Protein AF-0000000079003020 (afdb_homodimer)

Sequence (882 aa):
MSIRINDIYDLLSSIVDDLRRDFIETQQDQLISLRREVFHKFYAVENINRDSDKISVAFVDAGFKPYQLDVSIIIPIQISGIIRDENGKLHKIKNLLDKPVNDFLILYSSRKRKDDRYIFTIKIKSLYDNSLLFNKREDAEEVSKEINKLLLNISGSTLFENPKSFIKLTKYVEGLLELAYALKLLLMLEENGSIVPAYIVLDGTLIKWFSIPRRPEGVDGLDILSIILGIDADEIKKYLFRIVGLSKTSKFTNIIRSQSLFYTKKPSTINGRGLYSLVDLEGINNAAKILGEYWKRGGNKDFVRETIRIFNRIVYSNHEVYVARFPLTPDYRNVFILDIYLDKPIIDLGKGEVVLNKDKASSVNPYISYIVNTMMQYRTRIIGEPPYGYMEIDNIVRLREDTRKFFEQALIRVLRSQDDLASRILEQVFSPTTRMRYGYRMSIRINDIYDLLSSIVDDLRRDFIETQQDQLISLRREVFHKFYAVENINRDSDKISVAFVDAGFKPYQLDVSIIIPIQISGIIRDENGKLHKIKNLLDKPVNDFLILYSSRKRKDDRYIFTIKIKSLYDNSLLFNKREDAEEVSKEINKLLLNISGSTLFENPKSFIKLTKYVEGLLELAYALKLLLMLEENGSIVPAYIVLDGTLIKWFSIPRRPEGVDGLDILSIILGIDADEIKKYLFRIVGLSKTSKFTNIIRSQSLFYTKKPSTINGRGLYSLVDLEGINNAAKILGEYWKRGGNKDFVRETIRIFNRIVYSNHEVYVARFPLTPDYRNVFILDIYLDKPIIDLGKGEVVLNKDKASSVNPYISYIVNTMMQYRTRIIGEPPYGYMEIDNIVRLREDTRKFFEQALIRVLRSQDDLASRILEQVFSPTTRMRYGYR

Organism: Staphylothermus marinus (strain ATCC 43588 / DSM 3639 / JCM 9404 / F1) (NCBI:txid399550)

Radius of gyration: 29.26 Å; Cα contacts (8 Å, |Δi|>4): 1624; chains: 2; bounding box: 60×82×70 Å

Structure (mmCIF, N/CA/C/O backbone):
data_AF-0000000079003020-model_v1
#
loop_
_entity.id
_entity.type
_entity.pdbx_description
1 polymer 'NurA domain-containing protein'
#
loop_
_atom_site.group_PDB
_atom_site.id
_atom_site.type_symbol
_atom_site.label_atom_id
_atom_site.label_alt_id
_atom_site.label_comp_id
_atom_site.label_asym_id
_atom_site.label_entity_id
_atom_site.label_seq_id
_atom_site.pdbx_PDB_ins_code
_atom_site.Cartn_x
_atom_site.Cartn_y
_atom_site.Cartn_z
_atom_site.occupancy
_atom_site.B_iso_or_equiv
_atom_site.auth_seq_id
_atom_site.auth_comp_id
_atom_site.auth_asym_id
_atom_site.auth_atom_id
_atom_site.pdbx_PDB_model_num
ATOM 1 N N . MET A 1 1 ? 19.781 -24.938 12.195 1 35.44 1 MET A N 1
ATOM 2 C CA . MET A 1 1 ? 21.078 -24.281 12.078 1 35.44 1 MET A CA 1
ATOM 3 C C . MET A 1 1 ? 21.016 -22.844 12.562 1 35.44 1 MET A C 1
ATOM 5 O O . MET A 1 1 ? 20.125 -22.078 12.156 1 35.44 1 MET A O 1
ATOM 9 N N . SER A 1 2 ? 21.516 -22.625 13.695 1 46.59 2 SER A N 1
ATOM 10 C CA . SER A 1 2 ? 21.641 -21.375 14.445 1 46.59 2 SER A CA 1
ATOM 11 C C . SER A 1 2 ? 22.266 -20.266 13.594 1 46.59 2 SER A C 1
ATOM 13 O O . SER A 1 2 ? 23.359 -20.422 13.07 1 46.59 2 SER A O 1
ATOM 15 N N . ILE A 1 3 ? 21.516 -19.562 12.914 1 54.41 3 ILE A N 1
ATOM 16 C CA . ILE A 1 3 ? 22.062 -18.344 12.297 1 54.41 3 ILE A CA 1
ATOM 17 C C . ILE A 1 3 ? 23.188 -17.797 13.156 1 54.41 3 ILE A C 1
ATOM 19 O O . ILE A 1 3 ? 22.984 -17.453 14.32 1 54.41 3 ILE A O 1
ATOM 23 N N . ARG A 1 4 ? 24.484 -18.25 12.781 1 61.38 4 ARG A N 1
ATOM 24 C CA . ARG A 1 4 ? 25.578 -17.625 13.516 1 61.38 4 ARG A CA 1
ATOM 25 C C . ARG A 1 4 ? 25.438 -16.109 13.516 1 61.38 4 ARG A C 1
ATOM 27 O O . ARG A 1 4 ? 25.453 -15.484 12.453 1 61.38 4 ARG A O 1
ATOM 34 N N . ILE A 1 5 ? 25.109 -15.578 14.602 1 72.62 5 ILE A N 1
ATOM 35 C CA . ILE A 1 5 ? 24.875 -14.164 14.852 1 72.62 5 ILE A CA 1
ATOM 36 C C . ILE A 1 5 ? 25.953 -13.328 14.148 1 72.62 5 ILE A C 1
ATOM 38 O O . ILE A 1 5 ? 25.641 -12.312 13.516 1 72.62 5 ILE A O 1
ATOM 42 N N . ASN A 1 6 ? 27.172 -13.914 14.055 1 75.19 6 ASN A N 1
ATOM 43 C CA . ASN A 1 6 ? 28.266 -13.148 13.469 1 75.19 6 ASN A CA 1
ATOM 44 C C . ASN A 1 6 ? 28.141 -13.062 11.953 1 75.19 6 ASN A C 1
ATOM 46 O O . ASN A 1 6 ? 28.484 -12.047 11.352 1 75.19 6 ASN A O 1
ATOM 50 N N . ASP A 1 7 ? 27.609 -14.086 11.367 1 80.06 7 ASP A N 1
ATOM 51 C CA . ASP A 1 7 ? 27.453 -14.102 9.914 1 80.06 7 ASP A CA 1
ATOM 52 C C . ASP A 1 7 ? 26.422 -13.078 9.453 1 80.06 7 ASP A C 1
ATOM 54 O O . ASP A 1 7 ? 26.609 -12.406 8.438 1 80.06 7 ASP A O 1
ATOM 58 N N . ILE A 1 8 ? 25.516 -12.883 10.25 1 83.12 8 ILE A N 1
ATOM 59 C CA . ILE A 1 8 ? 24.469 -11.938 9.906 1 83.12 8 ILE A CA 1
ATOM 60 C C . ILE A 1 8 ? 25.016 -10.508 10.008 1 83.12 8 ILE A C 1
ATOM 62 O O . ILE A 1 8 ? 24.719 -9.664 9.156 1 83.12 8 ILE A O 1
ATOM 66 N N . TYR A 1 9 ? 25.875 -10.32 10.992 1 83.81 9 TYR A N 1
ATOM 67 C CA . TYR A 1 9 ? 26.438 -8.984 11.164 1 83.81 9 TYR A CA 1
ATOM 68 C C . TYR A 1 9 ? 27.375 -8.641 10.016 1 83.81 9 TYR A C 1
ATOM 70 O O . TYR A 1 9 ? 27.391 -7.504 9.531 1 83.81 9 TYR A O 1
ATOM 78 N N . ASP A 1 10 ? 28.125 -9.664 9.586 1 83.06 10 ASP A N 1
ATOM 79 C CA . ASP A 1 10 ? 29.031 -9.43 8.469 1 83.06 10 ASP A CA 1
ATOM 80 C C . ASP A 1 10 ? 28.25 -9.117 7.188 1 83.06 10 ASP A C 1
ATOM 82 O O . ASP A 1 10 ? 28.609 -8.195 6.449 1 83.06 10 ASP A O 1
ATOM 86 N N . LEU A 1 11 ? 27.297 -9.875 6.984 1 87.25 11 LEU A N 1
ATOM 87 C CA . LEU A 1 11 ? 26.453 -9.672 5.816 1 87.25 11 LEU A CA 1
ATOM 88 C C . LEU A 1 11 ? 25.781 -8.305 5.863 1 87.25 11 LEU A C 1
ATOM 90 O O . LEU A 1 11 ? 25.781 -7.574 4.871 1 87.25 11 LEU A O 1
ATOM 94 N N . LEU A 1 12 ? 25.328 -7.957 7.023 1 87.69 12 LEU A N 1
ATOM 95 C CA . LEU A 1 12 ? 24.641 -6.684 7.188 1 87.69 12 LEU A CA 1
ATOM 96 C C . LEU A 1 12 ? 25.625 -5.52 7.07 1 87.69 12 LEU A C 1
ATOM 98 O O . LEU A 1 12 ? 25.281 -4.461 6.535 1 87.69 12 LEU A O 1
ATOM 102 N N . SER A 1 13 ? 26.766 -5.734 7.512 1 88.44 13 SER A N 1
ATOM 103 C CA . SER A 1 13 ? 27.781 -4.688 7.406 1 88.44 13 SER A CA 1
ATOM 104 C C . SER A 1 13 ? 28.062 -4.352 5.949 1 88.44 13 SER A C 1
ATOM 106 O O . SER A 1 13 ? 28.188 -3.178 5.59 1 88.44 13 SER A O 1
ATOM 108 N N . SER A 1 14 ? 28.141 -5.398 5.199 1 88.81 14 SER A N 1
ATOM 109 C CA . SER A 1 14 ? 28.391 -5.188 3.777 1 88.81 14 SER A CA 1
ATOM 110 C C . SER A 1 14 ? 27.234 -4.445 3.113 1 88.81 14 SER A C 1
ATOM 112 O O . SER A 1 14 ? 27.453 -3.539 2.307 1 88.81 14 SER A O 1
ATOM 114 N N . ILE A 1 15 ? 26.109 -4.758 3.42 1 87.5 15 ILE A N 1
ATOM 115 C CA . ILE A 1 15 ? 24.922 -4.148 2.836 1 87.5 15 ILE A CA 1
ATOM 116 C C . ILE A 1 15 ? 24.797 -2.705 3.324 1 87.5 15 ILE A C 1
ATOM 118 O O . ILE A 1 15 ? 24.438 -1.811 2.549 1 87.5 15 ILE A O 1
ATOM 122 N N . VAL A 1 16 ? 25.062 -2.537 4.57 1 87.06 16 VAL A N 1
ATOM 123 C CA . VAL A 1 16 ? 24.984 -1.201 5.152 1 87.06 16 VAL A CA 1
ATOM 124 C C . VAL A 1 16 ? 26.016 -0.292 4.504 1 87.06 16 VAL A C 1
ATOM 126 O O . VAL A 1 16 ? 25.75 0.89 4.266 1 87.06 16 VAL A O 1
ATOM 129 N N . ASP A 1 17 ? 27.109 -0.887 4.215 1 89 17 ASP A N 1
ATOM 130 C CA . ASP A 1 17 ? 28.141 -0.126 3.508 1 89 17 ASP A CA 1
ATOM 131 C C . ASP A 1 17 ? 27.641 0.311 2.129 1 89 17 ASP A C 1
ATOM 133 O O . ASP A 1 17 ? 27.875 1.449 1.716 1 89 17 ASP A O 1
ATOM 137 N N . ASP A 1 18 ? 27.031 -0.58 1.453 1 87.19 18 ASP A N 1
ATOM 138 C CA . ASP A 1 18 ? 26.453 -0.249 0.154 1 87.19 18 ASP A CA 1
ATOM 139 C C . ASP A 1 18 ? 25.375 0.812 0.293 1 87.19 18 ASP A C 1
ATOM 141 O O . ASP A 1 18 ? 25.312 1.761 -0.492 1 87.19 18 ASP A O 1
ATOM 145 N N . LEU A 1 19 ? 24.578 0.605 1.273 1 85.69 19 LEU A N 1
ATOM 146 C CA . LEU A 1 19 ? 23.5 1.538 1.53 1 85.69 19 LEU A CA 1
ATOM 147 C C . LEU A 1 19 ? 24.031 2.939 1.804 1 85.69 19 LEU A C 1
ATOM 149 O O . LEU A 1 19 ? 23.516 3.92 1.252 1 85.69 19 LEU A O 1
ATOM 153 N N . ARG A 1 20 ? 24.984 3.002 2.617 1 85.12 20 ARG A N 1
ATOM 154 C CA . ARG A 1 20 ? 25.609 4.277 2.949 1 85.12 20 ARG A CA 1
ATOM 155 C C . ARG A 1 20 ? 26.219 4.926 1.714 1 85.12 20 ARG A C 1
ATOM 157 O O . ARG A 1 20 ? 26.031 6.117 1.473 1 85.12 20 ARG A O 1
ATOM 164 N N . ARG A 1 21 ? 26.938 4.129 1.011 1 85 21 ARG A N 1
ATOM 165 C CA . ARG A 1 21 ? 27.578 4.629 -0.201 1 85 21 ARG A CA 1
ATOM 166 C C . ARG A 1 21 ? 26.547 5.152 -1.192 1 85 21 ARG A C 1
ATOM 168 O O . ARG A 1 21 ? 26.703 6.25 -1.734 1 85 21 ARG A O 1
ATOM 175 N N . ASP A 1 22 ? 25.594 4.41 -1.419 1 80.88 22 ASP A N 1
ATOM 176 C CA . ASP A 1 22 ? 24.547 4.816 -2.35 1 80.88 22 ASP A CA 1
ATOM 177 C C . ASP A 1 22 ? 23.844 6.074 -1.858 1 80.88 22 ASP A C 1
ATOM 179 O O . ASP A 1 22 ? 23.5 6.953 -2.656 1 80.88 22 ASP A O 1
ATOM 183 N N . PHE A 1 23 ? 23.656 6.121 -0.582 1 77.88 23 PHE A N 1
ATOM 184 C CA . PHE A 1 23 ? 23.047 7.297 0.026 1 77.88 23 PHE A CA 1
ATOM 185 C C . PHE A 1 23 ? 23.891 8.539 -0.22 1 77.88 23 PHE A C 1
ATOM 187 O O . PHE A 1 23 ? 23.375 9.578 -0.646 1 77.88 23 PHE A O 1
ATOM 194 N N . ILE A 1 24 ? 25.094 8.398 0.021 1 81.19 24 ILE A N 1
ATOM 195 C CA . ILE A 1 24 ? 26.016 9.523 -0.141 1 81.19 24 ILE A CA 1
ATOM 196 C C . ILE A 1 24 ? 26.078 9.93 -1.61 1 81.19 24 ILE A C 1
ATOM 198 O O . ILE A 1 24 ? 26.016 11.125 -1.931 1 81.19 24 ILE A O 1
ATOM 202 N N . GLU A 1 25 ? 26.109 9 -2.461 1 78.69 25 GLU A N 1
ATOM 203 C CA . GLU A 1 25 ? 26.156 9.281 -3.893 1 78.69 25 GLU A CA 1
ATOM 204 C C . GLU A 1 25 ? 24.875 9.977 -4.367 1 78.69 25 GLU A C 1
ATOM 206 O O . GLU A 1 25 ? 24.938 10.875 -5.207 1 78.69 25 GLU A O 1
ATOM 211 N N . THR A 1 26 ? 23.859 9.578 -3.834 1 76.88 26 THR A N 1
ATOM 212 C CA . THR A 1 26 ? 22.594 10.195 -4.207 1 76.88 26 THR A CA 1
ATOM 213 C C . THR A 1 26 ? 22.531 11.648 -3.744 1 76.88 26 THR A C 1
ATOM 215 O O . THR A 1 26 ? 21.953 12.5 -4.418 1 76.88 26 THR A O 1
ATOM 218 N N . GLN A 1 27 ? 23.125 11.891 -2.648 1 77.25 27 GLN A N 1
ATOM 219 C CA . GLN A 1 27 ? 23.141 13.242 -2.105 1 77.25 27 GLN A CA 1
ATOM 220 C C . GLN A 1 27 ? 24 14.172 -2.961 1 77.25 27 GLN A C 1
ATOM 222 O O . GLN A 1 27 ? 23.906 15.391 -2.859 1 77.25 27 GLN A O 1
ATOM 227 N N . GLN A 1 28 ? 24.797 13.547 -3.836 1 77.56 28 GLN A N 1
ATOM 228 C CA . GLN A 1 28 ? 25.688 14.336 -4.676 1 77.56 28 GLN A CA 1
ATOM 229 C C . GLN A 1 28 ? 25.031 14.672 -6.012 1 77.56 28 GLN A C 1
ATOM 231 O O . GLN A 1 28 ? 25.562 15.469 -6.789 1 77.56 28 GLN A O 1
ATOM 236 N N . ASP A 1 29 ? 23.891 14.109 -6.238 1 77.81 29 ASP A N 1
ATOM 237 C CA . ASP A 1 29 ? 23.125 14.453 -7.43 1 77.81 29 ASP A CA 1
ATOM 238 C C . ASP A 1 29 ? 22.844 15.953 -7.484 1 77.81 29 ASP A C 1
ATOM 240 O O . ASP A 1 29 ? 22.516 16.562 -6.465 1 77.81 29 ASP A O 1
ATOM 244 N N . GLN A 1 30 ? 22.953 16.5 -8.648 1 78 30 GLN A N 1
ATOM 245 C CA . GLN A 1 30 ? 22.859 17.938 -8.828 1 78 30 GLN A CA 1
ATOM 246 C C . GLN A 1 30 ? 21.5 18.453 -8.359 1 78 30 GLN A C 1
ATOM 248 O O . GLN A 1 30 ? 21.422 19.5 -7.691 1 78 30 GLN A O 1
ATOM 253 N N . LEU A 1 31 ? 20.453 17.797 -8.781 1 79.31 31 LEU A N 1
ATOM 254 C CA . LEU A 1 31 ? 19.109 18.25 -8.422 1 79.31 31 LEU A CA 1
ATOM 255 C C . LEU A 1 31 ? 18.875 18.094 -6.922 1 79.31 31 LEU A C 1
ATOM 257 O O . LEU A 1 31 ? 18.25 18.953 -6.297 1 79.31 31 LEU A O 1
ATOM 261 N N . ILE A 1 32 ? 19.375 17.031 -6.398 1 79.88 32 ILE A N 1
ATOM 262 C CA . ILE A 1 32 ? 19.234 16.812 -4.965 1 79.88 32 ILE A CA 1
ATOM 263 C C . ILE A 1 32 ? 20.047 17.859 -4.195 1 79.88 32 ILE A C 1
ATOM 265 O O . ILE A 1 32 ? 19.578 18.391 -3.189 1 79.88 32 ILE A O 1
ATOM 269 N N . SER A 1 33 ? 21.203 18.125 -4.684 1 83.5 33 SER A N 1
ATOM 270 C CA . SER A 1 33 ? 22.047 19.141 -4.066 1 83.5 33 SER A CA 1
ATOM 271 C C . SER A 1 33 ? 21.391 20.516 -4.137 1 83.5 33 SER A C 1
ATOM 273 O O . SER A 1 33 ? 21.438 21.281 -3.172 1 83.5 33 SER A O 1
ATOM 275 N N . LEU A 1 34 ? 20.859 20.766 -5.262 1 87 34 LEU A N 1
ATOM 276 C CA . LEU A 1 34 ? 20.172 22.031 -5.434 1 87 34 LEU A CA 1
ATOM 277 C C . LEU A 1 34 ? 19 22.156 -4.465 1 87 34 LEU A C 1
ATOM 279 O O . LEU A 1 34 ? 18.828 23.188 -3.824 1 87 34 LEU A O 1
ATOM 283 N N . ARG A 1 35 ? 18.219 21.172 -4.34 1 87.94 35 ARG A N 1
ATOM 284 C CA . ARG A 1 35 ? 17.094 21.172 -3.42 1 87.94 35 ARG A CA 1
ATOM 285 C C . ARG A 1 35 ? 17.562 21.328 -1.977 1 87.94 35 ARG A C 1
ATOM 287 O O . ARG A 1 35 ? 16.922 22.031 -1.186 1 87.94 35 ARG A O 1
ATOM 294 N N . ARG A 1 36 ? 18.594 20.672 -1.715 1 87.56 36 ARG A N 1
ATOM 295 C CA . ARG A 1 36 ? 19.156 20.797 -0.372 1 87.56 36 ARG A CA 1
ATOM 296 C C . ARG A 1 36 ? 19.594 22.219 -0.079 1 87.56 36 ARG A C 1
ATOM 298 O O . ARG A 1 36 ? 19.328 22.75 1.006 1 87.56 36 ARG A O 1
ATOM 305 N N . GLU A 1 37 ? 20.266 22.781 -1.028 1 93 37 GLU A N 1
ATOM 306 C CA . GLU A 1 37 ? 20.703 24.156 -0.862 1 93 37 GLU A CA 1
ATOM 307 C C . GLU A 1 37 ? 19.516 25.094 -0.66 1 93 37 GLU A C 1
ATOM 309 O O . GLU A 1 37 ? 19.547 25.953 0.231 1 93 37 GLU A O 1
ATOM 314 N N . VAL A 1 38 ? 18.531 24.906 -1.463 1 95.88 38 VAL A N 1
ATOM 315 C CA . VAL A 1 38 ? 17.328 25.719 -1.35 1 95.88 38 VAL A CA 1
ATOM 316 C C . VAL A 1 38 ? 16.688 25.5 0.016 1 95.88 38 VAL A C 1
ATOM 318 O O . VAL A 1 38 ? 16.25 26.469 0.662 1 95.88 38 VAL A O 1
ATOM 321 N N . PHE A 1 39 ? 16.656 24.266 0.416 1 95.38 39 PHE A N 1
ATOM 322 C CA . PHE A 1 39 ? 16.094 23.891 1.708 1 95.38 39 PHE A CA 1
ATOM 323 C C . PHE A 1 39 ? 16.828 24.594 2.844 1 95.38 39 PHE A C 1
ATOM 325 O O . PHE A 1 39 ? 16.219 25.125 3.76 1 95.38 39 PHE A O 1
ATOM 332 N N . HIS A 1 40 ? 18.125 24.641 2.756 1 95.94 40 HIS A N 1
ATOM 333 C CA . HIS A 1 40 ? 18.953 25.25 3.777 1 95.94 40 HIS A CA 1
ATOM 334 C C . HIS A 1 40 ? 18.797 26.766 3.773 1 95.94 40 HIS A C 1
ATOM 336 O O . HIS A 1 40 ? 18.906 27.406 4.82 1 95.94 40 HIS A O 1
ATOM 342 N N . LYS A 1 41 ? 18.562 27.266 2.648 1 97 41 LYS A N 1
ATOM 343 C CA . LYS A 1 41 ? 18.406 28.719 2.547 1 97 41 LYS A CA 1
ATO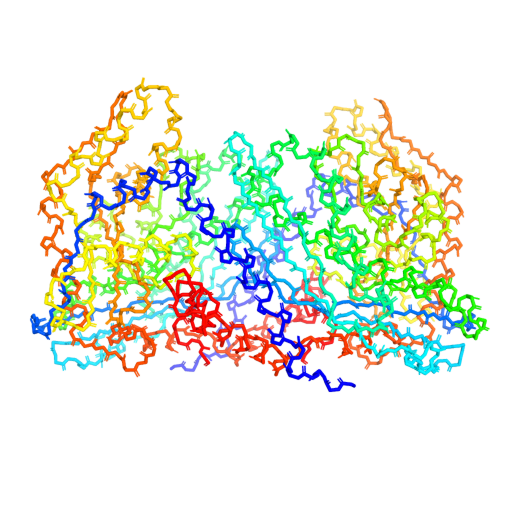M 344 C C . LYS A 1 41 ? 17.016 29.156 2.967 1 97 41 LYS A C 1
ATOM 346 O O . LYS A 1 41 ? 16.828 30.266 3.479 1 97 41 LYS A O 1
ATOM 351 N N . PHE A 1 42 ? 16.062 28.312 2.789 1 97.81 42 PHE A N 1
ATOM 352 C CA . PHE A 1 42 ? 14.68 28.656 3.084 1 97.81 42 PHE A CA 1
ATOM 353 C C . PHE A 1 42 ? 14.43 28.672 4.59 1 97.81 42 PHE A C 1
ATOM 355 O O . PHE A 1 42 ? 13.672 29.5 5.09 1 97.81 42 PHE A O 1
ATOM 362 N N . TYR A 1 43 ? 15.102 27.75 5.254 1 98 43 TYR A N 1
ATOM 363 C CA . TYR A 1 43 ? 14.781 27.594 6.668 1 98 43 TYR A CA 1
ATOM 364 C C . TYR A 1 43 ? 15.898 28.156 7.543 1 98 43 TYR A C 1
ATOM 366 O O . TYR A 1 43 ? 17.078 28.078 7.191 1 98 43 TYR A O 1
ATOM 374 N N . ALA A 1 44 ? 15.547 28.719 8.625 1 97.25 44 ALA A N 1
ATOM 375 C CA . ALA A 1 44 ? 16.391 28.953 9.797 1 97.25 44 ALA A CA 1
ATOM 376 C C . ALA A 1 44 ? 16.062 27.969 10.914 1 97.25 44 ALA A C 1
ATOM 378 O O . ALA A 1 44 ? 15.039 27.266 10.859 1 97.25 44 ALA A O 1
ATOM 379 N N . VAL A 1 45 ? 16.984 27.812 11.859 1 96.88 45 VAL A N 1
ATOM 380 C CA . VAL A 1 45 ? 16.766 26.844 12.938 1 96.88 45 VAL A CA 1
ATOM 381 C C . VAL A 1 45 ? 16.906 27.531 14.289 1 96.88 45 VAL A C 1
ATOM 383 O O . VAL A 1 45 ? 17.812 28.359 14.477 1 96.88 45 VAL A O 1
ATOM 386 N N . GLU A 1 46 ? 16.016 27.25 15.156 1 95.31 46 GLU A N 1
ATOM 387 C CA . GLU A 1 46 ? 16.016 27.812 16.516 1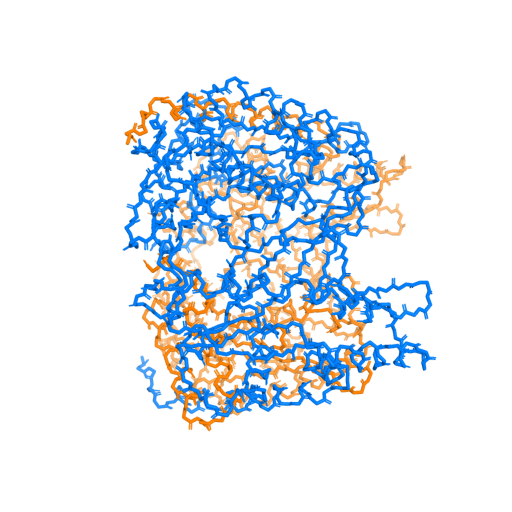 95.31 46 GLU A CA 1
ATOM 388 C C . GLU A 1 46 ? 15.844 26.719 17.562 1 95.31 46 GLU A C 1
ATOM 390 O O . GLU A 1 46 ? 15.406 25.609 17.234 1 95.31 46 GLU A O 1
ATOM 395 N N . ASN A 1 47 ? 16.188 27.062 18.781 1 94.94 47 ASN A N 1
ATOM 396 C CA . ASN A 1 47 ? 15.977 26.156 19.922 1 94.94 47 ASN A CA 1
ATOM 397 C C . ASN A 1 47 ? 14.523 26.188 20.375 1 94.94 47 ASN A C 1
ATOM 399 O O . ASN A 1 47 ? 13.883 27.234 20.375 1 94.94 47 ASN A O 1
ATOM 403 N N . ILE A 1 48 ? 14.078 25.047 20.734 1 94.62 48 ILE A N 1
ATOM 404 C CA . ILE A 1 48 ? 12.82 25.047 21.484 1 94.62 48 ILE A CA 1
ATOM 405 C C . ILE A 1 48 ? 13.055 25.562 22.891 1 94.62 48 ILE A C 1
ATOM 407 O O . ILE A 1 48 ? 13.875 25.016 23.641 1 94.62 48 ILE A O 1
ATOM 411 N N . ASN A 1 49 ? 12.289 26.453 23.172 1 90.56 49 ASN A N 1
ATOM 412 C CA . ASN A 1 49 ? 12.5 27.109 24.453 1 90.56 49 ASN A CA 1
ATOM 413 C C . ASN A 1 49 ? 12.023 26.234 25.625 1 90.56 49 ASN A C 1
ATOM 415 O O . ASN A 1 49 ? 11.023 25.531 25.5 1 90.56 49 ASN A O 1
ATOM 419 N N . ARG A 1 50 ? 12.766 26.281 26.703 1 84.38 50 ARG A N 1
ATOM 420 C CA . ARG A 1 50 ? 12.391 25.531 27.891 1 84.38 50 ARG A CA 1
ATOM 421 C C . ARG A 1 50 ? 11.219 26.203 28.609 1 84.38 50 ARG A C 1
ATOM 423 O O . ARG A 1 50 ? 10.383 25.516 29.203 1 84.38 50 ARG A O 1
ATOM 430 N N . ASP A 1 51 ? 11.305 27.547 28.594 1 82.25 51 ASP A N 1
ATOM 431 C CA . ASP A 1 51 ? 10.281 28.297 29.297 1 82.25 51 ASP A CA 1
ATOM 432 C C . ASP A 1 51 ? 9.414 29.109 28.328 1 82.25 51 ASP A C 1
ATOM 434 O O . ASP A 1 51 ? 9.922 29.938 27.578 1 82.25 51 ASP A O 1
ATOM 438 N N . SER A 1 52 ? 8.266 28.641 28.125 1 86.5 52 SER A N 1
ATOM 439 C CA . SER A 1 52 ? 7.305 29.328 27.266 1 86.5 52 SER A CA 1
ATOM 440 C C . SER A 1 52 ? 5.969 29.531 27.984 1 86.5 52 SER A C 1
ATOM 442 O O . SER A 1 52 ? 5.758 29 29.078 1 86.5 52 SER A O 1
ATOM 444 N N . ASP A 1 53 ? 5.148 30.344 27.328 1 86.75 53 ASP A N 1
ATOM 445 C CA . ASP A 1 53 ? 3.816 30.594 27.859 1 86.75 53 ASP A CA 1
ATOM 446 C C . ASP A 1 53 ? 3.037 29.297 28.047 1 86.75 53 ASP A C 1
ATOM 448 O O . ASP A 1 53 ? 3.133 28.391 27.203 1 86.75 53 ASP A O 1
ATOM 452 N N . LYS A 1 54 ? 2.436 29.297 29.141 1 91.5 54 LYS A N 1
ATOM 453 C CA . LYS A 1 54 ? 1.557 28.156 29.422 1 91.5 54 LYS A CA 1
ATOM 454 C C . LYS A 1 54 ? 0.131 28.438 28.953 1 91.5 54 LYS A C 1
ATOM 456 O O . LYS A 1 54 ? -0.557 29.297 29.531 1 91.5 54 LYS A O 1
ATOM 461 N N . ILE A 1 55 ? -0.228 27.75 27.875 1 95.5 55 ILE A N 1
ATOM 462 C CA . ILE A 1 55 ? -1.553 28 27.297 1 95.5 55 ILE A CA 1
ATOM 463 C C . ILE A 1 55 ? -2.275 26.656 27.109 1 95.5 55 ILE A C 1
ATOM 465 O O . ILE A 1 55 ? -1.657 25.594 27.172 1 95.5 55 ILE A O 1
ATOM 469 N N . SER A 1 56 ? -3.578 26.812 26.922 1 96.81 56 SER A N 1
ATOM 470 C CA . SER A 1 56 ? -4.371 25.609 26.656 1 96.81 56 SER A CA 1
ATOM 471 C C . SER A 1 56 ? -4.277 25.203 25.188 1 96.81 56 SER A C 1
ATOM 473 O O . SER A 1 56 ? -4.379 26.047 24.297 1 96.81 56 SER A O 1
ATOM 475 N N . VAL A 1 57 ? -4.047 23.984 25 1 97.62 57 VAL A N 1
ATOM 476 C CA . VAL A 1 57 ? -3.938 23.406 23.656 1 97.62 57 VAL A CA 1
ATOM 477 C C . VAL A 1 57 ? -4.812 22.156 23.578 1 97.62 57 VAL A C 1
ATOM 479 O O . VAL A 1 57 ? -4.977 21.438 24.562 1 97.62 57 VAL A O 1
ATOM 482 N N . ALA A 1 58 ? -5.402 21.969 22.453 1 98.12 58 ALA A N 1
ATOM 483 C CA . ALA A 1 58 ? -6.199 20.766 22.266 1 98.12 58 ALA A CA 1
ATOM 484 C C . ALA A 1 58 ? -5.566 19.844 21.219 1 98.12 58 ALA A C 1
ATOM 486 O O . ALA A 1 58 ? -4.836 20.312 20.344 1 98.12 58 ALA A O 1
ATOM 487 N N . PHE A 1 59 ? -5.785 18.609 21.344 1 97.81 59 PHE A N 1
ATOM 488 C CA . PHE A 1 59 ? -5.316 17.594 20.422 1 97.81 59 PHE A CA 1
ATOM 489 C C . PHE A 1 59 ? -6.48 16.75 19.906 1 97.81 59 PHE A C 1
ATOM 491 O O . PHE A 1 59 ? -7.367 16.375 20.672 1 97.81 59 PHE A O 1
ATOM 498 N N . VAL A 1 60 ? -6.539 16.547 18.594 1 97.25 60 VAL A N 1
ATOM 499 C CA . VAL A 1 60 ? -7.582 15.734 17.969 1 97.25 60 VAL A CA 1
ATOM 500 C C . VAL A 1 60 ? -6.941 14.656 17.094 1 97.25 60 VAL A C 1
ATOM 502 O O . VAL A 1 60 ? -5.922 14.898 16.453 1 97.25 60 VAL A O 1
ATOM 505 N N . ASP A 1 61 ? -7.469 13.516 17.078 1 95.62 61 ASP A N 1
ATOM 506 C CA . ASP A 1 61 ? -7.023 12.398 16.25 1 95.62 61 ASP A CA 1
ATOM 507 C C . ASP A 1 61 ? -8.188 11.469 15.898 1 95.62 61 ASP A C 1
ATOM 509 O O . ASP A 1 61 ? -9.25 11.547 16.516 1 95.62 61 ASP A O 1
ATOM 513 N N . ALA A 1 62 ? -8.016 10.781 14.875 1 94.81 62 ALA A N 1
ATOM 514 C CA . ALA A 1 62 ? -9 9.789 14.445 1 94.81 62 ALA A CA 1
ATOM 515 C C . ALA A 1 62 ? -8.352 8.43 14.234 1 94.81 62 ALA A C 1
ATOM 517 O O . ALA A 1 62 ? -7.312 8.328 13.57 1 94.81 62 ALA A O 1
ATOM 518 N N . GLY A 1 63 ? -8.898 7.465 14.914 1 92.44 63 GLY A N 1
ATOM 519 C CA . GLY A 1 63 ? -8.547 6.086 14.617 1 92.44 63 GLY A CA 1
ATOM 520 C C . GLY A 1 63 ? -9.5 5.422 13.648 1 92.44 63 GLY A C 1
ATOM 521 O O . GLY A 1 63 ? -10.719 5.602 13.742 1 92.44 63 GLY A O 1
ATOM 522 N N . PHE A 1 64 ? -8.969 4.785 12.695 1 91.44 64 PHE A N 1
ATOM 523 C CA . PHE A 1 64 ? -9.844 4.152 11.719 1 91.44 64 PHE A CA 1
ATOM 524 C C . PHE A 1 64 ? -9.211 2.879 11.164 1 91.44 64 PHE A C 1
ATOM 526 O O . PHE A 1 64 ? -8.008 2.654 11.336 1 91.44 64 PHE A O 1
ATOM 533 N N . LYS A 1 65 ? -9.984 1.965 10.586 1 88.75 65 LYS A N 1
ATOM 534 C CA . LYS A 1 65 ? -9.578 0.748 9.891 1 88.75 65 LYS A CA 1
ATOM 535 C C . LYS A 1 65 ? -10.406 0.528 8.633 1 88.75 65 LYS A C 1
ATOM 537 O O . 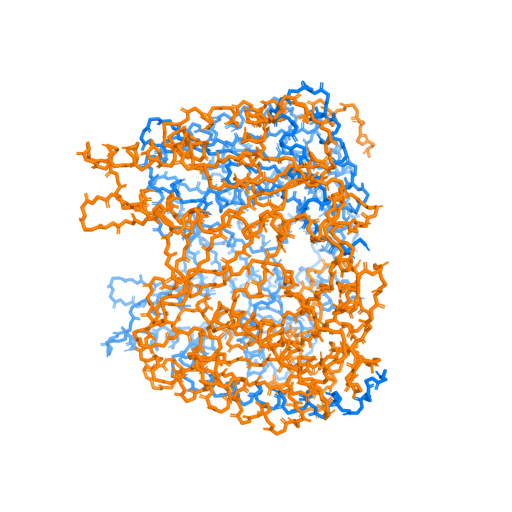LYS A 1 65 ? -11.547 0.059 8.703 1 88.75 65 LYS A O 1
ATOM 542 N N . PRO A 1 66 ? -9.82 0.707 7.488 1 87.88 66 PRO A N 1
ATOM 543 C CA . PRO A 1 66 ? -10.586 0.558 6.25 1 87.88 66 PRO A CA 1
ATOM 544 C C . PRO A 1 66 ? -10.773 -0.902 5.848 1 87.88 66 PRO A C 1
ATOM 546 O O . PRO A 1 66 ? -9.844 -1.7 5.941 1 87.88 66 PRO A O 1
ATOM 549 N N . TYR A 1 67 ? -11.93 -1.249 5.48 1 84.44 67 TYR A N 1
ATOM 550 C CA . TYR A 1 67 ? -12.266 -2.484 4.781 1 84.44 67 TYR A CA 1
ATOM 551 C C . TYR A 1 67 ? -12.602 -2.213 3.32 1 84.44 67 TYR A C 1
ATOM 553 O O . TYR A 1 67 ? -13.703 -1.765 2.998 1 84.44 67 TYR A O 1
ATOM 561 N N . GLN A 1 68 ? -11.609 -2.447 2.512 1 78.12 68 GLN A N 1
ATOM 562 C CA . GLN A 1 68 ? -11.656 -1.925 1.149 1 78.12 68 GLN A CA 1
ATOM 563 C C . GLN A 1 68 ? -11.914 -3.041 0.1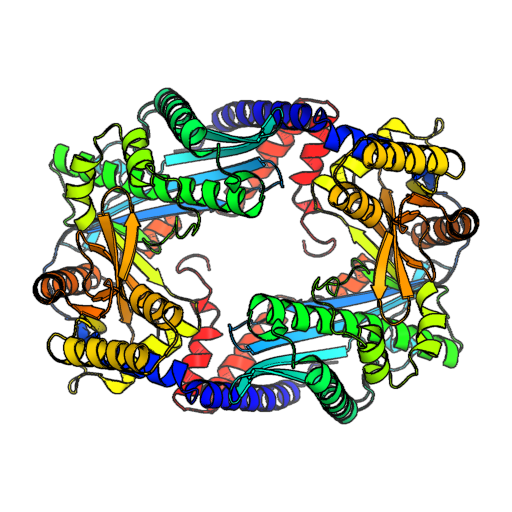41 1 78.12 68 GLN A C 1
ATOM 565 O O . GLN A 1 68 ? -11.273 -4.094 0.193 1 78.12 68 GLN A O 1
ATOM 570 N N . LEU A 1 69 ? -12.93 -2.803 -0.627 1 73.06 69 LEU A N 1
ATOM 571 C CA . LEU A 1 69 ? -13.172 -3.555 -1.854 1 73.06 69 LEU A CA 1
ATOM 572 C C . LEU A 1 69 ? -12.867 -2.705 -3.082 1 73.06 69 LEU A C 1
ATOM 574 O O . LEU A 1 69 ? -12.469 -1.545 -2.955 1 73.06 69 LEU A O 1
ATOM 578 N N . ASP A 1 70 ? -12.898 -3.182 -4.309 1 66.25 70 ASP A N 1
ATOM 579 C CA . ASP A 1 70 ? -12.633 -2.412 -5.52 1 66.25 70 ASP A CA 1
ATOM 580 C C . ASP A 1 70 ? -13.742 -1.402 -5.789 1 66.25 70 ASP A C 1
ATOM 582 O O . ASP A 1 70 ? -13.523 -0.387 -6.453 1 66.25 70 ASP A O 1
ATOM 586 N N . VAL A 1 71 ? -14.914 -1.737 -5.234 1 73.56 71 VAL A N 1
ATOM 587 C CA . VAL A 1 71 ? -16.047 -0.906 -5.617 1 73.56 71 VAL A CA 1
ATOM 588 C C . VAL A 1 71 ? -16.656 -0.254 -4.379 1 73.56 71 VAL A C 1
ATOM 590 O O . VAL A 1 71 ? -17.484 0.655 -4.488 1 73.56 71 VAL A O 1
ATOM 593 N N . SER A 1 72 ? -16.281 -0.676 -3.221 1 85 72 SER A N 1
ATOM 594 C CA . SER A 1 72 ? -16.828 -0.102 -1.996 1 85 72 SER A CA 1
ATOM 595 C C . SER A 1 72 ? -15.797 -0.113 -0.87 1 85 72 SER A C 1
ATOM 597 O O . SER A 1 72 ? -14.891 -0.949 -0.856 1 85 72 SER A O 1
ATOM 599 N N . ILE A 1 73 ? -15.984 0.778 0.048 1 88.44 73 ILE A N 1
ATOM 600 C CA . ILE A 1 73 ? -15.109 0.885 1.211 1 88.44 73 ILE A CA 1
ATOM 601 C C . ILE A 1 73 ? -15.945 1.162 2.459 1 88.44 73 ILE A C 1
ATOM 603 O O . ILE A 1 73 ? -16.859 1.979 2.428 1 88.44 73 ILE A O 1
ATOM 607 N N . ILE A 1 74 ? -15.719 0.391 3.508 1 91.5 74 ILE A N 1
ATOM 608 C CA . ILE A 1 74 ? -16.297 0.639 4.824 1 91.5 74 ILE A CA 1
ATOM 609 C C . ILE A 1 74 ? -15.195 1.039 5.805 1 91.5 74 ILE A C 1
ATOM 611 O O . ILE A 1 74 ? -14.219 0.306 5.984 1 91.5 74 ILE A O 1
ATOM 615 N N . ILE A 1 75 ? -15.391 2.166 6.457 1 93 75 ILE A N 1
ATOM 616 C CA . ILE A 1 75 ? -14.367 2.627 7.395 1 93 75 ILE A CA 1
ATOM 617 C C . ILE A 1 75 ? -15.023 2.979 8.727 1 93 75 ILE A C 1
ATOM 619 O O . ILE A 1 75 ? -15.602 4.055 8.883 1 93 75 ILE A O 1
ATOM 623 N N . PRO A 1 76 ? -14.914 2.125 9.711 1 93.25 76 PRO A N 1
ATOM 624 C CA . PRO A 1 76 ? -15.211 2.596 11.07 1 93.25 76 PRO A CA 1
ATOM 625 C C . PRO A 1 76 ? -14.219 3.646 11.562 1 93.25 76 PRO A C 1
ATOM 627 O O . PRO A 1 76 ? -13.008 3.479 11.398 1 93.25 76 PRO A O 1
ATOM 630 N N . ILE A 1 77 ? -14.695 4.691 12.125 1 94.38 77 ILE A N 1
ATOM 631 C CA . ILE A 1 77 ? -13.867 5.809 12.555 1 94.38 77 ILE A CA 1
ATOM 632 C C . ILE A 1 77 ? -14.195 6.164 14.008 1 94.38 77 ILE A C 1
ATOM 634 O O . ILE A 1 77 ? -15.367 6.309 14.367 1 94.38 77 ILE A O 1
ATOM 638 N N . GLN A 1 78 ? -13.211 6.207 14.781 1 94.94 78 GLN A N 1
ATOM 639 C CA . GLN A 1 78 ? -13.312 6.781 16.125 1 94.94 78 GLN A CA 1
ATOM 640 C C . GLN A 1 78 ? -12.555 8.102 16.203 1 94.94 78 GLN A C 1
ATOM 642 O O . GLN A 1 78 ? -11.352 8.148 15.945 1 94.94 78 GLN A O 1
ATOM 647 N N . ILE A 1 79 ? -13.258 9.156 16.516 1 96.44 79 ILE A N 1
ATOM 648 C CA . ILE A 1 79 ? -12.633 10.469 16.594 1 96.44 79 ILE A CA 1
ATOM 649 C C . ILE A 1 79 ? -12.82 11.047 18 1 96.44 79 ILE A C 1
ATOM 651 O O . ILE A 1 79 ? -13.875 10.859 18.625 1 96.44 79 ILE A O 1
ATOM 655 N N . SER A 1 80 ? -11.812 11.688 18.516 1 97.31 80 SER A N 1
ATOM 656 C CA . SER A 1 80 ? -11.906 12.328 19.812 1 97.31 80 SER A CA 1
ATOM 657 C C . SER A 1 80 ? -10.922 13.484 19.938 1 97.31 80 SER A C 1
ATOM 659 O O . SER A 1 80 ? -10.148 13.75 19.016 1 97.31 80 SER A O 1
ATOM 661 N N . GLY A 1 81 ? -11.125 14.266 20.969 1 96.94 81 GLY A N 1
ATOM 662 C CA . GLY A 1 81 ? -10.219 15.336 21.328 1 96.94 81 GLY A CA 1
ATOM 663 C C . GLY A 1 81 ? -9.906 15.383 22.812 1 96.94 81 GLY A C 1
ATOM 664 O O . GLY A 1 81 ? -10.656 14.844 23.625 1 96.94 81 GLY A O 1
ATOM 665 N N . ILE A 1 82 ? -8.805 15.93 23.094 1 97.56 82 ILE A N 1
ATOM 666 C CA . ILE A 1 82 ? -8.406 16.172 24.469 1 97.56 82 ILE A CA 1
ATOM 667 C C . ILE A 1 82 ? -7.828 17.578 24.594 1 97.56 82 ILE A C 1
ATOM 669 O O . ILE A 1 82 ? -7.223 18.094 23.641 1 97.56 82 ILE A O 1
ATOM 673 N N . ILE A 1 83 ? -8.07 18.203 25.719 1 97.5 83 ILE A N 1
ATOM 674 C CA . ILE A 1 83 ? -7.598 19.562 25.953 1 97.5 83 ILE A CA 1
ATOM 675 C C . ILE A 1 83 ? -6.57 19.578 27.078 1 97.5 83 ILE A C 1
ATOM 677 O O . ILE A 1 83 ? -6.82 19.031 28.156 1 97.5 83 ILE A O 1
ATOM 681 N N . ARG A 1 84 ? -5.441 20.047 26.812 1 97.69 84 ARG A N 1
ATOM 682 C CA . ARG A 1 84 ? -4.449 20.312 27.844 1 97.69 84 ARG A CA 1
ATOM 683 C C . ARG A 1 84 ? -4.539 21.75 28.328 1 97.69 84 ARG A C 1
ATOM 685 O O . ARG A 1 84 ? -4.324 22.688 27.562 1 97.69 84 ARG A O 1
ATOM 692 N N . ASP A 1 85 ? -4.73 21.906 29.578 1 96.44 85 ASP A N 1
ATOM 693 C CA . ASP A 1 85 ? -4.887 23.25 30.094 1 96.44 85 ASP A CA 1
ATOM 694 C C . ASP A 1 85 ? -3.531 23.891 30.391 1 96.44 85 ASP A C 1
ATOM 696 O O . ASP A 1 85 ? -2.488 23.312 30.094 1 96.44 85 ASP A O 1
ATOM 700 N N . GLU A 1 86 ? -3.496 25.109 30.859 1 95 86 GLU A N 1
ATOM 701 C CA . GLU A 1 86 ? -2.289 25.891 31.094 1 95 86 GLU A CA 1
ATOM 702 C C . GLU A 1 86 ? -1.388 25.25 32.125 1 95 86 GLU A C 1
ATOM 704 O O . GLU A 1 86 ? -0.176 25.469 32.156 1 95 86 GLU A O 1
ATOM 709 N N . ASN A 1 87 ? -1.977 24.391 33 1 94.44 87 ASN A N 1
ATOM 710 C CA . ASN A 1 87 ? -1.214 23.719 34.031 1 94.44 87 ASN A CA 1
ATOM 711 C C . ASN A 1 87 ? -0.718 22.344 33.594 1 94.44 87 ASN A C 1
ATOM 713 O O . ASN A 1 87 ? -0.105 21.609 34.375 1 94.44 87 ASN A O 1
ATOM 717 N N . GLY A 1 88 ? -1.063 22 32.406 1 95.06 88 GLY A N 1
ATOM 718 C CA . GLY A 1 88 ? -0.606 20.719 31.875 1 95.06 88 GLY A CA 1
ATOM 719 C C . GLY A 1 88 ? -1.55 19.578 32.188 1 95.06 88 GLY A C 1
ATOM 720 O O . GLY A 1 88 ? -1.19 18.406 32.031 1 95.06 88 GLY A O 1
ATOM 721 N N . LYS A 1 89 ? -2.666 19.906 32.688 1 96.44 89 LYS A N 1
ATOM 722 C CA . LYS A 1 89 ? -3.658 18.875 32.969 1 96.44 89 LYS A CA 1
ATOM 723 C C . LYS A 1 89 ? -4.484 18.547 31.734 1 96.44 89 LYS A C 1
ATOM 725 O O . LYS A 1 89 ? -4.883 19.453 30.984 1 96.44 89 LYS A O 1
ATOM 730 N N . LEU A 1 90 ? -4.742 17.297 31.531 1 97.06 90 LEU A N 1
ATOM 731 C CA . LEU A 1 90 ? -5.527 16.859 30.375 1 97.06 90 LEU A CA 1
ATOM 732 C C . LEU A 1 90 ? -7.004 16.75 30.75 1 97.06 90 LEU A C 1
ATOM 734 O O . LEU A 1 90 ? -7.352 16.188 31.781 1 97.06 90 LEU A O 1
ATOM 738 N N . HIS A 1 91 ? -7.852 17.281 29.891 1 96.69 91 HIS A N 1
ATOM 739 C CA . HIS A 1 91 ? -9.297 17.219 30.047 1 96.69 91 HIS A CA 1
ATOM 740 C C . HIS A 1 91 ? -9.953 16.531 28.859 1 96.69 91 HIS A C 1
ATOM 742 O O . HIS A 1 91 ? -9.656 16.844 27.703 1 96.69 91 HIS A O 1
ATOM 748 N N . LYS A 1 92 ? -10.805 15.633 29.203 1 95.25 92 LYS A N 1
ATOM 749 C CA . LYS A 1 92 ? -11.562 14.938 28.172 1 95.25 92 LYS A CA 1
ATOM 750 C C . LYS A 1 92 ? -12.805 15.727 27.781 1 95.25 92 LYS A C 1
ATOM 752 O O . LYS A 1 92 ? -13.312 16.531 28.562 1 95.25 92 LYS A O 1
ATOM 757 N N . ILE A 1 93 ? -13.289 15.477 26.609 1 93.38 93 ILE A N 1
ATOM 758 C CA . ILE A 1 93 ? -14.43 16.188 26.031 1 93.38 93 ILE A CA 1
ATOM 759 C C . ILE A 1 93 ? -15.656 15.977 26.922 1 93.38 93 ILE A C 1
ATOM 761 O O . ILE A 1 93 ? -16.453 16.891 27.109 1 93.38 93 ILE A O 1
ATOM 765 N N . LYS A 1 94 ? -15.789 14.766 27.406 1 92 94 LYS A N 1
ATOM 766 C CA . LYS A 1 94 ? -16.938 14.422 28.25 1 92 94 LYS A CA 1
ATOM 767 C C . LYS A 1 94 ? -17.062 15.383 29.422 1 92 94 LYS A C 1
ATOM 769 O O . LYS A 1 94 ? -18.156 15.805 29.781 1 92 94 LYS A O 1
ATOM 774 N N . ASN A 1 95 ? -15.992 15.742 30 1 91.12 95 ASN A N 1
ATOM 775 C CA . ASN A 1 95 ? -15.961 16.578 31.203 1 91.12 95 ASN A CA 1
ATOM 776 C C . ASN A 1 95 ? -16.234 18.047 30.875 1 91.12 95 ASN A C 1
ATOM 778 O O . ASN A 1 95 ? -16.719 18.797 31.734 1 91.12 95 ASN A O 1
ATOM 782 N N . LEU A 1 96 ? -15.969 18.453 29.703 1 92.88 96 LEU A N 1
ATOM 783 C CA . LEU A 1 96 ? -16.031 19.859 29.359 1 92.88 96 LEU A CA 1
ATOM 784 C C . LEU A 1 96 ? -17.312 20.188 28.625 1 92.88 96 LEU A C 1
ATOM 786 O O . LEU A 1 96 ? -17.875 21.281 28.781 1 92.88 96 LEU A O 1
ATOM 790 N N . LEU A 1 97 ? -17.812 19.266 27.766 1 93.5 97 LEU A N 1
ATOM 791 C CA . LEU A 1 97 ? -18.906 19.594 26.875 1 93.5 97 LEU A CA 1
ATOM 792 C C . LEU A 1 97 ? -20.078 18.625 27.047 1 93.5 97 LEU A C 1
ATOM 794 O O . LEU A 1 97 ? -21.094 18.719 26.359 1 93.5 97 LEU A O 1
ATOM 798 N N . ASP A 1 98 ? -20 17.688 27.922 1 90.19 98 ASP A N 1
ATOM 799 C CA . ASP A 1 98 ? -21.031 16.688 28.156 1 90.19 98 ASP A CA 1
ATOM 800 C C . ASP A 1 98 ? -21.344 15.898 26.875 1 90.19 98 ASP A C 1
ATOM 802 O O . ASP A 1 98 ? -22.5 15.789 26.484 1 90.19 98 ASP A O 1
ATOM 806 N N . LYS A 1 99 ? -20.375 15.617 26.156 1 92.62 99 LYS A N 1
ATOM 807 C CA . LYS A 1 99 ? -20.406 14.75 24.984 1 92.62 99 LYS A CA 1
ATOM 808 C C . LYS A 1 99 ? -19.688 13.438 25.234 1 92.62 99 LYS A C 1
ATOM 810 O O . LYS A 1 99 ? -18.891 13.336 26.188 1 92.62 99 LYS A O 1
ATOM 815 N N . PRO A 1 100 ? -19.984 12.445 24.516 1 91 100 PRO A N 1
ATOM 816 C CA . PRO A 1 100 ? -19.219 11.211 24.672 1 91 100 PRO A CA 1
ATOM 817 C C . PRO A 1 100 ? -17.703 11.43 24.5 1 91 100 PRO A C 1
ATOM 819 O O . PRO A 1 100 ? -17.297 12.367 23.797 1 91 100 PRO A O 1
ATOM 822 N N . VAL A 1 101 ? -16.938 10.609 25.062 1 90.94 101 VAL A N 1
ATOM 823 C CA . VAL A 1 101 ? -15.484 10.719 25.016 1 90.94 101 VAL A CA 1
ATOM 824 C C . VAL A 1 101 ? -15.008 10.648 23.562 1 90.94 101 VAL A C 1
ATOM 826 O O . VAL A 1 101 ? -14.039 11.312 23.188 1 90.94 101 VAL A O 1
ATOM 829 N N . ASN A 1 102 ? -15.641 9.852 22.812 1 92.56 102 ASN A N 1
ATOM 830 C CA . ASN A 1 102 ? -15.312 9.758 21.391 1 92.56 102 ASN A CA 1
ATOM 831 C C . ASN A 1 102 ? -16.562 9.641 20.531 1 92.56 102 ASN A C 1
ATOM 833 O O . ASN A 1 102 ? -17.609 9.18 21 1 92.56 102 ASN A O 1
ATOM 837 N N . ASP A 1 103 ? -16.453 10.133 19.344 1 94.56 103 ASP A N 1
ATOM 838 C CA . ASP A 1 103 ? -17.453 9.875 18.312 1 94.56 103 ASP A CA 1
ATOM 839 C C . ASP A 1 103 ? -17.125 8.609 17.531 1 94.56 103 ASP A C 1
ATOM 841 O O . ASP A 1 103 ? -15.969 8.344 17.219 1 94.56 103 ASP A O 1
ATOM 845 N N . PHE A 1 104 ? -18.094 7.809 17.328 1 93.06 104 PHE A N 1
ATOM 846 C CA . PHE A 1 104 ? -17.938 6.641 16.469 1 93.06 104 PHE A CA 1
ATOM 847 C C . PHE A 1 104 ? -18.75 6.793 15.188 1 93.06 104 PHE A C 1
ATOM 849 O O . PHE A 1 104 ? -19.984 6.91 15.234 1 93.06 104 PHE A O 1
ATOM 856 N N . LEU A 1 105 ? -18.094 6.785 14.094 1 94.75 105 LEU A N 1
ATOM 857 C CA . LEU A 1 105 ? -18.719 6.949 12.789 1 94.75 105 LEU A CA 1
ATOM 858 C C . LEU A 1 105 ? -18.391 5.77 11.875 1 94.75 105 LEU A C 1
ATOM 860 O O . LEU A 1 105 ? -17.391 5.086 12.078 1 94.75 105 LEU A O 1
ATOM 864 N N . ILE A 1 106 ? -19.219 5.508 10.938 1 94.75 106 ILE A N 1
ATOM 865 C CA . ILE A 1 106 ? -18.906 4.609 9.828 1 94.75 106 ILE A CA 1
ATOM 866 C C . ILE A 1 106 ? -19 5.367 8.508 1 94.75 106 ILE A C 1
ATOM 868 O O . ILE A 1 106 ? -20.031 5.992 8.219 1 94.75 106 ILE A O 1
ATOM 872 N N . LEU A 1 107 ? -17.969 5.379 7.852 1 96.19 107 LEU A N 1
ATOM 873 C CA . LEU A 1 107 ? -17.938 5.945 6.508 1 96.19 107 LEU A CA 1
ATOM 874 C C . LEU A 1 107 ? -18.031 4.848 5.453 1 96.19 107 LEU A C 1
ATOM 876 O O . LEU A 1 107 ? -17.219 3.91 5.453 1 96.19 107 LEU A O 1
ATOM 880 N N . TYR A 1 108 ? -19.031 4.93 4.66 1 94.62 108 TYR A N 1
ATOM 881 C CA . TYR A 1 108 ? -19.234 4 3.551 1 94.62 108 TYR A CA 1
ATOM 882 C C . TYR A 1 108 ? -19.141 4.723 2.211 1 94.62 108 TYR A C 1
ATOM 884 O O . TYR A 1 108 ? -19.688 5.812 2.051 1 94.62 108 TYR A O 1
ATOM 892 N N . SER A 1 109 ? -18.375 4.246 1.346 1 92.12 109 SER A N 1
ATOM 893 C CA . SER A 1 109 ? -18.297 4.801 -0.003 1 92.12 109 SER A CA 1
ATOM 894 C C . SER A 1 109 ? -18.422 3.703 -1.057 1 92.12 109 SER A C 1
ATOM 896 O O . SER A 1 109 ? -18.031 2.559 -0.819 1 92.12 109 SER A O 1
ATOM 898 N N . SER A 1 110 ? -19.016 4.043 -2.135 1 87.88 110 SER A N 1
ATOM 899 C CA . SER A 1 110 ? -19.156 3.107 -3.246 1 87.88 110 SER A CA 1
ATOM 900 C C . SER A 1 110 ? -19.031 3.818 -4.586 1 87.88 110 SER A C 1
ATOM 902 O O . SER A 1 110 ? -19.234 5.031 -4.68 1 87.88 110 SER A O 1
ATOM 904 N N . ARG A 1 111 ? -18.578 3.098 -5.531 1 82.19 111 ARG A N 1
ATOM 905 C CA . ARG A 1 111 ? -18.5 3.562 -6.914 1 82.19 111 ARG A CA 1
ATOM 906 C C . ARG A 1 111 ? -19.25 2.617 -7.848 1 82.19 111 ARG A C 1
ATOM 908 O O . ARG A 1 111 ? -19.094 1.398 -7.77 1 82.19 111 ARG A O 1
ATOM 915 N N . LYS A 1 112 ? -20.125 3.164 -8.641 1 76.25 112 LYS A N 1
ATOM 916 C CA . LYS A 1 112 ? -20.906 2.369 -9.578 1 76.25 112 LYS A CA 1
ATOM 917 C C . LYS A 1 112 ? -20.984 3.051 -10.945 1 76.25 112 LYS A C 1
ATOM 919 O O . LYS A 1 112 ? -20.891 4.277 -11.039 1 76.25 112 LYS A O 1
ATOM 924 N N . ARG A 1 113 ? -21.031 2.139 -11.844 1 73.38 113 ARG A N 1
ATOM 925 C CA . ARG A 1 113 ? -21.203 2.66 -13.195 1 73.38 113 ARG A CA 1
ATOM 926 C C . ARG A 1 113 ? -22.688 2.805 -13.539 1 73.38 113 ARG A C 1
ATOM 928 O O . ARG A 1 113 ? -23.469 1.887 -13.297 1 73.38 113 ARG A O 1
ATOM 935 N N . LYS A 1 114 ? -23.047 3.881 -13.758 1 69 114 LYS A N 1
ATOM 936 C CA . LYS A 1 114 ? -24.375 4.164 -14.289 1 69 114 LYS A CA 1
ATOM 937 C C . LYS A 1 114 ? -24.297 4.777 -15.68 1 69 114 LYS A C 1
ATOM 939 O O . LYS A 1 114 ? -23.828 5.906 -15.844 1 69 114 LYS A O 1
ATOM 944 N N . ASP A 1 115 ? -24.672 3.934 -16.641 1 67.19 115 ASP A N 1
ATOM 945 C CA . ASP A 1 115 ? -24.562 4.309 -18.047 1 67.19 115 ASP A CA 1
ATOM 946 C C . ASP A 1 115 ? -23.109 4.441 -18.469 1 67.19 115 ASP A C 1
ATOM 948 O O . ASP A 1 115 ? -22.344 3.471 -18.422 1 67.19 115 ASP A O 1
ATOM 952 N N . ASP A 1 116 ? -22.625 5.648 -18.719 1 64.62 116 ASP A N 1
ATOM 953 C CA . ASP A 1 116 ? -21.266 5.789 -19.25 1 64.62 116 ASP A CA 1
ATOM 954 C C . ASP A 1 116 ? -20.359 6.5 -18.266 1 64.62 116 ASP A C 1
ATOM 956 O O . ASP A 1 116 ? -19.266 6.945 -18.625 1 64.62 116 ASP A O 1
ATOM 960 N N . ARG A 1 117 ? -21.016 6.523 -17.094 1 72.38 117 ARG A N 1
ATOM 961 C CA . ARG A 1 117 ? -20.188 7.254 -16.141 1 72.38 117 ARG A CA 1
ATOM 962 C C . ARG A 1 117 ? -20.141 6.539 -14.789 1 72.38 117 ARG A C 1
ATOM 964 O O . ARG A 1 117 ? -21.062 5.793 -14.453 1 72.38 117 ARG A O 1
ATOM 971 N N . TYR A 1 118 ? -19.062 6.734 -14.086 1 73.94 118 TYR A N 1
ATOM 972 C CA . TYR A 1 118 ? -18.969 6.223 -12.727 1 73.94 118 TYR A CA 1
ATOM 973 C C . TYR A 1 118 ? -19.516 7.234 -11.719 1 73.94 118 TYR A C 1
ATOM 975 O O . TYR A 1 118 ? -19.25 8.438 -11.836 1 73.94 118 TYR A O 1
ATOM 983 N N . ILE A 1 119 ? -20.359 6.766 -10.836 1 79.06 119 ILE A N 1
ATOM 984 C CA . ILE A 1 119 ? -20.906 7.59 -9.766 1 79.06 119 ILE A CA 1
ATOM 985 C C . ILE A 1 119 ? -20.297 7.184 -8.43 1 79.06 119 ILE A C 1
ATOM 987 O O . ILE A 1 119 ? -20.188 5.992 -8.125 1 79.06 119 ILE A O 1
ATOM 991 N N . PHE A 1 120 ? -19.859 8.242 -7.695 1 84.06 120 PHE A N 1
ATOM 992 C CA . PHE A 1 120 ? -19.297 8.055 -6.359 1 84.06 120 PHE A CA 1
ATOM 993 C C . PHE A 1 120 ? -20.312 8.461 -5.289 1 84.06 120 PHE A C 1
ATOM 995 O O . PHE A 1 120 ? -20.922 9.523 -5.379 1 84.06 120 PHE A O 1
ATOM 1002 N N . THR A 1 121 ? -20.5 7.57 -4.355 1 89.19 121 THR A N 1
ATOM 1003 C CA . THR A 1 121 ? -21.438 7.863 -3.27 1 89.19 121 THR A CA 1
ATOM 1004 C C . THR A 1 121 ? -20.766 7.684 -1.914 1 89.19 121 THR A C 1
ATOM 1006 O O . THR A 1 121 ? -19.984 6.742 -1.719 1 89.19 121 THR A O 1
ATOM 1009 N N . ILE A 1 122 ? -21.094 8.625 -1.074 1 92.88 122 ILE A N 1
ATOM 1010 C CA . ILE A 1 122 ? -20.578 8.57 0.29 1 92.88 122 ILE A CA 1
ATOM 1011 C C . ILE A 1 122 ? -21.734 8.539 1.279 1 92.88 122 ILE A C 1
ATOM 1013 O O . ILE A 1 122 ? -22.766 9.188 1.067 1 92.88 122 ILE A O 1
ATOM 1017 N N . LYS A 1 123 ? -21.594 7.758 2.301 1 95 123 LYS A N 1
ATOM 1018 C CA . LYS A 1 123 ? -22.531 7.719 3.42 1 95 123 LYS A CA 1
ATOM 1019 C C . LYS A 1 123 ? -21.797 7.762 4.754 1 95 123 LYS A C 1
ATOM 1021 O O . LYS A 1 123 ? -20.906 6.957 5 1 95 123 LYS A O 1
ATOM 1026 N N . ILE A 1 124 ? -22.141 8.695 5.484 1 96.19 124 ILE A N 1
ATOM 1027 C CA . ILE A 1 124 ? -21.625 8.828 6.844 1 96.19 124 ILE A CA 1
ATOM 1028 C C . ILE A 1 124 ? -22.719 8.461 7.848 1 96.19 124 ILE A C 1
ATOM 1030 O O . ILE A 1 124 ? -23.844 8.961 7.762 1 96.19 124 ILE A O 1
ATOM 1034 N N . LYS A 1 125 ? -22.422 7.582 8.742 1 94.75 125 LYS A N 1
ATOM 1035 C CA . LYS A 1 125 ? -23.359 7.207 9.797 1 94.75 125 LYS A CA 1
ATOM 1036 C C . LYS A 1 125 ? -22.719 7.387 11.18 1 94.75 125 LYS A C 1
ATOM 1038 O O . LYS A 1 125 ? -21.562 7.008 11.391 1 94.75 125 LYS A O 1
ATOM 1043 N N . SER A 1 126 ? -23.469 7.977 11.984 1 93.56 126 SER A N 1
ATOM 1044 C CA . SER A 1 126 ? -23.047 8.109 13.375 1 93.56 126 SER A CA 1
ATOM 1045 C C . SER A 1 126 ? -23.672 7.035 14.25 1 93.56 126 SER A C 1
ATOM 1047 O O . SER A 1 126 ? -24.844 6.691 14.078 1 93.56 126 SER A O 1
ATOM 1049 N N . LEU A 1 127 ? -22.922 6.512 15.102 1 87.12 127 LEU A N 1
ATOM 1050 C CA . LEU A 1 127 ? -23.406 5.453 15.977 1 87.12 127 LEU A CA 1
ATOM 1051 C C . LEU A 1 127 ? -24.359 6.02 17.031 1 87.12 127 LEU A C 1
ATOM 1053 O O . LEU A 1 127 ? -25.312 5.348 17.438 1 87.12 127 LEU A O 1
ATOM 1057 N N . TYR A 1 128 ? -24 7.258 17.516 1 82.25 128 TYR A N 1
ATOM 1058 C CA . TYR A 1 128 ? -24.703 7.812 18.672 1 82.25 128 TYR A CA 1
ATOM 1059 C C . TYR A 1 128 ? -25.375 9.141 18.312 1 82.25 128 TYR A C 1
ATOM 1061 O O . TYR A 1 128 ? -24.906 9.852 17.422 1 82.25 128 TYR A O 1
ATOM 1069 N N . ASP A 1 129 ? -26.453 9.211 19.094 1 87.25 129 ASP A N 1
ATOM 1070 C CA . ASP A 1 129 ? -26.922 10.586 19.203 1 87.25 129 ASP A CA 1
ATOM 1071 C C . ASP A 1 129 ? -26.094 11.375 20.219 1 87.25 129 ASP A C 1
ATOM 1073 O O . ASP A 1 129 ? -25.359 10.789 21 1 87.25 129 ASP A O 1
ATOM 1077 N N . ASN A 1 130 ? -26 12.633 20.078 1 91.44 130 ASN A N 1
ATOM 1078 C CA . ASN A 1 130 ? -25.312 13.555 20.969 1 91.44 130 ASN A CA 1
ATOM 1079 C C . ASN A 1 130 ? -23.797 13.492 20.797 1 91.44 130 ASN A C 1
ATOM 1081 O O . ASN A 1 130 ? -23.047 13.68 21.75 1 91.44 130 ASN A O 1
ATOM 1085 N N . SER A 1 131 ? -23.375 13.031 19.641 1 93.5 131 SER A N 1
ATOM 1086 C CA . SER A 1 131 ? -21.953 13.094 19.328 1 93.5 131 SER A CA 1
ATOM 1087 C C . SER A 1 131 ? -21.5 14.531 19.094 1 93.5 131 SER A C 1
ATOM 1089 O O . SER A 1 131 ? -22.328 15.422 18.891 1 93.5 131 SER A O 1
ATOM 1091 N N . LEU A 1 132 ? -20.312 14.719 19.188 1 95.75 132 LEU A N 1
ATOM 1092 C CA . LEU A 1 132 ? -19.812 16.078 19.016 1 95.75 132 LEU A CA 1
ATOM 1093 C C . LEU A 1 132 ? -19.984 16.531 17.578 1 95.75 132 LEU A C 1
ATOM 1095 O O . LEU A 1 132 ? -20.5 17.625 17.328 1 95.75 132 LEU A O 1
ATOM 1099 N N . LEU A 1 133 ? -19.562 15.734 16.625 1 96.88 133 LEU A N 1
ATOM 1100 C CA . LEU A 1 133 ? -19.578 16.141 15.219 1 96.88 133 LEU A CA 1
ATOM 1101 C C . LEU A 1 133 ? -21.016 16.234 14.703 1 96.88 133 LEU A C 1
ATOM 1103 O O . LEU A 1 133 ? -21.375 17.219 14.047 1 96.88 133 LEU A O 1
ATOM 1107 N N . PHE A 1 134 ? -21.719 15.188 15.008 1 96.06 134 PHE A N 1
ATOM 1108 C CA . PHE A 1 134 ? -23.125 15.156 14.609 1 96.06 134 PHE A CA 1
ATOM 1109 C C . PHE A 1 134 ? -24.031 15 15.828 1 96.06 134 PHE A C 1
ATOM 1111 O O . PHE A 1 134 ? -24.125 13.914 16.406 1 96.06 134 PHE A O 1
ATOM 1118 N N . ASN A 1 135 ? -24.719 15.984 16.141 1 93.19 135 ASN A N 1
ATOM 1119 C CA . ASN A 1 135 ? -25.578 15.961 17.328 1 93.19 135 ASN A CA 1
ATOM 1120 C C . ASN A 1 135 ? -26.672 14.914 17.219 1 93.19 135 ASN A C 1
ATOM 1122 O O . ASN A 1 135 ? -27.062 14.297 18.219 1 93.19 135 ASN A O 1
ATOM 1126 N N . LYS A 1 136 ? -27.172 14.797 15.984 1 93.44 136 LYS A N 1
ATOM 1127 C CA . LYS A 1 136 ? -28.141 13.758 15.664 1 93.44 136 LYS A CA 1
ATOM 1128 C C . LYS A 1 136 ? -27.641 12.859 14.539 1 93.44 136 LYS A C 1
ATOM 1130 O O . LYS A 1 136 ? -26.938 13.32 13.633 1 93.44 136 LYS A O 1
ATOM 1135 N N . ARG A 1 137 ? -28.047 11.602 14.625 1 90.62 137 ARG A N 1
ATOM 1136 C CA . ARG A 1 137 ? -27.688 10.648 13.586 1 90.62 137 ARG A CA 1
ATOM 1137 C C . ARG A 1 137 ? -28.203 11.102 12.219 1 90.62 137 ARG A C 1
ATOM 1139 O O . ARG A 1 137 ? -27.531 10.891 11.203 1 90.62 137 ARG A O 1
ATOM 1146 N N . GLU A 1 138 ? -29.328 11.711 12.234 1 92.44 138 GLU A N 1
ATOM 1147 C CA . GLU A 1 138 ? -29.953 12.203 11.008 1 92.44 138 GLU A CA 1
ATOM 1148 C C . GLU A 1 138 ? -29.094 13.289 10.352 1 92.44 138 GLU A C 1
ATOM 1150 O O . GLU A 1 138 ? -29.125 13.453 9.133 1 92.44 138 GLU A O 1
ATOM 1155 N N . ASP A 1 139 ? -28.406 14.023 11.18 1 95.12 139 ASP A N 1
ATOM 1156 C CA . ASP A 1 139 ? -27.531 15.07 10.648 1 95.12 139 ASP A CA 1
ATOM 1157 C C . ASP A 1 139 ? -26.469 14.484 9.742 1 95.12 139 ASP A C 1
ATOM 1159 O O . ASP A 1 139 ? -26.156 15.055 8.695 1 95.12 139 ASP A O 1
ATOM 1163 N N . ALA A 1 140 ? -25.938 13.359 10.172 1 95.25 140 ALA A N 1
ATOM 1164 C CA . ALA A 1 140 ? -24.906 12.688 9.383 1 95.25 140 ALA A CA 1
ATOM 1165 C C . ALA A 1 140 ? -25.469 12.242 8.031 1 95.25 140 ALA A C 1
ATOM 1167 O O . ALA A 1 140 ? -24.781 12.328 7.012 1 95.25 140 ALA A O 1
ATOM 1168 N N . GLU A 1 141 ? -26.672 11.805 8.039 1 93.81 141 GLU A N 1
ATOM 1169 C CA . GLU A 1 141 ? -27.312 11.352 6.805 1 93.81 141 GLU A CA 1
ATOM 1170 C C . GLU A 1 141 ? -27.562 12.516 5.852 1 93.81 141 GLU A C 1
ATOM 1172 O O . GLU A 1 141 ? -27.359 12.391 4.641 1 93.81 141 GLU A O 1
ATOM 1177 N N . GLU A 1 142 ? -28 13.555 6.43 1 96.5 142 GLU A N 1
ATOM 1178 C CA . GLU A 1 142 ? -28.234 14.742 5.617 1 96.5 142 GLU A CA 1
ATOM 1179 C C . GLU A 1 142 ? -26.938 15.266 5.012 1 96.5 142 GLU A C 1
ATOM 1181 O O . GLU A 1 142 ? -26.906 15.633 3.838 1 96.5 142 GLU A O 1
ATOM 1186 N N . VAL A 1 143 ? -25.969 15.297 5.82 1 97.12 143 VAL A N 1
ATOM 1187 C CA . VAL A 1 143 ? -24.641 15.703 5.355 1 97.12 143 VAL A CA 1
ATOM 1188 C C . VAL A 1 143 ? -24.203 14.797 4.211 1 97.12 143 VAL A C 1
ATOM 1190 O O . VAL A 1 143 ? -23.656 15.273 3.211 1 97.12 143 VAL A O 1
ATOM 1193 N N . SER A 1 144 ? -24.406 13.5 4.328 1 95.81 144 SER A N 1
ATOM 1194 C CA . SER A 1 144 ? -24.062 12.547 3.277 1 95.81 144 SER A CA 1
ATOM 1195 C C . SER A 1 144 ? -24.734 12.906 1.96 1 95.81 144 SER A C 1
ATOM 1197 O O . SER A 1 144 ? -24.094 12.914 0.906 1 95.81 144 SER A O 1
ATOM 1199 N N . LYS A 1 145 ? -25.984 13.234 2.094 1 95.12 145 LYS A N 1
ATOM 1200 C CA . LYS A 1 145 ? -26.766 13.586 0.907 1 95.12 145 LYS A CA 1
ATOM 1201 C C . LYS A 1 145 ? -26.203 14.844 0.243 1 95.12 145 LYS A C 1
ATOM 1203 O O . LYS A 1 145 ? -26.062 14.891 -0.981 1 95.12 145 LYS A O 1
ATOM 1208 N N . GLU A 1 146 ? -25.922 15.789 1.017 1 95.75 146 GLU A N 1
ATOM 1209 C CA . GLU A 1 146 ? -25.438 17.047 0.49 1 95.75 146 GLU A CA 1
ATOM 1210 C C . GLU A 1 146 ? -24.047 16.891 -0.133 1 95.75 146 GLU A C 1
ATOM 1212 O O . GLU A 1 146 ? -23.75 17.484 -1.167 1 95.75 146 GLU A O 1
ATOM 1217 N N . ILE A 1 147 ? -23.25 16.125 0.49 1 93.44 147 ILE A N 1
ATOM 1218 C CA . ILE A 1 147 ? -21.922 15.859 -0.073 1 93.44 147 ILE A CA 1
ATOM 1219 C C . ILE A 1 147 ? -22.062 15.148 -1.418 1 93.44 147 ILE A C 1
ATOM 1221 O O . ILE A 1 147 ? -21.375 15.492 -2.383 1 93.44 147 ILE A O 1
ATOM 1225 N N . ASN A 1 148 ? -22.953 14.164 -1.468 1 91.62 148 ASN A N 1
ATOM 1226 C CA . ASN A 1 148 ? -23.172 13.43 -2.711 1 91.62 148 ASN A CA 1
ATOM 1227 C C . ASN A 1 148 ? -23.672 14.344 -3.822 1 91.62 148 ASN A C 1
ATOM 1229 O O . ASN A 1 148 ? -23.281 14.203 -4.98 1 91.62 148 ASN A O 1
ATOM 1233 N N . LYS A 1 149 ? -24.531 15.289 -3.453 1 90.38 149 LYS A N 1
ATOM 1234 C CA . LYS A 1 149 ? -24.984 16.266 -4.43 1 90.38 149 LYS A CA 1
ATOM 1235 C C . LYS A 1 149 ? -23.828 17.094 -4.969 1 90.38 149 LYS A C 1
ATOM 1237 O O . LYS A 1 149 ? -23.75 17.344 -6.172 1 90.38 149 LYS A O 1
ATOM 1242 N N . LEU A 1 150 ? -23.016 17.469 -4.094 1 87.81 150 LEU A N 1
ATOM 1243 C CA . LEU A 1 150 ? -21.844 18.25 -4.469 1 87.81 150 LEU A CA 1
ATOM 1244 C C . LEU A 1 150 ? -20.938 17.453 -5.402 1 87.81 150 LEU A C 1
ATOM 1246 O O . LEU A 1 150 ? -20.453 17.984 -6.402 1 87.81 150 LEU A O 1
ATOM 1250 N N . LEU A 1 151 ? -20.703 16.172 -5.094 1 81.44 151 LEU A N 1
ATOM 1251 C CA . LEU A 1 151 ? -19.781 15.328 -5.832 1 81.44 151 LEU A CA 1
ATOM 1252 C C . LEU A 1 151 ? -20.344 14.969 -7.203 1 81.44 151 LEU A C 1
ATOM 1254 O O . LEU A 1 151 ? -19.594 14.695 -8.141 1 81.44 151 LEU A O 1
ATOM 1258 N N . LEU A 1 152 ? -21.625 14.867 -7.25 1 78.06 152 LEU A N 1
ATOM 1259 C CA . LEU A 1 152 ? -22.25 14.594 -8.539 1 78.06 152 LEU A CA 1
ATOM 1260 C C . LEU A 1 152 ? -21.891 15.672 -9.555 1 78.06 152 LEU A C 1
ATOM 1262 O O . LEU A 1 152 ? -21.75 15.391 -10.75 1 78.06 152 LEU A O 1
ATOM 1266 N N . ASN A 1 153 ? -21.719 16.781 -9.07 1 69.5 153 ASN A N 1
ATOM 1267 C CA . ASN A 1 153 ? -21.391 17.906 -9.953 1 69.5 153 ASN A CA 1
ATOM 1268 C C . ASN A 1 153 ? -19.938 17.875 -10.383 1 69.5 153 ASN A C 1
ATOM 1270 O O . ASN A 1 153 ? -19.562 18.469 -11.398 1 69.5 153 ASN A O 1
ATOM 1274 N N . ILE A 1 154 ? -19.094 17.234 -9.609 1 65 154 ILE A N 1
ATOM 1275 C CA . ILE A 1 154 ? -17.688 17.078 -9.938 1 65 154 ILE A CA 1
ATOM 1276 C C . ILE A 1 154 ? -17.5 15.906 -10.898 1 65 154 ILE A C 1
ATOM 1278 O O . ILE A 1 154 ? -16.594 15.922 -11.742 1 65 154 ILE A O 1
ATOM 1282 N N . SER A 1 155 ? -18.203 14.742 -10.602 1 55.81 155 SER A N 1
ATOM 1283 C CA . SER A 1 155 ? -18.078 13.391 -11.125 1 55.81 155 SER A CA 1
ATOM 1284 C C . SER A 1 155 ? -18.141 13.375 -12.648 1 55.81 155 SER A C 1
ATOM 1286 O O . SER A 1 155 ? -17.781 12.383 -13.281 1 55.81 155 SER A O 1
ATOM 1288 N N . GLY A 1 156 ? -18.625 14.461 -13.219 1 54.44 156 GLY A N 1
ATOM 1289 C CA . GLY A 1 156 ? -18.469 14.352 -14.664 1 54.44 156 GLY A CA 1
ATOM 1290 C C . GLY A 1 156 ? -17.047 14.062 -15.094 1 54.44 156 GLY A C 1
ATOM 1291 O O . GLY A 1 156 ? -16.781 13.852 -16.281 1 54.44 156 GLY A O 1
ATOM 1292 N N . SER A 1 157 ? -16.25 13.93 -14.008 1 55 157 SER A N 1
ATOM 1293 C CA . SER A 1 157 ? -14.82 13.82 -14.273 1 55 157 SER A CA 1
ATOM 1294 C C . SER A 1 157 ? -14.375 12.359 -14.281 1 55 157 SER A C 1
ATOM 1296 O O . SER A 1 157 ? -15.023 11.5 -13.68 1 55 157 SER A O 1
ATOM 1298 N N . THR A 1 158 ? -13.648 11.961 -15.234 1 58.94 158 THR A N 1
ATOM 1299 C CA . THR A 1 158 ? -12.945 10.695 -15.383 1 58.94 158 THR A CA 1
ATOM 1300 C C . THR A 1 158 ? -12.273 10.281 -14.078 1 58.94 158 THR A C 1
ATOM 1302 O O . THR A 1 158 ? -11.672 9.211 -13.992 1 58.94 158 THR A O 1
ATOM 1305 N N . LEU A 1 159 ? -12.555 11.016 -13.047 1 61.19 159 LEU A N 1
ATOM 1306 C CA . LEU A 1 159 ? -11.852 10.828 -11.781 1 61.19 159 LEU A CA 1
ATOM 1307 C C . LEU A 1 159 ? -12.195 9.477 -11.164 1 61.19 159 LEU A C 1
ATOM 1309 O O . LEU A 1 159 ? -11.328 8.82 -10.57 1 61.19 159 LEU A O 1
ATOM 1313 N N . PHE A 1 160 ? -13.383 9.102 -11.477 1 62.31 160 PHE A N 1
ATOM 1314 C CA . PHE A 1 160 ? -13.836 7.93 -10.742 1 62.31 160 PHE A CA 1
ATOM 1315 C C . PHE A 1 160 ? -13.656 6.66 -11.562 1 62.31 160 PHE A C 1
ATOM 1317 O O . PHE A 1 160 ? -13.945 5.559 -11.094 1 62.31 160 PHE A O 1
ATOM 1324 N N . GLU A 1 161 ? -13.133 6.918 -12.688 1 65.5 161 GLU A N 1
ATOM 1325 C CA . GLU A 1 161 ? -12.898 5.75 -13.523 1 65.5 161 GLU A CA 1
ATOM 1326 C C . GLU A 1 161 ? -11.766 4.891 -12.977 1 65.5 161 GLU A C 1
ATOM 1328 O O . GLU A 1 161 ? -11.828 3.662 -13.031 1 65.5 161 GLU A O 1
ATOM 1333 N N . ASN A 1 162 ? -10.914 5.621 -12.281 1 67.25 162 ASN A N 1
ATOM 1334 C CA . ASN A 1 162 ? -9.766 4.922 -11.719 1 67.25 162 ASN A CA 1
ATOM 1335 C C . ASN A 1 162 ? -10.008 4.539 -10.258 1 67.25 162 ASN A C 1
ATOM 1337 O O . ASN A 1 162 ? -10.227 5.406 -9.414 1 67.25 162 ASN A O 1
ATOM 1341 N N . PRO A 1 163 ? -9.977 3.301 -9.914 1 71.06 163 PRO A N 1
ATOM 1342 C CA . PRO A 1 163 ? -10.195 2.859 -8.531 1 71.06 163 PRO A CA 1
ATOM 1343 C C . PRO A 1 163 ? -9.289 3.578 -7.531 1 71.06 163 PRO A C 1
ATOM 1345 O O . PRO A 1 163 ? -9.695 3.811 -6.391 1 71.06 163 PRO A O 1
ATOM 1348 N N . LYS A 1 164 ? -8.172 3.945 -8.008 1 73.94 164 LYS A N 1
ATOM 1349 C CA . LYS A 1 164 ? -7.246 4.641 -7.125 1 73.94 164 LYS A CA 1
ATOM 1350 C C . LYS A 1 164 ? -7.805 5.996 -6.695 1 73.94 164 LYS A C 1
ATOM 1352 O O . LYS A 1 164 ? -7.648 6.398 -5.543 1 73.94 164 LYS A O 1
ATOM 1357 N N . SER A 1 165 ? -8.398 6.613 -7.641 1 75.88 165 SER A N 1
ATOM 1358 C CA . SER A 1 165 ? -8.984 7.914 -7.328 1 75.88 165 SER A CA 1
ATOM 1359 C C . SER A 1 165 ? -10.148 7.781 -6.355 1 75.88 165 SER A C 1
ATOM 1361 O O . SER A 1 165 ? -10.344 8.633 -5.484 1 75.88 165 SER A O 1
ATOM 1363 N N . PHE A 1 166 ? -10.859 6.699 -6.508 1 77.25 166 PHE A N 1
ATOM 1364 C CA . PHE A 1 166 ? -11.977 6.402 -5.617 1 77.25 166 PHE A CA 1
ATOM 1365 C C . PHE A 1 166 ? -11.492 6.227 -4.184 1 77.25 166 PHE A C 1
ATOM 1367 O O . PHE A 1 166 ? -12.047 6.824 -3.258 1 77.25 166 PHE A O 1
ATOM 1374 N N . ILE A 1 167 ? -10.484 5.508 -4.031 1 82.38 167 ILE A N 1
ATOM 1375 C CA . ILE A 1 167 ? -9.914 5.238 -2.713 1 82.38 167 ILE A CA 1
ATOM 1376 C C . ILE A 1 167 ? -9.375 6.535 -2.109 1 82.38 167 ILE A C 1
ATOM 1378 O O . ILE A 1 167 ? -9.602 6.816 -0.931 1 82.38 167 ILE A O 1
ATOM 1382 N N . LYS A 1 168 ? -8.75 7.301 -2.918 1 82.56 168 LYS A N 1
ATOM 1383 C CA . LYS A 1 168 ? -8.156 8.555 -2.457 1 82.56 168 LYS A CA 1
ATOM 1384 C C . LYS A 1 168 ? -9.234 9.531 -1.986 1 82.56 168 LYS A C 1
ATOM 1386 O O . LYS A 1 168 ? -9.055 10.227 -0.987 1 82.56 168 LYS A O 1
ATOM 1391 N N . LEU A 1 169 ? -10.25 9.586 -2.715 1 84.06 169 LEU A N 1
ATOM 1392 C CA . LEU A 1 169 ? -11.336 10.492 -2.352 1 84.06 169 LEU A CA 1
ATOM 1393 C C . LEU A 1 169 ? -11.984 10.07 -1.037 1 84.06 169 LEU A C 1
ATOM 1395 O O . LEU A 1 169 ? -12.344 10.914 -0.216 1 84.06 169 LEU A O 1
ATOM 1399 N N . THR A 1 170 ? -12.195 8.805 -0.888 1 88.19 170 THR A N 1
ATOM 1400 C CA . THR A 1 170 ? -12.773 8.297 0.354 1 88.19 170 THR A CA 1
ATOM 1401 C C . THR A 1 170 ? -11.898 8.68 1.546 1 88.19 170 THR A C 1
ATOM 1403 O O . THR A 1 170 ? -12.398 9.148 2.566 1 88.19 170 THR A O 1
ATOM 1406 N N . LYS A 1 171 ? -10.617 8.469 1.396 1 88.25 171 LYS A N 1
ATOM 1407 C CA . LYS A 1 171 ? -9.672 8.812 2.455 1 88.25 171 LYS A CA 1
ATOM 1408 C C . LYS A 1 171 ? -9.656 10.32 2.707 1 88.25 171 LYS A C 1
ATOM 1410 O O . LYS A 1 171 ? -9.469 10.766 3.84 1 88.25 171 LYS A O 1
ATOM 1415 N N . TYR A 1 172 ? -9.836 11.039 1.651 1 88 172 TYR A N 1
ATOM 1416 C CA . TYR A 1 172 ? -9.906 12.484 1.768 1 88 172 TYR A CA 1
ATOM 1417 C C . TYR A 1 172 ? -11.102 12.906 2.625 1 88 172 TYR A C 1
ATOM 1419 O O . TYR A 1 172 ? -10.969 13.766 3.498 1 88 172 TYR A O 1
ATOM 1427 N N . VAL A 1 173 ? -12.18 12.258 2.387 1 91.5 173 VAL A N 1
ATOM 1428 C CA . VAL A 1 173 ? -13.375 12.578 3.162 1 91.5 173 VAL A CA 1
ATOM 1429 C C . VAL A 1 173 ? -13.156 12.18 4.621 1 91.5 173 VAL A C 1
ATOM 1431 O O . VAL A 1 173 ? -13.578 12.898 5.531 1 91.5 173 VAL A O 1
ATOM 1434 N N . GLU A 1 174 ? -12.57 11.055 4.805 1 93.5 174 GLU A N 1
ATOM 1435 C CA . GLU A 1 174 ? -12.211 10.625 6.156 1 93.5 174 GLU A CA 1
ATOM 1436 C C . GLU A 1 174 ? -11.375 11.688 6.863 1 93.5 174 GLU A C 1
ATOM 1438 O O . GLU A 1 174 ? -11.633 12.023 8.016 1 93.5 174 GLU A O 1
ATOM 1443 N N . GLY A 1 175 ? -10.375 12.203 6.191 1 92.44 175 GLY A N 1
ATOM 1444 C CA . GLY A 1 175 ? -9.539 13.258 6.746 1 92.44 175 GLY A CA 1
ATOM 1445 C C . GLY A 1 175 ? -10.305 14.539 7.031 1 92.44 175 GLY A C 1
ATOM 1446 O O . GLY A 1 175 ? -10.031 15.227 8.016 1 92.44 175 GLY A O 1
ATOM 1447 N N . LEU A 1 176 ? -11.266 14.836 6.191 1 93.69 176 LEU A N 1
ATOM 1448 C CA . LEU A 1 176 ? -12.07 16.047 6.383 1 93.69 176 LEU A CA 1
ATOM 1449 C C . LEU A 1 176 ? -12.984 15.898 7.594 1 93.69 176 LEU A C 1
ATOM 1451 O O . LEU A 1 176 ? -13.281 16.875 8.273 1 93.69 176 LEU A O 1
ATOM 1455 N N . LEU A 1 177 ? -13.414 14.688 7.871 1 96.06 177 LEU A N 1
ATOM 1456 C CA . LEU A 1 177 ? -14.227 14.453 9.062 1 96.06 177 LEU A CA 1
ATOM 1457 C C . LEU A 1 177 ? -13.43 14.75 10.328 1 96.06 177 LEU A C 1
ATOM 1459 O O . LEU A 1 177 ? -13.961 15.328 11.281 1 96.06 177 LEU A O 1
ATOM 1463 N N . GLU A 1 178 ? -12.172 14.367 10.297 1 96.38 178 GLU A N 1
ATOM 1464 C CA . GLU A 1 178 ? -11.297 14.672 11.422 1 96.38 178 GLU A CA 1
ATOM 1465 C C . GLU A 1 178 ? -11.117 16.172 11.594 1 96.38 178 GLU A C 1
ATOM 1467 O O . GLU A 1 178 ? -11.219 16.703 12.711 1 96.38 178 GLU A O 1
ATOM 1472 N N . LEU A 1 179 ? -10.875 16.844 10.523 1 96.12 179 LEU A N 1
ATOM 1473 C CA . LEU A 1 179 ? -10.734 18.297 10.562 1 96.12 179 LEU A CA 1
ATOM 1474 C C . LEU A 1 179 ? -12.023 18.969 11.016 1 96.12 179 LEU A C 1
ATOM 1476 O O . LEU A 1 179 ? -12 19.922 11.797 1 96.12 179 LEU A O 1
ATOM 1480 N N . ALA A 1 180 ? -13.141 18.453 10.531 1 97.12 180 ALA A N 1
ATOM 1481 C CA . ALA A 1 180 ? -14.438 18.984 10.938 1 97.12 180 ALA A CA 1
ATOM 1482 C C . ALA A 1 180 ? -14.648 18.828 12.438 1 97.12 180 ALA A C 1
ATOM 1484 O O . ALA A 1 180 ? -15.148 19.75 13.102 1 97.12 180 ALA A O 1
ATOM 1485 N N . TYR A 1 181 ? -14.266 17.688 12.898 1 97.56 181 TYR A N 1
ATOM 1486 C CA . TYR A 1 181 ? -14.375 17.453 14.336 1 97.56 181 TYR A CA 1
ATOM 1487 C C . TYR A 1 181 ? -13.555 18.453 15.125 1 97.56 181 TYR A C 1
ATOM 1489 O O . TYR A 1 181 ? -14.016 19 16.141 1 97.56 181 TYR A O 1
ATOM 1497 N N . ALA A 1 182 ? -12.375 18.734 14.703 1 97.5 182 ALA A N 1
ATOM 1498 C CA . ALA A 1 182 ? -11.484 19.688 15.367 1 97.5 182 ALA A CA 1
ATOM 1499 C C . ALA A 1 182 ? -12.102 21.078 15.383 1 97.5 182 ALA A C 1
ATOM 1501 O O . ALA A 1 182 ? -12.109 21.75 16.422 1 97.5 182 ALA A O 1
ATOM 1502 N N . LEU A 1 183 ? -12.57 21.469 14.289 1 97.31 183 LEU A N 1
ATOM 1503 C CA . LEU A 1 183 ? -13.164 22.797 14.188 1 97.31 183 LEU A CA 1
ATOM 1504 C C . LEU A 1 183 ? -14.414 22.906 15.055 1 97.31 183 LEU A C 1
ATOM 1506 O O . LEU A 1 183 ? -14.617 23.922 15.742 1 97.31 183 LEU A O 1
ATOM 1510 N N . LYS A 1 184 ? -15.195 21.875 15 1 97.12 184 LYS A N 1
ATOM 1511 C CA . LYS A 1 184 ? -16.406 21.859 15.828 1 97.12 184 LYS A CA 1
ATOM 1512 C C . LYS A 1 184 ? -16.047 21.922 17.312 1 97.12 184 LYS A C 1
ATOM 1514 O O . LYS A 1 184 ? -16.703 22.625 18.094 1 97.12 184 LYS A O 1
ATOM 1519 N N . LEU A 1 185 ? -15.086 21.156 17.688 1 97.19 185 LEU A N 1
ATOM 1520 C CA . LEU A 1 185 ? -14.609 21.172 19.062 1 97.19 185 LEU A CA 1
ATOM 1521 C C . LEU A 1 185 ? -14.188 22.578 19.469 1 97.19 185 LEU A C 1
ATOM 1523 O O . LEU A 1 185 ? -14.555 23.062 20.547 1 97.19 185 LEU A O 1
ATOM 1527 N N . LEU A 1 186 ? -13.406 23.219 18.641 1 97 186 LEU A N 1
ATOM 1528 C CA . LEU A 1 186 ? -12.938 24.562 18.891 1 97 186 LEU A CA 1
ATOM 1529 C C . LEU A 1 186 ? -14.109 25.531 19.078 1 97 186 LEU A C 1
ATOM 1531 O O . LEU A 1 186 ? -14.141 26.281 20.047 1 97 186 LEU A O 1
ATOM 1535 N N . LEU A 1 187 ? -15.039 25.438 18.234 1 95.56 187 LEU A N 1
ATOM 1536 C CA . LEU A 1 187 ? -16.188 26.328 18.25 1 95.56 187 LEU A CA 1
ATOM 1537 C C . LEU A 1 187 ? -17.031 26.094 19.5 1 95.56 187 LEU A C 1
ATOM 1539 O O . LEU A 1 187 ? -17.484 27.047 20.141 1 95.56 187 LEU A O 1
ATOM 1543 N N . MET A 1 188 ? -17.234 24.844 19.875 1 95.5 188 MET A N 1
ATOM 1544 C CA . MET A 1 188 ? -18.078 24.516 21.016 1 95.5 188 MET A CA 1
ATOM 1545 C C . MET A 1 188 ? -17.391 24.953 22.328 1 95.5 188 MET A C 1
ATOM 1547 O O . MET A 1 188 ? -18.062 25.391 23.25 1 95.5 188 MET A O 1
ATOM 1551 N N . LEU A 1 189 ? -16.125 24.766 22.375 1 95.94 189 LEU A N 1
ATOM 1552 C CA . LEU A 1 189 ? -15.406 25.188 23.562 1 95.94 189 LEU A CA 1
ATOM 1553 C C . LEU A 1 189 ? -15.445 26.703 23.703 1 95.94 189 LEU A C 1
ATOM 1555 O O . LEU A 1 189 ? -15.539 27.234 24.812 1 95.94 189 LEU A O 1
ATOM 1559 N N . GLU A 1 190 ? -15.281 27.422 22.609 1 94.56 190 GLU A N 1
ATOM 1560 C CA . GLU A 1 190 ? -15.383 28.875 22.641 1 94.56 190 GLU A CA 1
ATOM 1561 C C . GLU A 1 190 ? -16.766 29.328 23.109 1 94.56 190 GLU A C 1
ATOM 1563 O O . GLU A 1 190 ? -16.875 30.281 23.891 1 94.56 190 GLU A O 1
ATOM 1568 N N . GLU A 1 191 ? -17.75 28.672 22.641 1 92.38 191 GLU A N 1
ATOM 1569 C CA . GLU A 1 191 ? -19.125 29 23.016 1 92.38 191 GLU A CA 1
ATOM 1570 C C . GLU A 1 191 ? -19.391 28.703 24.484 1 92.38 191 GLU A C 1
ATOM 1572 O O . GLU A 1 191 ? -20.094 29.469 25.156 1 92.38 191 GLU A O 1
ATOM 1577 N N . ASN A 1 192 ? -18.859 27.594 24.891 1 91 192 ASN A N 1
ATOM 1578 C CA . ASN A 1 192 ? -19.062 27.172 26.281 1 91 192 ASN A CA 1
ATOM 1579 C C . ASN A 1 192 ? -18.266 28.031 27.25 1 91 192 ASN A C 1
ATOM 1581 O O . ASN A 1 192 ? -18.594 28.109 28.422 1 91 192 ASN A O 1
ATOM 1585 N N . GLY A 1 193 ? -17.188 28.672 26.891 1 84.19 193 GLY A N 1
ATOM 1586 C CA . GLY A 1 193 ? -16.406 29.609 27.672 1 84.19 193 GLY A CA 1
ATOM 1587 C C . GLY A 1 193 ? -15.5 28.938 28.688 1 84.19 193 GLY A C 1
ATOM 1588 O O . GLY A 1 193 ? -14.773 29.609 29.422 1 84.19 193 GLY A O 1
ATOM 1589 N N . SER A 1 194 ? -15.531 27.734 28.875 1 78.88 194 SER A N 1
ATOM 1590 C CA . SER A 1 194 ? -14.68 27.031 29.844 1 78.88 194 SER A CA 1
ATOM 1591 C C . SER A 1 194 ? -13.211 27.125 29.438 1 78.88 194 SER A C 1
ATOM 1593 O O . SER A 1 194 ? -12.625 28.203 29.422 1 78.88 194 SER A O 1
ATOM 1595 N N . ILE A 1 195 ? -12.5 26.109 29.141 1 91 195 ILE A N 1
ATOM 1596 C CA . ILE A 1 195 ? -11.117 26.047 28.688 1 91 195 ILE A CA 1
ATOM 1597 C C . ILE A 1 195 ? -11.062 26.172 27.156 1 91 195 ILE A C 1
ATOM 1599 O O . ILE A 1 195 ? -11.492 25.266 26.438 1 91 195 ILE A O 1
ATOM 1603 N N . VAL A 1 196 ? -10.656 27.359 26.719 1 93.69 196 VAL A N 1
ATOM 1604 C CA . VAL A 1 196 ? -10.57 27.594 25.281 1 93.69 196 VAL A CA 1
ATOM 1605 C C . VAL A 1 196 ? -9.133 27.422 24.812 1 93.69 196 VAL A C 1
ATOM 1607 O O . VAL A 1 196 ? -8.266 28.234 25.156 1 93.69 196 VAL A O 1
ATOM 1610 N N . PRO A 1 197 ? -8.938 26.391 24.078 1 96.88 197 PRO A N 1
ATOM 1611 C CA . PRO A 1 197 ? -7.57 26.219 23.578 1 96.88 197 PRO A CA 1
ATOM 1612 C C . PRO A 1 197 ? -7.184 27.281 22.547 1 96.88 197 PRO A C 1
ATOM 1614 O O . PRO A 1 197 ? -8.016 27.688 21.734 1 96.88 197 PRO A O 1
ATOM 1617 N N . ALA A 1 198 ? -5.945 27.688 22.562 1 96.81 198 ALA A N 1
ATOM 1618 C CA . ALA A 1 198 ? -5.434 28.656 21.594 1 96.81 198 ALA A CA 1
ATOM 1619 C C . ALA A 1 198 ? -5.449 28.078 20.172 1 96.81 198 ALA A C 1
ATOM 1621 O O . ALA A 1 198 ? -5.754 28.797 19.219 1 96.81 198 ALA A O 1
ATOM 1622 N N . TYR A 1 199 ? -5.148 26.844 20.078 1 97.88 199 TYR A N 1
ATOM 1623 C CA . TYR A 1 199 ? -5.18 26.125 18.812 1 97.88 199 TYR A CA 1
ATOM 1624 C C . TYR A 1 199 ? -5.367 24.625 19.047 1 97.88 199 TYR A C 1
ATOM 1626 O O . TYR A 1 199 ? -5.293 24.156 20.172 1 97.88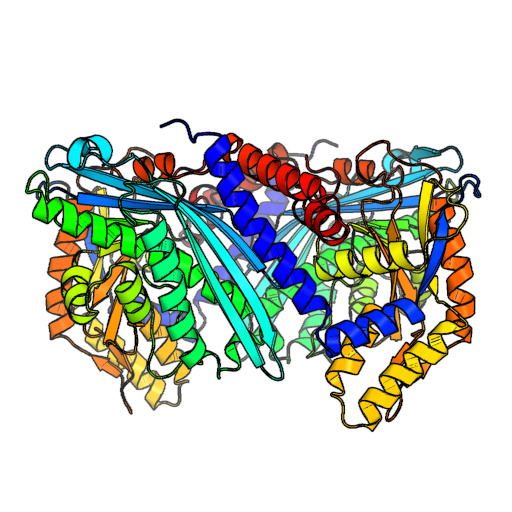 199 TYR A O 1
ATOM 1634 N N . ILE A 1 200 ? -5.68 23.906 18 1 98.25 200 ILE A N 1
ATOM 1635 C CA . ILE A 1 200 ? -5.855 22.469 18.047 1 98.25 200 ILE A CA 1
ATOM 1636 C C . ILE A 1 200 ? -4.781 21.781 17.188 1 98.25 200 ILE A C 1
ATOM 1638 O O . ILE A 1 200 ? -4.504 22.219 16.078 1 98.25 200 ILE A O 1
ATOM 1642 N N . VAL A 1 201 ? -4.156 20.797 17.734 1 98 201 VAL A N 1
ATOM 1643 C CA . VAL A 1 201 ? -3.156 20.016 17.031 1 98 201 VAL A CA 1
ATOM 1644 C C . VAL A 1 201 ? -3.795 18.734 16.484 1 98 201 VAL A C 1
ATOM 1646 O O . VAL A 1 201 ? -4.344 17.938 17.234 1 98 201 VAL A O 1
ATOM 1649 N N . LEU A 1 202 ? -3.752 18.609 15.188 1 95.88 202 LEU A N 1
ATOM 1650 C CA . LEU A 1 202 ? -4.195 17.375 14.539 1 95.88 202 LEU A CA 1
ATOM 1651 C C . LEU A 1 202 ? -3.027 16.422 14.336 1 95.88 202 LEU A C 1
ATOM 1653 O O . LEU A 1 202 ? -1.931 16.844 13.961 1 95.88 202 LEU A O 1
ATOM 1657 N N . ASP A 1 203 ? -3.252 15.234 14.578 1 90.44 203 ASP A N 1
ATOM 1658 C CA . ASP A 1 203 ? -2.238 14.234 14.281 1 90.44 203 ASP A CA 1
ATOM 1659 C C . ASP A 1 203 ? -2.209 13.914 12.789 1 90.44 203 ASP A C 1
ATOM 1661 O O . ASP A 1 203 ? -3.109 13.25 12.273 1 90.44 203 ASP A O 1
ATOM 1665 N N . GLY A 1 204 ? -1.138 14.359 12.234 1 87.38 204 GLY A N 1
ATOM 1666 C CA . GLY A 1 204 ? -1.008 14.102 10.805 1 87.38 204 GLY A CA 1
ATOM 1667 C C . GLY A 1 204 ? -0.742 15.359 10 1 87.38 204 GLY A C 1
ATOM 1668 O O . GLY A 1 204 ? -0.596 16.453 10.57 1 87.38 204 GLY A O 1
ATOM 1669 N N . THR A 1 205 ? -0.636 15.188 8.734 1 86.12 205 THR A N 1
ATOM 1670 C CA . THR A 1 205 ? -0.377 16.297 7.828 1 86.12 205 THR A CA 1
ATOM 1671 C C . THR A 1 205 ? -1.68 16.984 7.434 1 86.12 205 THR A C 1
ATOM 1673 O O . THR A 1 205 ? -2.723 16.344 7.316 1 86.12 205 THR A O 1
ATOM 1676 N N . LEU A 1 206 ? -1.554 18.203 7.352 1 88.81 206 LEU A N 1
ATOM 1677 C CA . LEU A 1 206 ? -2.703 18.953 6.867 1 88.81 206 LEU A CA 1
ATOM 1678 C C . LEU A 1 206 ? -2.836 18.844 5.355 1 88.81 206 LEU A C 1
ATOM 1680 O O . LEU A 1 206 ? -3.818 19.312 4.773 1 88.81 206 LEU A O 1
ATOM 1684 N N . ILE A 1 207 ? -1.729 18.156 4.777 1 63.69 207 ILE A N 1
ATOM 1685 C CA . ILE A 1 207 ? -1.687 17.984 3.33 1 63.69 207 ILE A CA 1
ATOM 1686 C C . ILE A 1 207 ? -2.389 16.688 2.945 1 63.69 207 ILE A C 1
ATOM 1688 O O . ILE A 1 207 ? -1.741 15.648 2.771 1 63.69 207 ILE A O 1
ATOM 1692 N N . LYS A 1 208 ? -3.42 16.266 3.387 1 58.66 208 LYS A N 1
ATOM 1693 C CA . LYS A 1 208 ? -3.963 14.93 3.123 1 58.66 208 LYS A CA 1
ATOM 1694 C C . LYS A 1 208 ? -4.477 14.82 1.689 1 58.66 208 LYS A C 1
ATOM 1696 O O . LYS A 1 208 ? -4.492 13.734 1.112 1 58.66 208 LYS A O 1
ATOM 1701 N N . TRP A 1 209 ? -5.207 15.766 1.154 1 52.5 209 TRP A N 1
ATOM 1702 C CA . TRP A 1 209 ? -6.121 15.469 0.057 1 52.5 209 TRP A CA 1
ATOM 1703 C C . TRP A 1 209 ? -5.398 15.523 -1.285 1 52.5 209 TRP A C 1
ATOM 1705 O O . TRP A 1 209 ? -5.445 14.57 -2.064 1 52.5 209 TRP A O 1
ATOM 1715 N N . PHE A 1 210 ? -5.637 16.609 -2.145 1 49.41 210 PHE A N 1
ATOM 1716 C CA . PHE A 1 210 ? -6.125 16.969 -3.471 1 49.41 210 PHE A CA 1
ATOM 1717 C C . PHE A 1 210 ? -4.961 17.156 -4.441 1 49.41 210 PHE A C 1
ATOM 1719 O O . PHE A 1 210 ? -4.758 18.25 -4.973 1 49.41 210 PHE A O 1
ATOM 1726 N N . SER A 1 211 ? -3.762 16.766 -4.086 1 47.78 211 SER A N 1
ATOM 1727 C CA . SER A 1 211 ? -3.104 17.203 -5.312 1 47.78 211 SER A CA 1
ATOM 1728 C C . SER A 1 211 ? -3.721 16.547 -6.539 1 47.78 211 SER A C 1
ATOM 1730 O O . SER A 1 211 ? -3.1 15.688 -7.164 1 47.78 211 SER A O 1
ATOM 1732 N N . ILE A 1 212 ? -4.91 16.188 -6.406 1 46.16 212 ILE A N 1
ATOM 1733 C CA . ILE A 1 212 ? -5.375 15.539 -7.625 1 46.16 212 ILE A CA 1
ATOM 1734 C C . ILE A 1 212 ? -5.082 16.438 -8.828 1 46.16 212 ILE A C 1
ATOM 1736 O O . ILE A 1 212 ? -5.531 17.578 -8.883 1 46.16 212 ILE A O 1
ATOM 1740 N N . PRO A 1 213 ? -3.934 16.266 -9.312 1 48.78 213 PRO A N 1
ATOM 1741 C CA . PRO A 1 213 ? -3.693 16.984 -10.562 1 48.78 213 PRO A CA 1
ATOM 1742 C C . PRO A 1 213 ? -4.984 17.328 -11.305 1 48.78 213 PRO A C 1
ATOM 1744 O O . PRO A 1 213 ? -5.004 18.25 -12.117 1 48.78 213 PRO A O 1
ATOM 1747 N N . ARG A 1 214 ? -5.984 16.406 -11.203 1 49.59 214 ARG A N 1
ATOM 1748 C CA . ARG A 1 214 ? -7.184 16.719 -11.984 1 49.59 214 ARG A CA 1
ATOM 1749 C C . ARG A 1 214 ? -8.25 17.359 -11.109 1 49.59 214 ARG A C 1
ATOM 1751 O O . ARG A 1 214 ? -9.227 16.719 -10.727 1 49.59 214 ARG A O 1
ATOM 1758 N N . ARG A 1 215 ? -7.805 18.422 -10.516 1 54.53 215 ARG A N 1
ATOM 1759 C CA . ARG A 1 215 ? -8.641 19.25 -9.648 1 54.53 215 ARG A CA 1
ATOM 1760 C C . ARG A 1 215 ? -9.992 19.531 -10.297 1 54.53 215 ARG A C 1
ATOM 1762 O O . ARG A 1 215 ? -10.047 20 -11.438 1 54.53 215 ARG A O 1
ATOM 1769 N N . PRO A 1 216 ? -11.047 18.906 -9.633 1 60.19 216 PRO A N 1
ATOM 1770 C CA . PRO A 1 216 ? -12.32 19.406 -10.164 1 60.19 216 PRO A CA 1
ATOM 1771 C C . PRO A 1 216 ? -12.445 20.922 -10.07 1 60.19 216 PRO A C 1
ATOM 1773 O O . PRO A 1 216 ? -11.945 21.531 -9.117 1 60.19 216 PRO A O 1
ATOM 1776 N N . GLU A 1 217 ? -12.742 21.469 -11.148 1 64.19 217 GLU A N 1
ATOM 1777 C CA . GLU A 1 217 ? -12.953 22.922 -11.141 1 64.19 217 GLU A CA 1
ATOM 1778 C C . GLU A 1 217 ? -14.164 23.281 -10.281 1 64.19 217 GLU A C 1
ATOM 1780 O O . GLU A 1 217 ? -15.203 22.625 -10.344 1 64.19 217 GLU A O 1
ATOM 1785 N N . GLY A 1 218 ? -13.961 24.109 -9.234 1 70.25 218 GLY A N 1
ATOM 1786 C CA . GLY A 1 218 ? -15.047 24.766 -8.531 1 70.25 218 GLY A CA 1
ATOM 1787 C C . GLY A 1 218 ? -15.367 24.125 -7.191 1 70.25 218 GLY A C 1
ATOM 1788 O O . GLY A 1 218 ? -16.297 24.547 -6.504 1 70.25 218 GLY A O 1
ATOM 1789 N N . VAL A 1 219 ? -14.852 23 -6.867 1 78 219 VAL A N 1
ATOM 1790 C CA . VAL A 1 219 ? -15.133 22.359 -5.586 1 78 219 VAL A CA 1
ATOM 1791 C C . VAL A 1 219 ? -13.836 21.859 -4.965 1 78 219 VAL A C 1
ATOM 1793 O O . VAL A 1 219 ? -12.977 21.312 -5.664 1 78 219 VAL A O 1
ATOM 1796 N N . ASP A 1 220 ? -13.695 22.156 -3.639 1 85.88 220 ASP A N 1
ATOM 1797 C CA . ASP A 1 220 ? -12.562 21.562 -2.943 1 85.88 220 ASP A CA 1
ATOM 1798 C C . ASP A 1 220 ? -12.953 21.094 -1.54 1 85.88 220 ASP A C 1
ATOM 1800 O O . ASP A 1 220 ? -14.141 20.938 -1.244 1 85.88 220 ASP A O 1
ATOM 1804 N N . GLY A 1 221 ? -12.016 20.797 -0.706 1 88.88 221 GLY A N 1
ATOM 1805 C CA . GLY A 1 221 ? -12.273 20.203 0.597 1 88.88 221 GLY A CA 1
ATOM 1806 C C . GLY A 1 221 ? -12.961 21.156 1.557 1 88.88 221 GLY A C 1
ATOM 1807 O O . GLY A 1 221 ? -13.656 20.719 2.477 1 88.88 221 GLY A O 1
ATOM 1808 N N . LEU A 1 222 ? -12.75 22.422 1.323 1 91.56 222 LEU A N 1
ATOM 1809 C CA . LEU A 1 222 ? -13.383 23.391 2.213 1 91.56 222 LEU A CA 1
ATOM 1810 C C . LEU A 1 222 ? -14.891 23.438 1.989 1 91.56 222 LEU A C 1
ATOM 1812 O O . LEU A 1 222 ? -15.648 23.719 2.92 1 91.56 222 LEU A O 1
ATOM 1816 N N . ASP A 1 223 ? -15.305 23.172 0.781 1 91.56 223 ASP A N 1
ATOM 1817 C CA . ASP A 1 223 ? -16.734 23.078 0.491 1 91.56 223 ASP A CA 1
ATOM 1818 C C . ASP A 1 223 ? -17.359 21.891 1.22 1 91.56 223 ASP A C 1
ATOM 1820 O O . ASP A 1 223 ? -18.469 22 1.748 1 91.56 223 ASP A O 1
ATOM 1824 N N . ILE A 1 224 ? -16.688 20.812 1.181 1 91.75 224 ILE A N 1
ATOM 1825 C CA . ILE A 1 224 ? -17.172 19.641 1.878 1 91.75 224 ILE A CA 1
ATOM 1826 C C . ILE A 1 224 ? -17.203 19.891 3.383 1 91.75 224 ILE A C 1
ATOM 1828 O O . ILE A 1 224 ? -18.172 19.531 4.062 1 91.75 224 ILE A O 1
ATOM 1832 N N . LEU A 1 225 ? -16.188 20.531 3.877 1 94.44 225 LEU A N 1
ATOM 1833 C CA . LEU A 1 225 ? -16.125 20.891 5.293 1 94.44 225 LEU A CA 1
ATOM 1834 C C . LEU A 1 225 ? -17.297 21.797 5.676 1 94.44 225 LEU A C 1
ATOM 1836 O O . LEU A 1 225 ? -17.859 21.656 6.758 1 94.44 225 LEU A O 1
ATOM 1840 N N . SER A 1 226 ? -17.5 22.656 4.773 1 96.44 226 SER A N 1
ATOM 1841 C CA . SER A 1 226 ? -18.625 23.562 4.988 1 96.44 226 SER A CA 1
ATOM 1842 C C . SER A 1 226 ? -19.938 22.812 5.137 1 96.44 226 SER A C 1
ATOM 1844 O O . SER A 1 226 ? -20.734 23.125 6.016 1 96.44 226 SER A O 1
ATOM 1846 N N . ILE A 1 227 ? -20.141 21.812 4.352 1 96.56 227 ILE A N 1
ATOM 1847 C CA . ILE A 1 227 ? -21.328 20.984 4.402 1 96.56 227 ILE A CA 1
ATOM 1848 C C . ILE A 1 227 ? -21.359 20.203 5.715 1 96.56 227 ILE A C 1
ATOM 1850 O O . ILE A 1 227 ? -22.391 20.172 6.395 1 96.56 227 ILE A O 1
ATOM 1854 N N . ILE A 1 228 ? -20.281 19.609 6.133 1 96.88 228 ILE A N 1
ATOM 1855 C CA . ILE A 1 228 ? -20.219 18.766 7.324 1 96.88 228 ILE A CA 1
ATOM 1856 C C . ILE A 1 228 ? -20.531 19.609 8.562 1 96.88 228 ILE A C 1
ATOM 1858 O O . ILE A 1 228 ? -21.266 19.156 9.453 1 96.88 228 ILE A O 1
ATOM 1862 N N . LEU A 1 229 ? -20 20.797 8.609 1 97.19 229 LEU A N 1
ATOM 1863 C CA . LEU A 1 229 ? -20.109 21.641 9.797 1 97.19 229 LEU A CA 1
ATOM 1864 C C . LEU A 1 229 ? -21.391 22.469 9.766 1 97.19 229 LEU A C 1
ATOM 1866 O O . LEU A 1 229 ? -21.812 22.984 10.789 1 97.19 229 LEU A O 1
ATOM 1870 N N . GLY A 1 230 ? -21.938 22.656 8.609 1 95.62 230 GLY A N 1
ATOM 1871 C CA . GLY A 1 230 ? -23.078 23.562 8.461 1 95.62 230 GLY A CA 1
ATOM 1872 C C . GLY A 1 230 ? -22.688 25.016 8.594 1 95.62 230 GLY A C 1
ATOM 1873 O O . GLY A 1 230 ? -23.469 25.812 9.141 1 95.62 230 GLY A O 1
ATOM 1874 N N . ILE A 1 231 ? -21.438 25.328 8.328 1 96 231 ILE A N 1
ATOM 1875 C CA . ILE A 1 231 ? -20.875 26.672 8.43 1 96 231 ILE A CA 1
ATOM 1876 C C . ILE A 1 231 ? -20.297 27.094 7.082 1 96 231 ILE A C 1
ATOM 1878 O O . ILE A 1 231 ? -19.688 26.266 6.379 1 96 231 ILE A O 1
ATOM 1882 N N . ASP A 1 232 ? -20.391 28.344 6.762 1 95.88 232 ASP A N 1
ATOM 1883 C CA . ASP A 1 232 ? -19.875 28.859 5.492 1 95.88 232 ASP A CA 1
ATOM 1884 C C . ASP A 1 232 ? -18.359 28.719 5.414 1 95.88 232 ASP A C 1
ATOM 1886 O O . ASP A 1 232 ? -17.656 28.906 6.41 1 95.88 232 ASP A O 1
ATOM 1890 N N . ALA A 1 233 ? -17.922 28.5 4.195 1 94.5 233 ALA A N 1
ATOM 1891 C CA . ALA A 1 233 ? -16.5 28.25 3.967 1 94.5 233 ALA A CA 1
ATOM 1892 C C . ALA A 1 233 ? -15.664 29.438 4.418 1 94.5 233 ALA A C 1
ATOM 1894 O O . ALA A 1 233 ? -14.586 29.266 4.988 1 94.5 233 ALA A O 1
ATOM 1895 N N . ASP A 1 234 ? -16.125 30.641 4.18 1 94.44 234 ASP A N 1
ATOM 1896 C CA . ASP A 1 234 ? -15.383 31.828 4.539 1 94.44 234 ASP A CA 1
ATOM 1897 C C . ASP A 1 234 ? -15.258 31.969 6.055 1 94.44 234 ASP A C 1
ATOM 1899 O O . ASP A 1 234 ? -14.242 32.469 6.559 1 94.44 234 ASP A O 1
ATOM 1903 N N . GLU A 1 235 ? -16.266 31.547 6.691 1 95.25 235 GLU A N 1
ATOM 1904 C CA . GLU A 1 235 ? -16.219 31.562 8.148 1 95.25 235 GLU A CA 1
ATOM 1905 C C . GLU A 1 235 ? -15.227 30.516 8.68 1 95.25 235 GLU A C 1
ATOM 1907 O O . GLU A 1 235 ? -14.5 30.781 9.633 1 95.25 235 GLU A O 1
ATOM 1912 N N . ILE A 1 236 ? -15.258 29.375 8.086 1 95.88 236 ILE A N 1
ATOM 1913 C CA . ILE A 1 236 ? -14.336 28.328 8.484 1 95.88 236 ILE A CA 1
ATOM 1914 C C . ILE A 1 236 ? -12.891 28.797 8.305 1 95.88 236 ILE A C 1
ATOM 1916 O O . ILE A 1 236 ? -12.031 28.531 9.148 1 95.88 236 ILE A O 1
ATOM 1920 N N . LYS A 1 237 ? -12.602 29.453 7.258 1 94.56 237 LYS A N 1
ATOM 1921 C CA . LYS A 1 237 ? -11.266 29.938 6.922 1 94.56 237 LYS A CA 1
ATOM 1922 C C . LYS A 1 237 ? -10.688 30.781 8.062 1 94.56 237 LYS A C 1
ATOM 1924 O O . LYS A 1 237 ? -9.477 30.75 8.289 1 94.56 237 LYS A O 1
ATOM 1929 N N . LYS A 1 238 ? -11.531 31.406 8.766 1 94.62 238 LYS A N 1
ATOM 1930 C CA . LYS A 1 238 ? -11.102 32.281 9.859 1 94.62 238 LYS A CA 1
ATOM 1931 C C . LYS A 1 238 ? -10.531 31.469 11.016 1 94.62 238 LYS A C 1
ATOM 1933 O O . LYS A 1 238 ? -9.797 32 11.852 1 94.62 238 LYS A O 1
ATOM 1938 N N . TYR A 1 239 ? -10.867 30.266 11.031 1 95.88 239 TYR A N 1
ATOM 1939 C CA . TYR A 1 239 ? -10.461 29.438 12.164 1 95.88 239 TYR A CA 1
ATOM 1940 C C . TYR A 1 239 ? -9.32 28.516 11.781 1 95.88 239 TYR A C 1
ATOM 1942 O O . TYR A 1 239 ? -8.711 27.875 12.641 1 95.88 239 TYR A O 1
ATOM 1950 N N . LEU A 1 240 ? -9.016 28.453 10.508 1 95.44 240 LEU A N 1
ATOM 1951 C CA . LEU A 1 240 ? -8.023 27.484 10.039 1 95.44 240 LEU A CA 1
ATOM 1952 C C . LEU A 1 240 ? -6.656 27.766 10.656 1 95.44 240 LEU A C 1
ATOM 1954 O O . LEU A 1 240 ? -5.871 26.844 10.875 1 95.44 240 LEU A O 1
ATOM 1958 N N . PHE A 1 241 ? -6.359 29 10.945 1 94.12 241 PHE A N 1
ATOM 1959 C CA . PHE A 1 241 ? -5.062 29.359 11.508 1 94.12 241 PHE A CA 1
ATOM 1960 C C . PHE A 1 241 ? -4.895 28.766 12.898 1 94.12 241 PHE A C 1
ATOM 1962 O O . PHE A 1 241 ? -3.777 28.688 13.414 1 94.12 241 PHE A O 1
ATOM 1969 N N . ARG A 1 242 ? -5.977 28.328 13.5 1 97.12 242 ARG A N 1
ATOM 1970 C CA . ARG A 1 242 ? -5.914 27.75 14.836 1 97.12 242 ARG A CA 1
ATOM 1971 C C . ARG A 1 242 ? -5.801 26.234 14.781 1 97.12 242 ARG A C 1
ATOM 1973 O O . ARG A 1 242 ? -5.824 25.562 15.812 1 97.12 242 ARG A O 1
ATOM 1980 N N . ILE A 1 243 ? -5.781 25.719 13.617 1 97 243 ILE A N 1
ATOM 1981 C CA . ILE A 1 243 ? -5.57 24.281 13.422 1 97 243 ILE A CA 1
ATOM 1982 C C . ILE A 1 243 ? -4.125 24.031 12.984 1 97 243 ILE A C 1
ATOM 1984 O O . ILE A 1 243 ? -3.662 24.609 11.992 1 97 243 ILE A O 1
ATOM 1988 N N . VAL A 1 244 ? -3.439 23.188 13.695 1 97.38 244 VAL A N 1
ATOM 1989 C CA . VAL A 1 244 ? -2.047 22.844 13.43 1 97.38 244 VAL A CA 1
ATOM 1990 C C . VAL A 1 244 ? -1.923 21.344 13.18 1 97.38 244 VAL A C 1
ATOM 1992 O O . VAL A 1 244 ? -2.576 20.547 13.859 1 97.38 244 VAL A O 1
ATOM 1995 N N . GLY A 1 245 ? -1.208 21.031 12.133 1 95.94 245 GLY A N 1
ATOM 1996 C CA . GLY A 1 245 ? -0.902 19.625 11.914 1 95.94 245 GLY A CA 1
ATOM 1997 C C . GLY A 1 245 ? 0.47 19.219 12.422 1 95.94 245 GLY A C 1
ATOM 1998 O O . GLY A 1 245 ? 1.441 19.969 12.242 1 95.94 245 GLY A O 1
ATOM 1999 N N . LEU A 1 246 ? 0.628 18.156 13.086 1 95.31 246 LEU A N 1
ATOM 2000 C CA . LEU A 1 246 ? 1.902 17.609 13.539 1 95.31 246 LEU A CA 1
ATOM 2001 C C . LEU A 1 246 ? 2.029 16.141 13.156 1 95.31 246 LEU A C 1
ATOM 2003 O O . LEU A 1 246 ? 1.164 15.328 13.492 1 95.31 246 LEU A O 1
ATOM 2007 N N . SER A 1 247 ? 3.045 15.859 12.414 1 90.19 247 SER A N 1
ATOM 2008 C CA . SER A 1 247 ? 3.215 14.477 11.992 1 90.19 247 SER A CA 1
ATOM 2009 C C . SER A 1 247 ? 4.652 14.008 12.195 1 90.19 247 SER A C 1
ATOM 2011 O O . SER A 1 247 ? 5.598 14.727 11.859 1 90.19 247 SER A O 1
ATOM 2013 N N . LYS A 1 248 ? 4.766 12.891 12.773 1 83.12 248 LYS A N 1
ATOM 2014 C CA . LYS A 1 248 ? 6.074 12.242 12.727 1 83.12 248 LYS A CA 1
ATOM 2015 C C . LYS A 1 248 ? 6.383 11.719 11.328 1 83.12 248 LYS A C 1
ATOM 2017 O O . LYS A 1 248 ? 5.562 11.031 10.727 1 83.12 248 LYS A O 1
ATOM 2022 N N . THR A 1 249 ? 7.418 12.086 10.836 1 74.44 249 THR A N 1
ATOM 2023 C CA . THR A 1 249 ? 7.688 11.68 9.461 1 74.44 249 THR A CA 1
ATOM 2024 C C . THR A 1 249 ? 8.461 10.367 9.43 1 74.44 249 THR A C 1
ATOM 2026 O O . THR A 1 249 ? 9.344 10.133 10.258 1 74.44 249 THR A O 1
ATOM 2029 N N . SER A 1 250 ? 8.039 9.547 8.477 1 65.06 250 SER A N 1
ATOM 2030 C CA . SER A 1 250 ? 8.766 8.305 8.219 1 65.06 250 SER A CA 1
ATOM 2031 C C . SER A 1 250 ? 9.359 8.289 6.816 1 65.06 250 SER A C 1
ATOM 2033 O O . SER A 1 250 ? 10.07 7.352 6.445 1 65.06 250 SER A O 1
ATOM 2035 N N . LYS A 1 251 ? 8.969 9.32 6.156 1 71.62 251 LYS A N 1
ATOM 2036 C CA . LYS A 1 251 ? 9.5 9.391 4.797 1 71.62 251 LYS A CA 1
ATOM 2037 C C . LYS A 1 251 ? 11 9.672 4.801 1 71.62 251 LYS A C 1
ATOM 2039 O O . LYS A 1 251 ? 11.453 10.656 5.395 1 71.62 251 LYS A O 1
ATOM 2044 N N . PHE A 1 252 ? 11.758 9.031 4.121 1 71.88 252 PHE A N 1
ATOM 2045 C CA . PHE A 1 252 ? 13.219 9.055 4.102 1 71.88 252 PHE A CA 1
ATOM 2046 C C . PHE A 1 252 ? 13.727 10.422 3.656 1 71.88 252 PHE A C 1
ATOM 2048 O O . PHE A 1 252 ? 14.617 10.992 4.289 1 71.88 252 PHE A O 1
ATOM 2055 N N . THR A 1 253 ? 13.094 10.906 2.635 1 75.12 253 THR A N 1
ATOM 2056 C CA . THR A 1 253 ? 13.57 12.164 2.066 1 75.12 253 THR A CA 1
ATOM 2057 C C . THR A 1 253 ? 13.375 13.312 3.053 1 75.12 253 THR A C 1
ATOM 2059 O O . THR A 1 253 ? 14.219 14.203 3.154 1 75.12 253 THR A O 1
ATOM 2062 N N . ASN A 1 254 ? 12.273 13.242 3.797 1 81.69 254 ASN A N 1
ATOM 2063 C CA . ASN A 1 254 ? 12.016 14.289 4.781 1 81.69 254 ASN A CA 1
ATOM 2064 C C . ASN A 1 254 ? 12.984 14.211 5.957 1 81.69 254 ASN A C 1
ATOM 2066 O O . ASN A 1 254 ? 13.438 15.234 6.465 1 81.69 254 ASN A O 1
ATOM 2070 N N . ILE A 1 255 ? 13.258 13.039 6.328 1 83.06 255 ILE A N 1
ATOM 2071 C CA . ILE A 1 255 ? 14.164 12.828 7.449 1 83.06 255 ILE A CA 1
ATOM 2072 C C . ILE A 1 255 ? 15.562 13.328 7.086 1 83.06 255 ILE A C 1
ATOM 2074 O O . ILE A 1 255 ? 16.172 14.094 7.836 1 83.06 255 ILE A O 1
ATOM 2078 N N . ILE A 1 256 ? 15.992 13.016 5.922 1 82.12 256 ILE A N 1
ATOM 2079 C CA . ILE A 1 256 ? 17.344 13.367 5.5 1 82.12 256 ILE A CA 1
ATOM 2080 C C . ILE A 1 256 ? 17.469 14.883 5.383 1 82.12 256 ILE A C 1
ATOM 2082 O O . ILE A 1 256 ? 18.438 15.477 5.883 1 82.12 256 ILE A O 1
ATOM 2086 N N . ARG A 1 257 ? 16.516 15.422 4.805 1 85.06 257 ARG A N 1
ATOM 2087 C CA . ARG A 1 257 ? 16.562 16.859 4.617 1 85.06 257 ARG A CA 1
ATOM 2088 C C . ARG A 1 257 ? 16.516 17.594 5.957 1 85.06 257 ARG A C 1
ATOM 2090 O O . ARG A 1 257 ? 17.25 18.562 6.176 1 85.06 257 ARG A O 1
ATOM 2097 N N . SER A 1 258 ? 15.68 17.125 6.77 1 90.81 258 SER A N 1
ATOM 2098 C CA . SER A 1 258 ? 15.492 17.797 8.055 1 90.81 258 SER A CA 1
ATOM 2099 C C . SER A 1 258 ? 16.719 17.625 8.945 1 90.81 258 SER A C 1
ATOM 2101 O O . SER A 1 258 ? 17.172 18.594 9.57 1 90.81 258 SER A O 1
ATOM 2103 N N . GLN A 1 259 ? 17.266 16.453 8.953 1 86.88 259 GLN A N 1
ATOM 2104 C CA . GLN A 1 259 ? 18.453 16.219 9.766 1 86.88 259 GLN A CA 1
ATOM 2105 C C . GLN A 1 259 ? 19.656 17.016 9.234 1 86.88 259 GLN A C 1
ATOM 2107 O O . GLN A 1 259 ? 20.453 17.547 10.008 1 86.88 259 GLN A O 1
ATOM 2112 N N . SER A 1 260 ? 19.734 16.969 7.906 1 86.31 260 SER A N 1
ATOM 2113 C CA . SER A 1 260 ? 20.781 17.781 7.293 1 86.31 260 SER A CA 1
ATOM 2114 C C . SER A 1 260 ? 20.656 19.25 7.684 1 86.31 260 SER A C 1
ATOM 2116 O O . SER A 1 260 ? 21.641 19.906 7.992 1 86.31 260 SER A O 1
ATOM 2118 N N . LEU A 1 261 ? 19.469 19.75 7.695 1 93.56 261 LEU A N 1
ATOM 2119 C CA . LEU A 1 261 ? 19.188 21.125 8.086 1 93.56 261 LEU A CA 1
ATOM 2120 C C . LEU A 1 261 ? 19.594 21.375 9.531 1 93.56 261 LEU A C 1
ATOM 2122 O O . LEU A 1 261 ? 20.312 22.344 9.82 1 93.56 261 LEU A O 1
ATOM 2126 N N . PHE A 1 262 ? 19.188 20.531 10.469 1 92.81 262 PHE A N 1
ATOM 2127 C CA . PHE A 1 262 ? 19.453 20.703 11.891 1 92.81 262 PHE A CA 1
ATOM 2128 C C . PHE A 1 262 ? 20.938 20.594 12.18 1 92.81 262 PHE A C 1
ATOM 2130 O O . PHE A 1 262 ? 21.469 21.281 13.062 1 92.81 262 PHE A O 1
ATOM 2137 N N . TYR A 1 263 ? 21.562 19.734 11.445 1 88.06 263 TYR A N 1
ATOM 2138 C CA . TYR A 1 263 ? 22.984 19.562 11.633 1 88.06 263 TYR A CA 1
ATOM 2139 C C . TYR A 1 263 ? 23.75 20.797 11.164 1 88.06 263 TYR A C 1
ATOM 2141 O O . TYR A 1 263 ? 24.688 21.25 11.836 1 88.06 263 TYR A O 1
ATOM 2149 N N . THR A 1 264 ? 23.391 21.312 10.055 1 88.62 264 THR A N 1
ATOM 2150 C CA . THR A 1 264 ? 24.109 22.406 9.406 1 88.62 264 THR A CA 1
ATOM 2151 C C . THR A 1 264 ? 23.828 23.734 10.109 1 88.62 264 THR A C 1
ATOM 2153 O O . THR A 1 264 ? 24.703 24.578 10.234 1 88.62 264 THR A O 1
ATOM 2156 N N . LYS A 1 265 ? 22.609 23.938 10.562 1 91.81 265 LYS A N 1
ATOM 2157 C CA . LYS A 1 265 ? 22.203 25.25 11.031 1 91.81 265 LYS A CA 1
ATOM 2158 C C . LYS A 1 265 ? 21.938 25.25 12.531 1 91.81 265 LYS A C 1
ATOM 2160 O O . LYS A 1 265 ? 21.281 26.156 13.047 1 91.81 265 LYS A O 1
ATOM 2165 N N . LYS A 1 266 ? 22.391 24.219 13.148 1 87.31 266 LYS A N 1
ATOM 2166 C CA . LYS A 1 266 ? 22.203 24.156 14.594 1 87.31 266 LYS A CA 1
ATOM 2167 C C . LYS A 1 266 ? 22.797 25.391 15.273 1 87.31 266 LYS A C 1
ATOM 2169 O O . LYS A 1 266 ? 23.891 25.828 14.922 1 87.31 266 LYS A O 1
ATOM 2174 N N . PRO A 1 267 ? 21.984 25.844 16.172 1 85.56 267 PRO A N 1
ATOM 2175 C CA . PRO A 1 267 ? 22.516 27 16.891 1 85.56 267 PRO A CA 1
ATOM 2176 C C . PRO A 1 267 ? 23.75 26.656 17.734 1 85.56 267 PRO A C 1
ATOM 2178 O O . PRO A 1 267 ? 23.922 25.484 18.109 1 85.56 267 PRO A O 1
ATOM 2181 N N . SER A 1 268 ? 24.578 27.625 17.984 1 79 268 SER A N 1
ATOM 2182 C CA . SER A 1 268 ? 25.812 27.453 18.734 1 79 268 SER A CA 1
ATOM 2183 C C . SER A 1 268 ? 25.531 26.984 20.172 1 79 268 SER A C 1
ATOM 2185 O O . SER A 1 268 ? 26.266 26.172 20.719 1 79 268 SER A O 1
ATOM 2187 N N . THR A 1 269 ? 24.578 27.516 20.703 1 75.5 269 THR A N 1
ATOM 2188 C CA . THR A 1 269 ? 24.219 27.109 22.062 1 75.5 269 THR A CA 1
ATOM 2189 C C . THR A 1 269 ? 22.969 26.219 22.047 1 75.5 269 THR A C 1
ATOM 2191 O O . THR A 1 269 ? 21.891 26.656 21.641 1 75.5 269 THR A O 1
ATOM 2194 N N . ILE A 1 270 ? 23.359 24.984 22.172 1 66.38 270 ILE A N 1
ATOM 2195 C CA . ILE A 1 270 ? 22.25 24.047 22.297 1 66.38 270 ILE A CA 1
ATOM 2196 C C . ILE A 1 270 ? 21.688 24.109 23.719 1 66.38 270 ILE A C 1
ATOM 2198 O O . ILE A 1 270 ? 22.266 23.516 24.641 1 66.38 270 ILE A O 1
ATOM 2202 N N . ASN A 1 271 ? 20.891 25.062 24.016 1 63.25 271 ASN A N 1
ATOM 2203 C CA . ASN A 1 271 ? 20.312 25.25 25.344 1 63.25 271 ASN A CA 1
ATOM 2204 C C . ASN A 1 271 ? 18.891 24.719 25.406 1 63.25 271 ASN A C 1
ATOM 2206 O O . ASN A 1 271 ? 18.219 24.812 26.438 1 63.25 271 ASN A O 1
ATOM 2210 N N . GLY A 1 272 ? 18.5 24.078 24.297 1 66.56 272 GLY A N 1
ATOM 2211 C CA . GLY A 1 272 ? 17.094 23.703 24.312 1 66.56 272 GLY A CA 1
ATOM 2212 C C . GLY A 1 272 ? 16.859 22.203 24.266 1 66.56 272 GLY A C 1
ATOM 2213 O O . GLY A 1 272 ? 17.812 21.438 24.375 1 66.56 272 GLY A O 1
ATOM 2214 N N . ARG A 1 273 ? 15.695 21.875 24.453 1 81.56 273 ARG A N 1
ATOM 2215 C CA . ARG A 1 273 ? 15.242 20.484 24.516 1 81.56 273 ARG A CA 1
ATOM 2216 C C . ARG A 1 273 ? 15 19.938 23.109 1 81.56 273 ARG A C 1
ATOM 2218 O O . ARG A 1 273 ? 14.641 18.766 22.953 1 81.56 273 ARG A O 1
ATOM 2225 N N . GLY A 1 274 ? 15.281 20.781 22.078 1 93.38 274 GLY A N 1
ATOM 2226 C CA . GLY A 1 274 ? 15 20.422 20.703 1 93.38 274 GLY A CA 1
ATOM 2227 C C . GLY A 1 274 ? 15.148 21.594 19.734 1 93.38 274 GLY A C 1
ATOM 2228 O O . GLY A 1 274 ? 15.602 22.672 20.125 1 93.38 274 GLY A O 1
ATOM 2229 N N . LEU A 1 275 ? 15.008 21.344 18.516 1 96.38 275 LEU A N 1
ATOM 2230 C CA . LEU A 1 275 ? 15.172 22.359 17.484 1 96.38 275 LEU A CA 1
ATOM 2231 C C . LEU A 1 275 ? 13.922 22.453 16.609 1 96.38 275 LEU A C 1
ATOM 2233 O O . LEU A 1 275 ? 13.188 21.484 16.469 1 96.38 275 LEU A O 1
ATOM 2237 N N . TYR A 1 276 ? 13.625 23.609 16.156 1 97 276 TYR A N 1
ATOM 2238 C CA . TYR A 1 276 ? 12.562 23.797 15.18 1 97 276 TYR A CA 1
ATOM 2239 C C . TYR A 1 276 ? 12.984 24.781 14.094 1 97 276 TYR A C 1
ATOM 2241 O O . TYR A 1 276 ? 14 25.469 14.234 1 97 276 TYR A O 1
ATOM 2249 N N . SER A 1 277 ? 12.266 24.75 13.008 1 97.94 277 SER A N 1
ATOM 2250 C CA . SER A 1 277 ? 12.641 25.578 11.867 1 97.94 277 SER A CA 1
ATOM 2251 C C . SER A 1 277 ? 11.703 26.766 11.711 1 97.94 277 SER A C 1
ATOM 2253 O O . SER A 1 277 ? 10.57 26.734 12.188 1 97.94 277 SER A O 1
ATOM 2255 N N . LEU A 1 278 ? 12.156 27.812 11.188 1 97.81 278 LEU A N 1
ATOM 2256 C CA . LEU A 1 278 ? 11.469 29.031 10.766 1 97.81 278 LEU A CA 1
ATOM 2257 C C . LEU A 1 278 ? 11.844 29.391 9.328 1 97.81 278 LEU A C 1
ATOM 2259 O O . LEU A 1 278 ? 12.734 28.766 8.742 1 97.81 278 LEU A O 1
ATOM 2263 N N . VAL A 1 279 ? 11.094 30.297 8.828 1 97.94 279 VAL A N 1
ATOM 2264 C CA . VAL A 1 279 ? 11.531 30.828 7.543 1 97.94 279 VAL A CA 1
ATOM 2265 C C . VAL A 1 279 ? 12.766 31.703 7.734 1 97.94 279 VAL A C 1
ATOM 2267 O O . VAL A 1 279 ? 12.766 32.594 8.586 1 97.94 279 VAL A O 1
ATOM 2270 N N . ASP A 1 280 ? 13.773 31.391 7.016 1 97.56 280 ASP A N 1
ATOM 2271 C CA . ASP A 1 280 ? 14.945 32.25 7.039 1 97.56 280 ASP A CA 1
ATOM 2272 C C . ASP A 1 280 ? 14.719 33.531 6.211 1 97.56 280 ASP A C 1
ATOM 2274 O O . ASP A 1 280 ? 14.891 33.5 4.988 1 97.56 280 ASP A O 1
ATOM 2278 N N . LEU A 1 281 ? 14.492 34.625 6.828 1 96 281 LEU A N 1
ATOM 2279 C CA . LEU A 1 281 ? 14.094 35.844 6.16 1 96 281 LEU A CA 1
ATOM 2280 C C . LEU A 1 281 ? 15.219 36.375 5.277 1 96 281 LEU A C 1
ATOM 2282 O O . LEU A 1 281 ? 14.961 37.062 4.281 1 96 281 LEU A O 1
ATOM 2286 N N . GLU A 1 282 ? 16.422 36.094 5.586 1 93.62 282 GLU A N 1
ATOM 2287 C CA . GLU A 1 282 ? 17.562 36.531 4.773 1 93.62 282 GLU A CA 1
ATOM 2288 C C . GLU A 1 282 ? 17.844 35.531 3.66 1 93.62 282 GLU A C 1
ATOM 2290 O O . GLU A 1 282 ? 18.078 35.906 2.514 1 93.62 282 GLU A O 1
ATOM 2295 N N . GLY A 1 283 ? 17.75 34.344 4.039 1 95.44 283 GLY A N 1
ATOM 2296 C CA . GLY A 1 283 ? 18.141 33.281 3.127 1 95.44 283 GLY A CA 1
ATOM 2297 C C . GLY A 1 283 ? 17.094 33 2.059 1 95.44 283 GLY A C 1
ATOM 2298 O O . GLY A 1 283 ? 17.406 32.438 1.008 1 95.44 283 GLY A O 1
ATOM 2299 N N . ILE A 1 284 ? 15.852 33.312 2.32 1 96.75 284 ILE A N 1
ATOM 2300 C CA . ILE A 1 284 ? 14.766 32.938 1.432 1 96.75 284 ILE A CA 1
ATOM 2301 C C . ILE A 1 284 ? 14.938 33.625 0.077 1 96.75 284 ILE A C 1
ATOM 2303 O O . ILE A 1 284 ? 14.547 33.062 -0.957 1 96.75 284 ILE A O 1
ATOM 2307 N N . ASN A 1 285 ? 15.531 34.781 0.09 1 95.5 285 ASN A N 1
ATOM 2308 C CA . ASN A 1 285 ? 15.844 35.438 -1.175 1 95.5 285 ASN A CA 1
ATOM 2309 C C . ASN A 1 285 ? 16.812 34.625 -2.018 1 95.5 285 ASN A C 1
ATOM 2311 O O . ASN A 1 285 ? 16.625 34.469 -3.229 1 95.5 285 ASN A O 1
ATOM 2315 N N . ASN A 1 286 ? 17.766 34.156 -1.354 1 96.06 286 ASN A N 1
ATOM 2316 C CA . ASN A 1 286 ? 18.734 33.312 -2.041 1 96.06 286 ASN A CA 1
ATOM 2317 C C . ASN A 1 286 ? 18.094 32.031 -2.553 1 96.06 286 ASN A C 1
ATOM 2319 O O . ASN A 1 286 ? 18.422 31.547 -3.639 1 96.06 286 ASN A O 1
ATOM 2323 N N . ALA A 1 287 ? 17.188 31.484 -1.742 1 96.44 287 ALA A N 1
ATOM 2324 C CA . ALA A 1 287 ? 16.469 30.281 -2.158 1 96.44 287 ALA A CA 1
ATOM 2325 C C . ALA A 1 287 ? 15.695 30.531 -3.449 1 96.44 287 ALA A C 1
ATOM 2327 O O . ALA A 1 287 ? 15.773 29.734 -4.391 1 96.44 287 ALA A O 1
ATOM 2328 N N . ALA A 1 288 ? 14.977 31.609 -3.482 1 95.88 288 ALA A N 1
ATOM 2329 C CA . ALA A 1 288 ? 14.203 31.969 -4.668 1 95.88 288 ALA A CA 1
ATOM 2330 C C . ALA A 1 288 ? 15.117 32.219 -5.867 1 95.88 288 ALA A C 1
ATOM 2332 O O . ALA A 1 288 ? 14.781 31.828 -6.992 1 95.88 288 ALA A O 1
ATOM 2333 N N . LYS A 1 289 ? 16.219 32.844 -5.637 1 95.12 289 LYS A N 1
ATOM 2334 C CA . LYS A 1 289 ? 17.188 33.125 -6.691 1 95.12 289 LYS A CA 1
ATOM 2335 C C . LYS A 1 289 ? 17.734 31.844 -7.297 1 95.12 289 LYS A C 1
ATOM 2337 O O . LYS A 1 289 ? 17.844 31.719 -8.516 1 95.12 289 LYS A O 1
ATOM 2342 N N . ILE A 1 290 ? 18.109 31 -6.469 1 95.56 290 ILE A N 1
ATOM 2343 C CA . ILE A 1 290 ? 18.656 29.719 -6.926 1 95.56 290 ILE A CA 1
ATOM 2344 C C . ILE A 1 290 ? 17.641 29.016 -7.824 1 95.56 290 ILE A C 1
ATOM 2346 O O . ILE A 1 290 ? 17.984 28.562 -8.914 1 95.56 290 ILE A O 1
ATOM 2350 N N . LEU A 1 291 ? 16.406 28.922 -7.398 1 95.25 291 LEU A N 1
ATOM 2351 C CA . LEU A 1 291 ? 15.359 28.266 -8.172 1 95.25 291 LEU A CA 1
ATOM 2352 C C . LEU A 1 291 ? 15.078 29.031 -9.461 1 95.25 291 LEU A C 1
ATOM 2354 O O . LEU A 1 291 ? 14.906 28.422 -10.523 1 95.25 291 LEU A O 1
ATOM 2358 N N . GLY A 1 292 ? 15.055 30.297 -9.328 1 94.06 292 GLY A N 1
ATOM 2359 C CA . GLY A 1 292 ? 14.836 31.141 -10.5 1 94.06 292 GLY A CA 1
ATOM 2360 C C . GLY A 1 292 ? 15.922 30.984 -11.547 1 94.06 292 GLY A C 1
ATOM 2361 O O . GLY A 1 292 ? 15.625 30.891 -12.742 1 94.06 292 GLY A O 1
ATOM 2362 N N . GLU A 1 293 ? 17.141 30.969 -11.125 1 93.69 293 GLU A N 1
ATOM 2363 C CA . GLU A 1 293 ? 18.281 30.812 -12.039 1 93.69 293 GLU A CA 1
ATOM 2364 C C . GLU A 1 293 ? 18.25 29.438 -12.711 1 93.69 293 GLU A C 1
ATOM 2366 O O . GLU A 1 293 ? 18.516 29.328 -13.906 1 93.69 293 GLU A O 1
ATOM 2371 N N . TYR A 1 294 ? 18 28.5 -11.867 1 92.12 294 TYR A N 1
ATOM 2372 C CA . TYR A 1 294 ? 17.875 27.156 -12.445 1 92.12 294 TYR A CA 1
ATOM 2373 C C . TYR A 1 294 ? 16.828 27.141 -13.555 1 92.12 294 TYR A C 1
ATOM 2375 O O . TYR A 1 294 ? 17.062 26.578 -14.633 1 92.12 294 TYR A O 1
ATOM 2383 N N . TRP A 1 295 ? 15.719 27.719 -13.32 1 90.56 295 TRP A N 1
ATOM 2384 C CA . TRP A 1 295 ? 14.625 27.781 -14.281 1 90.56 295 TRP A CA 1
ATOM 2385 C C . TRP A 1 295 ? 15.016 28.594 -15.508 1 90.56 295 TRP A C 1
ATOM 2387 O O . TRP A 1 295 ? 14.773 28.188 -16.641 1 90.56 295 TRP A O 1
ATOM 2397 N N . LYS A 1 296 ? 15.617 29.641 -15.352 1 89.81 296 LYS A N 1
ATOM 2398 C CA . LYS A 1 296 ? 16.031 30.547 -16.438 1 89.81 296 LYS A CA 1
ATOM 2399 C C . LYS A 1 296 ? 17.062 29.875 -17.328 1 89.81 296 LYS A C 1
ATOM 2401 O O . LYS A 1 296 ? 17.094 30.141 -18.531 1 89.81 296 LYS A O 1
ATOM 2406 N N . ARG A 1 297 ? 17.844 29.109 -16.781 1 90.5 297 ARG A N 1
ATOM 2407 C CA . ARG A 1 297 ? 18.906 28.422 -17.531 1 90.5 297 ARG A CA 1
ATOM 2408 C C . ARG A 1 297 ? 18.359 27.188 -18.234 1 90.5 297 ARG A C 1
ATOM 2410 O O . ARG A 1 297 ? 19.125 26.359 -18.719 1 90.5 297 ARG A O 1
ATOM 2417 N N . GLY A 1 298 ? 17.062 27.016 -18.188 1 86.88 298 GLY A N 1
ATOM 2418 C CA . GLY A 1 298 ? 16.438 25.938 -18.922 1 86.88 298 GLY A CA 1
ATOM 2419 C C . GLY A 1 298 ? 16.094 24.734 -18.047 1 86.88 298 GLY A C 1
ATOM 2420 O O . GLY A 1 298 ? 15.789 23.656 -18.562 1 86.88 298 GLY A O 1
ATOM 2421 N N . GLY A 1 299 ? 16.219 24.984 -16.766 1 84.5 299 GLY A N 1
ATOM 2422 C CA . GLY A 1 299 ? 15.836 23.891 -15.875 1 84.5 299 GLY A CA 1
ATOM 2423 C C . GLY A 1 299 ? 14.359 23.547 -15.945 1 84.5 299 GLY A C 1
ATOM 2424 O O . GLY A 1 299 ? 13.547 24.359 -16.391 1 84.5 299 GLY A O 1
ATOM 2425 N N . ASN A 1 300 ? 14.039 22.422 -15.469 1 82.38 300 ASN A N 1
ATOM 2426 C CA . ASN A 1 300 ? 12.672 21.906 -15.516 1 82.38 300 ASN A CA 1
ATOM 2427 C C . ASN A 1 300 ? 11.75 22.672 -14.57 1 82.38 300 ASN A C 1
ATOM 2429 O O . ASN A 1 300 ? 11.992 22.719 -13.367 1 82.38 300 ASN A O 1
ATOM 2433 N N . LYS A 1 301 ? 10.695 23.125 -15.109 1 85.12 301 LYS A N 1
ATOM 2434 C CA . LYS A 1 301 ? 9.719 23.891 -14.344 1 85.12 301 LYS A CA 1
ATOM 2435 C C . LYS A 1 301 ? 9.062 23.031 -13.273 1 85.12 301 LYS A C 1
ATOM 2437 O O . LYS A 1 301 ? 8.766 23.5 -12.172 1 85.12 301 LYS A O 1
ATOM 2442 N N . ASP A 1 302 ? 8.867 21.781 -13.594 1 80.94 302 ASP A N 1
ATOM 2443 C CA . ASP A 1 302 ? 8.227 20.859 -12.648 1 80.94 302 ASP A CA 1
ATOM 2444 C C . ASP A 1 302 ? 9.117 20.625 -11.43 1 80.94 302 ASP A C 1
ATOM 2446 O O . ASP A 1 302 ? 8.617 20.438 -10.32 1 80.94 302 ASP A O 1
ATOM 2450 N N . PHE A 1 303 ? 10.367 20.719 -11.727 1 82.38 303 PHE A N 1
ATOM 2451 C CA . PHE A 1 303 ? 11.297 20.578 -10.609 1 82.38 303 PHE A CA 1
ATOM 2452 C C . PHE A 1 303 ? 11.172 21.75 -9.648 1 82.38 303 PHE A C 1
ATOM 2454 O O . PHE A 1 303 ? 11.125 21.547 -8.43 1 82.38 303 PHE A O 1
ATOM 2461 N N . VAL A 1 304 ? 11.07 22.859 -10.219 1 89.25 304 VAL A N 1
ATOM 2462 C CA . VAL A 1 304 ? 10.953 24.078 -9.406 1 89.25 304 VAL A CA 1
ATOM 2463 C C . VAL A 1 304 ? 9.641 24.047 -8.625 1 89.25 304 VAL A C 1
ATOM 2465 O O . VAL A 1 304 ? 9.625 24.281 -7.414 1 89.25 304 VAL A O 1
ATOM 2468 N N . ARG A 1 305 ? 8.625 23.656 -9.25 1 87.62 305 ARG A N 1
ATOM 2469 C CA . ARG A 1 305 ? 7.305 23.594 -8.633 1 87.62 305 ARG A CA 1
ATOM 2470 C C . ARG A 1 305 ? 7.293 22.578 -7.492 1 87.62 305 ARG A C 1
ATOM 2472 O O . ARG A 1 305 ? 6.762 22.844 -6.414 1 87.62 305 ARG A O 1
ATOM 2479 N N . GLU A 1 306 ? 7.867 21.453 -7.703 1 85.81 306 GLU A N 1
ATOM 2480 C CA . GLU A 1 306 ? 7.895 20.391 -6.695 1 85.81 306 GLU A CA 1
ATOM 2481 C C . GLU A 1 306 ? 8.734 20.812 -5.488 1 85.81 306 GLU A C 1
ATOM 2483 O O . GLU A 1 306 ? 8.414 20.438 -4.352 1 85.81 306 GLU A O 1
ATOM 2488 N N . THR A 1 307 ? 9.758 21.5 -5.781 1 88.62 307 THR A N 1
ATOM 2489 C CA . THR A 1 307 ? 10.594 21.984 -4.684 1 88.62 307 THR A CA 1
ATOM 2490 C C . THR A 1 307 ? 9.828 22.984 -3.826 1 88.62 307 THR A C 1
ATOM 2492 O O . THR A 1 307 ? 9.852 22.906 -2.598 1 88.62 307 THR A O 1
ATOM 2495 N N . ILE A 1 308 ? 9.141 23.828 -4.508 1 92.88 308 ILE A N 1
ATOM 2496 C CA . ILE A 1 308 ? 8.352 24.828 -3.811 1 92.88 308 ILE A CA 1
ATOM 2497 C C . ILE A 1 308 ? 7.273 24.156 -2.973 1 92.88 308 ILE A C 1
ATOM 2499 O O . ILE A 1 308 ? 6.996 24.578 -1.846 1 92.88 308 ILE A O 1
ATOM 2503 N N . ARG A 1 309 ? 6.77 23.078 -3.402 1 89 309 ARG A N 1
ATOM 2504 C CA . ARG A 1 309 ? 5.695 22.344 -2.73 1 89 309 ARG A CA 1
ATOM 2505 C C . ARG A 1 309 ? 6.195 21.703 -1.445 1 89 309 ARG A C 1
ATOM 2507 O O . ARG A 1 309 ? 5.398 21.297 -0.593 1 89 309 ARG A O 1
ATOM 2514 N N . ILE A 1 310 ? 7.461 21.547 -1.314 1 89.94 310 ILE A N 1
ATOM 2515 C CA . ILE A 1 310 ? 8.031 21.016 -0.079 1 89.94 310 ILE A CA 1
ATOM 2516 C C . ILE A 1 310 ? 7.801 22.016 1.06 1 89.94 310 ILE A C 1
ATOM 2518 O O . ILE A 1 310 ? 7.57 21.609 2.201 1 89.94 310 ILE A O 1
ATOM 2522 N N . PHE A 1 311 ? 7.82 23.297 0.702 1 94.56 311 PHE A N 1
ATOM 2523 C CA . PHE A 1 311 ? 7.73 24.344 1.702 1 94.56 311 PHE A CA 1
ATOM 2524 C C . PHE A 1 311 ? 6.277 24.734 1.949 1 94.56 311 PHE A C 1
ATOM 2526 O O . PHE A 1 311 ? 5.863 24.922 3.098 1 94.56 311 PHE A O 1
ATOM 2533 N N . ASN A 1 312 ? 5.586 24.953 0.938 1 93.19 312 ASN A N 1
ATOM 2534 C CA . ASN A 1 312 ? 4.16 25.266 1.021 1 93.19 312 ASN A CA 1
ATOM 2535 C C . ASN A 1 312 ? 3.406 24.766 -0.209 1 93.19 312 ASN A C 1
ATOM 2537 O O . ASN A 1 312 ? 3.994 24.609 -1.281 1 93.19 312 ASN A O 1
ATOM 2541 N N . ARG A 1 313 ? 2.182 24.484 0.021 1 90.06 313 ARG A N 1
ATOM 2542 C CA . ARG A 1 313 ? 1.331 23.953 -1.038 1 90.06 313 ARG A CA 1
ATOM 2543 C C . ARG A 1 313 ? -0.108 24.422 -0.879 1 90.06 313 ARG A C 1
ATOM 2545 O O . ARG A 1 313 ? -0.612 24.531 0.24 1 90.06 313 ARG A O 1
ATOM 2552 N N . ILE A 1 314 ? -0.704 24.594 -2.059 1 89.38 314 ILE A N 1
ATOM 2553 C CA . ILE A 1 314 ? -2.127 24.906 -2.033 1 89.38 314 ILE A CA 1
ATOM 2554 C C . ILE A 1 314 ? -2.932 23.641 -1.711 1 89.38 314 ILE A C 1
ATOM 2556 O O . ILE A 1 314 ? -2.691 22.578 -2.289 1 89.38 314 ILE A O 1
ATOM 2560 N N . VAL A 1 315 ? -3.822 23.734 -0.762 1 89.38 315 VAL A N 1
ATOM 2561 C CA . VAL A 1 315 ? -4.566 22.547 -0.361 1 89.38 315 VAL A CA 1
ATOM 2562 C C . VAL A 1 315 ? -6.047 22.719 -0.685 1 89.38 315 VAL A C 1
ATOM 2564 O O . VAL A 1 315 ? -6.75 21.75 -0.967 1 89.38 315 VAL A O 1
ATOM 2567 N N . TYR A 1 316 ? -6.613 23.906 -0.573 1 89.06 316 TYR A N 1
ATOM 2568 C CA . TYR A 1 316 ? -7.949 24.266 -1.033 1 89.06 316 TYR A CA 1
ATOM 2569 C C . TYR A 1 316 ? -7.879 25.344 -2.111 1 89.06 316 TYR A C 1
ATOM 2571 O O . TYR A 1 316 ? -7.914 26.547 -1.807 1 89.06 316 TYR A O 1
ATOM 2579 N N . SER A 1 317 ? -7.871 24.938 -3.301 1 84.88 317 SER A N 1
ATOM 2580 C CA . SER A 1 317 ? -7.559 25.812 -4.43 1 84.88 317 SER A CA 1
ATOM 2581 C C . SER A 1 317 ? -8.664 26.828 -4.66 1 84.88 317 SER A C 1
ATOM 2583 O O . SER A 1 317 ? -8.391 27.984 -4.984 1 84.88 317 SER A O 1
ATOM 2585 N N . ASN A 1 318 ? -9.836 26.359 -4.473 1 84.62 318 ASN A N 1
ATOM 2586 C CA . ASN A 1 318 ? -10.961 27.25 -4.707 1 84.62 318 ASN A CA 1
ATOM 2587 C C . ASN A 1 318 ? -11.016 28.375 -3.666 1 84.62 318 ASN A C 1
ATOM 2589 O O . ASN A 1 318 ? -11.539 29.453 -3.938 1 84.62 318 ASN A O 1
ATOM 2593 N N . HIS A 1 319 ? -10.453 28.109 -2.6 1 90.38 319 HIS A N 1
ATOM 2594 C CA . HIS A 1 319 ? -10.555 29.047 -1.494 1 90.38 319 HIS A CA 1
ATOM 2595 C C . HIS A 1 319 ? -9.195 29.672 -1.183 1 90.38 319 HIS A C 1
ATOM 2597 O O . HIS A 1 319 ? -9.062 30.422 -0.214 1 90.38 319 HIS A O 1
ATOM 2603 N N . GLU A 1 320 ? -8.188 29.328 -1.875 1 88.75 320 GLU A N 1
ATOM 2604 C CA . GLU A 1 320 ? -6.844 29.875 -1.78 1 88.75 320 GLU A CA 1
ATOM 2605 C C . GLU A 1 320 ? -6.258 29.672 -0.384 1 88.75 320 GLU A C 1
ATOM 2607 O O . GLU A 1 320 ? -5.793 30.625 0.245 1 88.75 320 GLU A O 1
ATOM 2612 N N . VAL A 1 321 ? -6.359 28.516 0.074 1 93 321 VAL A N 1
ATOM 2613 C CA . VAL A 1 321 ? -5.766 28.141 1.351 1 93 321 VAL A CA 1
ATOM 2614 C C . VAL A 1 321 ? -4.531 27.266 1.106 1 93 321 VAL A C 1
ATOM 2616 O O . VAL A 1 321 ? -4.582 26.312 0.341 1 93 321 VAL A O 1
ATOM 2619 N N . TYR A 1 322 ? -3.467 27.656 1.777 1 92.69 322 TYR A N 1
ATOM 2620 C CA . TYR A 1 322 ? -2.188 26.953 1.646 1 92.69 322 TYR A CA 1
ATOM 2621 C C . TYR A 1 322 ? -1.783 26.312 2.963 1 92.69 322 TYR A C 1
ATOM 2623 O O . TYR A 1 322 ? -2.363 26.594 4.012 1 92.69 322 TYR A O 1
ATOM 2631 N N . VAL A 1 323 ? -0.893 25.391 2.824 1 94.88 323 VAL A N 1
ATOM 2632 C CA . VAL A 1 323 ? -0.252 24.812 3.998 1 94.88 323 VAL A CA 1
ATOM 2633 C C . VAL A 1 323 ? 1.262 24.984 3.904 1 94.88 323 VAL A C 1
ATOM 2635 O O . VAL A 1 323 ? 1.85 24.781 2.838 1 94.88 323 VAL A O 1
ATOM 2638 N N . ALA A 1 324 ? 1.827 25.484 4.949 1 96.06 324 ALA A N 1
ATOM 2639 C CA . ALA A 1 324 ? 3.283 25.531 5.066 1 96.06 324 ALA A CA 1
ATOM 2640 C C . ALA A 1 324 ? 3.795 24.484 6.043 1 96.06 324 ALA A C 1
ATOM 2642 O O . ALA A 1 324 ? 3.139 24.188 7.043 1 96.06 324 ALA A O 1
ATOM 2643 N N . ARG A 1 325 ? 4.938 23.969 5.77 1 95.44 325 ARG A N 1
ATOM 2644 C CA . ARG A 1 325 ? 5.477 22.859 6.547 1 95.44 325 ARG A CA 1
ATOM 2645 C C . ARG A 1 325 ? 6.801 23.234 7.199 1 95.44 325 ARG A C 1
ATOM 2647 O O . ARG A 1 325 ? 7.66 23.844 6.559 1 95.44 325 ARG A O 1
ATOM 2654 N N . PHE A 1 326 ? 6.996 22.859 8.43 1 97.5 326 PHE A N 1
ATOM 2655 C CA . PHE A 1 326 ? 8.188 23.203 9.188 1 97.5 326 PHE A CA 1
ATOM 2656 C C . PHE A 1 326 ? 8.711 22 9.961 1 97.5 326 PHE A C 1
ATOM 2658 O O . PHE A 1 326 ? 8.062 21.516 10.891 1 97.5 326 PHE A O 1
ATOM 2665 N N . PRO A 1 327 ? 9.852 21.516 9.633 1 96.31 327 PRO A N 1
ATOM 2666 C CA . PRO A 1 327 ? 10.438 20.422 10.414 1 96.31 327 PRO A CA 1
ATOM 2667 C C . PRO A 1 327 ? 10.797 20.844 11.836 1 96.31 327 PRO A C 1
ATOM 2669 O O . PRO A 1 327 ? 11.211 21.984 12.062 1 96.31 327 PRO A O 1
ATOM 2672 N N . LEU A 1 328 ? 10.688 20.016 12.766 1 96.19 328 LEU A N 1
ATOM 2673 C CA . LEU A 1 328 ? 11.18 20.219 14.133 1 96.19 328 LEU A CA 1
ATOM 2674 C C . LEU A 1 328 ? 11.641 18.891 14.742 1 96.19 328 LEU A C 1
ATOM 2676 O O . LEU A 1 328 ? 11.273 17.812 14.25 1 96.19 328 LEU A O 1
ATOM 2680 N N . THR A 1 329 ? 12.516 18.906 15.711 1 92.81 329 THR A N 1
ATOM 2681 C CA . THR A 1 329 ? 13.031 17.75 16.438 1 92.81 329 THR A CA 1
ATOM 2682 C C . THR A 1 329 ? 13.078 18.031 17.938 1 92.81 329 THR A C 1
ATOM 2684 O O . THR A 1 329 ? 13.977 18.719 18.422 1 92.81 329 THR A O 1
ATOM 2687 N N . PRO A 1 330 ? 12.109 17.469 18.609 1 91.62 330 PRO A N 1
ATOM 2688 C CA . PRO A 1 330 ? 12.047 17.734 20.047 1 91.62 330 PRO A CA 1
ATOM 2689 C C . PRO A 1 330 ? 13.188 17.078 20.828 1 91.62 330 PRO A C 1
ATOM 2691 O O . PRO A 1 330 ? 13.492 17.484 21.938 1 91.62 330 PRO A O 1
ATOM 2694 N N . ASP A 1 331 ? 13.828 16.047 20.312 1 87.75 331 ASP A N 1
ATOM 2695 C CA . ASP A 1 331 ? 14.828 15.281 21.047 1 87.75 331 ASP A CA 1
ATOM 2696 C C . ASP A 1 331 ? 16.125 15.156 20.25 1 87.75 331 ASP A C 1
ATOM 2698 O O . ASP A 1 331 ? 16.953 14.289 20.531 1 87.75 331 ASP A O 1
ATOM 2702 N N . TYR A 1 332 ? 16.281 15.859 19.141 1 84.94 332 TYR A N 1
ATOM 2703 C CA . TYR A 1 332 ? 17.469 15.898 18.281 1 84.94 332 TYR A CA 1
ATOM 2704 C C . TYR A 1 332 ? 17.625 14.602 17.5 1 84.94 332 TYR A C 1
ATOM 2706 O O . TYR A 1 332 ? 18.625 14.391 16.828 1 84.94 332 TYR A O 1
ATOM 2714 N N . ARG A 1 333 ? 16.672 13.766 17.578 1 79.69 333 ARG A N 1
ATOM 2715 C CA . ARG A 1 333 ? 16.75 12.477 16.906 1 79.69 333 ARG A CA 1
ATOM 2716 C C . ARG A 1 333 ? 15.562 12.273 15.969 1 79.69 333 ARG A C 1
ATOM 2718 O O . ARG A 1 333 ? 15.734 11.93 14.797 1 79.69 333 ARG A O 1
ATOM 2725 N N . ASN A 1 334 ? 14.438 12.484 16.531 1 82.19 334 ASN A N 1
ATOM 2726 C CA . ASN A 1 334 ? 13.211 12.266 15.773 1 82.19 334 ASN A CA 1
ATOM 2727 C C . ASN A 1 334 ? 12.734 13.547 15.094 1 82.19 334 ASN A C 1
ATOM 2729 O O . ASN A 1 334 ? 12.812 14.633 15.68 1 82.19 334 ASN A O 1
ATOM 2733 N N . VAL A 1 335 ? 12.281 13.398 13.875 1 89.19 335 VAL A N 1
ATOM 2734 C CA . VAL A 1 335 ? 11.844 14.57 13.125 1 89.19 335 VAL A CA 1
ATOM 2735 C C . VAL A 1 335 ? 10.32 14.57 13.031 1 89.19 335 VAL A C 1
ATOM 2737 O O . VAL A 1 335 ? 9.703 13.555 12.688 1 89.19 335 VAL A O 1
ATOM 2740 N N . PHE A 1 336 ? 9.734 15.664 13.422 1 91.69 336 PHE A N 1
ATOM 2741 C CA . PHE A 1 336 ? 8.328 15.961 13.188 1 91.69 336 PHE A CA 1
ATOM 2742 C C . PHE A 1 336 ? 8.172 17.047 12.125 1 91.69 336 PHE A C 1
ATOM 2744 O O . PHE A 1 336 ? 9.109 17.797 11.859 1 91.69 336 PHE A O 1
ATOM 2751 N N . ILE A 1 337 ? 7.09 17.031 11.5 1 93.5 337 ILE A N 1
ATOM 2752 C CA . ILE A 1 337 ? 6.742 18.109 10.586 1 93.5 337 ILE A CA 1
ATOM 2753 C C . ILE A 1 337 ? 5.52 18.859 11.109 1 93.5 337 ILE A C 1
ATOM 2755 O O . ILE A 1 337 ? 4.48 18.25 11.375 1 93.5 337 ILE A O 1
ATOM 2759 N N . LEU A 1 338 ? 5.672 20.094 11.305 1 97 338 LEU A N 1
ATOM 2760 C CA . LEU A 1 338 ? 4.586 20.984 11.695 1 97 338 LEU A CA 1
ATOM 2761 C C . LEU A 1 338 ? 3.951 21.641 10.477 1 97 338 LEU A C 1
ATOM 2763 O O . LEU A 1 338 ? 4.648 22.234 9.648 1 97 338 LEU A O 1
ATOM 2767 N N . ASP A 1 339 ? 2.668 21.5 10.336 1 95.81 339 ASP A N 1
ATOM 2768 C CA . ASP A 1 339 ? 1.907 22.125 9.25 1 95.81 339 ASP A CA 1
ATOM 2769 C C . ASP A 1 339 ? 1.002 23.234 9.781 1 95.81 339 ASP A C 1
ATOM 2771 O O . ASP A 1 339 ? 0.352 23.062 10.812 1 95.81 339 ASP A O 1
ATOM 2775 N N . ILE A 1 340 ? 0.961 24.328 9.109 1 97.06 340 ILE A N 1
ATOM 2776 C CA . ILE A 1 340 ? 0.022 25.406 9.422 1 97.06 340 ILE A CA 1
ATOM 2777 C C . ILE A 1 340 ? -0.675 25.859 8.148 1 97.06 340 ILE A C 1
ATOM 2779 O O . ILE A 1 340 ? -0.109 25.766 7.055 1 97.06 340 ILE A O 1
ATOM 2783 N N . TYR A 1 341 ? -1.889 26.297 8.281 1 95.62 341 TYR A N 1
ATOM 2784 C CA . TYR A 1 341 ? -2.607 26.875 7.145 1 95.62 341 TYR A CA 1
ATOM 2785 C C . TYR A 1 341 ? -2.176 28.312 6.895 1 95.62 341 TYR A C 1
ATOM 2787 O O . TYR A 1 341 ? -1.874 29.047 7.84 1 95.62 341 TYR A O 1
ATOM 2795 N N . LEU A 1 342 ? -2.131 28.672 5.668 1 95.56 342 LEU A N 1
ATOM 2796 C CA . LEU A 1 342 ? -1.824 30.031 5.223 1 95.56 342 LEU A CA 1
ATOM 2797 C C . LEU A 1 342 ? -2.854 30.516 4.207 1 95.56 342 LEU A C 1
ATOM 2799 O O . LEU A 1 342 ? -3.416 29.719 3.457 1 95.56 342 LEU A O 1
ATOM 2803 N N . ASP A 1 343 ? -3.045 31.828 4.172 1 94.31 343 ASP A N 1
ATOM 2804 C CA . ASP A 1 343 ? -3.939 32.406 3.178 1 94.31 343 ASP A CA 1
ATOM 2805 C C . ASP A 1 343 ? -3.186 32.75 1.89 1 94.31 343 ASP A C 1
ATOM 2807 O O . ASP A 1 343 ? -3.801 32.969 0.844 1 94.31 343 ASP A O 1
ATOM 2811 N N . LYS A 1 344 ? -1.873 32.812 1.987 1 94.81 344 LYS A N 1
ATOM 2812 C CA . LYS A 1 344 ? -0.985 33.031 0.846 1 94.81 344 LYS A CA 1
ATOM 2813 C C . LYS A 1 344 ? 0.317 32.25 1.021 1 94.81 344 LYS A C 1
ATOM 2815 O O . LYS A 1 344 ? 0.78 32.031 2.145 1 94.81 344 LYS A O 1
ATOM 2820 N N . PRO A 1 345 ? 0.84 31.844 -0.063 1 95.62 345 PRO A N 1
ATOM 2821 C CA . PRO A 1 345 ? 2.1 31.109 0.07 1 95.62 345 PRO A CA 1
ATOM 2822 C C . PRO A 1 345 ? 3.287 32.031 0.375 1 95.62 345 PRO A C 1
ATOM 2824 O O . PRO A 1 345 ? 3.252 33.219 0.06 1 95.62 345 PRO A O 1
ATOM 2827 N N . ILE A 1 346 ? 4.289 31.484 0.95 1 97.25 346 ILE A N 1
ATOM 2828 C CA . ILE A 1 346 ? 5.531 32.188 1.23 1 97.25 346 ILE A CA 1
ATOM 2829 C C . ILE A 1 346 ? 6.379 32.281 -0.038 1 97.25 346 ILE A C 1
ATOM 2831 O O . ILE A 1 346 ? 6.992 33.312 -0.317 1 97.25 346 ILE A O 1
ATOM 2835 N N . ILE A 1 347 ? 6.449 31.188 -0.695 1 96.69 347 ILE A N 1
ATOM 2836 C CA . ILE A 1 347 ? 7.156 31.078 -1.965 1 96.69 347 ILE A CA 1
ATOM 2837 C C . ILE A 1 347 ? 6.258 30.422 -3.004 1 96.69 347 ILE A C 1
ATOM 2839 O O . ILE A 1 347 ? 5.531 29.469 -2.688 1 96.69 347 ILE A O 1
ATOM 2843 N N . ASP A 1 348 ? 6.238 30.953 -4.227 1 94.12 348 ASP A N 1
ATOM 2844 C CA . ASP A 1 348 ? 5.367 30.422 -5.27 1 94.12 348 ASP A CA 1
ATOM 2845 C C . ASP A 1 348 ? 6.008 30.562 -6.648 1 94.12 348 ASP A C 1
ATOM 2847 O O . ASP A 1 348 ? 7.027 31.234 -6.797 1 94.12 348 ASP A O 1
ATOM 2851 N N . LEU A 1 349 ? 5.438 29.734 -7.5 1 91.56 349 LEU A N 1
ATOM 2852 C CA . LEU A 1 349 ? 5.867 29.844 -8.891 1 91.56 349 LEU A CA 1
ATOM 2853 C C . LEU A 1 349 ? 4.949 30.781 -9.672 1 91.56 349 LEU A C 1
ATOM 2855 O O . LEU A 1 349 ? 3.779 30.453 -9.898 1 91.56 349 LEU A O 1
ATOM 2859 N N . GLY A 1 350 ? 5.449 31.906 -10.031 1 84.31 350 GLY A N 1
ATOM 2860 C CA . GLY A 1 350 ? 4.68 32.844 -10.852 1 84.31 350 GLY A CA 1
ATOM 2861 C C . GLY A 1 350 ? 4.805 32.562 -12.336 1 84.31 350 GLY A C 1
ATOM 2862 O O . GLY A 1 350 ? 5.188 31.453 -12.742 1 84.31 350 GLY A O 1
ATOM 2863 N N . LYS A 1 351 ? 4.348 33.312 -13.258 1 81.88 351 LYS A N 1
ATOM 2864 C CA . LYS A 1 351 ? 4.328 33.156 -14.711 1 81.88 351 LYS A CA 1
ATOM 2865 C C . LYS A 1 351 ? 5.746 33.062 -15.266 1 81.88 351 LYS A C 1
ATOM 2867 O O . LYS A 1 351 ? 6.016 32.312 -16.188 1 81.88 351 LYS A O 1
ATOM 2872 N N . GLY A 1 352 ? 6.645 33.562 -14.547 1 79.5 352 GLY A N 1
ATOM 2873 C CA . GLY A 1 352 ? 7.977 33.594 -15.133 1 79.5 352 GLY A CA 1
ATOM 2874 C C . GLY A 1 352 ? 9.086 33.625 -14.094 1 79.5 352 GLY A C 1
ATOM 2875 O O . GLY A 1 352 ? 10.266 33.625 -14.438 1 79.5 352 GLY A O 1
ATOM 2876 N N . GLU A 1 353 ? 8.68 33.656 -12.977 1 89.69 353 GLU A N 1
ATOM 2877 C CA . GLU A 1 353 ? 9.703 33.75 -11.938 1 89.69 353 GLU A CA 1
ATOM 2878 C C . GLU A 1 353 ? 9.219 33.125 -10.633 1 89.69 353 GLU A C 1
ATOM 2880 O O . GLU A 1 353 ? 8.031 32.812 -10.492 1 89.69 353 GLU A O 1
ATOM 2885 N N . VAL A 1 354 ? 10.148 32.906 -9.805 1 94.94 354 VAL A N 1
ATOM 2886 C CA . VAL A 1 354 ? 9.828 32.5 -8.438 1 94.94 354 VAL A CA 1
ATOM 2887 C C . VAL A 1 354 ? 9.531 33.75 -7.59 1 94.94 354 VAL A C 1
ATOM 2889 O O . VAL A 1 354 ? 10.32 34.688 -7.559 1 94.94 354 VAL A O 1
ATOM 2892 N N . VAL A 1 355 ? 8.406 33.75 -7.031 1 94.75 355 VAL A N 1
ATOM 2893 C CA . VAL A 1 355 ? 7.941 34.938 -6.289 1 94.75 355 VAL A CA 1
ATOM 2894 C C . VAL A 1 355 ? 8 34.656 -4.789 1 94.75 355 VAL A C 1
ATOM 2896 O O . VAL A 1 355 ? 7.629 33.562 -4.34 1 94.75 355 VAL A O 1
ATOM 2899 N N . LEU A 1 356 ? 8.438 35.656 -4.086 1 95.5 356 LEU A N 1
ATOM 2900 C CA . LEU A 1 356 ? 8.562 35.562 -2.637 1 95.5 356 LEU A CA 1
ATOM 2901 C C . LEU A 1 356 ? 7.617 36.531 -1.946 1 95.5 356 LEU A C 1
ATOM 2903 O O . LEU A 1 356 ? 7.484 37.688 -2.379 1 95.5 356 LEU A O 1
ATOM 2907 N N . ASN A 1 357 ? 6.918 36.062 -0.965 1 95.56 357 ASN A N 1
ATOM 2908 C CA . ASN A 1 357 ? 6.117 36.875 -0.082 1 95.56 357 ASN A CA 1
ATOM 2909 C C . ASN A 1 357 ? 6.801 37.094 1.27 1 95.56 357 ASN A C 1
ATOM 2911 O O . ASN A 1 357 ? 6.48 36.406 2.238 1 95.56 357 ASN A O 1
ATOM 2915 N N . LYS A 1 358 ? 7.605 38.062 1.376 1 93.62 358 LYS A N 1
ATOM 2916 C CA . LYS A 1 358 ? 8.414 38.312 2.564 1 93.62 358 LYS A CA 1
ATOM 2917 C C . LYS A 1 358 ? 7.543 38.688 3.752 1 93.62 358 LYS A C 1
ATOM 2919 O O . LYS A 1 358 ? 7.867 38.375 4.898 1 93.62 358 LYS A O 1
ATOM 2924 N N . ASP A 1 359 ? 6.527 39.438 3.418 1 94.06 359 ASP A N 1
ATOM 2925 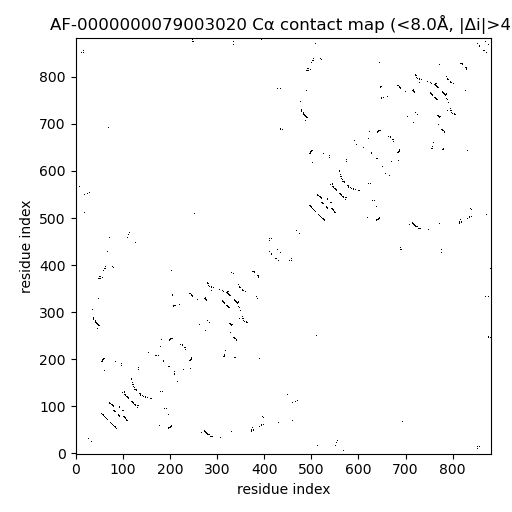C CA . ASP A 1 359 ? 5.613 39.844 4.484 1 94.06 359 ASP A CA 1
ATOM 2926 C C . ASP A 1 359 ? 4.984 38.625 5.152 1 94.06 359 ASP A C 1
ATOM 2928 O O . ASP A 1 359 ? 4.891 38.562 6.383 1 94.06 359 ASP A O 1
ATOM 2932 N N . LYS A 1 360 ? 4.602 37.75 4.332 1 95.56 360 LYS A N 1
ATOM 2933 C CA . LYS A 1 360 ? 4.02 36.531 4.875 1 95.56 360 LYS A CA 1
ATOM 2934 C C . LYS A 1 360 ? 5.047 35.75 5.684 1 95.56 360 LYS A C 1
ATOM 2936 O O . LYS A 1 360 ? 4.73 35.219 6.742 1 95.56 360 LYS A O 1
ATOM 2941 N N . ALA A 1 361 ? 6.203 35.688 5.168 1 95.5 361 ALA A N 1
ATOM 2942 C CA . ALA A 1 361 ? 7.281 35 5.883 1 95.5 361 ALA A CA 1
ATOM 2943 C C . ALA A 1 361 ? 7.496 35.625 7.262 1 95.5 361 ALA A C 1
ATOM 2945 O O . ALA A 1 361 ? 7.625 34.906 8.258 1 95.5 361 ALA A O 1
ATOM 2946 N N . SER A 1 362 ? 7.52 36.875 7.305 1 95.88 362 SER A N 1
ATOM 2947 C CA . SER A 1 362 ? 7.758 37.594 8.547 1 95.88 362 SER A CA 1
ATOM 2948 C C . SER A 1 362 ? 6.609 37.406 9.539 1 95.88 362 SER A C 1
ATOM 2950 O O . SER A 1 362 ? 6.824 37.375 10.75 1 95.88 362 SER A O 1
ATOM 2952 N N . SER A 1 363 ? 5.5 37.312 9.016 1 95.81 363 SER A N 1
ATOM 2953 C CA . SER A 1 363 ? 4.34 37.156 9.891 1 95.81 363 SER A CA 1
ATOM 2954 C C . SER A 1 363 ? 4.191 35.719 10.391 1 95.81 363 SER A C 1
ATOM 2956 O O . SER A 1 363 ? 3.621 35.5 11.461 1 95.81 363 SER A O 1
ATOM 2958 N N . VAL A 1 364 ? 4.648 34.781 9.68 1 97.06 364 VAL A N 1
ATOM 2959 C CA . VAL A 1 364 ? 4.477 33.375 10.008 1 97.06 364 VAL A CA 1
ATOM 2960 C C . VAL A 1 364 ? 5.457 33 11.102 1 97.06 364 VAL A C 1
ATOM 2962 O O . VAL A 1 364 ? 5.148 32.125 11.938 1 97.06 364 VAL A O 1
ATOM 2965 N N . ASN A 1 365 ? 6.629 33.5 11.172 1 97.44 365 ASN A N 1
ATOM 2966 C CA . ASN A 1 365 ? 7.703 33.094 12.07 1 97.44 365 ASN A CA 1
ATOM 2967 C C . ASN A 1 365 ? 7.297 33.25 13.531 1 97.44 365 ASN A C 1
ATOM 2969 O O . ASN A 1 365 ? 7.438 32.312 14.32 1 97.44 365 ASN A O 1
ATOM 2973 N N . PRO A 1 366 ? 6.746 34.438 13.891 1 97.12 366 PRO A N 1
ATOM 2974 C CA . PRO A 1 366 ? 6.309 34.531 15.289 1 97.12 366 PRO A CA 1
ATOM 2975 C C . PRO A 1 366 ? 5.234 33.5 15.648 1 97.12 366 PRO A C 1
ATOM 2977 O O . PRO A 1 366 ? 5.199 33.031 16.781 1 97.12 366 PRO A O 1
ATOM 2980 N N . TYR A 1 367 ? 4.438 33.312 14.727 1 97.44 367 TYR A N 1
ATOM 2981 C CA . TYR A 1 367 ? 3.371 32.344 14.953 1 97.44 367 TYR A CA 1
ATOM 2982 C C . TYR A 1 367 ? 3.941 30.938 15.156 1 97.44 367 TYR A C 1
ATOM 2984 O O . TYR A 1 367 ? 3.51 30.203 16.047 1 97.44 367 TYR A O 1
ATOM 2992 N N . ILE A 1 368 ? 4.891 30.516 14.336 1 97.94 368 ILE A N 1
ATOM 2993 C CA . ILE A 1 368 ? 5.543 29.219 14.469 1 97.94 368 ILE A CA 1
ATOM 2994 C C . ILE A 1 368 ? 6.238 29.141 15.828 1 97.94 368 ILE A C 1
ATOM 2996 O O . ILE A 1 368 ? 6.129 28.125 16.516 1 97.94 368 ILE A O 1
ATOM 3000 N N . SER A 1 369 ? 6.926 30.156 16.156 1 96.94 369 SER A N 1
ATOM 3001 C CA . SER A 1 369 ? 7.617 30.203 17.438 1 96.94 369 SER A CA 1
ATOM 3002 C C . SER A 1 369 ? 6.641 30.016 18.609 1 96.94 369 SER A C 1
ATOM 3004 O O . SER A 1 369 ? 6.906 29.266 19.531 1 96.94 369 SER A O 1
ATOM 3006 N N . TYR A 1 370 ? 5.578 30.734 18.422 1 97.38 370 TYR A N 1
ATOM 3007 C CA . TYR A 1 370 ? 4.531 30.656 19.438 1 97.38 370 TYR A CA 1
ATOM 3008 C C . TYR A 1 370 ? 3.99 29.234 19.562 1 97.38 370 TYR A C 1
ATOM 3010 O O . TYR A 1 370 ? 3.928 28.688 20.656 1 97.38 370 TYR A O 1
ATOM 3018 N N . ILE A 1 371 ? 3.623 28.609 18.484 1 97.81 371 ILE A N 1
ATOM 3019 C CA . ILE A 1 371 ? 3.008 27.281 18.453 1 97.81 371 ILE A CA 1
ATOM 3020 C C . ILE A 1 371 ? 3.992 26.25 18.984 1 97.81 371 ILE A C 1
ATOM 3022 O O . ILE A 1 371 ? 3.648 25.453 19.859 1 97.81 371 ILE A O 1
ATOM 3026 N N . VAL A 1 372 ? 5.215 26.234 18.453 1 97.62 372 VAL A N 1
ATOM 3027 C CA . VAL A 1 372 ? 6.172 25.188 18.781 1 97.62 372 VAL A CA 1
ATOM 3028 C C . VAL A 1 372 ? 6.527 25.25 20.266 1 97.62 372 VAL A C 1
ATOM 3030 O O . VAL A 1 372 ? 6.488 24.234 20.969 1 97.62 372 VAL A O 1
ATOM 3033 N N . ASN A 1 373 ? 6.809 26.391 20.766 1 96.62 373 ASN A N 1
ATOM 3034 C CA . ASN A 1 373 ? 7.262 26.531 22.141 1 96.62 373 ASN A CA 1
ATOM 3035 C C . ASN A 1 373 ? 6.141 26.234 23.141 1 96.62 373 ASN A C 1
ATOM 3037 O O . ASN A 1 373 ? 6.363 25.594 24.156 1 96.62 373 ASN A O 1
ATOM 3041 N N . THR A 1 374 ? 4.957 26.688 22.812 1 97.06 374 THR A N 1
ATOM 3042 C CA . THR A 1 374 ? 3.842 26.453 23.719 1 97.06 374 THR A CA 1
ATOM 3043 C C . THR A 1 374 ? 3.373 25 23.625 1 97.06 374 THR A C 1
ATOM 3045 O O . THR A 1 374 ? 3.027 24.391 24.641 1 97.06 374 THR A O 1
ATOM 3048 N N . MET A 1 375 ? 3.354 24.422 22.469 1 96.62 375 MET A N 1
ATOM 3049 C CA . MET A 1 375 ? 2.957 23.031 22.25 1 96.62 375 MET A CA 1
ATOM 3050 C C . MET A 1 375 ? 3.908 22.078 22.984 1 96.62 375 MET A C 1
ATOM 3052 O O . MET A 1 375 ? 3.471 21.094 23.578 1 96.62 375 MET A O 1
ATOM 3056 N N . MET A 1 376 ? 5.262 22.438 22.969 1 95.12 376 MET A N 1
ATOM 3057 C CA . MET A 1 376 ? 6.293 21.547 23.484 1 95.12 376 MET A CA 1
ATOM 3058 C C . MET A 1 376 ? 6.602 21.859 24.938 1 95.12 376 MET A C 1
ATOM 3060 O O . MET A 1 376 ? 7.535 21.297 25.516 1 95.12 376 MET A O 1
ATOM 3064 N N . GLN A 1 377 ? 5.805 22.688 25.516 1 94.25 377 GLN A N 1
ATOM 3065 C CA . GLN A 1 377 ? 6.016 23.047 26.922 1 94.25 377 GLN A CA 1
ATOM 3066 C C . GLN A 1 377 ? 5.898 21.812 27.828 1 94.25 377 GLN A C 1
ATOM 3068 O O . GLN A 1 377 ? 6.633 21.688 28.812 1 94.25 377 GLN A O 1
ATOM 3073 N N . TYR A 1 378 ? 4.918 21.062 27.578 1 94.19 378 TYR A N 1
ATOM 3074 C CA . TYR A 1 378 ? 4.738 19.781 28.234 1 94.19 378 TYR A CA 1
ATOM 3075 C C . TYR A 1 378 ? 4.953 18.625 27.266 1 94.19 378 TYR A C 1
ATOM 3077 O O . TYR A 1 378 ? 4.316 18.562 26.203 1 94.19 378 TYR A O 1
ATOM 3085 N N . ARG A 1 379 ? 5.773 17.719 27.625 1 92.38 379 ARG A N 1
ATOM 3086 C CA . ARG A 1 379 ? 6.125 16.625 26.719 1 92.38 379 ARG A CA 1
ATOM 3087 C C . ARG A 1 379 ? 5.941 15.281 27.391 1 92.38 379 ARG A C 1
ATOM 3089 O O . ARG A 1 379 ? 6.051 15.172 28.625 1 92.38 379 ARG A O 1
ATOM 3096 N N . THR A 1 380 ? 5.648 14.383 26.594 1 90.25 380 THR A N 1
ATOM 3097 C CA . THR A 1 380 ? 5.602 13.016 27.078 1 90.25 380 THR A CA 1
ATOM 3098 C C . THR A 1 380 ? 6.988 12.375 27.047 1 90.25 380 THR A C 1
ATOM 3100 O O . THR A 1 380 ? 7.703 12.484 26.047 1 90.25 380 THR A O 1
ATOM 3103 N N . ARG A 1 381 ? 7.371 11.625 28.047 1 86.31 381 ARG A N 1
ATOM 3104 C CA . ARG A 1 381 ? 8.711 11.055 28.172 1 86.31 381 ARG A CA 1
ATOM 3105 C C . ARG A 1 381 ? 8.805 9.711 27.469 1 86.31 381 ARG A C 1
ATOM 3107 O O . ARG A 1 381 ? 9.023 8.68 28.094 1 86.31 381 ARG A O 1
ATOM 3114 N N . ILE A 1 382 ? 8.688 9.766 26.25 1 84.19 382 ILE A N 1
ATOM 3115 C CA . ILE A 1 382 ? 8.875 8.602 25.391 1 84.19 382 ILE A CA 1
ATOM 3116 C C . ILE A 1 382 ? 9.789 8.969 24.219 1 84.19 382 ILE A C 1
ATOM 3118 O O . ILE A 1 382 ? 10.172 10.133 24.078 1 84.19 382 ILE A O 1
ATOM 3122 N N . ILE A 1 383 ? 10.148 8 23.438 1 76.88 383 ILE A N 1
ATOM 3123 C CA . ILE A 1 383 ? 11.023 8.219 22.297 1 76.88 383 ILE A CA 1
ATOM 3124 C C . ILE A 1 383 ? 10.414 9.281 21.391 1 76.88 383 ILE A C 1
ATOM 3126 O O . ILE A 1 383 ? 9.234 9.211 21.047 1 76.88 383 ILE A O 1
ATOM 3130 N N . GLY A 1 384 ? 11.164 10.359 21.125 1 82.44 384 GLY A N 1
ATOM 3131 C CA . GLY A 1 384 ? 10.734 11.469 20.281 1 82.44 384 GLY A CA 1
ATOM 3132 C C . GLY A 1 384 ? 10.211 12.648 21.078 1 82.44 384 GLY A C 1
ATOM 3133 O O . GLY A 1 384 ? 10.094 13.758 20.547 1 82.44 384 GLY A O 1
ATOM 3134 N N . GLU A 1 385 ? 9.75 12.297 22.312 1 87.94 385 GLU A N 1
ATOM 3135 C CA . GLU A 1 385 ? 9.273 13.312 23.25 1 87.94 385 GLU A CA 1
ATOM 3136 C C . GLU A 1 385 ? 8.188 14.172 22.609 1 87.94 385 GLU A C 1
ATOM 3138 O O . GLU A 1 385 ? 8.281 15.406 22.609 1 87.94 385 GLU A O 1
ATOM 3143 N N . PRO A 1 386 ? 7.133 13.516 22.156 1 92.44 386 PRO A N 1
ATOM 3144 C CA . PRO A 1 386 ? 6.031 14.297 21.594 1 92.44 386 PRO A CA 1
ATOM 3145 C C . PRO A 1 386 ? 5.34 15.18 22.625 1 92.44 386 PRO A C 1
ATOM 3147 O O . PRO A 1 386 ? 5.539 15 23.828 1 92.44 386 PRO A O 1
ATOM 3150 N N . PRO A 1 387 ? 4.625 16.188 22.172 1 95 387 PRO A N 1
ATOM 3151 C CA . PRO A 1 387 ? 3.889 17.016 23.125 1 95 387 PRO A CA 1
ATOM 3152 C C . PRO A 1 387 ? 2.893 16.203 23.953 1 95 387 PRO A C 1
ATOM 3154 O O . PRO A 1 387 ? 2.244 15.297 23.438 1 95 387 PRO A O 1
ATOM 3157 N N . TYR A 1 388 ? 2.793 16.609 25.203 1 95.5 388 TYR A N 1
ATOM 3158 C CA . TYR A 1 388 ? 1.884 15.906 26.094 1 95.5 388 TYR A CA 1
ATOM 3159 C C . TYR A 1 388 ? 0.434 16.109 25.672 1 95.5 388 TYR A C 1
ATOM 3161 O O . TYR A 1 388 ? -0.022 17.234 25.5 1 95.5 388 TYR A O 1
ATOM 3169 N N . GLY A 1 389 ? -0.333 15.133 25.453 1 95.19 389 GLY A N 1
ATOM 3170 C CA . GLY A 1 389 ? -1.679 15.125 24.906 1 95.19 389 GLY A CA 1
ATOM 3171 C C . GLY A 1 389 ? -1.773 14.414 23.562 1 95.19 389 GLY A C 1
ATOM 3172 O O . GLY A 1 389 ? -2.832 13.898 23.203 1 95.19 389 GLY A O 1
ATOM 3173 N N . TYR A 1 390 ? -0.604 14.398 22.891 1 93.81 390 TYR A N 1
ATOM 3174 C CA . TYR A 1 390 ? -0.535 13.859 21.531 1 93.81 390 TYR A CA 1
ATOM 3175 C C . TYR A 1 390 ? -0.657 12.336 21.547 1 93.81 390 TYR A C 1
ATOM 3177 O O . TYR A 1 390 ? -1.411 11.766 20.75 1 93.81 390 TYR A O 1
ATOM 3185 N N . MET A 1 391 ? -0.012 11.688 22.391 1 90.19 391 MET A N 1
ATOM 3186 C CA . MET A 1 391 ? -0.066 10.234 22.5 1 90.19 391 MET A CA 1
ATOM 3187 C C . MET A 1 391 ? -1.319 9.797 23.25 1 90.19 391 MET A C 1
ATOM 3189 O O . MET A 1 391 ? -1.868 8.727 22.969 1 90.19 391 MET A O 1
ATOM 3193 N N . GLU A 1 392 ? -1.69 10.594 24.109 1 91.06 392 GLU A N 1
ATOM 3194 C CA . GLU A 1 392 ? -2.867 10.305 24.922 1 91.06 392 GLU A CA 1
ATOM 3195 C C . GLU A 1 392 ? -4.129 10.25 24.062 1 91.06 392 GLU A C 1
ATOM 3197 O O . GLU A 1 392 ? -4.969 9.367 24.25 1 91.06 392 GLU A O 1
ATOM 3202 N N . ILE A 1 393 ? -4.238 11.156 23.172 1 94 393 ILE A N 1
ATOM 3203 C CA . ILE A 1 393 ? -5.41 11.164 22.297 1 94 393 ILE A CA 1
ATOM 3204 C C . ILE A 1 393 ? -5.359 9.953 21.359 1 94 393 ILE A C 1
ATOM 3206 O O . ILE A 1 393 ? -6.398 9.367 21.047 1 94 393 ILE A O 1
ATOM 3210 N N . ASP A 1 394 ? -4.242 9.562 20.875 1 89.56 394 ASP A N 1
ATOM 3211 C CA . ASP A 1 394 ? -4.066 8.375 20.047 1 89.56 394 ASP A CA 1
ATOM 3212 C C . ASP A 1 394 ? -4.613 7.133 20.734 1 89.56 394 ASP A C 1
ATOM 3214 O O . ASP A 1 394 ? -5.262 6.297 20.094 1 89.56 394 ASP A O 1
ATOM 3218 N N . ASN A 1 395 ? -4.301 7.039 21.938 1 88.38 395 ASN A N 1
ATOM 3219 C CA . ASN A 1 395 ? -4.754 5.898 22.719 1 88.38 395 ASN A CA 1
ATOM 3220 C C . ASN A 1 395 ? -6.277 5.867 22.844 1 88.38 395 ASN A C 1
ATOM 3222 O O . ASN A 1 395 ? -6.875 4.797 22.922 1 88.38 395 ASN A O 1
ATOM 3226 N N . ILE A 1 396 ? -6.836 7.012 22.891 1 90.75 396 ILE A N 1
ATOM 3227 C CA . ILE A 1 396 ? -8.281 7.125 23.078 1 90.75 396 ILE A CA 1
ATOM 3228 C C . ILE A 1 396 ? -9 6.688 21.812 1 90.75 396 ILE A C 1
ATOM 3230 O O . ILE A 1 396 ? -10.023 6 21.859 1 90.75 396 ILE A O 1
ATOM 3234 N N . VAL A 1 397 ? -8.453 7.039 20.703 1 93.38 397 VAL A N 1
ATOM 3235 C CA . VAL A 1 397 ? -9.195 6.848 19.453 1 93.38 397 VAL A CA 1
ATOM 3236 C C . VAL A 1 397 ? -8.789 5.527 18.812 1 93.38 397 VAL A C 1
ATOM 3238 O O . VAL A 1 397 ? -9.445 5.066 17.875 1 93.38 397 VAL A O 1
ATOM 3241 N N . ARG A 1 398 ? -7.832 4.887 19.25 1 89.06 398 ARG A N 1
ATOM 3242 C CA . ARG A 1 398 ? -7.297 3.67 18.641 1 89.06 398 ARG A CA 1
ATOM 3243 C C . ARG A 1 398 ? -8.336 2.557 18.641 1 89.06 398 ARG A C 1
ATOM 3245 O O . ARG A 1 398 ? -8.984 2.299 19.656 1 89.06 398 ARG A O 1
ATOM 3252 N N . LEU A 1 399 ? -8.477 1.985 17.469 1 87.75 399 LEU A N 1
ATOM 3253 C CA . LEU A 1 399 ? -9.312 0.789 17.391 1 87.75 399 LEU A CA 1
ATOM 3254 C C . LEU A 1 399 ? -8.523 -0.448 17.812 1 87.75 399 LEU A C 1
ATOM 3256 O O . LEU A 1 399 ? -7.887 -1.1 16.969 1 87.75 399 LEU A O 1
ATOM 3260 N N . ARG A 1 400 ? -8.555 -0.742 18.984 1 82.75 400 ARG A N 1
ATOM 3261 C CA . ARG A 1 400 ? -7.809 -1.866 19.531 1 82.75 400 ARG A CA 1
ATOM 3262 C C . ARG A 1 400 ? -8.258 -3.184 18.906 1 82.75 400 ARG A C 1
ATOM 3264 O O . ARG A 1 400 ? -9.297 -3.24 18.25 1 82.75 400 ARG A O 1
ATOM 3271 N N . GLU A 1 401 ? -7.488 -4.18 19.109 1 80.75 401 GLU A N 1
ATOM 3272 C CA . GLU A 1 401 ? -7.723 -5.48 18.5 1 80.75 401 GLU A CA 1
ATOM 3273 C C . GLU A 1 401 ? -9.102 -6.02 18.844 1 80.75 401 GLU A C 1
ATOM 3275 O O . GLU A 1 401 ? -9.812 -6.535 17.984 1 80.75 401 GLU A O 1
ATOM 3280 N N . ASP A 1 402 ? -9.453 -5.82 20.031 1 80.06 402 ASP A N 1
ATOM 3281 C CA . ASP A 1 402 ? -10.742 -6.336 20.469 1 80.06 402 ASP A CA 1
ATOM 3282 C C . ASP A 1 402 ? -11.891 -5.625 19.766 1 80.06 402 ASP A C 1
ATOM 3284 O O . ASP A 1 402 ? -12.867 -6.262 19.359 1 80.06 402 ASP A O 1
ATOM 3288 N N . THR A 1 403 ? -11.75 -4.34 19.672 1 80.88 403 THR A N 1
ATOM 3289 C CA . THR A 1 403 ? -12.773 -3.559 18.984 1 80.88 403 THR A CA 1
ATOM 3290 C C . THR A 1 403 ? -12.844 -3.926 17.516 1 80.88 403 THR A C 1
ATOM 3292 O O . THR A 1 403 ? -13.93 -4.051 16.938 1 80.88 403 THR A O 1
ATOM 3295 N N . ARG A 1 404 ? -11.742 -4.113 16.969 1 83.19 404 ARG A N 1
ATOM 3296 C CA . ARG A 1 404 ? -11.68 -4.504 15.57 1 83.19 404 ARG A CA 1
ATOM 3297 C C . ARG A 1 404 ? -12.328 -5.867 15.352 1 83.19 404 ARG A C 1
ATOM 3299 O O . ARG A 1 404 ? -13.125 -6.039 14.43 1 83.19 404 ARG A O 1
ATOM 3306 N N . LYS A 1 405 ? -11.969 -6.797 16.156 1 82.19 405 LYS A N 1
ATOM 3307 C CA . LYS A 1 405 ? -12.523 -8.141 16.047 1 82.19 405 LYS A CA 1
ATOM 3308 C C . LYS A 1 405 ? -14.039 -8.125 16.219 1 82.19 405 LYS A C 1
ATOM 3310 O O . LYS A 1 405 ? -14.75 -8.836 15.508 1 82.19 405 LYS A O 1
ATOM 3315 N N . PHE A 1 406 ? -14.422 -7.34 17.172 1 83.12 406 PHE A N 1
ATOM 3316 C CA . PHE A 1 406 ? -15.859 -7.223 17.375 1 83.12 406 PHE A CA 1
ATOM 3317 C C . PHE A 1 406 ? -16.562 -6.691 16.141 1 83.12 406 PHE A C 1
ATOM 3319 O O . PHE A 1 406 ? -17.578 -7.227 15.711 1 83.12 406 PHE A O 1
ATOM 3326 N N . PHE A 1 407 ? -16.062 -5.664 15.609 1 84.38 407 PHE A N 1
ATOM 3327 C CA . PHE A 1 407 ? -16.641 -5.07 14.406 1 84.38 407 PHE A CA 1
ATOM 3328 C C . PHE A 1 407 ? -16.688 -6.086 13.273 1 84.38 407 PHE A C 1
ATOM 3330 O O . PHE A 1 407 ? -17.719 -6.23 12.602 1 84.38 407 PHE A O 1
ATOM 3337 N N . GLU A 1 408 ? -15.609 -6.75 13.07 1 84.06 408 GLU A N 1
ATOM 3338 C CA . GLU A 1 408 ? -15.516 -7.742 12 1 84.06 408 GLU A CA 1
ATOM 3339 C C . GLU A 1 408 ? -16.516 -8.875 12.211 1 84.06 408 GLU A C 1
ATOM 3341 O O . GLU A 1 408 ? -17.172 -9.312 11.273 1 84.06 408 GLU A O 1
ATOM 3346 N N . GLN A 1 409 ? -16.609 -9.32 13.406 1 84.12 409 GLN A N 1
ATOM 3347 C CA . GLN A 1 409 ? -17.562 -10.383 13.727 1 84.12 409 GLN A CA 1
ATOM 3348 C C . GLN A 1 409 ? -19 -9.906 13.523 1 84.12 409 GLN A C 1
ATOM 3350 O O . GLN A 1 409 ? -19.828 -10.656 13.023 1 84.12 409 GLN A O 1
ATOM 3355 N N . ALA A 1 410 ? -19.219 -8.68 13.977 1 86.5 410 ALA A N 1
ATOM 3356 C CA . ALA A 1 410 ? -20.547 -8.117 13.789 1 86.5 410 ALA A CA 1
ATOM 3357 C C . ALA A 1 410 ? -20.891 -8 12.305 1 86.5 410 ALA A C 1
ATOM 3359 O O . ALA A 1 410 ? -22 -8.336 11.891 1 86.5 410 ALA A O 1
ATOM 3360 N N . LEU A 1 411 ? -19.953 -7.551 11.562 1 87 411 LEU A N 1
ATOM 3361 C CA . LEU A 1 411 ? -20.141 -7.414 10.125 1 87 411 LEU A CA 1
ATOM 3362 C C . LEU A 1 411 ? -20.469 -8.758 9.484 1 87 411 LEU A C 1
ATOM 3364 O O . LEU A 1 411 ? -21.422 -8.875 8.711 1 87 411 LEU A O 1
ATOM 3368 N N . ILE A 1 412 ? -19.703 -9.789 9.82 1 85 412 ILE A N 1
ATOM 3369 C CA . ILE A 1 412 ? -19.891 -11.133 9.281 1 85 412 ILE A CA 1
ATOM 3370 C C . ILE A 1 412 ? -21.25 -11.68 9.711 1 85 412 ILE A C 1
ATOM 3372 O O . ILE A 1 412 ? -21.953 -12.305 8.914 1 85 412 ILE A O 1
ATOM 3376 N N . ARG A 1 413 ? -21.594 -11.438 10.93 1 86.19 413 ARG A N 1
ATOM 3377 C CA . ARG A 1 413 ? -22.875 -11.914 11.445 1 86.19 413 ARG A CA 1
ATOM 3378 C C . ARG A 1 413 ? -24.031 -11.281 10.68 1 86.19 413 ARG A C 1
ATOM 3380 O O . ARG A 1 413 ? -25 -11.969 10.344 1 86.19 413 ARG A O 1
ATOM 3387 N N . VAL A 1 414 ? -23.922 -10.016 10.484 1 89.06 414 VAL A N 1
ATOM 3388 C CA . VAL A 1 414 ? -24.969 -9.312 9.75 1 89.06 414 VAL A CA 1
ATOM 3389 C C . VAL A 1 414 ? -25.047 -9.836 8.32 1 89.06 414 VAL A C 1
ATOM 3391 O O . VAL A 1 414 ? -26.141 -10.055 7.789 1 89.06 414 VAL A O 1
ATOM 3394 N N . LEU A 1 415 ? -23.953 -10.094 7.734 1 86.56 415 LEU A N 1
ATOM 3395 C CA . LEU A 1 415 ? -23.906 -10.633 6.379 1 86.56 415 LEU A CA 1
ATOM 3396 C C . LEU A 1 415 ? -24.531 -12.023 6.332 1 86.56 415 LEU A C 1
ATOM 3398 O O . LEU A 1 415 ? -25.312 -12.328 5.426 1 86.56 415 LEU A O 1
ATOM 3402 N N . ARG A 1 416 ? -24.203 -12.82 7.262 1 84 416 ARG A N 1
ATOM 3403 C CA . ARG A 1 416 ? -24.719 -14.188 7.328 1 84 416 ARG A CA 1
ATOM 3404 C C . ARG A 1 416 ? -26.234 -14.203 7.52 1 84 416 ARG A C 1
ATOM 3406 O O . ARG A 1 416 ? -26.906 -15.102 7.016 1 84 416 ARG A O 1
ATOM 3413 N N . SER A 1 417 ? -26.672 -13.25 8.234 1 87.5 417 SER A N 1
ATOM 3414 C CA . SER A 1 417 ? -28.094 -13.211 8.555 1 87.5 417 SER A CA 1
ATOM 3415 C C . SER A 1 417 ? -28.938 -12.93 7.312 1 87.5 417 SER A C 1
ATOM 3417 O O . SER A 1 417 ? -30.125 -13.227 7.281 1 87.5 417 SER A O 1
ATOM 3419 N N . GLN A 1 418 ? -28.344 -12.344 6.324 1 84.38 418 GLN A N 1
ATOM 3420 C CA . GLN A 1 418 ? -29.078 -12.047 5.098 1 84.38 418 GLN A CA 1
ATOM 3421 C C . GLN A 1 418 ? -29.312 -13.312 4.281 1 84.38 418 GLN A C 1
ATOM 3423 O O . GLN A 1 418 ? -30.25 -13.367 3.475 1 84.38 418 GLN A O 1
ATOM 3428 N N . ASP A 1 419 ? -28.547 -14.375 4.387 1 77.44 419 ASP A N 1
ATOM 3429 C CA . ASP A 1 419 ? -28.641 -15.719 3.826 1 77.44 419 ASP A CA 1
ATOM 3430 C C . ASP A 1 419 ? -28.875 -15.664 2.318 1 77.44 419 ASP A C 1
ATOM 3432 O O . ASP A 1 419 ? -29.797 -16.297 1.808 1 77.44 419 ASP A O 1
ATOM 3436 N N . ASP A 1 420 ? -28.297 -14.812 1.589 1 81.62 420 ASP A N 1
ATOM 3437 C CA . ASP A 1 420 ? -28.344 -14.781 0.13 1 81.62 420 ASP A CA 1
ATOM 3438 C C . ASP A 1 420 ? -26.953 -14.914 -0.465 1 81.62 420 ASP A C 1
ATOM 3440 O O . ASP A 1 420 ? -25.953 -14.883 0.261 1 81.62 420 ASP A O 1
ATOM 3444 N N . LEU A 1 421 ? -26.891 -15.102 -1.729 1 75.31 421 LEU A N 1
ATOM 3445 C CA . LEU A 1 421 ? -25.641 -15.391 -2.414 1 75.31 421 LEU A CA 1
ATOM 3446 C C . LEU A 1 421 ? -24.688 -14.195 -2.324 1 75.31 421 LEU A C 1
ATOM 3448 O O . LEU A 1 421 ? -23.484 -14.375 -2.111 1 75.31 421 LEU A O 1
ATOM 3452 N N . ALA A 1 422 ? -25.219 -13.055 -2.539 1 76.62 422 ALA A N 1
ATOM 3453 C CA . ALA A 1 422 ? -24.391 -11.852 -2.473 1 76.62 422 ALA A CA 1
ATOM 3454 C C . ALA A 1 422 ? -23.719 -11.719 -1.107 1 76.62 422 ALA A C 1
ATOM 3456 O O . ALA A 1 422 ? -22.531 -11.453 -1.021 1 76.62 422 ALA A O 1
ATOM 3457 N N . SER A 1 423 ? -24.438 -11.977 -0.09 1 81.88 423 SER A N 1
ATOM 3458 C CA . SER A 1 423 ? -23.938 -11.867 1.273 1 81.88 423 SER A CA 1
ATOM 3459 C C . SER A 1 423 ? -22.891 -12.93 1.562 1 81.88 423 SER A C 1
ATOM 3461 O O . SER A 1 423 ? -21.922 -12.688 2.285 1 81.88 423 SER A O 1
ATOM 3463 N N . ARG A 1 424 ? -23.078 -14.055 1.012 1 76.5 424 ARG A N 1
ATOM 3464 C CA . ARG A 1 424 ? -22.109 -15.125 1.186 1 76.5 424 ARG A CA 1
ATOM 3465 C C . ARG A 1 424 ? -20.781 -14.758 0.535 1 76.5 424 ARG A C 1
ATOM 3467 O O . ARG A 1 424 ? -19.719 -15.016 1.103 1 76.5 424 ARG A O 1
ATOM 3474 N N . ILE A 1 425 ? -20.938 -14.203 -0.576 1 73.06 425 ILE A N 1
ATOM 3475 C CA . ILE A 1 425 ? -19.75 -13.766 -1.292 1 73.06 425 ILE A CA 1
ATOM 3476 C C . ILE A 1 425 ? -19.047 -12.664 -0.501 1 73.06 425 ILE A C 1
ATOM 3478 O O . ILE A 1 425 ? -17.828 -12.711 -0.317 1 73.06 425 ILE A O 1
ATOM 3482 N N . LEU A 1 426 ? -19.781 -11.742 -0.003 1 77.12 426 LEU A N 1
ATOM 3483 C CA . LEU A 1 426 ? -19.234 -10.617 0.756 1 77.12 426 LEU A CA 1
ATOM 3484 C C . LEU A 1 426 ? -18.625 -11.102 2.072 1 77.12 426 LEU A C 1
ATOM 3486 O O . LEU A 1 426 ? -17.625 -10.555 2.539 1 77.12 426 LEU A O 1
ATOM 3490 N N . GLU A 1 427 ? -19.25 -12.117 2.627 1 76.69 427 GLU A N 1
ATOM 3491 C CA . GLU A 1 427 ? -18.688 -12.703 3.846 1 76.69 427 GLU A CA 1
ATOM 3492 C C . GLU A 1 427 ? -17.266 -13.195 3.623 1 76.69 427 GLU A C 1
ATOM 3494 O O . GLU A 1 427 ? -16.391 -13.008 4.477 1 76.69 427 GLU A O 1
ATOM 3499 N N . GLN A 1 428 ? -17.016 -13.805 2.561 1 72.5 428 GLN A N 1
ATOM 3500 C CA . GLN A 1 428 ? -15.688 -14.312 2.258 1 72.5 428 GLN A CA 1
ATOM 3501 C C . GLN A 1 428 ? -14.68 -13.172 2.141 1 72.5 428 GLN A C 1
ATOM 3503 O O . GLN A 1 428 ? -13.523 -13.312 2.557 1 72.5 428 GLN A O 1
ATOM 3508 N N . VAL A 1 429 ? -15.148 -12.102 1.649 1 70.31 429 VAL A N 1
ATOM 3509 C CA . VAL A 1 429 ? -14.266 -10.961 1.422 1 70.31 429 VAL A CA 1
ATOM 3510 C C . VAL A 1 429 ? -13.852 -10.352 2.76 1 70.31 429 VAL A C 1
ATOM 3512 O O . VAL A 1 429 ? -12.703 -9.93 2.928 1 70.31 429 VAL A O 1
ATOM 3515 N N . PHE A 1 430 ? -14.719 -10.352 3.719 1 72.25 430 PHE A N 1
ATOM 3516 C CA . PHE A 1 430 ? -14.469 -9.664 4.98 1 72.25 430 PHE A CA 1
ATOM 3517 C C . PHE A 1 430 ? -13.93 -10.641 6.027 1 72.25 430 PHE A C 1
ATOM 3519 O O . PHE A 1 430 ? -13.5 -10.219 7.102 1 72.25 430 PHE A O 1
ATOM 3526 N N . SER A 1 431 ? -14.031 -11.883 5.75 1 62.59 431 SER A N 1
ATOM 3527 C CA . SER A 1 431 ? -13.508 -12.852 6.715 1 62.59 431 SER A CA 1
ATOM 3528 C C . SER A 1 431 ? -11.992 -12.789 6.789 1 62.59 431 SER A C 1
ATOM 3530 O O . SER A 1 431 ? -11.312 -12.727 5.762 1 62.59 431 SER A O 1
ATOM 3532 N N . PRO A 1 432 ? -11.484 -12.312 7.996 1 54 432 PRO A N 1
ATOM 3533 C CA . PRO A 1 432 ? -10.039 -12.172 8.18 1 54 432 PRO A CA 1
ATOM 3534 C C . PRO A 1 432 ? -9.25 -13.297 7.508 1 54 432 PRO A C 1
ATOM 3536 O O . PRO A 1 432 ? -8.102 -13.094 7.102 1 54 432 PRO A O 1
ATOM 3539 N N . THR A 1 433 ? -9.836 -14.492 7.629 1 43.03 433 THR A N 1
ATOM 3540 C CA . THR A 1 433 ? -9.141 -15.656 7.098 1 43.03 433 THR A CA 1
ATOM 3541 C C . THR A 1 433 ? -8.766 -15.438 5.633 1 43.03 433 THR A C 1
ATOM 3543 O O . THR A 1 433 ? -7.734 -15.93 5.172 1 43.03 433 THR A O 1
ATOM 3546 N N . THR A 1 434 ? -9.688 -14.719 5.031 1 40.88 434 THR A N 1
ATOM 3547 C CA . THR A 1 434 ? -9.516 -14.656 3.584 1 40.88 434 THR A CA 1
ATOM 3548 C C . THR A 1 434 ? -8.398 -13.688 3.215 1 40.88 434 THR A C 1
ATOM 3550 O O . THR A 1 434 ? -7.816 -13.781 2.135 1 40.88 434 THR A O 1
ATOM 3553 N N . ARG A 1 435 ? -8.195 -12.672 3.975 1 41.78 435 ARG A N 1
ATOM 3554 C CA . ARG A 1 435 ? -7.09 -11.766 3.705 1 41.78 435 ARG A CA 1
ATOM 3555 C C . ARG A 1 435 ? -5.77 -12.352 4.188 1 41.78 435 ARG A C 1
ATOM 3557 O O . ARG A 1 435 ? -4.695 -11.844 3.857 1 41.78 435 ARG A O 1
ATOM 3564 N N . MET A 1 436 ? -5.949 -13.203 5.207 1 38.06 436 MET A N 1
ATOM 3565 C CA . MET A 1 436 ? -4.73 -13.789 5.762 1 38.06 436 MET A CA 1
ATOM 3566 C C . MET A 1 436 ? -4.168 -14.859 4.828 1 38.06 436 MET A C 1
ATOM 3568 O O . MET A 1 436 ? -4.918 -15.656 4.27 1 38.06 436 MET A O 1
ATOM 3572 N N . ARG A 1 437 ? -3.172 -14.453 4.133 1 35.19 437 ARG A N 1
ATOM 3573 C CA . ARG A 1 437 ? -2.441 -15.594 3.582 1 35.19 437 ARG A CA 1
ATOM 3574 C C . ARG A 1 437 ? -2.531 -16.797 4.504 1 35.19 437 ARG A C 1
ATOM 3576 O O . ARG A 1 437 ? -2.553 -16.656 5.73 1 35.19 437 ARG A O 1
ATOM 3583 N N . TYR A 1 438 ? -2.996 -17.828 4.273 1 29.42 438 TYR A N 1
ATOM 3584 C CA . TYR A 1 438 ? -2.961 -19.094 5.012 1 29.42 438 TYR A CA 1
ATOM 3585 C C . TYR A 1 438 ? -1.629 -19.266 5.73 1 29.42 438 TYR A C 1
ATOM 3587 O O . TYR A 1 438 ? -0.574 -18.922 5.188 1 29.42 438 TYR A O 1
ATOM 3595 N N . GLY A 1 439 ? -1.58 -19.547 7.219 1 32.56 439 GLY A N 1
ATOM 3596 C CA . GLY A 1 439 ? -0.488 -19.812 8.141 1 32.56 439 GLY A CA 1
ATOM 3597 C C . GLY A 1 439 ? -0.238 -18.672 9.117 1 32.56 439 GLY A C 1
ATOM 3598 O O . GLY A 1 439 ? 0.545 -18.812 10.055 1 32.56 439 GLY A O 1
ATOM 3599 N N . TYR A 1 440 ? -0.488 -17.453 8.734 1 30.27 440 TYR A N 1
ATOM 3600 C CA . TYR A 1 440 ? -0.088 -16.391 9.648 1 30.27 440 TYR A CA 1
ATOM 3601 C C . TYR A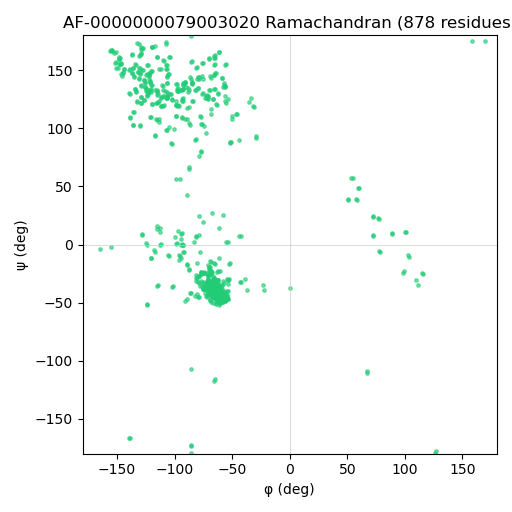 1 440 ? -1.092 -16.234 10.789 1 30.27 440 TYR A C 1
ATOM 3603 O O . TYR A 1 440 ? -1.03 -15.281 11.555 1 30.27 440 TYR A O 1
ATOM 3611 N N . ARG A 1 441 ? -1.889 -16.969 11.305 1 29.45 441 ARG A N 1
ATOM 3612 C CA . ARG A 1 441 ? -2.598 -16.688 12.555 1 29.45 441 ARG A CA 1
ATOM 3613 C C . ARG A 1 441 ? -1.621 -16.531 13.711 1 29.45 441 ARG A C 1
ATOM 3615 O O . ARG A 1 441 ? -0.693 -17.328 13.867 1 29.45 441 ARG A O 1
ATOM 3622 N N . MET B 1 1 ? -18.484 4.797 27.516 1 35.66 1 MET B N 1
ATOM 3623 C CA . MET B 1 1 ? -19.812 4.492 26.984 1 35.66 1 MET B CA 1
ATOM 3624 C C . MET B 1 1 ? -19.797 3.213 26.156 1 35.66 1 MET B C 1
ATOM 3626 O O . MET B 1 1 ? -18.938 3.049 25.281 1 35.66 1 MET B O 1
ATOM 3630 N N . SER B 1 2 ? -20.312 2.213 26.734 1 46.34 2 SER B N 1
ATOM 3631 C CA . SER B 1 2 ? -20.484 0.854 26.219 1 46.34 2 SER B CA 1
ATOM 3632 C C . SER B 1 2 ? -21.172 0.854 24.859 1 46.34 2 SER B C 1
ATOM 3634 O O . SER B 1 2 ? -22.297 1.358 24.719 1 46.34 2 SER B O 1
ATOM 3636 N N . ILE B 1 3 ? -20.516 0.952 23.797 1 53.09 3 ILE B N 1
ATOM 3637 C CA . ILE B 1 3 ? -21.094 0.674 22.484 1 53.09 3 ILE B CA 1
ATOM 3638 C C . ILE B 1 3 ? -22.203 -0.371 22.625 1 53.09 3 ILE B C 1
ATOM 3640 O O . ILE B 1 3 ? -21.953 -1.482 23.109 1 53.09 3 ILE B O 1
ATOM 3644 N N . ARG B 1 4 ? -23.531 0.146 22.828 1 61.03 4 ARG B N 1
ATOM 3645 C CA . ARG B 1 4 ? -24.609 -0.844 22.812 1 61.03 4 ARG B CA 1
ATOM 3646 C C . ARG B 1 4 ? -24.516 -1.745 21.578 1 61.03 4 ARG B C 1
ATOM 3648 O O . ARG B 1 4 ? -24.562 -1.267 20.453 1 61.03 4 ARG B O 1
ATOM 3655 N N . ILE B 1 5 ? -24.203 -2.918 21.781 1 71.31 5 ILE B N 1
ATOM 3656 C CA . ILE B 1 5 ? -24 -3.963 20.797 1 71.31 5 ILE B CA 1
ATOM 3657 C C . ILE B 1 5 ? -25.109 -3.9 19.734 1 71.31 5 ILE B C 1
ATOM 3659 O O . ILE B 1 5 ? -24.844 -4.012 18.547 1 71.31 5 ILE B O 1
ATOM 3663 N N . ASN B 1 6 ? -26.312 -3.482 20.188 1 75.06 6 ASN B N 1
ATOM 3664 C CA . ASN B 1 6 ? -27.453 -3.469 19.266 1 75.06 6 ASN B CA 1
ATOM 3665 C C . ASN B 1 6 ? -27.359 -2.309 18.281 1 75.06 6 ASN B C 1
ATOM 3667 O O . ASN B 1 6 ? -27.75 -2.445 17.125 1 75.06 6 ASN B O 1
ATOM 3671 N N . ASP B 1 7 ? -26.797 -1.229 18.75 1 79.56 7 ASP B N 1
ATOM 3672 C CA . ASP B 1 7 ? -26.688 -0.056 17.891 1 79.56 7 ASP B CA 1
ATOM 3673 C C . ASP B 1 7 ? -25.688 -0.299 16.75 1 79.56 7 ASP B C 1
ATOM 3675 O O . ASP B 1 7 ? -25.922 0.115 15.617 1 79.56 7 ASP B O 1
ATOM 3679 N N . ILE B 1 8 ? -24.766 -1.03 17.047 1 82.81 8 ILE B N 1
ATOM 3680 C CA . ILE B 1 8 ? -23.75 -1.319 16.047 1 82.81 8 ILE B CA 1
ATOM 3681 C C . ILE B 1 8 ? -24.312 -2.258 14.977 1 82.81 8 ILE B C 1
ATOM 3683 O O . ILE B 1 8 ? -24.047 -2.086 13.789 1 82.81 8 ILE B O 1
ATOM 3687 N N . TYR B 1 9 ? -25.172 -3.154 15.445 1 83.69 9 TYR B N 1
ATOM 3688 C CA . TYR B 1 9 ? -25.75 -4.102 14.5 1 83.69 9 TYR B CA 1
ATOM 3689 C C . TYR B 1 9 ? -26.734 -3.406 13.562 1 83.69 9 TYR B C 1
ATOM 3691 O O . TYR B 1 9 ? -26.781 -3.709 12.367 1 83.69 9 TYR B O 1
ATOM 3699 N N . ASP B 1 10 ? -27.453 -2.447 14.156 1 83.19 10 ASP B N 1
ATOM 3700 C CA . ASP B 1 10 ? -28.391 -1.697 13.32 1 83.19 10 ASP B CA 1
ATOM 3701 C C . ASP B 1 10 ? -27.656 -0.868 12.273 1 83.19 10 ASP B C 1
ATOM 3703 O O . ASP B 1 10 ? -28.047 -0.843 11.102 1 83.19 10 ASP B O 1
ATOM 3707 N N . LEU B 1 11 ? -26.688 -0.245 12.727 1 87.25 11 LEU B N 1
ATOM 3708 C CA . LEU B 1 11 ? -25.891 0.572 11.828 1 87.25 11 LEU B CA 1
ATOM 3709 C C . LEU B 1 11 ? -25.234 -0.288 10.75 1 87.25 11 LEU B C 1
ATOM 3711 O O . LEU B 1 11 ? -25.266 0.061 9.57 1 87.25 11 LEU B O 1
ATOM 3715 N N . LEU B 1 12 ? -24.781 -1.417 11.156 1 87.62 12 LEU B N 1
ATOM 3716 C CA . LEU B 1 12 ? -24.109 -2.316 10.219 1 87.62 12 LEU B CA 1
ATOM 3717 C C . LEU B 1 12 ? -25.109 -2.932 9.25 1 87.62 12 LEU B C 1
ATOM 3719 O O . LEU B 1 12 ? -24.797 -3.137 8.078 1 87.62 12 LEU B O 1
ATOM 3723 N N . SER B 1 13 ? -26.234 -3.172 9.742 1 88.38 13 SER B N 1
ATOM 3724 C CA . SER B 1 13 ? -27.266 -3.729 8.867 1 88.38 13 SER B CA 1
ATOM 3725 C C . SER B 1 13 ? -27.594 -2.779 7.723 1 88.38 13 SER B C 1
ATOM 3727 O O . SER B 1 13 ? -27.75 -3.207 6.578 1 88.38 13 SER B O 1
ATOM 3729 N N . SER B 1 14 ? -27.672 -1.542 8.102 1 88.94 14 SER B N 1
ATOM 3730 C CA . SER B 1 14 ? -27.953 -0.541 7.078 1 88.94 14 SER B CA 1
ATOM 3731 C C . SER B 1 14 ? -26.828 -0.453 6.055 1 88.94 14 SER B C 1
ATOM 3733 O O . SER B 1 14 ? -27.078 -0.36 4.852 1 88.94 14 SER B O 1
ATOM 3735 N N . ILE B 1 15 ? -25.688 -0.508 6.469 1 87.5 15 ILE B N 1
ATOM 3736 C CA . ILE B 1 15 ? -24.516 -0.406 5.598 1 87.5 15 ILE B CA 1
ATOM 3737 C C . ILE B 1 15 ? -24.406 -1.666 4.742 1 87.5 15 ILE B C 1
ATOM 3739 O O . ILE B 1 15 ? -24.094 -1.59 3.551 1 87.5 15 ILE B O 1
ATOM 3743 N N . VAL B 1 16 ? -24.656 -2.76 5.367 1 86.81 16 VAL B N 1
ATOM 3744 C CA . VAL B 1 16 ? -24.594 -4.031 4.66 1 86.81 16 VAL B CA 1
ATOM 3745 C C . VAL B 1 16 ? -25.656 -4.078 3.572 1 86.81 16 VAL B C 1
ATOM 3747 O O . VAL B 1 16 ? -25.422 -4.605 2.482 1 86.81 16 VAL B O 1
ATOM 3750 N N . ASP B 1 17 ? -26.75 -3.504 3.898 1 89.19 17 ASP B N 1
ATOM 3751 C CA . ASP B 1 17 ? -27.812 -3.416 2.895 1 89.19 17 ASP B CA 1
ATOM 3752 C C . ASP B 1 17 ? -27.359 -2.58 1.697 1 89.19 17 ASP B C 1
ATOM 3754 O O . ASP B 1 17 ? -27.625 -2.943 0.548 1 89.19 17 ASP B O 1
ATOM 3758 N N . ASP B 1 18 ? -26.766 -1.489 1.979 1 87.12 18 ASP B N 1
ATOM 3759 C CA . ASP B 1 18 ? -26.234 -0.651 0.913 1 87.12 18 ASP B CA 1
ATOM 3760 C C . ASP B 1 18 ? -25.156 -1.394 0.121 1 87.12 18 ASP B C 1
ATOM 3762 O O . ASP B 1 18 ? -25.141 -1.34 -1.111 1 87.12 18 ASP B O 1
ATOM 3766 N N . LEU B 1 19 ? -24.344 -2.037 0.849 1 85.38 19 LEU B N 1
ATOM 3767 C CA . LEU B 1 19 ? -23.266 -2.797 0.229 1 85.38 19 LEU B CA 1
ATOM 3768 C C . LEU B 1 19 ? -23.812 -3.867 -0.705 1 85.38 19 LEU B C 1
ATOM 3770 O O . LEU B 1 19 ? -23.328 -4.023 -1.831 1 85.38 19 LEU B O 1
ATOM 3774 N N . ARG B 1 20 ? -24.734 -4.555 -0.232 1 84.75 20 ARG B N 1
ATOM 3775 C CA . ARG B 1 20 ? -25.391 -5.598 -1.024 1 84.75 20 ARG B CA 1
ATOM 3776 C C . ARG B 1 20 ? -26.031 -5.016 -2.271 1 84.75 20 ARG B C 1
ATOM 3778 O O . ARG B 1 20 ? -25.875 -5.547 -3.371 1 84.75 20 ARG B O 1
ATOM 3785 N N . ARG B 1 21 ? -26.766 -3.982 -2.049 1 84.56 21 ARG B N 1
ATOM 3786 C CA . ARG B 1 21 ? -27.453 -3.326 -3.162 1 84.56 21 ARG B CA 1
ATOM 3787 C C . ARG B 1 21 ? -26.453 -2.85 -4.207 1 84.56 21 ARG B C 1
ATOM 3789 O O . ARG B 1 21 ? -26.641 -3.078 -5.406 1 84.56 21 ARG B O 1
ATOM 3796 N N . ASP B 1 22 ? -25.484 -2.197 -3.789 1 80.81 22 ASP B N 1
ATOM 3797 C CA . ASP B 1 22 ? -24.453 -1.697 -4.703 1 80.81 22 ASP B CA 1
ATOM 3798 C C . ASP B 1 22 ? -23.766 -2.846 -5.434 1 80.81 22 ASP B C 1
ATOM 3800 O O . ASP B 1 22 ? -23.469 -2.742 -6.625 1 80.81 22 ASP B O 1
ATOM 3804 N N . PHE B 1 23 ? -23.547 -3.912 -4.715 1 78.62 23 PHE B N 1
ATOM 3805 C CA . PHE B 1 23 ? -22.938 -5.105 -5.301 1 78.62 23 PHE B CA 1
ATOM 3806 C C . PHE B 1 23 ? -23.812 -5.664 -6.418 1 78.62 23 PHE B C 1
ATOM 3808 O O . PHE B 1 23 ? -23.328 -5.945 -7.512 1 78.62 23 PHE B O 1
ATOM 3815 N N . ILE B 1 24 ? -25.016 -5.777 -6.109 1 80.5 24 ILE B N 1
ATOM 3816 C CA . ILE B 1 24 ? -25.969 -6.324 -7.074 1 80.5 24 ILE B CA 1
ATOM 3817 C C . ILE B 1 24 ? -26.047 -5.402 -8.289 1 80.5 24 ILE B C 1
ATOM 3819 O O . ILE B 1 24 ? -26.031 -5.867 -9.43 1 80.5 24 ILE B O 1
ATOM 3823 N N . GLU B 1 25 ? -26.094 -4.152 -8.062 1 78.38 25 GLU B N 1
ATOM 3824 C CA . GLU B 1 25 ? -26.172 -3.18 -9.148 1 78.38 25 GLU B CA 1
ATOM 3825 C C . GLU B 1 25 ? -24.922 -3.217 -10.016 1 78.38 25 GLU B C 1
ATOM 3827 O O . GLU B 1 25 ? -25.016 -3.09 -11.242 1 78.38 25 GLU B O 1
ATOM 3832 N N . THR B 1 26 ? -23.875 -3.414 -9.398 1 76.56 26 THR B N 1
ATOM 3833 C CA . THR B 1 26 ? -22.625 -3.484 -10.148 1 76.56 26 THR B CA 1
ATOM 3834 C C . THR B 1 26 ? -22.594 -4.727 -11.031 1 76.56 26 THR B C 1
ATOM 3836 O O . THR B 1 26 ? -22.047 -4.699 -12.133 1 76.56 26 THR B O 1
ATOM 3839 N N . GLN B 1 27 ? -23.172 -5.754 -10.539 1 77.44 27 GLN B N 1
ATOM 3840 C CA . GLN B 1 27 ? -23.203 -7 -11.297 1 77.44 27 GLN B CA 1
ATOM 3841 C C . GLN B 1 27 ? -24.078 -6.871 -12.531 1 77.44 27 GLN B C 1
ATOM 3843 O O . GLN B 1 27 ? -24 -7.684 -13.461 1 77.44 27 GLN B O 1
ATOM 3848 N N . GLN B 1 28 ? -24.891 -5.812 -12.547 1 77.25 28 GLN B N 1
ATOM 3849 C CA . GLN B 1 28 ? -25.797 -5.617 -13.664 1 77.25 28 GLN B CA 1
ATOM 3850 C C . GLN B 1 28 ? -25.172 -4.746 -14.742 1 77.25 28 GLN B C 1
ATOM 3852 O O . GLN B 1 28 ? -25.719 -4.605 -15.836 1 77.25 28 GLN B O 1
ATOM 3857 N N . ASP B 1 29 ? -24.031 -4.211 -14.461 1 77.5 29 ASP B N 1
ATOM 3858 C CA . ASP B 1 29 ? -23.297 -3.459 -15.461 1 77.5 29 ASP B CA 1
ATOM 3859 C C . ASP B 1 29 ? -23.016 -4.312 -16.703 1 77.5 29 ASP B C 1
ATOM 3861 O O . ASP B 1 29 ? -22.688 -5.496 -16.578 1 77.5 29 ASP B O 1
ATOM 3865 N N . GLN B 1 30 ? -23.188 -3.721 -17.828 1 77.75 30 GLN B N 1
ATOM 3866 C CA . GLN B 1 30 ? -23.109 -4.441 -19.094 1 77.75 30 GLN B CA 1
ATOM 3867 C C . GLN B 1 30 ? -21.734 -5.109 -19.25 1 77.75 30 GLN B C 1
ATOM 3869 O O . GLN B 1 30 ? -21.656 -6.262 -19.688 1 77.75 30 GLN B O 1
ATOM 3874 N N . LEU B 1 31 ? -20.703 -4.355 -18.984 1 79.19 31 LEU B N 1
ATOM 3875 C CA . LEU B 1 31 ? -19.359 -4.898 -19.172 1 79.19 31 LEU B CA 1
ATOM 3876 C C . LEU B 1 31 ? -19.078 -6.004 -18.156 1 79.19 31 LEU B C 1
ATOM 3878 O O . LEU B 1 31 ? -18.453 -7.012 -18.5 1 79.19 31 LEU B O 1
ATOM 3882 N N . ILE B 1 32 ? -19.562 -5.797 -16.984 1 79.5 32 ILE B N 1
ATOM 3883 C CA . ILE B 1 32 ? -19.375 -6.805 -15.945 1 79.5 32 ILE B CA 1
ATOM 3884 C C . ILE B 1 32 ? -20.156 -8.062 -16.297 1 79.5 32 ILE B C 1
ATOM 3886 O O . ILE B 1 32 ? -19.672 -9.18 -16.141 1 79.5 32 ILE B O 1
ATOM 3890 N N . SER B 1 33 ? -21.344 -7.852 -16.781 1 83.62 33 SER B N 1
ATOM 3891 C CA . SER B 1 33 ? -22.172 -8.969 -17.203 1 83.62 33 SER B CA 1
ATOM 3892 C C . SER B 1 33 ? -21.531 -9.734 -18.359 1 83.62 33 SER B C 1
ATOM 3894 O O . SER B 1 33 ? -21.562 -10.961 -18.391 1 83.62 33 SER B O 1
ATOM 3896 N N . LEU B 1 34 ? -21.047 -8.961 -19.25 1 86.88 34 LEU B N 1
ATOM 3897 C CA . LEU B 1 34 ? -20.375 -9.586 -20.391 1 86.88 34 LEU B CA 1
ATOM 3898 C C . LEU B 1 34 ? -19.172 -10.414 -19.938 1 86.88 34 LEU B C 1
ATOM 3900 O O . LEU B 1 34 ? -18.984 -11.547 -20.391 1 86.88 34 LEU B O 1
ATOM 3904 N N . ARG B 1 35 ? -18.391 -9.906 -19.094 1 87.56 35 ARG B N 1
ATOM 3905 C CA . ARG B 1 35 ? -17.234 -10.625 -18.578 1 87.56 35 ARG B CA 1
ATOM 3906 C C . ARG B 1 35 ? -17.656 -11.883 -17.828 1 87.56 35 ARG B C 1
ATOM 3908 O O . ARG B 1 35 ? -17 -12.922 -17.922 1 87.56 35 ARG B O 1
ATOM 3915 N N . ARG B 1 36 ? -18.672 -11.711 -17.109 1 87.44 36 ARG B N 1
ATOM 3916 C CA . ARG B 1 36 ? -19.203 -12.859 -16.375 1 87.44 36 ARG B CA 1
ATOM 3917 C C . ARG B 1 36 ? -19.656 -13.961 -17.328 1 87.44 36 ARG B C 1
ATOM 3919 O O . ARG B 1 36 ? -19.359 -15.141 -17.094 1 87.44 36 ARG B O 1
ATOM 3926 N N . GLU B 1 37 ? -20.344 -13.547 -18.328 1 92.75 37 GLU B N 1
ATOM 3927 C CA . GLU B 1 37 ? -20.797 -14.516 -19.328 1 92.75 37 GLU B CA 1
ATOM 3928 C C . GLU B 1 37 ? -19.625 -15.227 -19.984 1 92.75 37 GLU B C 1
ATOM 3930 O O . GLU B 1 37 ? -19.625 -16.453 -20.141 1 92.75 37 GLU B O 1
ATOM 3935 N N . VAL B 1 38 ? -18.656 -14.445 -20.344 1 95.56 38 VAL B N 1
ATOM 3936 C CA . VAL B 1 38 ? -17.469 -15.016 -20.969 1 95.56 38 VAL B CA 1
ATOM 3937 C C . VAL B 1 38 ? -16.781 -15.969 -19.984 1 95.56 38 VAL B C 1
ATOM 3939 O O . VAL B 1 38 ? -16.328 -17.047 -20.375 1 95.56 38 VAL B O 1
ATOM 3942 N N . PHE B 1 39 ? -16.719 -15.539 -18.75 1 95.12 39 PHE B N 1
ATOM 3943 C CA . PHE B 1 39 ? -16.109 -16.344 -17.703 1 95.12 39 PHE B CA 1
ATOM 3944 C C . PHE B 1 39 ? -16.828 -17.672 -17.562 1 95.12 39 PHE B C 1
ATOM 3946 O O . PHE B 1 39 ? -16.203 -18.734 -17.453 1 95.12 39 PHE B O 1
ATOM 3953 N N . HIS B 1 40 ? -18.141 -17.656 -17.625 1 95.81 40 HIS B N 1
ATOM 3954 C CA . HIS B 1 40 ? -18.953 -18.859 -17.484 1 95.81 40 HIS B CA 1
ATOM 3955 C C . HIS B 1 40 ? -18.812 -19.766 -18.703 1 95.81 40 HIS B C 1
ATOM 3957 O O . HIS B 1 40 ? -18.906 -20.984 -18.578 1 95.81 40 HIS B O 1
ATOM 3963 N N . LYS B 1 41 ? -18.609 -19.156 -19.781 1 96.94 41 LYS B N 1
ATOM 3964 C CA . LYS B 1 41 ? -18.484 -19.938 -21 1 96.94 41 LYS B CA 1
ATOM 3965 C C . LYS B 1 41 ? -17.078 -20.516 -21.141 1 96.94 41 LYS B C 1
ATOM 3967 O O . LYS B 1 41 ? -16.891 -21.594 -21.719 1 96.94 41 LYS B O 1
ATOM 3972 N N . PHE B 1 42 ? -16.109 -19.859 -20.609 1 97.75 42 PHE B N 1
ATOM 3973 C CA . PHE B 1 42 ? -14.719 -20.266 -20.734 1 97.75 42 PHE B CA 1
ATOM 3974 C C . PHE B 1 42 ? -14.43 -21.469 -19.844 1 97.75 42 PHE B C 1
ATOM 3976 O O . PHE B 1 42 ? -13.664 -22.359 -20.234 1 97.75 42 PHE B O 1
ATOM 3983 N N . TYR B 1 43 ? -15.07 -21.453 -18.719 1 97.94 43 TYR B N 1
ATOM 3984 C CA . TYR B 1 43 ? -14.711 -22.484 -17.734 1 97.94 43 TYR B CA 1
ATOM 3985 C C . TYR B 1 43 ? -15.805 -23.547 -17.641 1 97.94 43 TYR B C 1
ATOM 3987 O O . TYR B 1 43 ? -17 -23.234 -17.766 1 97.94 43 TYR B O 1
ATOM 3995 N N . ALA B 1 44 ? -15.43 -24.734 -17.438 1 97.25 44 ALA B N 1
ATOM 3996 C CA . ALA B 1 44 ? -16.25 -25.828 -16.891 1 97.25 44 ALA B CA 1
ATOM 3997 C C . ALA B 1 44 ? -15.875 -26.125 -15.445 1 97.25 44 ALA B C 1
ATOM 3999 O O . ALA B 1 44 ? -14.844 -25.656 -14.953 1 97.25 44 ALA B O 1
ATOM 4000 N N . VAL B 1 45 ? -16.781 -26.797 -14.734 1 96.75 45 VAL B N 1
ATOM 4001 C CA . VAL B 1 45 ? -16.516 -27.078 -13.32 1 96.75 45 VAL B CA 1
ATOM 4002 C C . VAL B 1 45 ? -16.641 -28.578 -13.062 1 96.75 45 VAL B C 1
ATOM 4004 O O . VAL B 1 45 ? -17.547 -29.234 -13.578 1 96.75 45 VAL B O 1
ATOM 4007 N N . GLU B 1 46 ? -15.703 -29.078 -12.344 1 95.06 46 GLU B N 1
ATOM 4008 C CA . GLU B 1 46 ? -15.68 -30.5 -11.977 1 95.06 46 GLU B CA 1
ATOM 4009 C C . GLU B 1 46 ? -15.461 -30.672 -10.477 1 95.06 46 GLU B C 1
ATOM 4011 O O . GLU B 1 46 ? -15.016 -29.75 -9.797 1 95.06 46 GLU B O 1
ATOM 4016 N N . ASN B 1 47 ? -15.766 -31.875 -10.008 1 94.75 47 ASN B N 1
ATOM 4017 C CA . ASN B 1 47 ? -15.508 -32.219 -8.617 1 94.75 47 ASN B CA 1
ATOM 4018 C C . ASN B 1 47 ? -14.047 -32.594 -8.391 1 94.75 47 ASN B C 1
ATOM 4020 O O . ASN B 1 47 ? -13.422 -33.219 -9.25 1 94.75 47 ASN B O 1
ATOM 4024 N N . ILE B 1 48 ? -13.57 -32.188 -7.277 1 94.56 48 ILE B N 1
ATOM 4025 C CA . ILE B 1 48 ? -12.297 -32.781 -6.852 1 94.56 48 ILE B CA 1
ATOM 4026 C C . ILE B 1 48 ? -12.508 -34.219 -6.414 1 94.56 48 ILE B C 1
ATOM 4028 O O . ILE B 1 48 ? -13.312 -34.5 -5.523 1 94.56 48 ILE B O 1
ATOM 4032 N N . ASN B 1 49 ? -11.734 -34.969 -6.965 1 90.38 49 ASN B N 1
ATOM 4033 C CA . ASN B 1 49 ? -11.922 -36.375 -6.715 1 90.38 49 ASN B CA 1
ATOM 4034 C C . ASN B 1 49 ? -11.422 -36.781 -5.332 1 90.38 49 ASN B C 1
ATOM 4036 O O . ASN B 1 49 ? -10.438 -36.25 -4.84 1 90.38 49 ASN B O 1
ATOM 4040 N N . ARG B 1 50 ? -12.117 -37.719 -4.719 1 84.12 50 ARG B N 1
ATOM 4041 C CA . ARG B 1 50 ? -11.703 -38.25 -3.418 1 84.12 50 ARG B CA 1
ATOM 4042 C C . ARG B 1 50 ? -10.5 -39.156 -3.551 1 84.12 50 ARG B C 1
ATOM 4044 O O . ARG B 1 50 ? -9.641 -39.188 -2.67 1 84.12 50 ARG B O 1
ATOM 4051 N N . ASP B 1 51 ? -10.594 -39.969 -4.633 1 82.38 51 ASP B N 1
ATOM 4052 C CA . ASP B 1 51 ? -9.539 -40.938 -4.828 1 82.38 51 ASP B CA 1
ATOM 4053 C C . ASP B 1 51 ? -8.719 -40.625 -6.078 1 82.38 51 ASP B C 1
ATOM 4055 O O . ASP B 1 51 ? -9.273 -40.5 -7.176 1 82.38 51 ASP B O 1
ATOM 4059 N N . SER B 1 52 ? -7.562 -40.188 -5.879 1 86.38 52 SER B N 1
ATOM 4060 C CA . SER B 1 52 ? -6.641 -39.906 -6.969 1 86.38 52 SER B CA 1
ATOM 4061 C C . SER B 1 52 ? -5.285 -40.562 -6.746 1 86.38 52 SER B C 1
ATOM 4063 O O . SER B 1 52 ? -5.031 -41.125 -5.68 1 86.38 52 SER B O 1
ATOM 4065 N N . ASP B 1 53 ? -4.484 -40.5 -7.812 1 87.06 53 ASP B N 1
ATOM 4066 C CA . ASP B 1 53 ? -3.137 -41.062 -7.73 1 87.06 53 ASP B CA 1
ATOM 4067 C C . ASP B 1 53 ? -2.342 -40.406 -6.602 1 87.06 53 ASP B C 1
ATOM 4069 O O . ASP B 1 53 ? -2.453 -39.219 -6.367 1 87.06 53 ASP B O 1
ATOM 4073 N N . LYS B 1 54 ? -1.733 -41.312 -5.957 1 91.69 54 LYS B N 1
ATOM 4074 C CA . LYS B 1 54 ? -0.839 -40.844 -4.902 1 91.69 54 LYS B CA 1
ATOM 4075 C C . LYS B 1 54 ? 0.57 -40.594 -5.438 1 91.69 54 LYS B C 1
ATOM 4077 O O . LYS B 1 54 ? 1.265 -41.531 -5.809 1 91.69 54 LYS B O 1
ATOM 4082 N N . ILE B 1 55 ? 0.911 -39.312 -5.527 1 95.56 55 ILE B N 1
ATOM 4083 C CA . ILE B 1 55 ? 2.215 -38.969 -6.086 1 95.56 55 ILE B CA 1
ATOM 4084 C C . ILE B 1 55 ? 2.947 -38 -5.141 1 95.56 55 ILE B C 1
ATOM 4086 O O . ILE B 1 55 ? 2.348 -37.469 -4.211 1 95.56 55 ILE B O 1
ATOM 4090 N N . SER B 1 56 ? 4.238 -37.906 -5.414 1 96.81 56 SER B N 1
ATOM 4091 C CA . SER B 1 56 ? 5.035 -36.969 -4.641 1 96.81 56 SER B CA 1
ATOM 4092 C C . SER B 1 56 ? 4.902 -35.562 -5.195 1 96.81 56 SER B C 1
ATOM 4094 O O . SER B 1 56 ? 4.969 -35.344 -6.406 1 96.81 56 SER B O 1
ATOM 4096 N N . VAL B 1 57 ? 4.688 -34.656 -4.332 1 97.62 57 VAL B N 1
ATOM 4097 C CA . VAL B 1 57 ? 4.551 -33.25 -4.668 1 97.62 57 VAL B CA 1
ATOM 4098 C C . VAL B 1 57 ? 5.438 -32.406 -3.75 1 97.62 57 VAL B C 1
ATOM 4100 O O . VAL B 1 57 ? 5.641 -32.75 -2.584 1 97.62 57 VAL B O 1
ATOM 4103 N N . ALA B 1 58 ? 6 -31.406 -4.281 1 98.19 58 ALA B N 1
ATOM 4104 C CA . ALA B 1 58 ? 6.809 -30.5 -3.455 1 98.19 58 ALA B CA 1
ATOM 4105 C C . ALA B 1 58 ? 6.152 -29.125 -3.332 1 98.19 58 ALA B C 1
ATOM 4107 O O . ALA B 1 58 ? 5.379 -28.719 -4.203 1 98.19 58 ALA B O 1
ATOM 4108 N N . PHE B 1 59 ? 6.383 -28.484 -2.283 1 97.94 59 PHE B N 1
ATOM 4109 C CA . PHE B 1 59 ? 5.898 -27.141 -2.008 1 97.94 59 PHE B CA 1
ATOM 4110 C C . PHE B 1 59 ? 7.059 -26.203 -1.687 1 97.94 59 PHE B C 1
ATOM 4112 O O . PHE B 1 59 ? 7.973 -26.578 -0.946 1 97.94 59 PHE B O 1
ATOM 4119 N N . VAL B 1 60 ? 7.086 -25.031 -2.301 1 97.69 60 VAL B N 1
ATOM 4120 C CA . VAL B 1 60 ? 8.117 -24.031 -2.061 1 97.69 60 VAL B CA 1
ATOM 4121 C C . VAL B 1 60 ? 7.469 -22.703 -1.709 1 97.69 60 VAL B C 1
ATOM 4123 O O . VAL B 1 60 ? 6.43 -22.344 -2.266 1 97.69 60 VAL B O 1
ATOM 4126 N N . ASP B 1 61 ? 8 -21.969 -0.828 1 95.81 61 ASP B N 1
ATOM 4127 C CA . ASP B 1 61 ? 7.539 -20.656 -0.423 1 95.81 61 ASP B CA 1
ATOM 4128 C C . ASP B 1 61 ? 8.703 -19.797 0.082 1 95.81 61 ASP B C 1
ATOM 4130 O O . ASP B 1 61 ? 9.781 -20.312 0.369 1 95.81 61 ASP B O 1
ATOM 4134 N N . ALA B 1 62 ? 8.516 -18.562 0.016 1 95.25 62 ALA B N 1
ATOM 4135 C CA . ALA B 1 62 ? 9.5 -17.609 0.52 1 95.25 62 ALA B CA 1
ATOM 4136 C C . ALA B 1 62 ? 8.859 -16.625 1.5 1 95.25 62 ALA B C 1
ATOM 4138 O O . ALA B 1 62 ? 7.816 -16.047 1.21 1 95.25 62 ALA B O 1
ATOM 4139 N N . GLY B 1 63 ? 9.445 -16.594 2.67 1 92.81 63 GLY B N 1
ATOM 4140 C CA . GLY B 1 63 ? 9.102 -15.531 3.604 1 92.81 63 GLY B CA 1
ATOM 4141 C C . GLY B 1 63 ? 10.039 -14.336 3.51 1 92.81 63 GLY B C 1
ATOM 4142 O O . GLY B 1 63 ? 11.25 -14.5 3.391 1 92.81 63 GLY B O 1
ATOM 4143 N N . PHE B 1 64 ? 9.484 -13.203 3.455 1 91.75 64 PHE B N 1
ATOM 4144 C CA . PHE B 1 64 ? 10.336 -12.023 3.346 1 91.75 64 PHE B CA 1
ATOM 4145 C C . PHE B 1 64 ? 9.703 -10.828 4.047 1 91.75 64 PHE B C 1
ATOM 4147 O O . PHE B 1 64 ? 8.508 -10.852 4.352 1 91.75 64 PHE B O 1
ATOM 4154 N N . LYS B 1 65 ? 10.461 -9.797 4.41 1 88.81 65 LYS B N 1
ATOM 4155 C CA . LYS B 1 65 ? 10.039 -8.516 4.965 1 88.81 65 LYS B CA 1
ATOM 4156 C C . LYS B 1 65 ? 10.844 -7.367 4.355 1 88.81 65 LYS B C 1
ATOM 4158 O O . LYS B 1 65 ? 11.992 -7.133 4.738 1 88.81 65 LYS B O 1
ATOM 4163 N N . PRO B 1 66 ? 10.219 -6.574 3.541 1 88.25 66 PRO B N 1
ATOM 4164 C CA . PRO B 1 66 ? 10.953 -5.488 2.893 1 88.25 66 PRO B CA 1
ATOM 4165 C C . PRO B 1 66 ? 11.156 -4.281 3.809 1 88.25 66 PRO B C 1
ATOM 4167 O O . PRO B 1 66 ? 10.234 -3.887 4.527 1 88.25 66 PRO B O 1
ATOM 4170 N N . TYR B 1 67 ? 12.312 -3.773 3.822 1 84.81 67 TYR B N 1
ATOM 4171 C CA . TYR B 1 67 ? 12.656 -2.469 4.379 1 84.81 67 TYR B CA 1
ATOM 4172 C C . TYR B 1 67 ? 12.938 -1.461 3.27 1 84.81 67 TYR B C 1
ATOM 4174 O O . TYR B 1 67 ? 14.023 -1.461 2.688 1 84.81 67 TYR B O 1
ATOM 4182 N N . GLN B 1 68 ? 11.938 -0.693 3.006 1 78.75 68 GLN B N 1
ATOM 4183 C CA . GLN B 1 68 ? 11.938 0.081 1.77 1 78.75 68 GLN B CA 1
ATOM 4184 C C . GLN B 1 68 ? 12.188 1.562 2.049 1 78.75 68 GLN B C 1
ATOM 4186 O O . GLN B 1 68 ? 11.57 2.141 2.945 1 78.75 68 GLN B O 1
ATOM 4191 N N . LEU B 1 69 ? 13.18 2.059 1.354 1 73.81 69 LEU B N 1
ATOM 4192 C CA . LEU B 1 69 ? 13.398 3.492 1.211 1 73.81 69 LEU B CA 1
ATOM 4193 C C . LEU B 1 69 ? 13.047 3.959 -0.198 1 73.81 69 LEU B C 1
ATOM 4195 O O . LEU B 1 69 ? 12.656 3.15 -1.045 1 73.81 69 LEU B O 1
ATOM 4199 N N . ASP B 1 70 ? 13.016 5.223 -0.546 1 67 70 ASP B N 1
ATOM 4200 C CA . ASP B 1 70 ? 12.703 5.719 -1.882 1 67 70 ASP B CA 1
ATOM 4201 C C . ASP B 1 70 ? 13.797 5.355 -2.877 1 67 70 ASP B C 1
ATOM 4203 O O . ASP B 1 70 ? 13.547 5.258 -4.078 1 67 70 ASP B O 1
ATOM 4207 N N . VAL B 1 71 ? 15 5.125 -2.307 1 73.88 71 VAL B N 1
ATOM 4208 C CA . VAL B 1 71 ? 16.109 4.949 -3.229 1 73.88 71 VAL B CA 1
ATOM 4209 C C . VAL B 1 71 ? 16.734 3.568 -3.029 1 73.88 71 VAL B C 1
ATOM 4211 O O . VAL B 1 71 ? 17.531 3.107 -3.861 1 73.88 71 VAL B O 1
ATOM 4214 N N . SER B 1 72 ? 16.391 2.893 -1.989 1 85.19 72 SER B N 1
ATOM 4215 C CA . SER B 1 72 ? 16.969 1.576 -1.732 1 85.19 72 SER B CA 1
ATOM 4216 C C . SER B 1 72 ? 15.977 0.67 -1.01 1 85.19 72 SER B C 1
ATOM 4218 O O . SER B 1 72 ? 15.086 1.152 -0.306 1 85.19 72 SER B O 1
ATOM 4220 N N . ILE B 1 73 ? 16.172 -0.591 -1.177 1 88.56 73 ILE B N 1
ATOM 4221 C CA . ILE B 1 73 ? 15.336 -1.595 -0.534 1 88.56 73 ILE B CA 1
ATOM 4222 C C . ILE B 1 73 ? 16.203 -2.748 -0.029 1 88.56 73 ILE B C 1
ATOM 4224 O O . ILE B 1 73 ? 17.109 -3.199 -0.728 1 88.56 73 ILE B O 1
ATOM 4228 N N . ILE B 1 74 ? 16.016 -3.115 1.23 1 91.44 74 ILE B N 1
ATOM 4229 C CA . ILE B 1 74 ? 16.625 -4.305 1.808 1 91.44 74 ILE B CA 1
ATOM 4230 C C . ILE B 1 74 ? 15.555 -5.344 2.117 1 91.44 74 ILE B C 1
ATOM 4232 O O . ILE B 1 74 ? 14.594 -5.059 2.834 1 91.44 74 ILE B O 1
ATOM 4236 N N . ILE B 1 75 ? 15.75 -6.551 1.605 1 93.38 75 ILE B N 1
ATOM 4237 C CA . ILE B 1 75 ? 14.758 -7.594 1.835 1 93.38 75 ILE B CA 1
ATOM 4238 C C . ILE B 1 75 ? 15.438 -8.859 2.34 1 93.38 75 ILE B C 1
ATOM 4240 O O . ILE B 1 75 ? 16 -9.625 1.553 1 93.38 75 ILE B O 1
ATOM 4244 N N . PRO B 1 76 ? 15.375 -9.133 3.625 1 93.31 76 PRO B N 1
ATOM 4245 C CA . PRO B 1 76 ? 15.703 -10.492 4.055 1 93.31 76 PRO B CA 1
ATOM 4246 C C . PRO B 1 76 ? 14.711 -11.531 3.539 1 93.31 76 PRO B C 1
ATOM 4248 O O . PRO B 1 76 ? 13.5 -11.32 3.613 1 93.31 76 PRO B O 1
ATOM 4251 N N . ILE B 1 77 ? 15.203 -12.609 3.025 1 94.5 77 ILE B N 1
ATOM 4252 C CA . ILE B 1 77 ? 14.367 -13.641 2.418 1 94.5 77 ILE B CA 1
ATOM 4253 C C . ILE B 1 77 ? 14.734 -15.008 3 1 94.5 77 ILE B C 1
ATOM 4255 O O . ILE B 1 77 ? 15.914 -15.359 3.08 1 94.5 77 ILE B O 1
ATOM 4259 N N . GLN B 1 78 ? 13.773 -15.656 3.465 1 94.94 78 GLN B N 1
ATOM 4260 C CA . GLN B 1 78 ? 13.906 -17.062 3.814 1 94.94 78 GLN B CA 1
ATOM 4261 C C . GLN B 1 78 ? 13.125 -17.953 2.844 1 94.94 78 GLN B C 1
ATOM 4263 O O . GLN B 1 78 ? 11.914 -17.797 2.691 1 94.94 78 GLN B O 1
ATOM 4268 N N . ILE B 1 79 ? 13.82 -18.828 2.154 1 96.56 79 ILE B N 1
ATOM 4269 C CA . ILE B 1 79 ? 13.18 -19.688 1.173 1 96.56 79 ILE B CA 1
ATOM 4270 C C . ILE B 1 79 ? 13.414 -21.156 1.551 1 96.56 79 ILE B C 1
ATOM 4272 O O . ILE B 1 79 ? 14.484 -21.516 2.039 1 96.56 79 ILE B O 1
ATOM 4276 N N . SER B 1 80 ? 12.406 -21.953 1.377 1 97.38 80 SER B N 1
ATOM 4277 C CA . SER B 1 80 ? 12.539 -23.391 1.649 1 97.38 80 SER B CA 1
ATOM 4278 C C . SER B 1 80 ? 11.539 -24.203 0.827 1 97.38 80 SER B C 1
ATOM 4280 O O . SER B 1 80 ? 10.734 -23.641 0.084 1 97.38 80 SER B O 1
ATOM 4282 N N . GLY B 1 81 ? 11.758 -25.469 0.802 1 96.94 81 GLY B N 1
ATOM 4283 C CA . GLY B 1 81 ? 10.852 -26.438 0.187 1 96.94 81 GLY B CA 1
ATOM 4284 C C . GLY B 1 81 ? 10.586 -27.641 1.057 1 96.94 81 GLY B C 1
ATOM 4285 O O . GLY B 1 81 ? 11.375 -27.953 1.95 1 96.94 81 GLY B O 1
ATOM 4286 N N . ILE B 1 82 ? 9.492 -28.203 0.827 1 97.56 82 ILE B N 1
ATOM 4287 C CA . ILE B 1 82 ? 9.125 -29.453 1.476 1 97.56 82 ILE B CA 1
ATOM 4288 C C . ILE B 1 82 ? 8.523 -30.422 0.448 1 97.56 82 ILE B C 1
ATOM 4290 O O . ILE B 1 82 ? 7.879 -29.984 -0.508 1 97.56 82 ILE B O 1
ATOM 4294 N N . ILE B 1 83 ? 8.797 -31.703 0.614 1 97.56 83 ILE B N 1
ATOM 4295 C CA . ILE B 1 83 ? 8.32 -32.719 -0.326 1 97.56 83 ILE B CA 1
ATOM 4296 C C . ILE B 1 83 ? 7.324 -33.625 0.373 1 97.56 83 ILE B C 1
ATOM 4298 O O . ILE B 1 83 ? 7.609 -34.156 1.451 1 97.56 83 ILE B O 1
ATOM 4302 N N . ARG B 1 84 ? 6.184 -33.719 -0.139 1 97.75 84 ARG B N 1
ATOM 4303 C CA . ARG B 1 84 ? 5.215 -34.719 0.302 1 97.75 84 ARG B CA 1
ATOM 4304 C C . ARG B 1 84 ? 5.297 -35.969 -0.558 1 97.75 84 ARG B C 1
ATOM 4306 O O . ARG B 1 84 ? 5.051 -35.938 -1.765 1 97.75 84 ARG B O 1
ATOM 4313 N N . ASP B 1 85 ? 5.512 -37.062 0.065 1 96.44 85 ASP B N 1
ATOM 4314 C CA . ASP B 1 85 ? 5.664 -38.281 -0.703 1 96.44 85 ASP B CA 1
ATOM 4315 C C . ASP B 1 85 ? 4.309 -38.906 -1 1 96.44 85 ASP B C 1
ATOM 4317 O O . ASP B 1 85 ? 3.266 -38.344 -0.681 1 96.44 85 ASP B O 1
ATOM 4321 N N . GLU B 1 86 ? 4.27 -40.031 -1.684 1 95 86 GLU B N 1
ATOM 4322 C CA . GLU B 1 86 ? 3.055 -40.688 -2.152 1 95 86 GLU B CA 1
ATOM 4323 C C . GLU B 1 86 ? 2.188 -41.125 -0.981 1 95 86 GLU B C 1
ATOM 4325 O O . GLU B 1 86 ? 0.973 -41.281 -1.123 1 95 86 GLU B O 1
ATOM 4330 N N . ASN B 1 87 ? 2.82 -41.312 0.204 1 94.5 87 ASN B N 1
ATOM 4331 C CA . ASN B 1 87 ? 2.092 -41.75 1.385 1 94.5 87 ASN B CA 1
ATOM 4332 C C . ASN B 1 87 ? 1.613 -40.562 2.23 1 94.5 87 ASN B C 1
ATOM 4334 O O . ASN B 1 87 ? 1.033 -40.781 3.301 1 94.5 87 ASN B O 1
ATOM 4338 N N . GLY B 1 88 ? 1.921 -39.406 1.785 1 95.12 88 GLY B N 1
ATOM 4339 C CA . GLY B 1 88 ? 1.478 -38.219 2.51 1 95.12 88 GLY B CA 1
ATOM 4340 C C . GLY B 1 88 ? 2.453 -37.781 3.584 1 95.12 88 GLY B C 1
ATOM 4341 O O . GLY B 1 88 ? 2.105 -37 4.453 1 95.12 88 GLY B O 1
ATOM 4342 N N . LYS B 1 89 ? 3.602 -38.375 3.584 1 96.5 89 LYS B N 1
ATOM 4343 C CA . LYS B 1 89 ? 4.625 -37.969 4.547 1 96.5 89 LYS B CA 1
ATOM 4344 C C . LYS B 1 89 ? 5.414 -36.781 4.039 1 96.5 89 LYS B C 1
ATOM 4346 O O . LYS B 1 89 ? 5.77 -36.688 2.861 1 96.5 89 LYS B O 1
ATOM 4351 N N . LEU B 1 90 ? 5.691 -35.844 4.926 1 97.06 90 LEU B N 1
ATOM 4352 C CA . LEU B 1 90 ? 6.441 -34.656 4.559 1 97.06 90 LEU B CA 1
ATOM 4353 C C . LEU B 1 90 ? 7.934 -34.875 4.816 1 97.06 90 LEU B C 1
ATOM 4355 O O . LEU B 1 90 ? 8.328 -35.344 5.875 1 97.06 90 LEU B O 1
ATOM 4359 N N . HIS B 1 91 ? 8.75 -34.5 3.855 1 96.75 91 HIS B N 1
ATOM 4360 C CA . HIS B 1 91 ? 10.203 -34.562 3.953 1 96.75 91 HIS B CA 1
ATOM 4361 C C . HIS B 1 91 ? 10.828 -33.188 3.783 1 96.75 91 HIS B C 1
ATOM 4363 O O . HIS B 1 91 ? 10.492 -32.438 2.848 1 96.75 91 HIS B O 1
ATOM 4369 N N . LYS B 1 92 ? 11.688 -32.906 4.684 1 95.31 92 LYS B N 1
ATOM 4370 C CA . LYS B 1 92 ? 12.414 -31.641 4.594 1 95.31 92 LYS B CA 1
ATOM 4371 C C . LYS B 1 92 ? 13.633 -31.781 3.688 1 95.31 92 LYS B C 1
ATOM 4373 O O . LYS B 1 92 ? 14.156 -32.875 3.5 1 95.31 92 LYS B O 1
ATOM 4378 N N . ILE B 1 93 ? 14.086 -30.688 3.172 1 93.5 93 ILE B N 1
ATOM 4379 C CA . ILE B 1 93 ? 15.203 -30.625 2.234 1 93.5 93 ILE B CA 1
ATOM 4380 C C . ILE B 1 93 ? 16.453 -31.188 2.895 1 93.5 93 ILE B C 1
ATOM 4382 O O . ILE B 1 93 ? 17.25 -31.891 2.25 1 93.5 93 ILE B O 1
ATOM 4386 N N . LYS B 1 94 ? 16.625 -30.859 4.148 1 92.12 94 LYS B N 1
ATOM 4387 C CA . LYS B 1 94 ? 17.797 -31.312 4.891 1 92.12 94 LYS B CA 1
ATOM 4388 C C . LYS B 1 94 ? 17.938 -32.812 4.836 1 92.12 94 LYS B C 1
ATOM 4390 O O . LYS B 1 94 ? 19.047 -33.344 4.688 1 92.12 94 LYS B O 1
ATOM 4395 N N . ASN B 1 95 ? 16.891 -33.531 4.93 1 91.25 95 ASN B N 1
ATOM 4396 C CA . ASN B 1 95 ? 16.875 -34.969 4.992 1 91.25 95 ASN B CA 1
ATOM 4397 C C . ASN B 1 95 ? 17.125 -35.594 3.619 1 91.25 95 ASN B C 1
ATOM 4399 O O . ASN B 1 95 ? 17.625 -36.719 3.52 1 91.25 95 ASN B O 1
ATOM 4403 N N . LEU B 1 96 ? 16.844 -34.906 2.584 1 93.06 96 LEU B N 1
ATOM 4404 C CA . LEU B 1 96 ? 16.875 -35.469 1.244 1 93.06 96 LEU B CA 1
ATOM 4405 C C . LEU B 1 96 ? 18.125 -35.062 0.499 1 93.06 96 LEU B C 1
ATOM 4407 O O . LEU B 1 96 ? 18.688 -35.844 -0.284 1 93.06 96 LEU B O 1
ATOM 4411 N N . LEU B 1 97 ? 18.609 -33.812 0.707 1 93.62 97 LEU B N 1
ATOM 4412 C CA . LEU B 1 97 ? 19.672 -33.25 -0.133 1 93.62 97 LEU B CA 1
ATOM 4413 C C . LEU B 1 97 ? 20.859 -32.812 0.713 1 93.62 97 LEU B C 1
ATOM 4415 O O . LEU B 1 97 ? 21.844 -32.281 0.183 1 93.62 97 LEU B O 1
ATOM 4419 N N . ASP B 1 98 ? 20.844 -32.938 1.987 1 90.25 98 ASP B N 1
ATOM 4420 C CA . ASP B 1 98 ? 21.906 -32.5 2.896 1 90.25 98 ASP B CA 1
ATOM 4421 C C . ASP B 1 98 ? 22.172 -31.016 2.752 1 90.25 98 ASP B C 1
ATOM 4423 O O . ASP B 1 98 ? 23.312 -30.594 2.557 1 90.25 98 ASP B O 1
ATOM 4427 N N . LYS B 1 99 ? 21.188 -30.266 2.57 1 92.75 99 LYS B N 1
ATOM 4428 C CA . LYS B 1 99 ? 21.203 -28.812 2.559 1 92.75 99 LYS B CA 1
ATOM 4429 C C . LYS B 1 99 ? 20.5 -28.25 3.791 1 92.75 99 LYS B C 1
ATOM 4431 O O . LYS B 1 99 ? 19.75 -28.953 4.465 1 92.75 99 LYS B O 1
ATOM 4436 N N . PRO B 1 100 ? 20.766 -27.062 4.145 1 91.12 100 PRO B N 1
ATOM 4437 C CA . PRO B 1 100 ? 20.016 -26.469 5.246 1 91.12 100 PRO B CA 1
ATOM 4438 C C . PRO B 1 100 ? 18.5 -26.484 4.996 1 91.12 100 PRO B C 1
ATOM 4440 O O . PRO B 1 100 ? 18.062 -26.5 3.846 1 91.12 100 PRO B O 1
ATOM 4443 N N . VAL B 1 101 ? 17.766 -26.469 6 1 91.19 101 VAL B N 1
ATOM 4444 C CA . VAL B 1 101 ? 16.312 -26.516 5.922 1 91.19 101 VAL B CA 1
ATOM 4445 C C . VAL B 1 101 ? 15.797 -25.328 5.117 1 91.19 101 VAL B C 1
ATOM 4447 O O . VAL B 1 101 ? 14.812 -25.453 4.383 1 91.19 101 VAL B O 1
ATOM 4450 N N . ASN B 1 102 ? 16.406 -24.234 5.293 1 92.81 102 ASN B N 1
ATOM 4451 C CA . ASN B 1 102 ? 16.031 -23.047 4.52 1 92.81 102 ASN B CA 1
ATOM 4452 C C . ASN B 1 102 ? 17.266 -22.266 4.066 1 92.81 102 ASN B C 1
ATOM 4454 O O . ASN B 1 102 ? 18.328 -22.359 4.684 1 92.81 102 ASN B O 1
ATOM 4458 N N . ASP B 1 103 ? 17.109 -21.609 2.975 1 94.56 103 ASP B N 1
ATOM 4459 C CA . ASP B 1 103 ? 18.094 -20.609 2.537 1 94.56 103 ASP B CA 1
ATOM 4460 C C . ASP B 1 103 ? 17.75 -19.234 3.08 1 94.56 103 ASP B C 1
ATOM 4462 O O . ASP B 1 103 ? 16.578 -18.844 3.125 1 94.56 103 ASP B O 1
ATOM 4466 N N . PHE B 1 104 ? 18.719 -18.562 3.57 1 93.12 104 PHE B N 1
ATOM 4467 C CA . PHE B 1 104 ? 18.547 -17.188 3.986 1 93.12 104 PHE B CA 1
ATOM 4468 C C . PHE B 1 104 ? 19.328 -16.234 3.07 1 93.12 104 PHE B C 1
ATOM 4470 O O . PHE B 1 104 ? 20.547 -16.328 2.977 1 93.12 104 PHE B O 1
ATOM 4477 N N . LEU B 1 105 ? 18.625 -15.375 2.441 1 94.75 105 LEU B N 1
ATOM 4478 C CA . LEU B 1 105 ? 19.203 -14.422 1.505 1 94.75 105 LEU B CA 1
ATOM 4479 C C . LEU B 1 105 ? 18.859 -12.992 1.905 1 94.75 105 LEU B C 1
ATOM 4481 O O . LEU B 1 105 ? 17.875 -12.758 2.605 1 94.75 105 LEU B O 1
ATOM 4485 N N . ILE B 1 106 ? 19.656 -12.07 1.527 1 94.81 106 ILE B N 1
ATOM 4486 C CA . ILE B 1 106 ? 19.328 -10.656 1.585 1 94.81 106 ILE B CA 1
ATOM 4487 C C . ILE B 1 106 ? 19.375 -10.055 0.181 1 94.81 106 ILE B C 1
ATOM 4489 O O . ILE B 1 106 ? 20.375 -10.195 -0.524 1 94.81 106 ILE B O 1
ATOM 4493 N N . LEU B 1 107 ? 18.312 -9.555 -0.188 1 96.25 107 LEU B N 1
ATOM 4494 C CA . LEU B 1 107 ? 18.234 -8.82 -1.448 1 96.25 107 LEU B CA 1
ATOM 4495 C C . LEU B 1 107 ? 18.312 -7.316 -1.209 1 96.25 107 LEU B C 1
ATOM 4497 O O . LEU B 1 107 ? 17.516 -6.762 -0.446 1 96.25 107 LEU B O 1
ATOM 4501 N N . TYR B 1 108 ? 19.312 -6.715 -1.787 1 94.69 108 TYR B N 1
ATOM 4502 C CA . TYR B 1 108 ? 19.484 -5.266 -1.723 1 94.69 108 TYR B CA 1
ATOM 4503 C C . TYR B 1 108 ? 19.344 -4.637 -3.104 1 94.69 108 TYR B C 1
ATOM 4505 O O . TYR B 1 108 ? 19.875 -5.164 -4.086 1 94.69 108 TYR B O 1
ATOM 4513 N N . SER B 1 109 ? 18.562 -3.674 -3.223 1 92.5 109 SER B N 1
ATOM 4514 C CA . SER B 1 109 ? 18.438 -2.936 -4.477 1 92.5 109 SER B CA 1
ATOM 4515 C C . SER B 1 109 ? 18.547 -1.433 -4.242 1 92.5 109 SER B C 1
ATOM 4517 O O . SER B 1 109 ? 18.188 -0.936 -3.176 1 92.5 109 SER B O 1
ATOM 4519 N N . SER B 1 110 ? 19.094 -0.769 -5.195 1 88 110 SER B N 1
ATOM 4520 C CA . SER B 1 110 ? 19.219 0.684 -5.125 1 88 110 SER B CA 1
ATOM 4521 C C . SER B 1 110 ? 19.031 1.321 -6.496 1 88 110 SER B C 1
ATOM 4523 O O . SER B 1 110 ? 19.203 0.662 -7.523 1 88 110 SER B O 1
ATOM 4525 N N . ARG B 1 111 ? 18.562 2.506 -6.488 1 82.56 111 ARG B N 1
ATOM 4526 C CA . ARG B 1 111 ? 18.453 3.32 -7.691 1 82.56 111 ARG B CA 1
ATOM 4527 C C . ARG B 1 111 ? 19.188 4.645 -7.531 1 82.56 111 ARG B C 1
ATOM 4529 O O . ARG B 1 111 ? 19.047 5.32 -6.508 1 82.56 111 ARG B O 1
ATOM 4536 N N . LYS B 1 112 ? 20.016 4.961 -8.461 1 76.44 112 LYS B N 1
ATOM 4537 C CA . LYS B 1 112 ? 20.781 6.203 -8.422 1 76.44 112 LYS B CA 1
ATOM 4538 C C . LYS B 1 112 ? 20.812 6.879 -9.789 1 76.44 112 LYS B C 1
ATOM 4540 O O . LYS B 1 112 ? 20.688 6.215 -10.82 1 76.44 112 LYS B O 1
ATOM 4545 N N . ARG B 1 113 ? 20.844 8.141 -9.609 1 73.38 113 ARG B N 1
ATOM 4546 C CA . ARG B 1 113 ? 20.969 8.906 -10.844 1 73.38 113 ARG B CA 1
ATOM 4547 C C . ARG B 1 113 ? 22.438 9.086 -11.227 1 73.38 113 ARG B C 1
ATOM 4549 O O . ARG B 1 113 ? 23.266 9.438 -10.383 1 73.38 113 ARG B O 1
ATOM 4556 N N . LYS B 1 114 ? 22.75 8.617 -12.242 1 69.69 114 LYS B N 1
ATOM 4557 C CA . LYS B 1 114 ? 24.062 8.875 -12.836 1 69.69 114 LYS B CA 1
ATOM 4558 C C . LYS B 1 114 ? 23.922 9.625 -14.156 1 69.69 114 LYS B C 1
ATOM 4560 O O . LYS B 1 114 ? 23.422 9.078 -15.141 1 69.69 114 LYS B O 1
ATOM 4565 N N . ASP B 1 115 ? 24.312 10.883 -14.07 1 67.5 115 ASP B N 1
ATOM 4566 C CA . ASP B 1 115 ? 24.156 11.781 -15.211 1 67.5 115 ASP B CA 1
ATOM 4567 C C . ASP B 1 115 ? 22.688 12.047 -15.508 1 67.5 115 ASP B C 1
ATOM 4569 O O . ASP B 1 115 ? 21.953 12.57 -14.664 1 67.5 115 ASP B O 1
ATOM 4573 N N . ASP B 1 116 ? 22.156 11.555 -16.609 1 65.94 116 ASP B N 1
ATOM 4574 C CA . ASP B 1 116 ? 20.797 11.898 -17 1 65.94 116 ASP B CA 1
ATOM 4575 C C . ASP B 1 116 ? 19.875 10.68 -16.922 1 65.94 116 ASP B C 1
ATOM 4577 O O . ASP B 1 116 ? 18.75 10.711 -17.406 1 65.94 116 ASP B O 1
ATOM 4581 N N . ARG B 1 117 ? 20.578 9.711 -16.266 1 73.06 117 ARG B N 1
ATOM 4582 C CA . ARG B 1 117 ? 19.75 8.508 -16.234 1 73.06 117 ARG B CA 1
ATOM 4583 C C . ARG B 1 117 ? 19.797 7.863 -14.852 1 73.06 117 ARG B C 1
ATOM 4585 O O . ARG B 1 117 ? 20.75 8.055 -14.094 1 73.06 117 ARG B O 1
ATOM 4592 N N . TYR B 1 118 ? 18.703 7.168 -14.539 1 74.56 118 TYR B N 1
ATOM 4593 C CA . TYR B 1 118 ? 18.672 6.383 -13.312 1 74.56 118 TYR B CA 1
ATOM 4594 C C . TYR B 1 118 ? 19.219 4.98 -13.539 1 74.56 118 TYR B C 1
ATOM 4596 O O . TYR B 1 118 ? 18.938 4.359 -14.57 1 74.56 118 TYR B O 1
ATOM 4604 N N . ILE B 1 119 ? 20.078 4.551 -12.656 1 79.44 119 ILE B N 1
ATOM 4605 C CA . ILE B 1 119 ? 20.641 3.207 -12.703 1 79.44 119 ILE B CA 1
ATOM 4606 C C . ILE B 1 119 ? 20.094 2.375 -11.555 1 79.44 119 ILE B C 1
ATOM 4608 O O . ILE B 1 119 ? 20.016 2.85 -10.414 1 79.44 119 ILE B O 1
ATOM 4612 N N . PHE B 1 120 ? 19.656 1.136 -11.938 1 84.12 120 PHE B N 1
ATOM 4613 C CA . PHE B 1 120 ? 19.156 0.17 -10.961 1 84.12 120 PHE B CA 1
ATOM 4614 C C . PHE B 1 120 ? 20.203 -0.901 -10.672 1 84.12 120 PHE B C 1
ATOM 4616 O O . PHE B 1 120 ? 20.797 -1.457 -11.602 1 84.12 120 PHE B O 1
ATOM 4623 N N . THR B 1 121 ? 20.453 -1.114 -9.398 1 89.25 121 THR B N 1
ATOM 4624 C CA . THR B 1 121 ? 21.406 -2.139 -9.008 1 89.25 121 THR B CA 1
ATOM 4625 C C . THR B 1 121 ? 20.781 -3.115 -8.016 1 89.25 121 THR B C 1
ATOM 4627 O O . THR B 1 121 ? 20.031 -2.709 -7.125 1 89.25 121 THR B O 1
ATOM 4630 N N . ILE B 1 122 ? 21.125 -4.352 -8.242 1 93.12 122 ILE B N 1
ATOM 4631 C CA . ILE B 1 122 ? 20.672 -5.395 -7.336 1 93.12 122 ILE B CA 1
ATOM 4632 C C . ILE B 1 122 ? 21.859 -6.137 -6.746 1 93.12 122 ILE B C 1
ATOM 4634 O O . ILE B 1 122 ? 22.875 -6.336 -7.426 1 93.12 122 ILE B O 1
ATOM 4638 N N . LYS B 1 123 ? 21.766 -6.488 -5.523 1 95 123 LYS B N 1
ATOM 4639 C CA . LYS B 1 123 ? 22.75 -7.34 -4.84 1 95 123 LYS B CA 1
ATOM 4640 C C . LYS B 1 123 ? 22.047 -8.445 -4.051 1 95 123 LYS B C 1
ATOM 4642 O O . LYS B 1 123 ? 21.172 -8.172 -3.23 1 95 123 LYS B O 1
ATOM 4647 N N . ILE B 1 124 ? 22.391 -9.602 -4.359 1 96.19 124 ILE B N 1
ATOM 4648 C CA . ILE B 1 124 ? 21.922 -10.766 -3.629 1 96.19 124 ILE B CA 1
ATOM 4649 C C . ILE B 1 124 ? 23.031 -11.336 -2.766 1 96.19 124 ILE B C 1
ATOM 4651 O O . ILE B 1 124 ? 24.156 -11.555 -3.248 1 96.19 124 ILE B O 1
ATOM 4655 N N . LYS B 1 125 ? 22.781 -11.516 -1.521 1 94.69 125 LYS B N 1
ATOM 4656 C CA . LYS B 1 125 ? 23.75 -12.125 -0.614 1 94.69 125 LYS B CA 1
ATOM 4657 C C . LYS B 1 125 ? 23.156 -13.336 0.089 1 94.69 125 LYS B C 1
ATOM 4659 O O . LYS B 1 125 ? 22.016 -13.297 0.543 1 94.69 125 LYS B O 1
ATOM 4664 N N . SER B 1 126 ? 23.922 -14.328 0.095 1 93.5 126 SER B N 1
ATOM 4665 C CA . SER B 1 126 ? 23.531 -15.523 0.837 1 93.5 126 SER B CA 1
ATOM 4666 C C . SER B 1 126 ? 24.203 -15.562 2.207 1 93.5 126 SER B C 1
ATOM 4668 O O . SER B 1 126 ? 25.375 -15.195 2.342 1 93.5 126 SER B O 1
ATOM 4670 N N . LEU B 1 127 ? 23.469 -15.938 3.17 1 86.81 127 LEU B N 1
ATOM 4671 C CA . LEU B 1 127 ? 24.016 -16 4.523 1 86.81 127 LEU B CA 1
ATOM 4672 C C . LEU B 1 127 ? 24.969 -17.172 4.676 1 86.81 127 LEU B C 1
ATOM 4674 O O . LEU B 1 127 ? 25.938 -17.094 5.434 1 86.81 127 LEU B O 1
ATOM 4678 N N . TYR B 1 128 ? 24.625 -18.312 3.98 1 82.19 128 TYR B N 1
ATOM 4679 C CA . TYR B 1 128 ? 25.344 -19.562 4.203 1 82.19 128 TYR B CA 1
ATOM 4680 C C . TYR B 1 128 ? 26 -20.047 2.918 1 82.19 128 TYR B C 1
ATOM 4682 O O . TYR B 1 128 ? 25.516 -19.75 1.818 1 82.19 128 TYR B O 1
ATOM 4690 N N . ASP B 1 129 ? 27.094 -20.703 3.328 1 87.31 129 ASP B N 1
ATOM 4691 C CA . ASP B 1 129 ? 27.578 -21.594 2.279 1 87.31 129 ASP B CA 1
ATOM 4692 C C . ASP B 1 129 ? 26.781 -22.891 2.27 1 87.31 129 ASP B C 1
ATOM 4694 O O . ASP B 1 129 ? 26.047 -23.203 3.223 1 87.31 129 ASP B O 1
ATOM 4698 N N . ASN B 1 130 ? 26.641 -23.547 1.173 1 91.31 130 ASN B N 1
ATOM 4699 C CA . ASN B 1 130 ? 25.969 -24.828 0.982 1 91.31 130 ASN B CA 1
ATOM 4700 C C . ASN B 1 130 ? 24.453 -24.672 0.957 1 91.31 130 ASN B C 1
ATOM 4702 O O . ASN B 1 130 ? 23.719 -25.562 1.381 1 91.31 130 ASN B O 1
ATOM 4706 N N . SER B 1 131 ? 24 -23.484 0.653 1 93.62 131 SER B N 1
ATOM 4707 C CA . SER B 1 131 ? 22.578 -23.297 0.454 1 93.62 131 SER B CA 1
ATOM 4708 C C . SER B 1 131 ? 22.094 -23.969 -0.821 1 93.62 131 SER B C 1
ATOM 4710 O O . SER B 1 131 ? 22.906 -24.344 -1.674 1 93.62 131 SER B O 1
ATOM 4712 N N . LEU B 1 132 ? 20.891 -24.203 -0.883 1 95.75 132 LEU B N 1
ATOM 4713 C CA . LEU B 1 132 ? 20.359 -24.891 -2.059 1 95.75 132 LEU B CA 1
ATOM 4714 C C . LEU B 1 132 ? 20.484 -24 -3.299 1 95.75 132 LEU B C 1
ATOM 4716 O O . LEU B 1 132 ? 20.984 -24.453 -4.336 1 95.75 132 LEU B O 1
ATOM 4720 N N . LEU B 1 133 ? 20.047 -22.766 -3.227 1 96.81 133 LEU B N 1
ATOM 4721 C CA . LEU B 1 133 ? 20.016 -21.891 -4.398 1 96.81 133 LEU B CA 1
ATOM 4722 C C . LEU B 1 133 ? 21.422 -21.516 -4.828 1 96.81 133 LEU B C 1
ATOM 4724 O O . LEU B 1 133 ? 21.75 -21.562 -6.016 1 96.81 133 LEU B O 1
ATOM 4728 N N . PHE B 1 134 ? 22.172 -21.109 -3.812 1 95.94 134 PHE B N 1
ATOM 4729 C CA . PHE B 1 134 ? 23.562 -20.75 -4.066 1 95.94 134 PHE B CA 1
ATOM 4730 C C . PHE B 1 134 ? 24.5 -21.609 -3.242 1 95.94 134 PHE B C 1
ATOM 4732 O O . PHE B 1 134 ? 24.641 -21.406 -2.035 1 95.94 134 PHE B O 1
ATOM 4739 N N . ASN B 1 135 ? 25.188 -22.453 -3.844 1 92.94 135 ASN B N 1
ATOM 4740 C CA . ASN B 1 135 ? 26.062 -23.359 -3.141 1 92.94 135 ASN B CA 1
ATOM 4741 C C . ASN B 1 135 ? 27.172 -22.625 -2.4 1 92.94 135 ASN B C 1
ATOM 4743 O O . ASN B 1 135 ? 27.578 -23.031 -1.312 1 92.94 135 ASN B O 1
ATOM 4747 N N . LYS B 1 136 ? 27.656 -21.562 -3.053 1 93.31 136 LYS B N 1
ATOM 4748 C CA . LYS B 1 136 ? 28.641 -20.672 -2.434 1 93.31 136 LYS B CA 1
ATOM 4749 C C . LYS B 1 136 ? 28.109 -19.234 -2.375 1 93.31 136 LYS B C 1
ATOM 4751 O O . LYS B 1 136 ? 27.391 -18.797 -3.268 1 93.31 136 LYS B O 1
ATOM 4756 N N . ARG B 1 137 ? 28.516 -18.547 -1.35 1 91.06 137 ARG B N 1
ATOM 4757 C CA . ARG B 1 137 ? 28.141 -17.141 -1.199 1 91.06 137 ARG B CA 1
ATOM 4758 C C . ARG B 1 137 ? 28.609 -16.312 -2.396 1 91.06 137 ARG B C 1
ATOM 4760 O O . ARG B 1 137 ? 27.922 -15.383 -2.822 1 91.06 137 ARG B O 1
ATOM 4767 N N . GLU B 1 138 ? 29.734 -16.672 -2.914 1 92.5 138 GLU B N 1
ATOM 4768 C CA . GLU B 1 138 ? 30.312 -15.977 -4.062 1 92.5 138 GLU B CA 1
ATOM 4769 C C . GLU B 1 138 ? 29.438 -16.125 -5.301 1 92.5 138 GLU B C 1
ATOM 4771 O O . GLU B 1 138 ? 29.406 -15.242 -6.164 1 92.5 138 GLU B O 1
ATOM 4776 N N . ASP B 1 139 ? 28.75 -17.234 -5.367 1 95.12 139 ASP B N 1
ATOM 4777 C CA . ASP B 1 139 ? 27.844 -17.453 -6.496 1 95.12 139 ASP B CA 1
ATOM 4778 C C . ASP B 1 139 ? 26.75 -16.391 -6.543 1 95.12 139 ASP B C 1
ATOM 4780 O O . ASP B 1 139 ? 26.406 -15.906 -7.617 1 95.12 139 ASP B O 1
ATOM 4784 N N . ALA B 1 140 ? 26.266 -16.078 -5.363 1 95.12 140 ALA B N 1
ATOM 4785 C CA . ALA B 1 140 ? 25.219 -15.062 -5.281 1 95.12 140 ALA B CA 1
ATOM 4786 C C . ALA B 1 140 ? 25.734 -13.703 -5.75 1 95.12 140 ALA B C 1
ATOM 4788 O O . ALA B 1 140 ? 25.016 -12.961 -6.426 1 95.12 140 ALA B O 1
ATOM 4789 N N . GLU B 1 141 ? 26.953 -13.43 -5.426 1 93.62 141 GLU B N 1
ATOM 4790 C CA . GLU B 1 141 ? 27.562 -12.164 -5.824 1 93.62 141 GLU B CA 1
ATOM 4791 C C . GLU B 1 141 ? 27.766 -12.102 -7.336 1 93.62 141 GLU B C 1
ATOM 4793 O O . GLU B 1 141 ? 27.531 -11.062 -7.957 1 93.62 141 GLU B O 1
ATOM 4798 N N . GLU B 1 142 ? 28.219 -13.18 -7.832 1 96.44 142 GLU B N 1
ATOM 4799 C CA . GLU B 1 142 ? 28.422 -13.242 -9.281 1 96.44 142 GLU B CA 1
ATOM 4800 C C . GLU B 1 142 ? 27.094 -13.094 -10.023 1 96.44 142 GLU B C 1
ATOM 4802 O O . GLU B 1 142 ? 27.016 -12.383 -11.023 1 96.44 142 GLU B O 1
ATOM 4807 N N . VAL B 1 143 ? 26.141 -13.766 -9.539 1 97.06 143 VAL B N 1
ATOM 4808 C CA . VAL B 1 143 ? 24.797 -13.672 -10.109 1 97.06 143 VAL B CA 1
ATOM 4809 C C . VAL B 1 143 ? 24.328 -12.219 -10.062 1 97.06 143 VAL B C 1
ATOM 4811 O O . VAL B 1 143 ? 23.75 -11.719 -11.031 1 97.06 143 VAL B O 1
ATOM 4814 N N . SER B 1 144 ? 24.547 -11.531 -8.945 1 95.81 144 SER B N 1
ATOM 4815 C CA . SER B 1 144 ? 24.203 -10.117 -8.812 1 95.81 144 SER B CA 1
ATOM 4816 C C . SER B 1 144 ? 24.828 -9.281 -9.914 1 95.81 144 SER B C 1
ATOM 4818 O O . SER B 1 144 ? 24.156 -8.453 -10.539 1 95.81 144 SER B O 1
ATOM 4820 N N . LYS B 1 145 ? 26.078 -9.562 -10.133 1 95.06 145 LYS B N 1
ATOM 4821 C CA . LYS B 1 145 ? 26.812 -8.82 -11.148 1 95.06 145 LYS B CA 1
ATOM 4822 C C . LYS B 1 145 ? 26.219 -9.055 -12.539 1 95.06 145 LYS B C 1
ATOM 4824 O O . LYS B 1 145 ? 26.047 -8.109 -13.312 1 95.06 145 LYS B O 1
ATOM 4829 N N . GLU B 1 146 ? 25.969 -10.258 -12.82 1 95.62 146 GLU B N 1
ATOM 4830 C CA . GLU B 1 146 ? 25.438 -10.609 -14.133 1 95.62 146 GLU B CA 1
ATOM 4831 C C . GLU B 1 146 ? 24.047 -10.039 -14.344 1 95.62 146 GLU B C 1
ATOM 4833 O O . GLU B 1 146 ? 23.703 -9.586 -15.445 1 95.62 146 GLU B O 1
ATOM 4838 N N . ILE B 1 147 ? 23.25 -10.07 -13.328 1 93.56 147 ILE B N 1
ATOM 4839 C CA . ILE B 1 147 ? 21.922 -9.484 -13.43 1 93.56 147 ILE B CA 1
ATOM 4840 C C . ILE B 1 147 ? 22.031 -7.98 -13.68 1 93.56 147 ILE B C 1
ATOM 4842 O O . ILE B 1 147 ? 21.312 -7.426 -14.516 1 93.56 147 ILE B O 1
ATOM 4846 N N . ASN B 1 148 ? 22.938 -7.328 -12.938 1 91.56 148 ASN B N 1
ATOM 4847 C CA . ASN B 1 148 ? 23.125 -5.895 -13.109 1 91.56 148 ASN B CA 1
ATOM 4848 C C . ASN B 1 148 ? 23.578 -5.555 -14.531 1 91.56 148 ASN B C 1
ATOM 4850 O O . ASN B 1 148 ? 23.141 -4.555 -15.102 1 91.56 148 ASN B O 1
ATOM 4854 N N . LYS B 1 149 ? 24.438 -6.379 -15.062 1 90.31 149 LYS B N 1
ATOM 4855 C CA . LYS B 1 149 ? 24.875 -6.191 -16.453 1 90.31 149 LYS B CA 1
ATOM 4856 C C . LYS B 1 149 ? 23.688 -6.281 -17.406 1 90.31 149 LYS B C 1
ATOM 4858 O O . LYS B 1 149 ? 23.578 -5.473 -18.328 1 90.31 149 LYS B O 1
ATOM 4863 N N . LEU B 1 150 ? 22.891 -7.23 -17.172 1 87.88 150 LEU B N 1
ATOM 4864 C CA . LEU B 1 150 ? 21.703 -7.418 -17.984 1 87.88 150 LEU B CA 1
ATOM 4865 C C . LEU B 1 150 ? 20.781 -6.207 -17.891 1 87.88 150 LEU B C 1
ATOM 4867 O O . LEU B 1 150 ? 20.25 -5.738 -18.906 1 87.88 150 LEU B O 1
ATOM 4871 N N . LEU B 1 151 ? 20.562 -5.691 -16.703 1 81.81 151 LEU B N 1
ATOM 4872 C CA . LEU B 1 151 ? 19.625 -4.605 -16.453 1 81.81 151 LEU B CA 1
ATOM 4873 C C . LEU B 1 151 ? 20.156 -3.287 -17 1 81.81 151 LEU B C 1
ATOM 4875 O O . LEU B 1 151 ? 19.375 -2.387 -17.328 1 81.81 151 LEU B O 1
ATOM 4879 N N . LEU B 1 152 ? 21.438 -3.158 -16.984 1 78.25 152 LEU B N 1
ATOM 4880 C CA . LEU B 1 152 ? 22.047 -1.958 -17.562 1 78.25 152 LEU B CA 1
ATOM 4881 C C . LEU B 1 152 ? 21.641 -1.807 -19.016 1 78.25 152 LEU B C 1
ATOM 4883 O O . LEU B 1 152 ? 21.484 -0.687 -19.516 1 78.25 152 LEU B O 1
ATOM 4887 N N . ASN B 1 153 ? 21.484 -2.883 -19.609 1 69.75 153 ASN B N 1
ATOM 4888 C CA . ASN B 1 153 ? 21.125 -2.861 -21.016 1 69.75 153 ASN B CA 1
ATOM 4889 C C . ASN B 1 153 ? 19.656 -2.523 -21.219 1 69.75 153 ASN B C 1
ATOM 4891 O O . ASN B 1 153 ? 19.25 -2.125 -22.312 1 69.75 153 ASN B O 1
ATOM 4895 N N . ILE B 1 154 ? 18.859 -2.777 -20.219 1 65.5 154 ILE B N 1
ATOM 4896 C CA . ILE B 1 154 ? 17.438 -2.432 -20.266 1 65.5 154 ILE B CA 1
ATOM 4897 C C . ILE B 1 154 ? 17.25 -0.952 -19.938 1 65.5 154 ILE B C 1
ATOM 4899 O O . ILE B 1 154 ? 16.328 -0.305 -20.438 1 65.5 154 ILE B O 1
ATOM 4903 N N . SER B 1 155 ? 18.031 -0.452 -18.859 1 56.06 155 SER B N 1
ATOM 4904 C CA . SER B 1 155 ? 17.922 0.787 -18.094 1 56.06 155 SER B CA 1
ATOM 4905 C C . SER B 1 155 ? 17.859 2 -19.016 1 56.06 155 SER B C 1
ATOM 4907 O O . SER B 1 155 ? 17.484 3.092 -18.594 1 56.06 155 SER B O 1
ATOM 4909 N N . GLY B 1 156 ? 18.234 1.815 -20.266 1 54.53 156 GLY B N 1
ATOM 4910 C CA . GLY B 1 156 ? 17.969 3.014 -21.047 1 54.53 156 GLY B CA 1
ATOM 4911 C C . GLY B 1 156 ? 16.516 3.465 -20.969 1 54.53 156 GLY B C 1
ATOM 4912 O O . GLY B 1 156 ? 16.156 4.508 -21.516 1 54.53 156 GLY B O 1
ATOM 4913 N N . SER B 1 157 ? 15.82 2.666 -20.141 1 55.44 157 SER B N 1
ATOM 4914 C CA . SER B 1 157 ? 14.383 2.881 -20.125 1 55.44 157 SER B CA 1
ATOM 4915 C C . SER B 1 157 ? 13.961 3.752 -18.953 1 55.44 157 SER B C 1
ATOM 4917 O O . SER B 1 157 ? 14.664 3.824 -17.938 1 55.44 157 SER B O 1
ATOM 4919 N N . THR B 1 158 ? 13.195 4.703 -19.172 1 59.34 158 THR B N 1
ATOM 4920 C CA . THR B 1 158 ? 12.508 5.574 -18.234 1 59.34 158 THR B CA 1
ATOM 4921 C C . THR B 1 158 ? 11.891 4.762 -17.094 1 59.34 158 THR B C 1
ATOM 4923 O O . THR B 1 158 ? 11.273 5.324 -16.188 1 59.34 158 THR B O 1
ATOM 4926 N N . LEU B 1 159 ? 12.195 3.49 -17.062 1 61.69 159 LEU B N 1
ATOM 4927 C CA . LEU B 1 159 ? 11.555 2.588 -16.109 1 61.69 159 LEU B CA 1
ATOM 4928 C C . LEU B 1 159 ? 11.938 2.943 -14.68 1 61.69 159 LEU B C 1
ATOM 4930 O O . LEU B 1 159 ? 11.109 2.838 -13.773 1 61.69 159 LEU B O 1
ATOM 4934 N N . PHE B 1 160 ? 13.109 3.486 -14.633 1 63.34 160 PHE B N 1
ATOM 4935 C CA . PHE B 1 160 ? 13.625 3.635 -13.281 1 63.34 160 PHE B CA 1
ATOM 4936 C C . PHE B 1 160 ? 13.414 5.059 -12.773 1 63.34 160 PHE B C 1
ATOM 4938 O O . PHE B 1 160 ? 13.734 5.371 -11.625 1 63.34 160 PHE B O 1
ATOM 4945 N N . GLU B 1 161 ? 12.844 5.754 -13.633 1 66.12 161 GLU B N 1
ATOM 4946 C CA . GLU B 1 161 ? 12.602 7.137 -13.219 1 66.12 161 GLU B CA 1
ATOM 4947 C C . GLU B 1 161 ? 11.508 7.215 -12.156 1 66.12 161 GLU B C 1
ATOM 4949 O O . GLU B 1 161 ? 11.586 8.031 -11.234 1 66.12 161 GLU B O 1
ATOM 4954 N N . ASN B 1 162 ? 10.672 6.191 -12.25 1 67.5 162 ASN B N 1
ATOM 4955 C CA . ASN B 1 162 ? 9.562 6.176 -11.305 1 67.5 162 ASN B CA 1
ATOM 4956 C C . ASN B 1 162 ? 9.852 5.254 -10.125 1 67.5 162 ASN B C 1
ATOM 4958 O O . ASN B 1 162 ? 10.094 4.059 -10.305 1 67.5 162 ASN B O 1
ATOM 4962 N N . PRO B 1 163 ? 9.812 5.734 -8.93 1 71.75 163 PRO B N 1
ATOM 4963 C CA . PRO B 1 163 ? 10.062 4.906 -7.746 1 71.75 163 PRO B CA 1
ATOM 4964 C C . PRO B 1 163 ? 9.18 3.662 -7.695 1 71.75 163 PRO B C 1
ATOM 4966 O O . PRO B 1 163 ? 9.609 2.615 -7.203 1 71.75 163 PRO B O 1
ATOM 4969 N N . LYS B 1 164 ? 8.047 3.818 -8.25 1 74.44 164 LYS B N 1
ATOM 4970 C CA . LYS B 1 164 ? 7.133 2.68 -8.25 1 74.44 164 LYS B CA 1
ATOM 4971 C C . LYS B 1 164 ? 7.684 1.53 -9.086 1 74.44 164 LYS B C 1
ATOM 4973 O O . LYS B 1 164 ? 7.562 0.364 -8.703 1 74.44 164 LYS B O 1
ATOM 4978 N N . SER B 1 165 ? 8.234 1.926 -10.172 1 76.25 165 SER B N 1
ATOM 4979 C CA . SER B 1 165 ? 8.805 0.904 -11.039 1 76.25 165 SER B CA 1
ATOM 4980 C C . SER B 1 165 ? 10.008 0.23 -10.383 1 76.25 165 SER B C 1
ATOM 4982 O O . SER B 1 165 ? 10.211 -0.975 -10.547 1 76.25 165 SER B O 1
ATOM 4984 N N . PHE B 1 166 ? 10.734 1.002 -9.641 1 77.5 166 PHE B N 1
ATOM 4985 C CA . PHE B 1 166 ? 11.891 0.491 -8.906 1 77.5 166 PHE B CA 1
ATOM 4986 C C . PHE B 1 166 ? 11.461 -0.559 -7.891 1 77.5 166 PHE B C 1
ATOM 4988 O O . PHE B 1 166 ? 12.031 -1.648 -7.836 1 77.5 166 PHE B O 1
ATOM 4995 N N . ILE B 1 167 ? 10.461 -0.256 -7.191 1 83 167 ILE B N 1
ATOM 4996 C CA . ILE B 1 167 ? 9.945 -1.159 -6.172 1 83 167 ILE B CA 1
ATOM 4997 C C . ILE B 1 167 ? 9.414 -2.43 -6.828 1 83 167 ILE B C 1
ATOM 4999 O O . ILE B 1 167 ? 9.672 -3.539 -6.359 1 83 167 ILE B O 1
ATOM 5003 N N . LYS B 1 168 ? 8.734 -2.268 -7.898 1 83.06 168 LYS B N 1
ATOM 5004 C CA . LYS B 1 168 ? 8.141 -3.4 -8.602 1 83.06 168 LYS B CA 1
ATOM 5005 C C . LYS B 1 168 ? 9.219 -4.34 -9.133 1 83.06 168 LYS B C 1
ATOM 5007 O O . LYS B 1 168 ? 9.062 -5.562 -9.094 1 83.06 168 LYS B O 1
ATOM 5012 N N . LEU B 1 169 ? 10.219 -3.766 -9.641 1 84.69 169 LEU B N 1
ATOM 5013 C CA . LEU B 1 169 ? 11.305 -4.582 -10.18 1 84.69 169 LEU B CA 1
ATOM 5014 C C . LEU B 1 169 ? 11.992 -5.371 -9.07 1 84.69 169 LEU B C 1
ATOM 5016 O O . LEU B 1 169 ? 12.359 -6.531 -9.258 1 84.69 169 LEU B O 1
ATOM 5020 N N . THR B 1 170 ? 12.219 -4.711 -7.984 1 88.94 170 THR B N 1
ATOM 5021 C CA . THR B 1 170 ? 12.836 -5.395 -6.852 1 88.94 170 THR B CA 1
ATOM 5022 C C . THR B 1 170 ? 11.992 -6.586 -6.414 1 88.94 170 THR B C 1
ATOM 5024 O O . THR B 1 170 ? 12.516 -7.68 -6.195 1 88.94 170 THR B O 1
ATOM 5027 N N . LYS B 1 171 ? 10.711 -6.367 -6.32 1 88.88 171 LYS B N 1
ATOM 5028 C CA . LYS B 1 171 ? 9.789 -7.434 -5.934 1 88.88 171 LYS B CA 1
ATOM 5029 C C . LYS B 1 171 ? 9.766 -8.539 -6.984 1 88.88 171 LYS B C 1
ATOM 5031 O O . LYS B 1 171 ? 9.602 -9.719 -6.652 1 88.88 171 LYS B O 1
ATOM 5036 N N . TYR B 1 172 ? 9.906 -8.133 -8.188 1 88.75 172 TYR B N 1
ATOM 5037 C CA . TYR B 1 172 ? 9.961 -9.094 -9.281 1 88.75 172 TYR B CA 1
ATOM 5038 C C . TYR B 1 172 ? 11.172 -10.016 -9.133 1 88.75 172 TYR B C 1
ATOM 5040 O O . TYR B 1 172 ? 11.055 -11.234 -9.297 1 88.75 172 TYR B O 1
ATOM 5048 N N . VAL B 1 173 ? 12.25 -9.406 -8.797 1 92.12 173 VAL B N 1
ATOM 5049 C CA . VAL B 1 173 ? 13.461 -10.203 -8.625 1 92.12 173 VAL B CA 1
ATOM 5050 C C . VAL B 1 173 ? 13.297 -11.133 -7.426 1 92.12 173 VAL B C 1
ATOM 5052 O O . VAL B 1 173 ? 13.742 -12.289 -7.469 1 92.12 173 VAL B O 1
ATOM 5055 N N . GLU B 1 174 ? 12.742 -10.609 -6.391 1 94.06 174 GLU B N 1
ATOM 5056 C CA . GLU B 1 174 ? 12.43 -11.438 -5.23 1 94.06 174 GLU B CA 1
ATOM 5057 C C . GLU B 1 174 ? 11.602 -12.656 -5.633 1 94.06 174 GLU B C 1
ATOM 5059 O O . GLU B 1 174 ? 11.898 -13.773 -5.215 1 94.06 174 GLU B O 1
ATOM 5064 N N . GLY B 1 175 ? 10.57 -12.445 -6.434 1 93.12 175 GLY B N 1
ATOM 5065 C CA . GLY B 1 175 ? 9.75 -13.539 -6.922 1 93.12 175 GLY B CA 1
ATOM 5066 C C . GLY B 1 175 ? 10.516 -14.523 -7.789 1 93.12 175 GLY B C 1
ATOM 5067 O O . GLY B 1 175 ? 10.266 -15.727 -7.738 1 93.12 175 GLY B O 1
ATOM 5068 N N . LEU B 1 176 ? 11.43 -14.016 -8.555 1 94.5 176 LEU B N 1
ATOM 5069 C CA . LEU B 1 176 ? 12.219 -14.883 -9.422 1 94.5 176 LEU B CA 1
ATOM 5070 C C . LEU B 1 176 ? 13.18 -15.742 -8.602 1 94.5 176 LEU B C 1
ATOM 5072 O O . LEU B 1 176 ? 13.477 -16.875 -8.984 1 94.5 176 LEU B O 1
ATOM 5076 N N . LEU B 1 177 ? 13.648 -15.219 -7.488 1 96.56 177 LEU B N 1
ATOM 5077 C CA . LEU B 1 177 ? 14.492 -16.016 -6.609 1 96.56 177 LEU B CA 1
ATOM 5078 C C . LEU B 1 177 ? 13.727 -17.219 -6.066 1 96.56 177 LEU B C 1
ATOM 5080 O O . LEU B 1 177 ? 14.281 -18.312 -5.965 1 96.56 177 LEU B O 1
ATOM 5084 N N . GLU B 1 178 ? 12.484 -16.984 -5.73 1 96.75 178 GLU B N 1
ATOM 5085 C CA . GLU B 1 178 ? 11.633 -18.078 -5.27 1 96.75 178 GLU B CA 1
ATOM 5086 C C . GLU B 1 178 ? 11.445 -19.125 -6.359 1 96.75 178 GLU B C 1
ATOM 5088 O O . GLU B 1 178 ? 11.578 -20.328 -6.102 1 96.75 178 GLU B O 1
ATOM 5093 N N . LEU B 1 179 ? 11.164 -18.688 -7.531 1 96.75 179 LEU B N 1
ATOM 5094 C CA . LEU B 1 179 ? 11 -19.609 -8.664 1 96.75 179 LEU B CA 1
ATOM 5095 C C . LEU B 1 179 ? 12.305 -20.344 -8.953 1 96.75 179 LEU B C 1
ATOM 5097 O O . LEU B 1 179 ? 12.289 -21.547 -9.25 1 96.75 179 LEU B O 1
ATOM 5101 N N . ALA B 1 180 ? 13.406 -19.625 -8.875 1 97.62 180 ALA B N 1
ATOM 5102 C CA . ALA B 1 180 ? 14.711 -20.25 -9.086 1 97.62 180 ALA B CA 1
ATOM 5103 C C . ALA B 1 180 ? 14.969 -21.344 -8.07 1 97.62 180 ALA B C 1
ATOM 5105 O O . ALA B 1 180 ? 15.477 -22.422 -8.414 1 97.62 180 ALA B O 1
ATOM 5106 N N . TYR B 1 181 ? 14.617 -21.031 -6.863 1 97.81 181 TYR B N 1
ATOM 5107 C CA . TYR B 1 181 ? 14.773 -22.031 -5.809 1 97.81 181 TYR B CA 1
ATOM 5108 C C . TYR B 1 181 ? 13.961 -23.281 -6.117 1 97.81 181 TYR B C 1
ATOM 5110 O O . TYR B 1 181 ? 14.445 -24.406 -5.953 1 97.81 181 TYR B O 1
ATOM 5118 N N . ALA B 1 182 ? 12.758 -23.141 -6.555 1 97.81 182 ALA B N 1
ATOM 5119 C CA . ALA B 1 182 ? 11.883 -24.25 -6.895 1 97.81 182 ALA B CA 1
ATOM 5120 C C . ALA B 1 182 ? 12.477 -25.109 -8.016 1 97.81 182 ALA B C 1
ATOM 5122 O O . ALA B 1 182 ? 12.516 -26.328 -7.922 1 97.81 182 ALA B O 1
ATOM 5123 N N . LEU B 1 183 ? 12.906 -24.469 -9.008 1 97.62 183 LEU B N 1
ATOM 5124 C CA . LEU B 1 183 ? 13.484 -25.172 -10.141 1 97.62 183 LEU B CA 1
ATOM 5125 C C . LEU B 1 183 ? 14.758 -25.906 -9.742 1 97.62 183 LEU B C 1
ATOM 5127 O O . LEU B 1 183 ? 14.961 -27.062 -10.141 1 97.62 183 LEU B O 1
ATOM 5131 N N . LYS B 1 184 ? 15.555 -25.234 -8.969 1 97.19 184 LYS B N 1
ATOM 5132 C CA . LYS B 1 184 ? 16.781 -25.859 -8.5 1 97.19 184 LYS B CA 1
ATOM 5133 C C . LYS B 1 184 ? 16.469 -27.094 -7.641 1 97.19 184 LYS B C 1
ATOM 5135 O O . LYS B 1 184 ? 17.141 -28.125 -7.75 1 97.19 184 LYS B O 1
ATOM 5140 N N . LEU B 1 185 ? 15.539 -26.938 -6.77 1 97.25 185 LEU B N 1
ATOM 5141 C CA . LEU B 1 185 ? 15.102 -28.062 -5.949 1 97.25 185 LEU B CA 1
ATOM 5142 C C . LEU B 1 185 ? 14.672 -29.25 -6.82 1 97.25 185 LEU B C 1
ATOM 5144 O O . LEU B 1 185 ? 15.07 -30.391 -6.574 1 97.25 185 LEU B O 1
ATOM 5148 N N . LEU B 1 186 ? 13.852 -28.953 -7.82 1 97.12 186 LEU B N 1
ATOM 5149 C CA . LEU B 1 186 ? 13.375 -29.984 -8.734 1 97.12 186 LEU B CA 1
ATOM 5150 C C . LEU B 1 186 ? 14.539 -30.703 -9.414 1 97.12 186 LEU B C 1
ATOM 5152 O O . LEU B 1 186 ? 14.594 -31.922 -9.438 1 97.12 186 LEU B O 1
ATOM 5156 N N . LEU B 1 187 ? 15.445 -29.953 -9.891 1 95.62 187 LEU B N 1
ATOM 5157 C CA . LEU B 1 187 ? 16.594 -30.484 -10.625 1 95.62 187 LEU B CA 1
ATOM 5158 C C . LEU B 1 187 ? 17.469 -31.328 -9.711 1 95.62 187 LEU B C 1
ATOM 5160 O O . LEU B 1 187 ? 17.922 -32.406 -10.094 1 95.62 187 LEU B O 1
ATOM 5164 N N . MET B 1 188 ? 17.703 -30.875 -8.492 1 95.56 188 MET B N 1
ATOM 5165 C CA . MET B 1 188 ? 18.578 -31.578 -7.555 1 95.56 188 MET B CA 1
ATOM 5166 C C . MET B 1 188 ? 17.938 -32.875 -7.098 1 95.56 188 MET B C 1
ATOM 5168 O O . MET B 1 188 ? 18.625 -33.906 -6.914 1 95.56 188 MET B O 1
ATOM 5172 N N . LEU B 1 189 ? 16.672 -32.844 -6.879 1 96 189 LEU B N 1
ATOM 5173 C CA . LEU B 1 189 ? 15.977 -34.062 -6.484 1 96 189 LEU B CA 1
ATOM 5174 C C . LEU B 1 189 ? 16 -35.094 -7.609 1 96 189 LEU B C 1
ATOM 5176 O O . LEU B 1 189 ? 16.109 -36.281 -7.355 1 96 189 LEU B O 1
ATOM 5180 N N . GLU B 1 190 ? 15.789 -34.625 -8.836 1 94.5 190 GLU B N 1
ATOM 5181 C CA . GLU B 1 190 ? 15.875 -35.531 -9.984 1 94.5 190 GLU B CA 1
ATOM 5182 C C . GLU B 1 190 ? 17.25 -36.156 -10.094 1 94.5 190 GLU B C 1
ATOM 5184 O O . GLU B 1 190 ? 17.375 -37.344 -10.383 1 94.5 190 GLU B O 1
ATOM 5189 N N . GLU B 1 191 ? 18.234 -35.375 -9.891 1 92.19 191 GLU B N 1
ATOM 5190 C CA . GLU B 1 191 ? 19.625 -35.844 -9.969 1 92.19 191 GLU B CA 1
ATOM 5191 C C . GLU B 1 191 ? 19.922 -36.844 -8.852 1 92.19 191 GLU B C 1
ATOM 5193 O O . GLU B 1 191 ? 20.641 -37.812 -9.07 1 92.19 191 GLU B O 1
ATOM 5198 N N . ASN B 1 192 ? 19.422 -36.5 -7.711 1 90.88 192 ASN B N 1
ATOM 5199 C CA . ASN B 1 192 ? 19.656 -37.344 -6.547 1 90.88 192 ASN B CA 1
ATOM 5200 C C . ASN B 1 192 ? 18.891 -38.656 -6.633 1 90.88 192 ASN B C 1
ATOM 5202 O O . ASN B 1 192 ? 19.25 -39.656 -5.996 1 90.88 192 ASN B O 1
ATOM 5206 N N . GLY B 1 193 ? 17.781 -38.781 -7.328 1 83.88 193 GLY B N 1
ATOM 5207 C CA . GLY B 1 193 ? 17.016 -40 -7.59 1 83.88 193 GLY B CA 1
ATOM 5208 C C . GLY B 1 193 ? 16.172 -40.406 -6.414 1 83.88 193 GLY B C 1
ATOM 5209 O O . GLY B 1 193 ? 15.461 -41.438 -6.488 1 83.88 193 GLY B O 1
ATOM 5210 N N . SER B 1 194 ? 16.234 -39.844 -5.324 1 79 194 SER B N 1
ATOM 5211 C CA . SER B 1 194 ? 15.414 -40.219 -4.176 1 79 194 SER B CA 1
ATOM 5212 C C . SER B 1 194 ? 13.938 -39.969 -4.445 1 79 194 SER B C 1
ATOM 5214 O O . SER B 1 194 ? 13.344 -40.562 -5.332 1 79 194 SER B O 1
ATOM 5216 N N . ILE B 1 195 ? 13.234 -39.125 -3.793 1 91.25 195 ILE B N 1
ATOM 5217 C CA . ILE B 1 195 ? 11.836 -38.719 -3.973 1 91.25 195 ILE B CA 1
ATOM 5218 C C . ILE B 1 195 ? 11.734 -37.594 -4.988 1 91.25 195 ILE B C 1
ATOM 5220 O O . ILE B 1 195 ? 12.156 -36.469 -4.715 1 91.25 195 ILE B O 1
ATOM 5224 N N . VAL B 1 196 ? 11.305 -37.969 -6.203 1 93.56 196 VAL B N 1
ATOM 5225 C CA . VAL B 1 196 ? 11.172 -36.969 -7.254 1 93.56 196 VAL B CA 1
ATOM 5226 C C . VAL B 1 196 ? 9.719 -36.531 -7.355 1 93.56 196 VAL B C 1
ATOM 5228 O O . VAL B 1 196 ? 8.852 -37.281 -7.785 1 93.56 196 VAL B O 1
ATOM 5231 N N . PRO B 1 197 ? 9.516 -35.312 -6.957 1 96.88 197 PRO B N 1
ATOM 5232 C CA . PRO B 1 197 ? 8.141 -34.812 -7.082 1 96.88 197 PRO B CA 1
ATOM 5233 C C . PRO B 1 197 ? 7.707 -34.625 -8.531 1 96.88 197 PRO B C 1
ATOM 5235 O O . PRO B 1 197 ? 8.508 -34.219 -9.375 1 96.88 197 PRO B O 1
ATOM 5238 N N . ALA B 1 198 ? 6.473 -34.906 -8.82 1 96.94 198 ALA B N 1
ATOM 5239 C CA . ALA B 1 198 ? 5.922 -34.719 -10.156 1 96.94 198 ALA B CA 1
ATOM 5240 C C . ALA B 1 198 ? 5.902 -33.25 -10.547 1 96.94 198 ALA B C 1
ATOM 5242 O O . ALA B 1 198 ? 6.172 -32.906 -11.703 1 96.94 198 ALA B O 1
ATOM 5243 N N . TYR B 1 199 ? 5.613 -32.438 -9.617 1 97.94 199 TYR B N 1
ATOM 5244 C CA . TYR B 1 199 ? 5.617 -31 -9.805 1 97.94 199 TYR B CA 1
ATOM 5245 C C . TYR B 1 199 ? 5.832 -30.281 -8.477 1 97.94 199 TYR B C 1
ATOM 5247 O O . TYR B 1 199 ? 5.801 -30.906 -7.414 1 97.94 199 TYR B O 1
ATOM 5255 N N . ILE B 1 200 ? 6.117 -29 -8.523 1 98.38 200 ILE B N 1
ATOM 5256 C CA . ILE B 1 200 ? 6.309 -28.156 -7.348 1 98.38 200 ILE B CA 1
ATOM 5257 C C . ILE B 1 200 ? 5.219 -27.094 -7.293 1 98.38 200 ILE B C 1
ATOM 5259 O O . ILE B 1 200 ? 4.902 -26.469 -8.305 1 98.38 200 ILE B O 1
ATOM 5263 N N . VAL B 1 201 ? 4.613 -26.953 -6.172 1 98.12 201 VAL B N 1
ATOM 5264 C CA . VAL B 1 201 ? 3.6 -25.938 -5.941 1 98.12 201 VAL B CA 1
ATOM 5265 C C . VAL B 1 201 ? 4.238 -24.719 -5.27 1 98.12 201 VAL B C 1
ATOM 5267 O O . VAL B 1 201 ? 4.824 -24.828 -4.191 1 98.12 201 VAL B O 1
ATOM 5270 N N . LEU B 1 202 ? 4.164 -23.609 -5.93 1 96.5 202 LEU B N 1
ATOM 5271 C CA . LEU B 1 202 ? 4.598 -22.344 -5.352 1 96.5 202 LEU B CA 1
ATOM 5272 C C . LEU B 1 202 ? 3.434 -21.625 -4.68 1 96.5 202 LEU B C 1
ATOM 5274 O O . LEU B 1 202 ? 2.322 -21.594 -5.211 1 96.5 202 LEU B O 1
ATOM 5278 N N . ASP B 1 203 ? 3.674 -21.109 -3.58 1 90.75 203 ASP B N 1
ATOM 5279 C CA . ASP B 1 203 ? 2.662 -20.281 -2.932 1 90.75 203 ASP B CA 1
ATOM 5280 C C . ASP B 1 203 ? 2.594 -18.891 -3.57 1 90.75 203 ASP B C 1
ATOM 5282 O O . ASP B 1 203 ? 3.488 -18.062 -3.371 1 90.75 203 ASP B O 1
ATOM 5286 N N . GLY B 1 204 ? 1.508 -18.734 -4.242 1 88.38 204 GLY B N 1
ATOM 5287 C CA . GLY B 1 204 ? 1.342 -17.438 -4.895 1 88.38 204 GLY B CA 1
ATOM 5288 C C . GLY B 1 204 ? 1.033 -17.562 -6.375 1 88.38 204 GLY B C 1
ATOM 5289 O O . GLY B 1 204 ? 0.869 -18.672 -6.895 1 88.38 204 GLY B O 1
ATOM 5290 N N . THR B 1 205 ? 0.919 -16.453 -6.996 1 87.06 205 THR B N 1
ATOM 5291 C CA . THR B 1 205 ? 0.616 -16.406 -8.422 1 87.06 205 THR B CA 1
ATOM 5292 C C . THR B 1 205 ? 1.894 -16.5 -9.25 1 87.06 205 THR B C 1
ATOM 5294 O O . THR B 1 205 ? 2.947 -16.016 -8.836 1 87.06 205 THR B O 1
ATOM 5297 N N . LEU B 1 206 ? 1.737 -17.156 -10.305 1 90.25 206 LEU B N 1
ATOM 5298 C CA . LEU B 1 206 ? 2.859 -17.219 -11.234 1 90.25 206 LEU B CA 1
ATOM 5299 C C . LEU B 1 206 ? 2.938 -15.953 -12.078 1 90.25 206 LEU B C 1
ATOM 5301 O O . LEU B 1 206 ? 3.912 -15.75 -12.805 1 90.25 206 LEU B O 1
ATOM 5305 N N . ILE B 1 207 ? 1.767 -15.273 -11.984 1 70.06 207 ILE B N 1
ATOM 5306 C CA . ILE B 1 207 ? 1.733 -14.016 -12.719 1 70.06 207 ILE B CA 1
ATOM 5307 C C . ILE B 1 207 ? 2.514 -12.945 -11.953 1 70.06 207 ILE B C 1
ATOM 5309 O O . ILE B 1 207 ? 2.025 -12.406 -10.961 1 70.06 207 ILE B O 1
ATOM 5313 N N . LYS B 1 208 ? 3.787 -12.992 -12.07 1 62.91 208 LYS B N 1
ATOM 5314 C CA . LYS B 1 208 ? 4.605 -11.953 -11.461 1 62.91 208 LYS B CA 1
ATOM 5315 C C . LYS B 1 208 ? 4.984 -10.883 -12.477 1 62.91 208 LYS B C 1
ATOM 5317 O O . LYS B 1 208 ? 5.305 -11.195 -13.625 1 62.91 208 LYS B O 1
ATOM 5322 N N . TRP B 1 209 ? 4.777 -9.367 -12.055 1 58.91 209 TRP B N 1
ATOM 5323 C CA . TRP B 1 209 ? 4.809 -7.977 -12.484 1 58.91 209 TRP B CA 1
ATOM 5324 C C . TRP B 1 209 ? 5.199 -7.863 -13.953 1 58.91 209 TRP B C 1
ATOM 5326 O O . TRP B 1 209 ? 4.801 -6.918 -14.641 1 58.91 209 TRP B O 1
ATOM 5336 N N . PHE B 1 210 ? 6.098 -8.57 -14.727 1 51.47 210 PHE B N 1
ATOM 5337 C CA . PHE B 1 210 ? 6.715 -7.852 -15.844 1 51.47 210 PHE B CA 1
ATOM 5338 C C . PHE B 1 210 ? 5.66 -7.391 -16.844 1 51.47 210 PHE B C 1
ATOM 5340 O O . PHE B 1 210 ? 5.969 -7.156 -18.016 1 51.47 210 PHE B O 1
ATOM 5347 N N . SER B 1 211 ? 4.297 -7.398 -16.484 1 47.53 211 SER B N 1
ATOM 5348 C CA . SER B 1 211 ? 3.594 -6.762 -17.594 1 47.53 211 SER B CA 1
ATOM 5349 C C . SER B 1 211 ? 3.951 -5.281 -17.703 1 47.53 211 SER B C 1
ATOM 5351 O O . SER B 1 211 ? 3.123 -4.418 -17.406 1 47.53 211 SER B O 1
ATOM 5353 N N . ILE B 1 212 ? 5.016 -4.883 -17.312 1 44.59 212 ILE B N 1
ATOM 5354 C CA . ILE B 1 212 ? 5.398 -3.488 -17.484 1 44.59 212 ILE B CA 1
ATOM 5355 C C . ILE B 1 212 ? 5.027 -3.027 -18.891 1 44.59 212 ILE B C 1
ATOM 5357 O O . ILE B 1 212 ? 5.418 -3.65 -19.891 1 44.59 212 ILE B O 1
ATOM 5361 N N . PRO B 1 213 ? 3.838 -2.547 -18.953 1 49.09 213 PRO B N 1
ATOM 5362 C CA . PRO B 1 213 ? 3.525 -2.008 -20.281 1 49.09 213 PRO B CA 1
ATOM 5363 C C . PRO B 1 213 ? 4.773 -1.634 -21.078 1 49.09 213 PRO B C 1
ATOM 5365 O O . PRO B 1 213 ? 4.746 -1.621 -22.312 1 49.09 213 PRO B O 1
ATOM 5368 N N . ARG B 1 214 ? 5.789 -1.054 -20.359 1 48.69 214 ARG B N 1
ATOM 5369 C CA . ARG B 1 214 ? 6.953 -0.645 -21.141 1 48.69 214 ARG B CA 1
ATOM 5370 C C . ARG B 1 214 ? 8.031 -1.725 -21.125 1 48.69 214 ARG B C 1
ATOM 5372 O O . ARG B 1 214 ? 9.031 -1.599 -20.422 1 48.69 214 ARG B O 1
ATOM 5379 N N . ARG B 1 215 ? 7.609 -2.854 -21.547 1 53.41 215 ARG B N 1
ATOM 5380 C CA . ARG B 1 215 ? 8.461 -4.035 -21.656 1 53.41 215 ARG B CA 1
ATOM 5381 C C . ARG B 1 215 ? 9.797 -3.695 -22.312 1 53.41 215 ARG B C 1
ATOM 5383 O O . ARG B 1 215 ? 9.828 -3.1 -23.391 1 53.41 215 ARG B O 1
ATOM 5390 N N . PRO B 1 216 ? 10.852 -3.801 -21.438 1 59.62 216 PRO B N 1
ATOM 5391 C CA . PRO B 1 216 ? 12.117 -3.695 -22.156 1 59.62 216 PRO B CA 1
ATOM 5392 C C . PRO B 1 216 ? 12.219 -4.695 -23.312 1 59.62 216 PRO B C 1
ATOM 5394 O O . PRO B 1 216 ? 11.719 -5.82 -23.203 1 59.62 216 PRO B O 1
ATOM 5397 N N . GLU B 1 217 ? 12.477 -4.168 -24.391 1 63.94 217 GLU B N 1
ATOM 5398 C CA . GLU B 1 217 ? 12.664 -5.051 -25.531 1 63.94 217 GLU B CA 1
ATOM 5399 C C . GLU B 1 217 ? 13.867 -5.969 -25.328 1 63.94 217 GLU B C 1
ATOM 5401 O O . GLU B 1 217 ? 14.914 -5.535 -24.859 1 63.94 217 GLU B O 1
ATOM 5406 N N . GLY B 1 218 ? 13.625 -7.301 -25.344 1 69.56 218 GLY B N 1
ATOM 5407 C CA . GLY B 1 218 ? 14.688 -8.281 -25.484 1 69.56 218 GLY B CA 1
ATOM 5408 C C . GLY B 1 218 ? 15.047 -8.953 -24.172 1 69.56 218 GLY B C 1
ATOM 5409 O O . GLY B 1 218 ? 15.977 -9.758 -24.109 1 69.56 218 GLY B O 1
ATOM 5410 N N . VAL B 1 219 ? 14.562 -8.516 -23.047 1 78.06 219 VAL B N 1
ATOM 5411 C CA . VAL B 1 219 ? 14.891 -9.141 -21.781 1 78.06 219 VAL B CA 1
ATOM 5412 C C . VAL B 1 219 ? 13.625 -9.328 -20.953 1 78.06 219 VAL B C 1
ATOM 5414 O O . VAL B 1 219 ? 12.758 -8.445 -20.922 1 78.06 219 VAL B O 1
ATOM 5417 N N . ASP B 1 220 ? 13.5 -10.555 -20.391 1 86.19 220 ASP B N 1
ATOM 5418 C CA . ASP B 1 220 ? 12.398 -10.75 -19.453 1 86.19 220 ASP B CA 1
ATOM 5419 C C . ASP B 1 220 ? 12.844 -11.578 -18.25 1 86.19 220 ASP B C 1
ATOM 5421 O O . ASP B 1 220 ? 14.039 -11.703 -17.969 1 86.19 220 ASP B O 1
ATOM 5425 N N . GLY B 1 221 ? 11.914 -12.062 -17.469 1 89.12 221 GLY B N 1
ATOM 5426 C CA . GLY B 1 221 ? 12.227 -12.727 -16.219 1 89.12 221 GLY B CA 1
ATOM 5427 C C . GLY B 1 221 ? 12.922 -14.062 -16.406 1 89.12 221 GLY B C 1
ATOM 5428 O O . GLY B 1 221 ? 13.641 -14.523 -15.523 1 89.12 221 GLY B O 1
ATOM 5429 N N . LEU B 1 222 ? 12.688 -14.648 -17.562 1 91.81 222 LEU B N 1
ATOM 5430 C CA . LEU B 1 222 ? 13.32 -15.938 -17.812 1 91.81 222 LEU B CA 1
ATOM 5431 C C . LEU B 1 222 ? 14.828 -15.766 -18.031 1 91.81 222 LEU B C 1
ATOM 5433 O O . LEU B 1 222 ? 15.602 -16.672 -17.703 1 91.81 222 LEU B O 1
ATOM 5437 N N . ASP B 1 223 ? 15.219 -14.641 -18.547 1 91.88 223 ASP B N 1
ATOM 5438 C CA . ASP B 1 223 ? 16.641 -14.344 -18.688 1 91.88 223 ASP B CA 1
ATOM 5439 C C . ASP B 1 223 ? 17.312 -14.195 -17.312 1 91.88 223 ASP B C 1
ATOM 5441 O O . ASP B 1 223 ? 18.438 -14.672 -17.109 1 91.88 223 ASP B O 1
ATOM 5445 N N . ILE B 1 224 ? 16.656 -13.516 -16.484 1 92.12 224 ILE B N 1
ATOM 5446 C CA . ILE B 1 224 ? 17.172 -13.352 -15.125 1 92.12 224 ILE B CA 1
ATOM 5447 C C . ILE B 1 224 ? 17.234 -14.703 -14.43 1 92.12 224 ILE B C 1
ATOM 5449 O O . ILE B 1 224 ? 18.234 -15.016 -13.758 1 92.12 224 ILE B O 1
ATOM 5453 N N . LEU B 1 225 ? 16.219 -15.492 -14.617 1 95.06 225 LEU B N 1
ATOM 5454 C CA . LEU B 1 225 ? 16.188 -16.844 -14.039 1 95.06 225 LEU B CA 1
ATOM 5455 C C . LEU B 1 225 ? 17.359 -17.672 -14.562 1 95.06 225 LEU B C 1
ATOM 5457 O O . LEU B 1 225 ? 17.953 -18.438 -13.805 1 95.06 225 LEU B O 1
ATOM 5461 N N . SER B 1 226 ? 17.531 -17.484 -15.797 1 96.56 226 SER B N 1
ATOM 5462 C CA . SER B 1 226 ? 18.641 -18.188 -16.422 1 96.56 226 SER B CA 1
ATOM 5463 C C . SER B 1 226 ? 19.969 -17.828 -15.758 1 96.56 226 SER B C 1
ATOM 5465 O O . SER B 1 226 ? 20.797 -18.703 -15.5 1 96.56 226 SER B O 1
ATOM 5467 N N . ILE B 1 227 ? 20.172 -16.594 -15.461 1 96.62 227 ILE B N 1
ATOM 5468 C CA . ILE B 1 227 ? 21.391 -16.125 -14.805 1 96.62 227 ILE B CA 1
ATOM 5469 C C . ILE B 1 227 ? 21.469 -16.703 -13.391 1 96.62 227 ILE B C 1
ATOM 5471 O O . ILE B 1 227 ? 22.516 -17.188 -12.977 1 96.62 227 ILE B O 1
ATOM 5475 N N . ILE B 1 228 ? 20.406 -16.688 -12.625 1 97.12 228 ILE B N 1
ATOM 5476 C CA . ILE B 1 228 ? 20.375 -17.125 -11.242 1 97.12 228 ILE B CA 1
ATOM 5477 C C . ILE B 1 228 ? 20.719 -18.625 -11.172 1 97.12 228 ILE B C 1
ATOM 5479 O O . ILE B 1 228 ? 21.484 -19.047 -10.305 1 97.12 228 ILE B O 1
ATOM 5483 N N . LEU B 1 229 ? 20.172 -19.391 -12.078 1 97.25 229 LEU B N 1
ATOM 5484 C CA . LEU B 1 229 ? 20.297 -20.844 -12.031 1 97.25 229 LEU B CA 1
ATOM 5485 C C . LEU B 1 229 ? 21.578 -21.297 -12.75 1 97.25 229 LEU B C 1
ATOM 5487 O O . LEU B 1 229 ? 22.031 -22.422 -12.555 1 97.25 229 LEU B O 1
ATOM 5491 N N . GLY B 1 230 ? 22.094 -20.469 -13.617 1 95.56 230 GLY B N 1
ATOM 5492 C CA . GLY B 1 230 ? 23.203 -20.875 -14.445 1 95.56 230 GLY B CA 1
ATOM 5493 C C . GLY B 1 230 ? 22.828 -21.859 -15.531 1 95.56 230 GLY B C 1
ATOM 5494 O O . GLY B 1 230 ? 23.609 -22.766 -15.859 1 95.56 230 GLY B O 1
ATOM 5495 N N . ILE B 1 231 ? 21.547 -21.859 -15.906 1 96.12 231 ILE B N 1
ATOM 5496 C CA . ILE B 1 231 ? 20.984 -22.766 -16.906 1 96.12 231 ILE B CA 1
ATOM 5497 C C . ILE B 1 231 ? 20.359 -21.953 -18.031 1 96.12 231 ILE B C 1
ATOM 5499 O O . ILE B 1 231 ? 19.75 -20.906 -17.797 1 96.12 231 ILE B O 1
ATOM 5503 N N . ASP B 1 232 ? 20.438 -22.453 -19.234 1 95.81 232 ASP B N 1
ATOM 5504 C CA . ASP B 1 232 ? 19.875 -21.766 -20.391 1 95.81 232 ASP B CA 1
ATOM 5505 C C . ASP B 1 232 ? 18.359 -21.641 -20.281 1 95.81 232 ASP B C 1
ATOM 5507 O O . ASP B 1 232 ? 17.688 -22.562 -19.828 1 95.81 232 ASP B O 1
ATOM 5511 N N . ALA B 1 233 ? 17.875 -20.547 -20.828 1 94.69 233 ALA B N 1
ATOM 5512 C CA . ALA B 1 233 ? 16.453 -20.234 -20.734 1 94.69 233 ALA B CA 1
ATOM 5513 C C . ALA B 1 233 ? 15.617 -21.328 -21.391 1 94.69 233 ALA B C 1
ATOM 5515 O O . ALA B 1 233 ? 14.555 -21.703 -20.875 1 94.69 233 ALA B O 1
ATOM 5516 N N . ASP B 1 234 ? 16.062 -21.844 -22.484 1 94.56 234 ASP B N 1
ATOM 5517 C CA . ASP B 1 234 ? 15.312 -22.859 -23.203 1 94.56 234 ASP B CA 1
ATOM 5518 C C . ASP B 1 234 ? 15.227 -24.156 -22.391 1 94.56 234 ASP B C 1
ATOM 5520 O O . ASP B 1 234 ? 14.227 -24.875 -22.453 1 94.56 234 ASP B O 1
ATOM 5524 N N . GLU B 1 235 ? 16.25 -24.406 -21.719 1 95.31 235 GLU B N 1
ATOM 5525 C CA . GLU B 1 235 ? 16.25 -25.578 -20.844 1 95.31 235 GLU B CA 1
ATOM 5526 C C . GLU B 1 235 ? 15.297 -25.391 -19.672 1 95.31 235 GLU B C 1
ATOM 5528 O O . GLU B 1 235 ? 14.594 -26.328 -19.281 1 95.31 235 GLU B O 1
ATOM 5533 N N . ILE B 1 236 ? 15.32 -24.219 -19.125 1 96.19 236 ILE B N 1
ATOM 5534 C CA . ILE B 1 236 ? 14.422 -23.922 -18.016 1 96.19 236 ILE B CA 1
ATOM 5535 C C . ILE B 1 236 ? 12.977 -24.094 -18.469 1 96.19 236 ILE B C 1
ATOM 5537 O O . ILE B 1 236 ? 12.148 -24.625 -17.719 1 96.19 236 ILE B O 1
ATOM 5541 N N . LYS B 1 237 ? 12.641 -23.656 -19.609 1 94.94 237 LYS B N 1
ATOM 5542 C CA . LYS B 1 237 ? 11.289 -23.719 -20.156 1 94.94 237 LYS B CA 1
ATOM 5543 C C . LYS B 1 237 ? 10.734 -25.141 -20.125 1 94.94 237 LYS B C 1
ATOM 5545 O O . LYS B 1 237 ? 9.531 -25.344 -19.938 1 94.94 237 LYS B O 1
ATOM 5550 N N . LYS B 1 238 ? 11.594 -26.062 -20.234 1 94.75 238 LYS B N 1
ATOM 5551 C CA . LYS B 1 238 ? 11.195 -27.469 -20.266 1 94.75 238 LYS B CA 1
ATOM 5552 C C . LYS B 1 238 ? 10.672 -27.906 -18.906 1 94.75 238 LYS B C 1
ATOM 5554 O O . LYS B 1 238 ? 9.969 -28.922 -18.797 1 94.75 238 LYS B O 1
ATOM 5559 N N . TYR B 1 239 ? 11.008 -27.188 -17.938 1 96 239 TYR B N 1
ATOM 5560 C CA . TYR B 1 239 ? 10.641 -27.609 -16.594 1 96 239 TYR B CA 1
ATOM 5561 C C . TYR B 1 239 ? 9.5 -26.75 -16.047 1 96 239 TYR B C 1
ATOM 5563 O O . TYR B 1 239 ? 8.93 -27.062 -15 1 96 239 TYR B O 1
ATOM 5571 N N . LEU B 1 240 ? 9.156 -25.688 -16.75 1 95.94 240 LEU B N 1
ATOM 5572 C CA . LEU B 1 240 ? 8.172 -24.75 -16.234 1 95.94 240 LEU B CA 1
ATOM 5573 C C . LEU B 1 240 ? 6.82 -25.422 -16.047 1 95.94 240 LEU B C 1
ATOM 5575 O O . LEU B 1 240 ? 6.051 -25.047 -15.156 1 95.94 240 LEU B O 1
ATOM 5579 N N . PHE B 1 241 ? 6.512 -26.406 -16.859 1 94.44 241 PHE B N 1
ATOM 5580 C CA . PHE B 1 241 ? 5.227 -27.094 -16.766 1 94.44 241 PHE B CA 1
ATOM 5581 C C . PHE B 1 241 ? 5.109 -27.844 -15.445 1 94.44 241 PHE B C 1
ATOM 5583 O O . PHE B 1 241 ? 4.008 -28.219 -15.039 1 94.44 241 PHE B O 1
ATOM 5590 N N . ARG B 1 242 ? 6.219 -28.062 -14.773 1 97.25 242 ARG B N 1
ATOM 5591 C CA . ARG B 1 242 ? 6.207 -28.781 -13.508 1 97.25 242 ARG B CA 1
ATOM 5592 C C . ARG B 1 242 ? 6.121 -27.828 -12.32 1 97.25 242 ARG B C 1
ATOM 5594 O O . ARG B 1 242 ? 6.203 -28.25 -11.164 1 97.25 242 ARG B O 1
ATOM 5601 N N . ILE B 1 243 ? 6.062 -26.578 -12.602 1 97.56 243 ILE B N 1
ATOM 5602 C CA . ILE B 1 243 ? 5.859 -25.562 -11.57 1 97.56 243 ILE B CA 1
ATOM 5603 C C . ILE B 1 243 ? 4.406 -25.094 -11.594 1 97.56 243 ILE B C 1
ATOM 5605 O O . ILE B 1 243 ? 3.91 -24.641 -12.633 1 97.56 243 ILE B O 1
ATOM 5609 N N . VAL B 1 244 ? 3.756 -25.188 -10.484 1 97.62 244 VAL B N 1
ATOM 5610 C CA . VAL B 1 244 ? 2.359 -24.781 -10.344 1 97.62 244 VAL B CA 1
ATOM 5611 C C . VAL B 1 244 ? 2.244 -23.688 -9.281 1 97.62 244 VAL B C 1
ATOM 5613 O O . VAL B 1 244 ? 2.93 -23.734 -8.258 1 97.62 244 VAL B O 1
ATOM 5616 N N . GLY B 1 245 ? 1.494 -22.672 -9.633 1 96.56 245 GLY B N 1
ATOM 5617 C CA . GLY B 1 245 ? 1.202 -21.641 -8.633 1 96.56 245 GLY B CA 1
ATOM 5618 C C . GLY B 1 245 ? -0.152 -21.828 -7.977 1 96.56 245 GLY B C 1
ATOM 5619 O O . GLY B 1 245 ? -1.139 -22.141 -8.648 1 96.56 245 GLY B O 1
ATOM 5620 N N . LEU B 1 246 ? -0.271 -21.734 -6.719 1 95.75 246 LEU B N 1
ATOM 5621 C CA . LEU B 1 246 ? -1.525 -21.797 -5.977 1 95.75 246 LEU B CA 1
ATOM 5622 C C . LEU B 1 246 ? -1.645 -20.609 -5.027 1 95.75 246 LEU B C 1
ATOM 5624 O O . LEU B 1 246 ? -0.754 -20.375 -4.207 1 95.75 246 LEU B O 1
ATOM 5628 N N . SER B 1 247 ? -2.68 -19.859 -5.207 1 90.81 247 SER B N 1
ATOM 5629 C CA . SER B 1 247 ? -2.85 -18.688 -4.352 1 90.81 247 SER B CA 1
ATOM 5630 C C . SER B 1 247 ? -4.273 -18.594 -3.816 1 90.81 247 SER B C 1
ATOM 5632 O O . SER B 1 247 ? -5.238 -18.781 -4.566 1 90.81 247 SER B O 1
ATOM 5634 N N . LYS B 1 248 ? -4.363 -18.391 -2.564 1 83.75 248 LYS B N 1
ATOM 5635 C CA . LYS B 1 248 ? -5.668 -18 -2.037 1 83.75 248 LYS B CA 1
ATOM 5636 C C . LYS B 1 248 ? -6.012 -16.562 -2.441 1 83.75 248 LYS B C 1
ATOM 5638 O O . LYS B 1 248 ? -5.211 -15.648 -2.248 1 83.75 248 LYS B O 1
ATOM 5643 N N . THR B 1 249 ? -7.066 -16.406 -3.004 1 75.81 249 THR B N 1
ATOM 5644 C CA . THR B 1 249 ? -7.371 -15.062 -3.49 1 75.81 249 THR B CA 1
ATOM 5645 C C . THR B 1 249 ? -8.125 -14.266 -2.43 1 75.81 249 THR B C 1
ATOM 5647 O O . THR B 1 249 ? -8.977 -14.805 -1.727 1 75.81 249 THR B O 1
ATOM 5650 N N . SER B 1 250 ? -7.73 -13.008 -2.359 1 65.06 250 SER B N 1
ATOM 5651 C CA . SER B 1 250 ? -8.453 -12.078 -1.498 1 65.06 250 SER B CA 1
ATOM 5652 C C . SER B 1 250 ? -9.078 -10.945 -2.309 1 65.06 250 SER B C 1
ATOM 5654 O O . SER B 1 250 ? -9.781 -10.094 -1.76 1 65.06 250 SER B O 1
ATOM 5656 N N . LYS B 1 251 ? -8.727 -11.031 -3.541 1 71.44 251 LYS B N 1
ATOM 5657 C CA . LYS B 1 251 ? -9.289 -9.992 -4.395 1 71.44 251 LYS B CA 1
ATOM 5658 C C . LYS B 1 251 ? -10.789 -10.188 -4.586 1 71.44 251 LYS B C 1
ATOM 5660 O O . LYS B 1 251 ? -11.227 -11.258 -5.016 1 71.44 251 LYS B O 1
ATOM 5665 N N . PHE B 1 252 ? -11.547 -9.25 -4.457 1 71.19 252 PHE B N 1
ATOM 5666 C CA . PHE B 1 252 ? -13.008 -9.273 -4.461 1 71.19 252 PHE B CA 1
ATOM 5667 C C . PHE B 1 252 ? -13.539 -9.742 -5.812 1 71.19 252 PHE B C 1
ATOM 5669 O O . PHE B 1 252 ? -14.414 -10.609 -5.875 1 71.19 252 PHE B O 1
ATOM 5676 N N . THR B 1 253 ? -12.93 -9.219 -6.824 1 74.75 253 THR B N 1
ATOM 5677 C CA . THR B 1 253 ? -13.43 -9.516 -8.156 1 74.75 253 THR B CA 1
ATOM 5678 C C . THR B 1 253 ? -13.227 -10.992 -8.492 1 74.75 253 THR B C 1
ATOM 5680 O O . THR B 1 253 ? -14.086 -11.617 -9.117 1 74.75 253 THR B O 1
ATOM 5683 N N . ASN B 1 254 ? -12.117 -11.539 -8.023 1 81.31 254 ASN B N 1
ATOM 5684 C CA . ASN B 1 254 ? -11.836 -12.953 -8.273 1 81.31 254 ASN B CA 1
ATOM 5685 C C . ASN B 1 254 ? -12.773 -13.852 -7.48 1 81.31 254 ASN B C 1
ATOM 5687 O O . ASN B 1 254 ? -13.234 -14.883 -7.988 1 81.31 254 ASN B O 1
ATOM 5691 N N . ILE B 1 255 ? -13.031 -13.445 -6.309 1 82.31 255 ILE B N 1
ATOM 5692 C CA . ILE B 1 255 ? -13.906 -14.227 -5.445 1 82.31 255 ILE B CA 1
ATOM 5693 C C . ILE B 1 255 ? -15.32 -14.266 -6.027 1 82.31 255 ILE B C 1
ATOM 5695 O O . ILE B 1 255 ? -15.906 -15.336 -6.18 1 82.31 255 ILE B O 1
ATOM 5699 N N . ILE B 1 256 ? -15.773 -13.156 -6.484 1 81.12 256 ILE B N 1
ATOM 5700 C CA . ILE B 1 256 ? -17.141 -13.047 -6.98 1 81.12 256 ILE B CA 1
ATOM 5701 C C . ILE B 1 256 ? -17.297 -13.859 -8.266 1 81.12 256 ILE B C 1
ATOM 5703 O O . ILE B 1 256 ? -18.25 -14.625 -8.414 1 81.12 256 ILE B O 1
ATOM 5707 N N . ARG B 1 257 ? -16.359 -13.703 -9.055 1 84.31 257 ARG B N 1
ATOM 5708 C CA . ARG B 1 257 ? -16.438 -14.414 -10.328 1 84.31 257 ARG B CA 1
ATOM 5709 C C . ARG B 1 257 ? -16.344 -15.922 -10.109 1 84.31 257 ARG B C 1
ATOM 5711 O O . ARG B 1 257 ? -17.094 -16.688 -10.734 1 84.31 257 ARG B O 1
ATOM 5718 N N . SER B 1 258 ? -15.484 -16.297 -9.297 1 90.31 258 SER B N 1
ATOM 5719 C CA . SER B 1 258 ? -15.273 -17.719 -9.055 1 90.31 258 SER B CA 1
ATOM 5720 C C . SER B 1 258 ? -16.484 -18.344 -8.367 1 90.31 258 SER B C 1
ATOM 5722 O O . SER B 1 258 ? -16.922 -19.438 -8.75 1 90.31 258 SER B O 1
ATOM 5724 N N . GLN B 1 259 ? -17.016 -17.656 -7.406 1 86.19 259 GLN B N 1
ATOM 5725 C CA . GLN B 1 259 ? -18.188 -18.188 -6.707 1 86.19 259 GLN B CA 1
ATOM 5726 C C . GLN B 1 259 ? -19.406 -18.25 -7.637 1 86.19 259 GLN B C 1
ATOM 5728 O O . GLN B 1 259 ? -20.188 -19.203 -7.578 1 86.19 259 GLN B O 1
ATOM 5733 N N . SER B 1 260 ? -19.531 -17.156 -8.391 1 86.06 260 SER B N 1
ATOM 5734 C CA . SER B 1 260 ? -20.609 -17.172 -9.383 1 86.06 260 SER B CA 1
ATOM 5735 C C . SER B 1 260 ? -20.469 -18.375 -10.328 1 86.06 260 SER B C 1
ATOM 5737 O O . SER B 1 260 ? -21.453 -19.031 -10.648 1 86.06 260 SER B O 1
ATOM 5739 N N . LEU B 1 261 ? -19.297 -18.672 -10.742 1 93.31 261 LEU B N 1
ATOM 5740 C CA . LEU B 1 261 ? -19 -19.797 -11.609 1 93.31 261 LEU B CA 1
ATOM 5741 C C . LEU B 1 261 ? -19.391 -21.109 -10.93 1 93.31 261 LEU B C 1
ATOM 5743 O O . LEU B 1 261 ? -20.094 -21.938 -11.516 1 93.31 261 LEU B O 1
ATOM 5747 N N . PHE B 1 262 ? -18.938 -21.344 -9.711 1 92.62 262 PHE B N 1
ATOM 5748 C CA . PHE B 1 262 ? -19.172 -22.594 -8.992 1 92.62 262 PHE B CA 1
ATOM 5749 C C . PHE B 1 262 ? -20.656 -22.781 -8.688 1 92.62 262 PHE B C 1
ATOM 5751 O O . PHE B 1 262 ? -21.156 -23.906 -8.703 1 92.62 262 PHE B O 1
ATOM 5758 N N . TYR B 1 263 ? -21.281 -21.688 -8.438 1 87.81 263 TYR B N 1
ATOM 5759 C CA . TYR B 1 263 ? -22.719 -21.766 -8.156 1 87.81 263 TYR B CA 1
ATOM 5760 C C . TYR B 1 263 ? -23.5 -22.141 -9.406 1 87.81 263 TYR B C 1
ATOM 5762 O O . TYR B 1 263 ? -24.422 -22.953 -9.336 1 87.81 263 TYR B O 1
ATOM 5770 N N . THR B 1 264 ? -23.156 -21.562 -10.484 1 88.5 264 THR B N 1
ATOM 5771 C CA . THR B 1 264 ? -23.906 -21.719 -11.727 1 88.5 264 THR B CA 1
ATOM 5772 C C . THR B 1 264 ? -23.609 -23.078 -12.375 1 88.5 264 THR B C 1
ATOM 5774 O O . THR B 1 264 ? -24.5 -23.688 -12.961 1 88.5 264 THR B O 1
ATOM 5777 N N . LYS B 1 265 ? -22.391 -23.531 -12.266 1 91.69 265 LYS B N 1
ATOM 5778 C CA . LYS B 1 265 ? -22 -24.703 -13.055 1 91.69 265 LYS B CA 1
ATOM 5779 C C . LYS B 1 265 ? -21.672 -25.891 -12.156 1 91.69 265 LYS B C 1
ATOM 5781 O O . LYS B 1 265 ? -20.984 -26.828 -12.578 1 91.69 265 LYS B O 1
ATOM 5786 N N . LYS B 1 266 ? -22.094 -25.766 -10.953 1 87.31 266 LYS B N 1
ATOM 5787 C CA . LYS B 1 266 ? -21.859 -26.891 -10.039 1 87.31 266 LYS B CA 1
ATOM 5788 C C . LYS B 1 266 ? -22.453 -28.172 -10.586 1 87.31 266 LYS B C 1
ATOM 5790 O O . LYS B 1 266 ? -23.562 -28.188 -11.117 1 87.31 266 LYS B O 1
ATOM 5795 N N . PRO B 1 267 ? -21.625 -29.156 -10.453 1 85.5 267 PRO B N 1
ATOM 5796 C CA . PRO B 1 267 ? -22.156 -30.438 -10.914 1 85.5 267 PRO B CA 1
ATOM 5797 C C . PRO B 1 267 ? -23.344 -30.922 -10.078 1 85.5 267 PRO B C 1
ATOM 5799 O O . PRO B 1 267 ? -23.5 -30.5 -8.922 1 85.5 267 PRO B O 1
ATOM 5802 N N . SER B 1 268 ? -24.203 -31.75 -10.648 1 78.5 268 SER B N 1
ATOM 5803 C CA . SER B 1 268 ? -25.406 -32.25 -10.008 1 78.5 268 SER B CA 1
ATOM 5804 C C . SER B 1 268 ? -25.062 -33.094 -8.773 1 78.5 268 SER B C 1
ATOM 5806 O O . SER B 1 268 ? -25.766 -33.062 -7.766 1 78.5 268 SER B O 1
ATOM 5808 N N . THR B 1 269 ? -24.125 -33.875 -8.891 1 75.38 269 THR B N 1
ATOM 5809 C CA . THR B 1 269 ? -23.719 -34.688 -7.754 1 75.38 269 THR B CA 1
ATOM 5810 C C . THR B 1 269 ? -22.484 -34.094 -7.082 1 75.38 269 THR B C 1
ATOM 5812 O O . THR B 1 269 ? -21.406 -34 -7.695 1 75.38 269 THR B O 1
ATOM 5815 N N . ILE B 1 270 ? -22.844 -33.438 -6.055 1 65 270 ILE B N 1
ATOM 5816 C CA . ILE B 1 270 ? -21.734 -32.906 -5.262 1 65 270 ILE B CA 1
ATOM 5817 C C . ILE B 1 270 ? -21.156 -34.031 -4.414 1 65 270 ILE B C 1
ATOM 5819 O O . ILE B 1 270 ? -21.781 -34.469 -3.441 1 65 270 ILE B O 1
ATOM 5823 N N . ASN B 1 271 ? -20.406 -34.906 -4.973 1 60.56 271 ASN B N 1
ATOM 5824 C CA . ASN B 1 271 ? -19.812 -36.031 -4.27 1 60.56 271 ASN B CA 1
ATOM 5825 C C . ASN B 1 271 ? -18.391 -35.719 -3.799 1 60.56 271 ASN B C 1
ATOM 5827 O O . ASN B 1 271 ? -17.734 -36.562 -3.174 1 60.56 271 ASN B O 1
ATOM 5831 N N . GLY B 1 272 ? -18 -34.469 -4.02 1 63.47 272 GLY B N 1
ATOM 5832 C CA . GLY B 1 272 ? -16.578 -34.312 -3.812 1 63.47 272 GLY B CA 1
ATOM 5833 C C . GLY B 1 272 ? -16.25 -33.312 -2.717 1 63.47 272 GLY B C 1
ATOM 5834 O O . GLY B 1 272 ? -17.141 -32.781 -2.051 1 63.47 272 GLY B O 1
ATOM 5835 N N . ARG B 1 273 ? -15.016 -33.281 -2.342 1 81.19 273 ARG B N 1
ATOM 5836 C CA . ARG B 1 273 ? -14.406 -32.469 -1.275 1 81.19 273 ARG B CA 1
ATOM 5837 C C . ARG B 1 273 ? -14.164 -31.047 -1.727 1 81.19 273 ARG B C 1
ATOM 5839 O O . ARG B 1 273 ? -13.562 -30.25 -0.997 1 81.19 273 ARG B O 1
ATOM 5846 N N . GLY B 1 274 ? -14.719 -30.688 -3 1 93.06 274 GLY B N 1
ATOM 5847 C CA . GLY B 1 274 ? -14.461 -29.375 -3.555 1 93.06 274 GLY B CA 1
ATOM 5848 C C . GLY B 1 274 ? -14.648 -29.312 -5.059 1 93.06 274 GLY B C 1
ATOM 5849 O O . GLY B 1 274 ? -15.117 -30.266 -5.672 1 93.06 274 GLY B O 1
ATOM 5850 N N . LEU B 1 275 ? -14.539 -28.203 -5.621 1 96.25 275 LEU B N 1
ATOM 5851 C CA . LEU B 1 275 ? -14.734 -27.984 -7.055 1 96.25 275 LEU B CA 1
ATOM 5852 C C . LEU B 1 275 ? -13.516 -27.328 -7.684 1 96.25 275 LEU B C 1
ATOM 5854 O O . LEU B 1 275 ? -12.766 -26.625 -7.004 1 96.25 275 LEU B O 1
ATOM 5858 N N . TYR B 1 276 ? -13.234 -27.656 -8.891 1 96.88 276 TYR B N 1
ATOM 5859 C CA . TYR B 1 276 ? -12.203 -26.969 -9.664 1 96.88 276 TYR B CA 1
ATOM 5860 C C . TYR B 1 276 ? -12.664 -26.703 -11.086 1 96.88 276 TYR B C 1
ATOM 5862 O O . TYR B 1 276 ? -13.688 -27.234 -11.523 1 96.88 276 TYR B O 1
ATOM 5870 N N . SER B 1 277 ? -11.977 -25.828 -11.734 1 97.94 277 SER B N 1
ATOM 5871 C CA . SER B 1 277 ? -12.398 -25.406 -13.07 1 97.94 277 SER B CA 1
ATOM 5872 C C . SER B 1 277 ? -11.477 -25.984 -14.141 1 97.94 277 SER B C 1
ATOM 5874 O O . SER B 1 277 ? -10.328 -26.328 -13.859 1 97.94 277 SER B O 1
ATOM 5876 N N . LEU B 1 278 ? -11.961 -26.203 -15.266 1 97.81 278 LEU B N 1
ATOM 5877 C CA . LEU B 1 278 ? -11.305 -26.578 -16.516 1 97.81 278 LEU B CA 1
ATOM 5878 C C . LEU B 1 278 ? -11.719 -25.656 -17.656 1 97.81 278 LEU B C 1
ATOM 5880 O O . LEU B 1 278 ? -12.609 -24.812 -17.484 1 97.81 278 LEU B O 1
ATOM 5884 N N . VAL B 1 279 ? -11.008 -25.797 -18.688 1 98 279 VAL B N 1
ATOM 5885 C CA . VAL B 1 279 ? -11.484 -25.078 -19.875 1 98 279 VAL B CA 1
ATOM 5886 C C . VAL B 1 279 ? -12.711 -25.797 -20.438 1 98 279 VAL B C 1
ATOM 5888 O O . VAL B 1 279 ? -12.703 -27 -20.641 1 98 279 VAL B O 1
ATOM 5891 N N . ASP B 1 280 ? -13.742 -25.031 -20.594 1 97.56 280 ASP B N 1
ATOM 5892 C CA . ASP B 1 280 ? -14.93 -25.594 -21.234 1 97.56 280 ASP B CA 1
ATOM 5893 C C . ASP B 1 280 ? -14.742 -25.688 -22.75 1 97.56 280 ASP B C 1
ATOM 5895 O O . ASP B 1 280 ? -14.938 -24.703 -23.469 1 97.56 280 ASP B O 1
ATOM 5899 N N . LEU B 1 281 ? -14.492 -26.844 -23.266 1 95.94 281 LEU B N 1
ATOM 5900 C CA . LEU B 1 281 ? -14.117 -27.047 -24.656 1 95.94 281 LEU B CA 1
ATOM 5901 C C . LEU B 1 281 ? -15.273 -26.672 -25.578 1 95.94 281 LEU B C 1
ATOM 5903 O O . LEU B 1 281 ? -15.047 -26.266 -26.734 1 95.94 281 LEU B O 1
ATOM 5907 N N . GLU B 1 282 ? -16.469 -26.781 -25.172 1 93.69 282 GLU B N 1
ATOM 5908 C CA . GLU B 1 282 ? -17.625 -26.391 -25.969 1 93.69 282 GLU B CA 1
ATOM 5909 C C . GLU B 1 282 ? -17.938 -24.906 -25.812 1 93.69 282 GLU B C 1
ATOM 5911 O O . GLU B 1 282 ? -18.203 -24.219 -26.812 1 93.69 282 GLU B O 1
ATOM 5916 N N . GLY B 1 283 ? -17.844 -24.5 -24.625 1 95.5 283 GLY B N 1
ATOM 5917 C CA . GLY B 1 283 ? -18.234 -23.141 -24.297 1 95.5 283 GLY B CA 1
ATOM 5918 C C . GLY B 1 283 ? -17.234 -22.094 -24.75 1 95.5 283 GLY B C 1
ATOM 5919 O O . GLY B 1 283 ? -17.578 -20.922 -24.922 1 95.5 283 GLY B O 1
ATOM 5920 N N . ILE B 1 284 ? -15.969 -22.484 -24.906 1 96.75 284 ILE B N 1
ATOM 5921 C CA . ILE B 1 284 ? -14.906 -21.516 -25.172 1 96.75 284 ILE B CA 1
ATOM 5922 C C . ILE B 1 284 ? -15.133 -20.844 -26.516 1 96.75 284 ILE B C 1
ATOM 5924 O O . ILE B 1 284 ? -14.773 -19.688 -26.719 1 96.75 284 ILE B O 1
ATOM 5928 N N . ASN B 1 285 ? -15.75 -21.562 -27.438 1 95.56 285 ASN B N 1
ATOM 5929 C CA . ASN B 1 285 ? -16.109 -20.953 -28.703 1 95.56 285 ASN B CA 1
ATOM 5930 C C . ASN B 1 285 ? -17.094 -19.812 -28.531 1 95.56 285 ASN B C 1
ATOM 5932 O O . ASN B 1 285 ? -16.938 -18.75 -29.141 1 95.56 285 ASN B O 1
ATOM 5936 N N . ASN B 1 286 ? -18.031 -20.078 -27.719 1 96.06 286 ASN B N 1
ATOM 5937 C CA . ASN B 1 286 ? -19 -19.031 -27.422 1 96.06 286 ASN B CA 1
ATOM 5938 C C . ASN B 1 286 ? -18.359 -17.844 -26.719 1 96.06 286 ASN B C 1
ATOM 5940 O O . ASN B 1 286 ? -18.719 -16.703 -26.969 1 96.06 286 ASN B O 1
ATOM 5944 N N . ALA B 1 287 ? -17.438 -18.172 -25.828 1 96.38 287 ALA B N 1
ATOM 5945 C CA . ALA B 1 287 ? -16.719 -17.094 -25.141 1 96.38 287 ALA B CA 1
ATOM 5946 C C . ALA B 1 287 ? -15.992 -16.203 -26.125 1 96.38 287 ALA B C 1
ATOM 5948 O O . ALA B 1 287 ? -16.094 -14.969 -26.047 1 96.38 287 ALA B O 1
ATOM 5949 N N . ALA B 1 288 ? -15.273 -16.797 -27.031 1 95.81 288 ALA B N 1
ATOM 5950 C CA . ALA B 1 288 ? -14.547 -16.062 -28.047 1 95.81 288 ALA B CA 1
ATOM 5951 C C . ALA B 1 288 ? -15.5 -15.258 -28.922 1 95.81 288 ALA B C 1
ATOM 5953 O O . ALA B 1 288 ? -15.195 -14.117 -29.297 1 95.81 288 ALA B O 1
ATOM 5954 N N . LYS B 1 289 ? -16.609 -15.844 -29.266 1 95.19 289 LYS B N 1
ATOM 5955 C CA . LYS B 1 289 ? -17.609 -15.188 -30.109 1 95.19 289 LYS B CA 1
ATOM 5956 C C . LYS B 1 289 ? -18.156 -13.938 -29.422 1 95.19 289 LYS B C 1
ATOM 5958 O O . LYS B 1 289 ? -18.297 -12.883 -30.047 1 95.19 289 LYS B O 1
ATOM 5963 N N . ILE B 1 290 ? -18.469 -14.094 -28.219 1 95.56 290 ILE B N 1
ATOM 5964 C CA . ILE B 1 290 ? -19.016 -12.977 -27.453 1 95.56 290 ILE B CA 1
ATOM 5965 C C . ILE B 1 290 ? -18.016 -11.812 -27.469 1 95.56 290 ILE B C 1
ATOM 5967 O O . ILE B 1 290 ? -18.391 -10.672 -27.734 1 95.56 290 ILE B O 1
ATOM 5971 N N . LEU B 1 291 ? -16.766 -12.086 -27.172 1 95.25 291 LEU B N 1
ATOM 5972 C CA . LEU B 1 291 ? -15.734 -11.055 -27.141 1 95.25 291 LEU B CA 1
ATOM 5973 C C . LEU B 1 291 ? -15.516 -10.477 -28.531 1 95.25 291 LEU B C 1
ATOM 5975 O O . LEU B 1 291 ? -15.375 -9.258 -28.688 1 95.25 291 LEU B O 1
ATOM 5979 N N . GLY B 1 292 ? -15.508 -11.344 -29.469 1 93.94 292 GLY B N 1
ATOM 5980 C CA . GLY B 1 292 ? -15.344 -10.898 -30.844 1 93.94 292 GLY B CA 1
ATOM 5981 C C . GLY B 1 292 ? -16.453 -9.984 -31.328 1 93.94 292 GLY B C 1
ATOM 5982 O O . GLY B 1 292 ? -16.188 -8.969 -31.969 1 93.94 292 GLY B O 1
ATOM 5983 N N . GLU B 1 293 ? -17.672 -10.328 -31.031 1 93.75 293 GLU B N 1
ATOM 5984 C CA . GLU B 1 293 ? -18.828 -9.523 -31.422 1 93.75 293 GLU B CA 1
ATOM 5985 C C . GLU B 1 293 ? -18.812 -8.164 -30.719 1 93.75 293 GLU B C 1
ATOM 5987 O O . GLU B 1 293 ? -19.109 -7.141 -31.344 1 93.75 293 GLU B O 1
ATOM 5992 N N . TYR B 1 294 ? -18.5 -8.273 -29.469 1 92.06 294 TYR B N 1
ATOM 5993 C CA . TYR B 1 294 ? -18.359 -7.008 -28.75 1 92.06 294 TYR B CA 1
ATOM 5994 C C . TYR B 1 294 ? -17.344 -6.098 -29.438 1 92.06 294 TYR B C 1
ATOM 5996 O O . TYR B 1 294 ? -17.609 -4.906 -29.625 1 92.06 294 TYR B O 1
ATOM 6004 N N . TRP B 1 295 ? -16.25 -6.617 -29.781 1 90.5 295 TRP B N 1
ATOM 6005 C CA . TRP B 1 295 ? -15.18 -5.867 -30.438 1 90.5 295 TRP B CA 1
ATOM 6006 C C . TRP B 1 295 ? -15.617 -5.387 -31.812 1 90.5 295 TRP B C 1
ATOM 6008 O O . TRP B 1 295 ? -15.406 -4.223 -32.188 1 90.5 295 TRP B O 1
ATOM 6018 N N . LYS B 1 296 ? -16.234 -6.145 -32.562 1 89.44 296 LYS B N 1
ATOM 6019 C CA . LYS B 1 296 ? -16.688 -5.82 -33.906 1 89.44 296 LYS B CA 1
ATOM 6020 C C . LYS B 1 296 ? -17.75 -4.715 -33.875 1 89.44 296 LYS B C 1
ATOM 6022 O O . LYS B 1 296 ? -17.828 -3.908 -34.812 1 89.44 296 LYS B O 1
ATOM 6027 N N . ARG B 1 297 ? -18.5 -4.707 -32.906 1 90.5 297 ARG B N 1
ATOM 6028 C CA . ARG B 1 297 ? -19.562 -3.713 -32.781 1 90.5 297 ARG B CA 1
ATOM 6029 C C . ARG B 1 297 ? -19.016 -2.396 -32.25 1 90.5 297 ARG B C 1
ATOM 6031 O O . ARG B 1 297 ? -19.781 -1.523 -31.812 1 90.5 297 ARG B O 1
ATOM 6038 N N . GLY B 1 298 ? -17.719 -2.322 -32.125 1 86.56 298 GLY B N 1
ATOM 6039 C CA . GLY B 1 298 ? -17.094 -1.069 -31.703 1 86.56 298 GLY B CA 1
ATOM 6040 C C . GLY B 1 298 ? -16.719 -1.044 -30.234 1 86.56 298 GLY B C 1
ATOM 6041 O O . GLY B 1 298 ? -16.391 0.015 -29.688 1 86.56 298 GLY B O 1
ATOM 6042 N N . GLY B 1 299 ? -16.797 -2.201 -29.641 1 84.06 299 GLY B N 1
ATOM 6043 C CA . GLY B 1 299 ? -16.391 -2.26 -28.25 1 84.06 299 GLY B CA 1
ATOM 6044 C C . GLY B 1 299 ? -14.906 -1.977 -28.062 1 84.06 299 GLY B C 1
ATOM 6045 O O . GLY B 1 299 ? -14.117 -2.105 -29 1 84.06 299 GLY B O 1
ATOM 6046 N N . ASN B 1 300 ? -14.562 -1.677 -26.891 1 82.12 300 ASN B N 1
ATOM 6047 C CA . ASN B 1 300 ? -13.188 -1.313 -26.547 1 82.12 300 ASN B CA 1
ATOM 6048 C C . ASN B 1 300 ? -12.258 -2.518 -26.609 1 82.12 300 ASN B C 1
ATOM 6050 O O . ASN B 1 300 ? -12.461 -3.512 -25.922 1 82.12 300 ASN B O 1
ATOM 6054 N N . LYS B 1 301 ? -11.219 -2.342 -27.328 1 84.81 301 LYS B N 1
ATOM 6055 C CA . LYS B 1 301 ? -10.234 -3.402 -27.5 1 84.81 301 LYS B CA 1
ATOM 6056 C C . LYS B 1 301 ? -9.531 -3.725 -26.188 1 84.81 301 LYS B C 1
ATOM 6058 O O . LYS B 1 301 ? -9.203 -4.883 -25.906 1 84.81 301 LYS B O 1
ATOM 6063 N N . ASP B 1 302 ? -9.328 -2.713 -25.391 1 80.88 302 ASP B N 1
ATOM 6064 C CA . ASP B 1 302 ? -8.648 -2.906 -24.109 1 80.88 302 ASP B CA 1
ATOM 6065 C C . ASP B 1 302 ? -9.5 -3.748 -23.156 1 80.88 302 ASP B C 1
ATOM 6067 O O . ASP B 1 302 ? -8.961 -4.523 -22.359 1 80.88 302 ASP B O 1
ATOM 6071 N N . PHE B 1 303 ? -10.75 -3.596 -23.359 1 82.25 303 PHE B N 1
ATOM 6072 C CA . PHE B 1 303 ? -11.641 -4.414 -22.547 1 82.25 303 PHE B CA 1
ATOM 6073 C C . PHE B 1 303 ? -11.5 -5.887 -22.906 1 82.25 303 PHE B C 1
ATOM 6075 O O . PHE B 1 303 ? -11.406 -6.742 -22.031 1 82.25 303 PHE B O 1
ATOM 6082 N N . VAL B 1 304 ? -11.438 -6.121 -24.156 1 89.5 304 VAL B N 1
ATOM 6083 C CA . VAL B 1 304 ? -11.305 -7.488 -24.641 1 89.5 304 VAL B CA 1
ATOM 6084 C C . VAL B 1 304 ? -9.977 -8.07 -24.188 1 89.5 304 VAL B C 1
ATOM 6086 O O . VAL B 1 304 ? -9.922 -9.18 -23.641 1 89.5 304 VAL B O 1
ATOM 6089 N N . ARG B 1 305 ? -8.977 -7.32 -24.297 1 87.62 305 ARG B N 1
ATOM 6090 C CA . ARG B 1 305 ? -7.633 -7.75 -23.906 1 87.62 305 ARG B CA 1
ATOM 6091 C C . ARG B 1 305 ? -7.566 -8.055 -22.406 1 87.62 305 ARG B C 1
ATOM 6093 O O . ARG B 1 305 ? -7.012 -9.078 -22 1 87.62 305 ARG B O 1
ATOM 6100 N N . GLU B 1 306 ? -8.133 -7.207 -21.609 1 85.5 306 GLU B N 1
ATOM 6101 C CA . GLU B 1 306 ? -8.117 -7.383 -20.156 1 85.5 306 GLU B CA 1
ATOM 6102 C C . GLU B 1 306 ? -8.922 -8.617 -19.75 1 85.5 306 GLU B C 1
ATOM 6104 O O . GLU B 1 306 ? -8.562 -9.305 -18.781 1 85.5 306 GLU B O 1
ATOM 6109 N N . THR B 1 307 ? -9.969 -8.82 -20.438 1 88.19 307 THR B N 1
ATOM 6110 C CA . THR B 1 307 ? -10.773 -9.992 -20.141 1 88.19 307 THR B CA 1
ATOM 6111 C C . THR B 1 307 ? -10 -11.273 -20.453 1 88.19 307 THR B C 1
ATOM 6113 O O . THR B 1 307 ? -9.984 -12.211 -19.656 1 88.19 307 THR B O 1
ATOM 6116 N N . ILE B 1 308 ? -9.352 -11.227 -21.562 1 93 308 ILE B N 1
ATOM 6117 C CA . ILE B 1 308 ? -8.555 -12.375 -21.984 1 93 308 ILE B CA 1
ATOM 6118 C C . ILE B 1 308 ? -7.441 -12.625 -20.969 1 93 308 ILE B C 1
ATOM 6120 O O . ILE B 1 308 ? -7.141 -13.773 -20.641 1 93 308 ILE B O 1
ATOM 6124 N N . ARG B 1 309 ? -6.934 -11.617 -20.375 1 89.06 309 ARG B N 1
ATOM 6125 C CA . ARG B 1 309 ? -5.828 -11.703 -19.422 1 89.06 309 ARG B CA 1
ATOM 6126 C C . ARG B 1 309 ? -6.277 -12.344 -18.109 1 89.06 309 ARG B C 1
ATOM 6128 O O . ARG B 1 309 ? -5.449 -12.789 -17.312 1 89.06 309 ARG B O 1
ATOM 6135 N N . ILE B 1 310 ? -7.539 -12.383 -17.891 1 89.62 310 ILE B N 1
ATOM 6136 C CA . ILE B 1 310 ? -8.07 -13.062 -16.703 1 89.62 310 ILE B CA 1
ATOM 6137 C C . ILE B 1 310 ? -7.82 -14.562 -16.828 1 89.62 310 ILE B C 1
ATOM 6139 O O . ILE B 1 310 ? -7.555 -15.234 -15.828 1 89.62 310 ILE B O 1
ATOM 6143 N N . PHE B 1 311 ? -7.879 -15.039 -18.062 1 94.69 311 PHE B N 1
ATOM 6144 C CA . PHE B 1 311 ? -7.773 -16.469 -18.312 1 94.69 311 PHE B CA 1
ATOM 6145 C C . PHE B 1 311 ? -6.316 -16.891 -18.516 1 94.69 311 PHE B C 1
ATOM 6147 O O . PHE B 1 311 ? -5.879 -17.906 -17.984 1 94.69 311 PHE B O 1
ATOM 6154 N N . ASN B 1 312 ? -5.652 -16.172 -19.297 1 93.25 312 ASN B N 1
ATOM 6155 C CA . ASN B 1 312 ? -4.23 -16.406 -19.531 1 93.25 312 ASN B CA 1
ATOM 6156 C C . ASN B 1 312 ? -3.504 -15.109 -19.875 1 93.25 312 ASN B C 1
ATOM 6158 O O . ASN B 1 312 ? -4.113 -14.164 -20.375 1 93.25 312 ASN B O 1
ATOM 6162 N N . ARG B 1 313 ? -2.271 -15.125 -19.531 1 90.38 313 ARG B N 1
ATOM 6163 C CA . ARG B 1 313 ? -1.442 -13.945 -19.734 1 90.38 313 ARG B CA 1
ATOM 6164 C C . ARG B 1 313 ? -0.007 -14.328 -20.078 1 90.38 313 ARG B C 1
ATOM 6166 O O . ARG B 1 313 ? 0.533 -15.289 -19.516 1 90.38 313 ARG B O 1
ATOM 6173 N N . ILE B 1 314 ? 0.543 -13.469 -20.938 1 89.56 314 ILE B N 1
ATOM 6174 C CA . ILE B 1 314 ? 1.963 -13.656 -21.219 1 89.56 314 ILE B CA 1
ATOM 6175 C C . ILE B 1 314 ? 2.793 -13.148 -20.047 1 89.56 314 ILE B C 1
ATOM 6177 O O . ILE B 1 314 ? 2.549 -12.047 -19.531 1 89.56 314 ILE B O 1
ATOM 6181 N N . VAL B 1 315 ? 3.707 -13.945 -19.562 1 89.56 315 VAL B N 1
ATOM 6182 C CA . VAL B 1 315 ? 4.48 -13.539 -18.391 1 89.56 315 VAL B CA 1
ATOM 6183 C C . VAL B 1 315 ? 5.945 -13.367 -18.781 1 89.56 315 VAL B C 1
ATOM 6185 O O . VAL B 1 315 ? 6.656 -12.547 -18.188 1 89.56 315 VAL B O 1
ATOM 6188 N N . TYR B 1 316 ? 6.492 -14.141 -19.672 1 89.31 316 TYR B N 1
ATOM 6189 C CA . TYR B 1 316 ? 7.805 -13.969 -20.281 1 89.31 316 TYR B CA 1
ATOM 6190 C C . TYR B 1 316 ? 7.688 -13.75 -21.781 1 89.31 316 TYR B C 1
ATOM 6192 O O . TYR B 1 316 ? 7.711 -14.711 -22.562 1 89.31 316 TYR B O 1
ATOM 6200 N N . SER B 1 317 ? 7.645 -12.555 -22.172 1 85.25 317 SER B N 1
ATOM 6201 C CA . SER B 1 317 ? 7.281 -12.172 -23.531 1 85.25 317 SER B CA 1
ATOM 6202 C C . SER B 1 317 ? 8.359 -12.594 -24.531 1 85.25 317 SER B C 1
ATOM 6204 O O . SER B 1 317 ? 8.055 -13.039 -25.641 1 85.25 317 SER B O 1
ATOM 6206 N N . ASN B 1 318 ? 9.547 -12.438 -24.062 1 84.81 318 ASN B N 1
ATOM 6207 C CA . ASN B 1 318 ? 10.648 -12.773 -24.969 1 84.81 318 ASN B CA 1
ATOM 6208 C C . ASN B 1 318 ? 10.719 -14.273 -25.234 1 84.81 318 ASN B C 1
ATOM 6210 O O . ASN B 1 318 ? 11.195 -14.695 -26.297 1 84.81 318 ASN B O 1
ATOM 6214 N N . HIS B 1 319 ? 10.227 -14.977 -24.375 1 90.31 319 HIS B N 1
ATOM 6215 C CA . HIS B 1 319 ? 10.344 -16.422 -24.469 1 90.31 319 HIS B CA 1
ATOM 6216 C C . HIS B 1 319 ? 8.984 -17.078 -24.734 1 90.31 319 HIS B C 1
ATOM 6218 O O . HIS B 1 319 ? 8.875 -18.297 -24.766 1 90.31 319 HIS B O 1
ATOM 6224 N N . GLU B 1 320 ? 7.965 -16.312 -24.844 1 89.06 320 GLU B N 1
ATOM 6225 C CA . GLU B 1 320 ? 6.613 -16.75 -25.188 1 89.06 320 GLU B CA 1
ATOM 6226 C C . GLU B 1 320 ? 6.078 -17.75 -24.188 1 89.06 320 GLU B C 1
ATOM 6228 O O . GLU B 1 320 ? 5.621 -18.828 -24.562 1 89.06 320 GLU B O 1
ATOM 6233 N N . VAL B 1 321 ? 6.203 -17.438 -22.984 1 93.12 321 VAL B N 1
ATOM 6234 C CA . VAL B 1 321 ? 5.652 -18.234 -21.906 1 93.12 321 VAL B CA 1
ATOM 6235 C C . VAL B 1 321 ? 4.422 -17.547 -21.312 1 93.12 321 VAL B C 1
ATOM 6237 O O . VAL B 1 321 ? 4.465 -16.359 -21 1 93.12 321 VAL B O 1
ATOM 6240 N N . TYR B 1 322 ? 3.377 -18.312 -21.203 1 93 322 TYR B N 1
ATOM 6241 C CA . TYR B 1 322 ? 2.105 -17.812 -20.688 1 93 322 TYR B CA 1
ATOM 6242 C C . TYR B 1 322 ? 1.745 -18.484 -19.375 1 93 322 TYR B C 1
ATOM 6244 O O . TYR B 1 322 ? 2.355 -19.484 -18.984 1 93 322 TYR B O 1
ATOM 6252 N N . VAL B 1 323 ? 0.856 -17.844 -18.688 1 95.25 323 VAL B N 1
ATOM 6253 C CA . VAL B 1 323 ? 0.26 -18.453 -17.5 1 95.25 323 VAL B CA 1
ATOM 6254 C C . VAL B 1 323 ? -1.258 -18.5 -17.656 1 95.25 323 VAL B C 1
ATOM 6256 O O . VAL B 1 323 ? -1.877 -17.547 -18.125 1 95.25 323 VAL B O 1
ATOM 6259 N N . ALA B 1 324 ? -1.792 -19.656 -17.422 1 96.38 324 ALA B N 1
ATOM 6260 C CA . ALA B 1 324 ? -3.242 -19.812 -17.359 1 96.38 324 ALA B CA 1
ATOM 6261 C C . ALA B 1 324 ? -3.717 -19.969 -15.914 1 96.38 324 ALA B C 1
ATOM 6263 O O . ALA B 1 324 ? -3.025 -20.562 -15.086 1 96.38 324 ALA B O 1
ATOM 6264 N N . ARG B 1 325 ? -4.871 -19.469 -15.641 1 95.81 325 ARG B N 1
ATOM 6265 C CA . ARG B 1 325 ? -5.379 -19.438 -14.273 1 95.81 325 ARG B CA 1
ATOM 6266 C C . ARG B 1 325 ? -6.688 -20.203 -14.148 1 95.81 325 ARG B C 1
ATOM 6268 O O . ARG B 1 325 ? -7.562 -20.094 -15.016 1 95.81 325 ARG B O 1
ATOM 6275 N N . PHE B 1 326 ? -6.84 -20.969 -13.102 1 97.75 326 PHE B N 1
ATOM 6276 C CA . PHE B 1 326 ? -8.016 -21.797 -12.891 1 97.75 326 PHE B CA 1
ATOM 6277 C C . PHE B 1 326 ? -8.508 -21.688 -11.445 1 97.75 326 PHE B C 1
ATOM 6279 O O . PHE B 1 326 ? -7.824 -22.141 -10.523 1 97.75 326 PHE B O 1
ATOM 6286 N N . PRO B 1 327 ? -9.633 -21.156 -11.227 1 96.38 327 PRO B N 1
ATOM 6287 C CA . PRO B 1 327 ? -10.18 -21.125 -9.875 1 96.38 327 PRO B CA 1
ATOM 6288 C C . PRO B 1 327 ? -10.508 -22.516 -9.336 1 96.38 327 PRO B C 1
ATOM 6290 O O . PRO B 1 327 ? -10.93 -23.391 -10.102 1 96.38 327 PRO B O 1
ATOM 6293 N N . LEU B 1 328 ? -10.359 -22.75 -8.117 1 96.19 328 LEU B N 1
ATOM 6294 C CA . LEU B 1 328 ? -10.805 -23.969 -7.438 1 96.19 328 LEU B CA 1
ATOM 6295 C C . LEU B 1 328 ? -11.234 -23.656 -6.004 1 96.19 328 LEU B C 1
ATOM 6297 O O . LEU B 1 328 ? -10.867 -22.625 -5.449 1 96.19 328 LEU B O 1
ATOM 6301 N N . THR B 1 329 ? -12.086 -24.453 -5.418 1 92.88 329 THR B N 1
ATOM 6302 C CA . THR B 1 329 ? -12.57 -24.344 -4.043 1 92.88 329 THR B CA 1
ATOM 6303 C C . THR B 1 329 ? -12.586 -25.703 -3.361 1 92.88 329 THR B C 1
ATOM 6305 O O . THR B 1 329 ? -13.477 -26.531 -3.609 1 92.88 329 THR B O 1
ATOM 6308 N N . PRO B 1 330 ? -11.602 -25.891 -2.531 1 91.38 330 PRO B N 1
ATOM 6309 C CA . PRO B 1 330 ? -11.516 -27.203 -1.871 1 91.38 330 PRO B CA 1
ATOM 6310 C C . PRO B 1 330 ? -12.625 -27.422 -0.852 1 91.38 330 PRO B C 1
ATOM 6312 O O . PRO B 1 330 ? -12.906 -28.562 -0.481 1 91.38 330 PRO B O 1
ATOM 6315 N N . ASP B 1 331 ? -13.258 -26.406 -0.324 1 87.62 331 ASP B N 1
ATOM 6316 C CA . ASP B 1 331 ? -14.227 -26.547 0.758 1 87.62 331 ASP B CA 1
ATOM 6317 C C . ASP B 1 331 ? -15.531 -25.844 0.412 1 87.62 331 ASP B C 1
ATOM 6319 O O . ASP B 1 331 ? -16.344 -25.547 1.298 1 87.62 331 ASP B O 1
ATOM 6323 N N . TYR B 1 332 ? -15.734 -25.359 -0.808 1 84.88 332 TYR B N 1
ATOM 6324 C CA . TYR B 1 332 ? -16.938 -24.703 -1.325 1 84.88 332 TYR B CA 1
ATOM 6325 C C . TYR B 1 332 ? -17.094 -23.297 -0.745 1 84.88 332 TYR B C 1
ATOM 6327 O O . TYR B 1 332 ? -18.125 -22.656 -0.925 1 84.88 332 TYR B O 1
ATOM 6335 N N . ARG B 1 333 ? -16.141 -22.875 -0.078 1 79.75 333 ARG B N 1
ATOM 6336 C CA . ARG B 1 333 ? -16.203 -21.562 0.549 1 79.75 333 ARG B CA 1
ATOM 6337 C C . ARG B 1 333 ? -15.039 -20.688 0.118 1 79.75 333 ARG B C 1
ATOM 6339 O O . ARG B 1 333 ? -15.234 -19.547 -0.328 1 79.75 333 ARG B O 1
ATOM 6346 N N . ASN B 1 334 ? -13.898 -21.25 0.273 1 82.19 334 ASN B N 1
ATOM 6347 C CA . ASN B 1 334 ? -12.688 -20.5 -0.048 1 82.19 334 ASN B CA 1
ATOM 6348 C C . ASN B 1 334 ? -12.258 -20.719 -1.495 1 82.19 334 ASN B C 1
ATOM 6350 O O . ASN B 1 334 ? -12.344 -21.844 -2.004 1 82.19 334 ASN B O 1
ATOM 6354 N N . VAL B 1 335 ? -11.828 -19.656 -2.117 1 89.25 335 VAL B N 1
ATOM 6355 C CA . VAL B 1 335 ? -11.43 -19.75 -3.518 1 89.25 335 VAL B CA 1
ATOM 6356 C C . VAL B 1 335 ? -9.906 -19.656 -3.627 1 89.25 335 VAL B C 1
ATOM 6358 O O . VAL B 1 335 ? -9.289 -18.766 -3.043 1 89.25 335 VAL B O 1
ATOM 6361 N N . PHE B 1 336 ? -9.328 -20.625 -4.273 1 92.25 336 PHE B N 1
ATOM 6362 C CA . PHE B 1 336 ? -7.93 -20.609 -4.695 1 92.25 336 PHE B CA 1
ATOM 6363 C C . PHE B 1 336 ? -7.82 -20.406 -6.199 1 92.25 336 PHE B C 1
ATOM 6365 O O . PHE B 1 336 ? -8.781 -20.656 -6.938 1 92.25 336 PHE B O 1
ATOM 6372 N N . ILE B 1 337 ? -6.758 -19.891 -6.602 1 93.88 337 ILE B N 1
ATOM 6373 C CA . ILE B 1 337 ? -6.453 -19.797 -8.023 1 93.88 337 ILE B CA 1
ATOM 6374 C C . ILE B 1 337 ? -5.223 -20.641 -8.344 1 93.88 337 ILE B C 1
ATOM 6376 O O . ILE B 1 337 ? -4.168 -20.469 -7.727 1 93.88 337 ILE B O 1
ATOM 6380 N N . LEU B 1 338 ? -5.395 -21.547 -9.203 1 97.25 338 LEU B N 1
ATOM 6381 C CA . LEU B 1 338 ? -4.309 -22.375 -9.703 1 97.25 338 LEU B CA 1
ATOM 6382 C C . LEU B 1 338 ? -3.715 -21.781 -10.977 1 97.25 338 LEU B C 1
ATOM 6384 O O . LEU B 1 338 ? -4.441 -21.5 -11.93 1 97.25 338 LEU B O 1
ATOM 6388 N N . ASP B 1 339 ? -2.434 -21.578 -10.984 1 96.31 339 ASP B N 1
ATOM 6389 C CA . ASP B 1 339 ? -1.709 -21.078 -12.148 1 96.31 339 ASP B CA 1
ATOM 6390 C C . ASP B 1 339 ? -0.806 -22.156 -12.742 1 96.31 339 ASP B C 1
ATOM 6392 O O . ASP B 1 339 ? -0.13 -22.875 -12.016 1 96.31 339 ASP B O 1
ATOM 6396 N N . ILE B 1 340 ? -0.792 -22.266 -14.023 1 97.44 340 ILE B N 1
ATOM 6397 C CA . ILE B 1 340 ? 0.143 -23.141 -14.727 1 97.44 340 ILE B CA 1
ATOM 6398 C C . ILE B 1 340 ? 0.797 -22.391 -15.875 1 97.44 340 ILE B C 1
ATOM 6400 O O . ILE B 1 340 ? 0.197 -21.469 -16.453 1 97.44 340 ILE B O 1
ATOM 6404 N N . TYR B 1 341 ? 2.006 -22.734 -16.172 1 96.19 341 TYR B N 1
ATOM 6405 C CA . TYR B 1 341 ? 2.686 -22.156 -17.328 1 96.19 341 TYR B CA 1
ATOM 6406 C C . TYR B 1 341 ? 2.232 -22.828 -18.625 1 96.19 341 TYR B C 1
ATOM 6408 O O . TYR B 1 341 ? 1.954 -24.031 -18.641 1 96.19 341 TYR B O 1
ATOM 6416 N N . LEU B 1 342 ? 2.141 -22.062 -19.641 1 95.75 342 LEU B N 1
ATOM 6417 C CA . LEU B 1 342 ? 1.808 -22.531 -20.984 1 95.75 342 LEU B CA 1
ATOM 6418 C C . LEU B 1 342 ? 2.807 -21.984 -22 1 95.75 342 LEU B C 1
ATOM 6420 O O . LEU B 1 342 ? 3.361 -20.906 -21.828 1 95.75 342 LEU B O 1
ATOM 6424 N N . ASP B 1 343 ? 2.988 -22.75 -23.094 1 94.5 343 ASP B N 1
ATOM 6425 C CA . ASP B 1 343 ? 3.848 -22.281 -24.172 1 94.5 343 ASP B CA 1
ATOM 6426 C C . ASP B 1 343 ? 3.057 -21.469 -25.188 1 94.5 343 ASP B C 1
ATOM 6428 O O . ASP B 1 343 ? 3.641 -20.75 -26 1 94.5 343 ASP B O 1
ATOM 6432 N N . LYS B 1 344 ? 1.737 -21.609 -25.156 1 94.88 344 LYS B N 1
ATOM 6433 C CA . LYS B 1 344 ? 0.815 -20.844 -25.984 1 94.88 344 LYS B CA 1
ATOM 6434 C C . LYS B 1 344 ? -0.475 -20.531 -25.234 1 94.88 344 LYS B C 1
ATOM 6436 O O . LYS B 1 344 ? -0.902 -21.312 -24.375 1 94.88 344 LYS B O 1
ATOM 6441 N N . PRO B 1 345 ? -1.021 -19.453 -25.547 1 95.75 345 PRO B N 1
ATOM 6442 C CA . PRO B 1 345 ? -2.268 -19.141 -24.844 1 95.75 345 PRO B CA 1
ATOM 6443 C C . PRO B 1 345 ? -3.455 -19.953 -25.359 1 95.75 345 PRO B C 1
ATOM 6445 O O . PRO B 1 345 ? -3.445 -20.406 -26.5 1 95.75 345 PRO B O 1
ATOM 6448 N N . ILE B 1 346 ? -4.434 -20.109 -24.562 1 97.31 346 ILE B N 1
ATOM 6449 C CA . ILE B 1 346 ? -5.676 -20.781 -24.922 1 97.31 346 ILE B CA 1
ATOM 6450 C C . ILE B 1 346 ? -6.559 -19.828 -25.719 1 97.31 346 ILE B C 1
ATOM 6452 O O . ILE B 1 346 ? -7.191 -20.234 -26.703 1 97.31 346 ILE B O 1
ATOM 6456 N N . ILE B 1 347 ? -6.641 -18.656 -25.25 1 96.56 347 ILE B N 1
ATOM 6457 C CA . ILE B 1 347 ? -7.387 -17.578 -25.906 1 96.56 347 ILE B CA 1
ATOM 6458 C C . ILE B 1 347 ? -6.508 -16.344 -26.031 1 96.56 347 ILE B C 1
ATOM 6460 O O . ILE B 1 347 ? -5.758 -16.016 -25.094 1 96.56 347 ILE B O 1
ATOM 6464 N N . ASP B 1 348 ? -6.535 -15.68 -27.172 1 94.19 348 ASP B N 1
ATOM 6465 C CA . ASP B 1 348 ? -5.691 -14.508 -27.391 1 94.19 348 ASP B CA 1
ATOM 6466 C C . ASP B 1 348 ? -6.371 -13.5 -28.312 1 94.19 348 ASP B C 1
ATOM 6468 O O . ASP B 1 348 ? -7.406 -13.805 -28.922 1 94.19 348 ASP B O 1
ATOM 6472 N N . LEU B 1 349 ? -5.82 -12.32 -28.203 1 91.44 349 LEU B N 1
ATOM 6473 C CA . LEU B 1 349 ? -6.293 -11.273 -29.109 1 91.44 349 LEU B CA 1
ATOM 6474 C C . LEU B 1 349 ? -5.418 -11.195 -30.359 1 91.44 349 LEU B C 1
ATOM 6476 O O . LEU B 1 349 ? -4.25 -10.812 -30.281 1 91.44 349 LEU B O 1
ATOM 6480 N N . GLY B 1 350 ? -5.938 -11.602 -31.469 1 84.44 350 GLY B N 1
ATOM 6481 C CA . GLY B 1 350 ? -5.211 -11.484 -32.719 1 84.44 350 GLY B CA 1
ATOM 6482 C C . GLY B 1 350 ? -5.383 -10.133 -33.406 1 84.44 350 GLY B C 1
ATOM 6483 O O . GLY B 1 350 ? -5.773 -9.164 -32.75 1 84.44 350 GLY B O 1
ATOM 6484 N N . LYS B 1 351 ? -4.934 -9.844 -34.562 1 81.94 351 LYS B N 1
ATOM 6485 C CA . LYS B 1 351 ? -4.957 -8.594 -35.312 1 81.94 351 LYS B CA 1
ATOM 6486 C C . LYS B 1 351 ? -6.391 -8.141 -35.594 1 81.94 351 LYS B C 1
ATOM 6488 O O . LYS B 1 351 ? -6.68 -6.941 -35.594 1 81.94 351 LYS B O 1
ATOM 6493 N N . GLY B 1 352 ? -7.281 -8.953 -35.375 1 79.75 352 GLY B N 1
ATOM 6494 C CA . GLY B 1 352 ? -8.633 -8.531 -35.719 1 79.75 352 GLY B CA 1
ATOM 6495 C C . GLY B 1 352 ? -9.703 -9.414 -35.094 1 79.75 352 GLY B C 1
ATOM 6496 O O . GLY B 1 352 ? -10.898 -9.172 -35.281 1 79.75 352 GLY B O 1
ATOM 6497 N N . GLU B 1 353 ? -9.281 -10.328 -34.5 1 89.62 353 GLU B N 1
ATOM 6498 C CA . GLU B 1 353 ? -10.266 -11.234 -33.938 1 89.62 353 GLU B CA 1
ATOM 6499 C C . GLU B 1 353 ? -9.727 -11.906 -32.656 1 89.62 353 GLU B C 1
ATOM 6501 O O . GLU B 1 353 ? -8.539 -11.805 -32.344 1 89.62 353 GLU B O 1
ATOM 6506 N N . VAL B 1 354 ? -10.641 -12.461 -31.984 1 94.88 354 VAL B N 1
ATOM 6507 C CA . 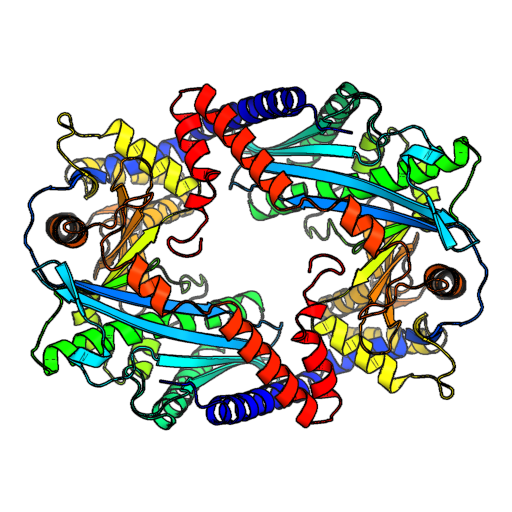VAL B 1 354 ? -10.266 -13.297 -30.859 1 94.88 354 VAL B CA 1
ATOM 6508 C C . VAL B 1 354 ? -9.953 -14.711 -31.344 1 94.88 354 VAL B C 1
ATOM 6510 O O . VAL B 1 354 ? -10.75 -15.32 -32.062 1 94.88 354 VAL B O 1
ATOM 6513 N N . VAL B 1 355 ? -8.812 -15.156 -31.047 1 94.75 355 VAL B N 1
ATOM 6514 C CA . VAL B 1 355 ? -8.336 -16.438 -31.547 1 94.75 355 VAL B CA 1
ATOM 6515 C C . VAL B 1 355 ? -8.352 -17.469 -30.422 1 94.75 355 VAL B C 1
ATOM 6517 O O . VAL B 1 355 ? -7.973 -17.172 -29.281 1 94.75 355 VAL B O 1
ATOM 6520 N N . LEU B 1 356 ? -8.773 -18.656 -30.812 1 95.62 356 LEU B N 1
ATOM 6521 C CA . LEU B 1 356 ? -8.852 -19.766 -29.859 1 95.62 356 LEU B CA 1
ATOM 6522 C C . LEU B 1 356 ? -7.898 -20.891 -30.266 1 95.62 356 LEU B C 1
ATOM 6524 O O . LEU B 1 356 ? -7.785 -21.219 -31.438 1 95.62 356 LEU B O 1
ATOM 6528 N N . ASN B 1 357 ? -7.172 -21.359 -29.297 1 95.56 357 ASN B N 1
ATOM 6529 C CA . ASN B 1 357 ? -6.352 -22.562 -29.453 1 95.56 357 ASN B CA 1
ATOM 6530 C C . ASN B 1 357 ? -6.992 -23.766 -28.797 1 95.56 357 ASN B C 1
ATOM 6532 O O . ASN B 1 357 ? -6.641 -24.125 -27.672 1 95.56 357 ASN B O 1
ATOM 6536 N N . LYS B 1 358 ? -7.809 -24.453 -29.484 1 93.56 358 LYS B N 1
ATOM 6537 C CA . LYS B 1 358 ? -8.594 -25.562 -28.953 1 93.56 358 LYS B CA 1
ATOM 6538 C C . LYS B 1 358 ? -7.691 -26.734 -28.578 1 93.56 358 LYS B C 1
ATOM 6540 O O . LYS B 1 358 ? -7.984 -27.469 -27.625 1 93.56 358 LYS B O 1
ATOM 6545 N N . ASP B 1 359 ? -6.688 -26.906 -29.391 1 94.06 359 ASP B N 1
ATOM 6546 C CA . ASP B 1 359 ? -5.75 -27.984 -29.094 1 94.06 359 ASP B CA 1
ATOM 6547 C C . ASP B 1 359 ? -5.086 -27.781 -27.734 1 94.06 359 ASP B C 1
ATOM 6549 O O . ASP B 1 359 ? -4.957 -28.719 -26.953 1 94.06 359 ASP B O 1
ATOM 6553 N N . LYS B 1 360 ? -4.715 -26.578 -27.547 1 95.62 360 LYS B N 1
ATOM 6554 C CA . LYS B 1 360 ? -4.105 -26.266 -26.266 1 95.62 360 LYS B CA 1
ATOM 6555 C C . LYS B 1 360 ? -5.098 -26.453 -25.125 1 95.62 360 LYS B C 1
ATOM 6557 O O . LYS B 1 360 ? -4.746 -26.984 -24.062 1 95.62 360 LYS B O 1
ATOM 6562 N N . ALA B 1 361 ? -6.27 -26.031 -25.344 1 95.38 361 ALA B N 1
ATOM 6563 C CA . ALA B 1 361 ? -7.316 -26.219 -24.344 1 95.38 361 ALA B CA 1
ATOM 6564 C C . ALA B 1 361 ? -7.496 -27.688 -24 1 95.38 361 ALA B C 1
ATOM 6566 O O . ALA B 1 361 ? -7.586 -28.047 -22.828 1 95.38 361 ALA B O 1
ATOM 6567 N N . SER B 1 362 ? -7.531 -28.484 -24.984 1 95.81 362 SER B N 1
ATOM 6568 C CA . SER B 1 362 ? -7.746 -29.906 -24.797 1 95.81 362 SER B CA 1
ATOM 6569 C C . SER B 1 362 ? -6.57 -30.562 -24.078 1 95.81 362 SER B C 1
ATOM 6571 O O . SER B 1 362 ? -6.75 -31.516 -23.328 1 95.81 362 SER B O 1
ATOM 6573 N N . SER B 1 363 ? -5.477 -30.047 -24.344 1 95.81 363 SER B N 1
ATOM 6574 C CA . SER B 1 363 ? -4.293 -30.656 -23.734 1 95.81 363 SER B CA 1
ATOM 6575 C C . SER B 1 363 ? -4.113 -30.203 -22.281 1 95.81 363 SER B C 1
ATOM 6577 O O . SER B 1 363 ? -3.506 -30.891 -21.484 1 95.81 363 SER B O 1
ATOM 6579 N N . VAL B 1 364 ? -4.594 -29.062 -21.953 1 97.12 364 VAL B N 1
ATOM 6580 C CA . VAL B 1 364 ? -4.391 -28.484 -20.641 1 97.12 364 VAL B CA 1
ATOM 6581 C C . VAL B 1 364 ? -5.332 -29.125 -19.625 1 97.12 364 VAL B C 1
ATOM 6583 O O . VAL B 1 364 ? -4.988 -29.281 -18.453 1 97.12 364 VAL B O 1
ATOM 6586 N N . ASN B 1 365 ? -6.512 -29.516 -19.969 1 97.44 365 ASN B N 1
ATOM 6587 C CA . ASN B 1 365 ? -7.551 -30 -19.062 1 97.44 365 ASN B CA 1
ATOM 6588 C C . ASN B 1 365 ? -7.105 -31.25 -18.312 1 97.44 365 ASN B C 1
ATOM 6590 O O . ASN B 1 365 ? -7.207 -31.328 -17.094 1 97.44 365 ASN B O 1
ATOM 6594 N N . PRO B 1 366 ? -6.555 -32.25 -19.078 1 97.12 366 PRO B N 1
ATOM 6595 C CA . PRO B 1 366 ? -6.078 -33.406 -18.344 1 97.12 366 PRO B CA 1
ATOM 6596 C C . PRO B 1 366 ? -4.98 -33.062 -17.328 1 97.12 366 PRO B C 1
ATOM 6598 O O . PRO B 1 366 ? -4.91 -33.688 -16.266 1 97.12 366 PRO B O 1
ATOM 6601 N N . TYR B 1 367 ? -4.211 -32.188 -17.734 1 97.5 367 TYR B N 1
ATOM 6602 C CA . TYR B 1 367 ? -3.127 -31.781 -16.859 1 97.5 367 TYR B CA 1
ATOM 6603 C C . TYR B 1 367 ? -3.67 -31.109 -15.609 1 97.5 367 TYR B C 1
ATOM 6605 O O . TYR B 1 367 ? -3.199 -31.375 -14.5 1 97.5 367 TYR B O 1
ATOM 6613 N N . ILE B 1 368 ? -4.637 -30.219 -15.742 1 98 368 ILE B N 1
ATOM 6614 C CA . ILE B 1 368 ? -5.266 -29.562 -14.609 1 98 368 ILE B CA 1
ATOM 6615 C C . ILE B 1 368 ? -5.926 -30.594 -13.703 1 98 368 ILE B C 1
ATOM 6617 O O . ILE B 1 368 ? -5.781 -30.531 -12.477 1 98 368 ILE B O 1
ATOM 6621 N N . SER B 1 369 ? -6.617 -31.484 -14.281 1 96.88 369 SER B N 1
ATOM 6622 C CA . SER B 1 369 ? -7.273 -32.531 -13.523 1 96.88 369 SER B CA 1
ATOM 6623 C C . SER B 1 369 ? -6.266 -33.344 -12.711 1 96.88 369 SER B C 1
ATOM 6625 O O . SER B 1 369 ? -6.492 -33.625 -11.531 1 96.88 369 SER B O 1
ATOM 6627 N N . TYR B 1 370 ? -5.219 -33.625 -13.43 1 97.38 370 TYR B N 1
ATOM 6628 C CA . TYR B 1 370 ? -4.148 -34.375 -12.781 1 97.38 370 TYR B CA 1
ATOM 6629 C C . TYR B 1 370 ? -3.584 -33.594 -11.594 1 97.38 370 TYR B C 1
ATOM 6631 O O . TYR B 1 370 ? -3.48 -34.125 -10.492 1 97.38 370 TYR B O 1
ATOM 6639 N N . ILE B 1 371 ? -3.238 -32.344 -11.75 1 97.94 371 ILE B N 1
ATOM 6640 C CA . ILE B 1 371 ? -2.611 -31.531 -10.727 1 97.94 371 ILE B CA 1
ATOM 6641 C C . ILE B 1 371 ? -3.566 -31.344 -9.547 1 97.94 371 ILE B C 1
ATOM 6643 O O . ILE B 1 371 ? -3.189 -31.562 -8.391 1 97.94 371 ILE B O 1
ATOM 6647 N N . VAL B 1 372 ? -4.805 -30.938 -9.828 1 97.62 372 VAL B N 1
ATOM 6648 C CA . VAL B 1 372 ? -5.742 -30.578 -8.766 1 97.62 372 VAL B CA 1
ATOM 6649 C C . VAL B 1 372 ? -6.051 -31.812 -7.918 1 97.62 372 VAL B C 1
ATOM 6651 O O . VAL B 1 372 ? -5.977 -31.766 -6.688 1 97.62 372 VAL B O 1
ATOM 6654 N N . ASN B 1 373 ? -6.316 -32.906 -8.516 1 96.5 373 ASN B N 1
ATOM 6655 C CA . ASN B 1 373 ? -6.73 -34.094 -7.785 1 96.5 373 ASN B CA 1
ATOM 6656 C C . ASN B 1 373 ? -5.574 -34.688 -6.992 1 96.5 373 ASN B C 1
ATOM 6658 O O . ASN B 1 373 ? -5.758 -35.156 -5.855 1 96.5 373 ASN B O 1
ATOM 6662 N N . THR B 1 374 ? -4.41 -34.688 -7.582 1 97.12 374 THR B N 1
ATOM 6663 C CA . THR B 1 374 ? -3.266 -35.25 -6.871 1 97.12 374 THR B CA 1
ATOM 6664 C C . THR B 1 374 ? -2.783 -34.281 -5.785 1 97.12 374 THR B C 1
ATOM 6666 O O . THR B 1 374 ? -2.396 -34.719 -4.699 1 97.12 374 THR B O 1
ATOM 6669 N N . MET B 1 375 ? -2.797 -33 -6.027 1 96.56 375 MET B N 1
ATOM 6670 C CA . MET B 1 375 ? -2.393 -32 -5.055 1 96.56 375 MET B CA 1
ATOM 6671 C C . MET B 1 375 ? -3.309 -32.031 -3.836 1 96.56 375 MET B C 1
ATOM 6673 O O . MET B 1 375 ? -2.842 -31.906 -2.701 1 96.56 375 MET B O 1
ATOM 6677 N N . MET B 1 376 ? -4.656 -32.25 -4.086 1 95 376 MET B N 1
ATOM 6678 C CA . MET B 1 376 ? -5.664 -32.125 -3.035 1 95 376 MET B CA 1
ATOM 6679 C C . MET B 1 376 ? -5.934 -33.5 -2.4 1 95 376 MET B C 1
ATOM 6681 O O . MET B 1 376 ? -6.848 -33.625 -1.587 1 95 376 MET B O 1
ATOM 6685 N N . GLN B 1 377 ? -5.137 -34.469 -2.746 1 94.31 377 GLN B N 1
ATOM 6686 C CA . GLN B 1 377 ? -5.309 -35.781 -2.186 1 94.31 377 GLN B CA 1
ATOM 6687 C C . GLN B 1 377 ? -5.156 -35.781 -0.667 1 94.31 377 GLN B C 1
ATOM 6689 O O . GLN B 1 377 ? -5.875 -36.469 0.043 1 94.31 377 GLN B O 1
ATOM 6694 N N . TYR B 1 378 ? -4.16 -35.125 -0.238 1 94.12 378 TYR B N 1
ATOM 6695 C CA . TYR B 1 378 ? -3.951 -34.875 1.186 1 94.12 378 TYR B CA 1
ATOM 6696 C C . TYR B 1 378 ? -4.188 -33.406 1.529 1 94.12 378 TYR B C 1
ATOM 6698 O O . TYR B 1 378 ? -3.576 -32.5 0.931 1 94.12 378 TYR B O 1
ATOM 6706 N N . ARG B 1 379 ? -5.004 -33.156 2.486 1 92.5 379 ARG B N 1
ATOM 6707 C CA . ARG B 1 379 ? -5.367 -31.781 2.826 1 92.5 379 ARG B CA 1
ATOM 6708 C C . ARG B 1 379 ? -5.16 -31.516 4.312 1 92.5 379 ARG B C 1
ATOM 6710 O O . ARG B 1 379 ? -5.238 -32.438 5.133 1 92.5 379 ARG B O 1
ATOM 6717 N N . THR B 1 380 ? -4.871 -30.328 4.555 1 90.31 380 THR B N 1
ATOM 6718 C CA . THR B 1 380 ? -4.797 -29.906 5.945 1 90.31 380 THR B CA 1
ATOM 6719 C C . THR B 1 380 ? -6.176 -29.516 6.469 1 90.31 380 THR B C 1
ATOM 6721 O O . THR B 1 380 ? -6.914 -28.781 5.801 1 90.31 380 THR B O 1
ATOM 6724 N N . ARG B 1 381 ? -6.52 -29.859 7.672 1 86.31 381 ARG B N 1
ATOM 6725 C CA . ARG B 1 381 ? -7.848 -29.641 8.234 1 86.31 381 ARG B CA 1
ATOM 6726 C C . ARG B 1 381 ? -7.945 -28.25 8.883 1 86.31 381 ARG B C 1
ATOM 6728 O O . ARG B 1 381 ? -8.148 -28.156 10.102 1 86.31 381 ARG B O 1
ATOM 6735 N N . ILE B 1 382 ? -7.836 -27.312 8.125 1 84.31 382 ILE B N 1
ATOM 6736 C CA . ILE B 1 382 ? -8.031 -25.922 8.539 1 84.31 382 ILE B CA 1
ATOM 6737 C C . ILE B 1 382 ? -8.977 -25.234 7.566 1 84.31 382 ILE B C 1
ATOM 6739 O O . ILE B 1 382 ? -9.383 -25.812 6.559 1 84.31 382 ILE B O 1
ATOM 6743 N N . ILE B 1 383 ? -9.352 -24.047 7.898 1 76.88 383 ILE B N 1
ATOM 6744 C CA . ILE B 1 383 ? -10.258 -23.266 7.059 1 76.88 383 ILE B CA 1
ATOM 6745 C C . ILE B 1 383 ? -9.695 -23.156 5.645 1 76.88 383 ILE B C 1
ATOM 6747 O O . ILE B 1 383 ? -8.523 -22.828 5.457 1 76.88 383 ILE B O 1
ATOM 6751 N N . GLY B 1 384 ? -10.453 -23.625 4.641 1 82.38 384 GLY B N 1
ATOM 6752 C CA . GLY B 1 384 ? -10.062 -23.609 3.242 1 82.38 384 GLY B CA 1
ATOM 6753 C C . GLY B 1 384 ? -9.523 -24.938 2.758 1 82.38 384 GLY B C 1
ATOM 6754 O O . GLY B 1 384 ? -9.422 -25.172 1.552 1 82.38 384 GLY B O 1
ATOM 6755 N N . GLU B 1 385 ? -9.055 -25.719 3.758 1 87.69 385 GLU B N 1
ATOM 6756 C CA . GLU B 1 385 ? -8.562 -27.062 3.49 1 87.69 385 GLU B CA 1
ATOM 6757 C C . GLU B 1 385 ? -7.5 -27.062 2.395 1 87.69 385 GLU B C 1
ATOM 6759 O O . GLU B 1 385 ? -7.609 -27.797 1.411 1 87.69 385 GLU B O 1
ATOM 6764 N N . PRO B 1 386 ? -6.461 -26.297 2.625 1 92.5 386 PRO B N 1
ATOM 6765 C CA . PRO B 1 386 ? -5.387 -26.281 1.631 1 92.5 386 PRO B CA 1
ATOM 6766 C C . PRO B 1 386 ? -4.668 -27.625 1.525 1 92.5 386 PRO B C 1
ATOM 6768 O O . PRO B 1 386 ? -4.828 -28.484 2.396 1 92.5 386 PRO B O 1
ATOM 6771 N N . PRO B 1 387 ? -3.969 -27.859 0.431 1 95.06 387 PRO B N 1
ATOM 6772 C CA . PRO B 1 387 ? -3.213 -29.109 0.327 1 95.06 387 PRO B CA 1
ATOM 6773 C C . PRO B 1 387 ? -2.184 -29.266 1.444 1 95.06 387 PRO B C 1
ATOM 6775 O O . PRO B 1 387 ? -1.541 -28.297 1.843 1 95.06 387 PRO B O 1
ATOM 6778 N N . TYR B 1 388 ? -2.062 -30.516 1.871 1 95.62 388 TYR B N 1
ATOM 6779 C CA . TYR B 1 388 ? -1.118 -30.797 2.943 1 95.62 388 TYR B CA 1
ATOM 6780 C C . TYR B 1 388 ? 0.316 -30.562 2.49 1 95.62 388 TYR B C 1
ATOM 6782 O O . TYR B 1 388 ? 0.746 -31.078 1.458 1 95.62 388 TYR B O 1
ATOM 6790 N N . GLY B 1 389 ? 1.087 -29.781 3.123 1 95.31 389 GLY B N 1
ATOM 6791 C CA . GLY B 1 389 ? 2.418 -29.312 2.762 1 95.31 389 GLY B CA 1
ATOM 6792 C C . GLY B 1 389 ? 2.484 -27.828 2.529 1 95.31 389 GLY B C 1
ATOM 6793 O O . GLY B 1 389 ? 3.537 -27.203 2.705 1 95.31 389 GLY B O 1
ATOM 6794 N N . TYR B 1 390 ? 1.299 -27.297 2.164 1 93.81 390 TYR B N 1
ATOM 6795 C CA . TYR B 1 390 ? 1.194 -25.891 1.779 1 93.81 390 TYR B CA 1
ATOM 6796 C C . TYR B 1 390 ? 1.334 -24.984 2.994 1 93.81 390 TYR B C 1
ATOM 6798 O O . TYR B 1 390 ? 2.061 -23.984 2.951 1 93.81 390 TYR B O 1
ATOM 6806 N N . MET B 1 391 ? 0.737 -25.297 4.051 1 90.62 391 MET B N 1
ATOM 6807 C CA . MET B 1 391 ? 0.808 -24.5 5.273 1 90.62 391 MET B CA 1
ATOM 6808 C C . MET B 1 391 ? 2.086 -24.812 6.051 1 90.62 391 MET B C 1
ATOM 6810 O O . MET B 1 391 ? 2.635 -23.938 6.723 1 90.62 391 MET B O 1
ATOM 6814 N N . GLU B 1 392 ? 2.479 -25.969 5.918 1 91.31 392 GLU B N 1
ATOM 6815 C CA . GLU B 1 392 ? 3.684 -26.422 6.609 1 91.31 392 GLU B CA 1
ATOM 6816 C C . GLU B 1 392 ? 4.918 -25.672 6.098 1 91.31 392 GLU B C 1
ATOM 6818 O O . GLU B 1 392 ? 5.777 -25.281 6.887 1 91.31 392 GLU B O 1
ATOM 6823 N N . ILE B 1 393 ? 4.98 -25.5 4.836 1 93.94 393 ILE B N 1
ATOM 6824 C CA . ILE B 1 393 ? 6.125 -24.781 4.273 1 93.94 393 ILE B CA 1
ATOM 6825 C C . ILE B 1 393 ? 6.059 -23.312 4.68 1 93.94 393 ILE B C 1
ATOM 6827 O O . ILE B 1 393 ? 7.094 -22.688 4.922 1 93.94 393 ILE B O 1
ATOM 6831 N N . ASP B 1 394 ? 4.934 -22.734 4.723 1 89.75 394 ASP B N 1
ATOM 6832 C CA . ASP B 1 394 ? 4.742 -21.359 5.172 1 89.75 394 ASP B CA 1
ATOM 6833 C C . ASP B 1 394 ? 5.328 -21.141 6.566 1 89.75 394 ASP B C 1
ATOM 6835 O O . ASP B 1 394 ? 5.961 -20.109 6.832 1 89.75 394 ASP B O 1
ATOM 6839 N N . ASN B 1 395 ? 5.082 -22.062 7.371 1 88.56 395 ASN B N 1
ATOM 6840 C CA . ASN B 1 395 ? 5.574 -22 8.742 1 88.56 395 ASN B CA 1
ATOM 6841 C C . ASN B 1 395 ? 7.098 -22.047 8.797 1 88.56 395 ASN B C 1
ATOM 6843 O O . ASN B 1 395 ? 7.715 -21.453 9.68 1 88.56 395 ASN B O 1
ATOM 6847 N N . ILE B 1 396 ? 7.641 -22.734 7.883 1 90.81 396 ILE B N 1
ATOM 6848 C CA . ILE B 1 396 ? 9.086 -22.922 7.859 1 90.81 396 ILE B CA 1
ATOM 6849 C C . ILE B 1 396 ? 9.766 -21.625 7.418 1 90.81 396 ILE B C 1
ATOM 6851 O O . ILE B 1 396 ? 10.797 -21.25 7.969 1 90.81 396 ILE B O 1
ATOM 6855 N N . VAL B 1 397 ? 9.172 -20.969 6.496 1 93.5 397 VAL B N 1
ATOM 6856 C CA . VAL B 1 397 ? 9.875 -19.859 5.875 1 93.5 397 VAL B CA 1
ATOM 6857 C C . VAL B 1 397 ? 9.461 -18.547 6.551 1 93.5 397 VAL B C 1
ATOM 6859 O O . VAL B 1 397 ? 10.102 -17.516 6.348 1 93.5 397 VAL B O 1
ATOM 6862 N N . ARG B 1 398 ? 8.531 -18.531 7.352 1 89.19 398 ARG B N 1
ATOM 6863 C CA . ARG B 1 398 ? 7.992 -17.328 7.98 1 89.19 398 ARG B CA 1
ATOM 6864 C C . ARG B 1 398 ? 9.055 -16.641 8.836 1 89.19 398 ARG B C 1
ATOM 6866 O O . ARG B 1 398 ? 9.734 -17.297 9.633 1 89.19 398 ARG B O 1
ATOM 6873 N N . LEU B 1 399 ? 9.18 -15.359 8.578 1 87.81 399 LEU B N 1
ATOM 6874 C CA . LEU B 1 399 ? 10.023 -14.57 9.461 1 87.81 399 LEU B CA 1
ATOM 6875 C C . LEU B 1 399 ? 9.273 -14.18 10.734 1 87.81 399 LEU B C 1
ATOM 6877 O O . LEU B 1 399 ? 8.602 -13.148 10.773 1 87.81 399 LEU B O 1
ATOM 6881 N N . ARG B 1 400 ? 9.367 -14.93 11.672 1 82.81 400 ARG B N 1
ATOM 6882 C CA . ARG B 1 400 ? 8.664 -14.711 12.93 1 82.81 400 ARG B CA 1
ATOM 6883 C C . ARG B 1 400 ? 9.102 -13.406 13.586 1 82.81 400 ARG B C 1
ATOM 6885 O O . ARG B 1 400 ? 10.117 -12.82 13.188 1 82.81 400 ARG B O 1
ATOM 6892 N N . GLU B 1 401 ? 8.359 -13 14.523 1 80.56 401 GLU B N 1
ATOM 6893 C CA . GLU B 1 401 ? 8.586 -11.711 15.18 1 80.56 401 GLU B CA 1
ATOM 6894 C C . GLU B 1 401 ? 9.992 -11.641 15.773 1 80.56 401 GLU B C 1
ATOM 6896 O O . GLU B 1 401 ? 10.68 -10.625 15.633 1 80.56 401 GLU B O 1
ATOM 6901 N N . ASP B 1 402 ? 10.383 -12.688 16.328 1 80 402 ASP B N 1
ATOM 6902 C CA . ASP B 1 402 ? 11.695 -12.711 16.953 1 80 402 ASP B CA 1
ATOM 6903 C C . ASP B 1 402 ? 12.812 -12.555 15.93 1 80 402 ASP B C 1
ATOM 6905 O O . ASP B 1 402 ? 13.773 -11.82 16.156 1 80 402 ASP B O 1
ATOM 6909 N N . THR B 1 403 ? 12.648 -13.25 14.852 1 81.06 403 THR B N 1
ATOM 6910 C CA . THR B 1 403 ? 13.641 -13.156 13.789 1 81.06 403 THR B CA 1
ATOM 6911 C C . THR B 1 403 ? 13.656 -11.758 13.188 1 81.06 403 THR B C 1
ATOM 6913 O O . THR B 1 403 ? 14.727 -11.211 12.906 1 81.06 403 THR B O 1
ATOM 6916 N N . ARG B 1 404 ? 12.531 -11.234 13.062 1 83.12 404 ARG B N 1
ATOM 6917 C CA . ARG B 1 404 ? 12.422 -9.875 12.531 1 83.12 404 ARG B CA 1
ATOM 6918 C C . ARG B 1 404 ? 13.078 -8.867 13.461 1 83.12 404 ARG B C 1
ATOM 6920 O O . ARG B 1 404 ? 13.844 -8.008 13.023 1 83.12 404 ARG B O 1
ATOM 6927 N N . LYS B 1 405 ? 12.773 -8.953 14.695 1 82.25 405 LYS B N 1
ATOM 6928 C CA . LYS B 1 405 ? 13.344 -8.055 15.695 1 82.25 405 LYS B CA 1
ATOM 6929 C C . LYS B 1 405 ? 14.867 -8.164 15.734 1 82.25 405 LYS B C 1
ATOM 6931 O O . LYS B 1 405 ? 15.57 -7.16 15.852 1 82.25 405 LYS B O 1
ATOM 6936 N N . PHE B 1 406 ? 15.266 -9.391 15.656 1 83 406 PHE B N 1
ATOM 6937 C CA . PHE B 1 406 ? 16.703 -9.609 15.648 1 83 406 PHE B CA 1
ATOM 6938 C C . PHE B 1 406 ? 17.344 -8.922 14.453 1 83 406 PHE B C 1
ATOM 6940 O O . PHE B 1 406 ? 18.375 -8.25 14.594 1 83 406 PHE B O 1
ATOM 6947 N N . PHE B 1 407 ? 16.828 -9.133 13.32 1 84.44 407 PHE B N 1
ATOM 6948 C CA . PHE B 1 407 ? 17.359 -8.516 12.109 1 84.44 407 PHE B CA 1
ATOM 6949 C C . PHE B 1 407 ? 17.375 -6.996 12.234 1 84.44 407 PHE B C 1
ATOM 6951 O O . PHE B 1 407 ? 18.391 -6.359 11.922 1 84.44 407 PHE B O 1
ATOM 6958 N N . GLU B 1 408 ? 16.297 -6.457 12.672 1 84.12 408 GLU B N 1
ATOM 6959 C CA . GLU B 1 408 ? 16.188 -5.012 12.828 1 84.12 408 GLU B CA 1
ATOM 6960 C C . GLU B 1 408 ? 17.203 -4.477 13.828 1 84.12 408 GLU B C 1
ATOM 6962 O O . GLU B 1 408 ? 17.828 -3.449 13.594 1 84.12 408 GLU B O 1
ATOM 6967 N N . GLN B 1 409 ? 17.344 -5.156 14.898 1 84.06 409 GLN B N 1
ATOM 6968 C CA . GLN B 1 409 ? 18.312 -4.754 15.906 1 84.06 409 GLN B CA 1
ATOM 6969 C C . GLN B 1 409 ? 19.734 -4.848 15.367 1 84.06 409 GLN B C 1
ATOM 6971 O O . GLN B 1 409 ? 20.578 -3.977 15.633 1 84.06 409 GLN B O 1
ATOM 6976 N N . ALA B 1 410 ? 19.969 -5.953 14.664 1 86.12 410 ALA B N 1
ATOM 6977 C CA . ALA B 1 410 ? 21.281 -6.117 14.055 1 86.12 410 ALA B CA 1
ATOM 6978 C C . ALA B 1 410 ? 21.562 -4.996 13.055 1 86.12 410 ALA B C 1
ATOM 6980 O O . ALA B 1 410 ? 22.672 -4.441 13.039 1 86.12 410 ALA B O 1
ATOM 6981 N N . LEU B 1 411 ? 20.594 -4.695 12.273 1 86.81 411 LEU B N 1
ATOM 6982 C CA . LEU B 1 411 ? 20.734 -3.621 11.297 1 86.81 411 LEU B CA 1
ATOM 6983 C C . LEU B 1 411 ? 21.047 -2.297 11.977 1 86.81 411 LEU B C 1
ATOM 6985 O O . LEU B 1 411 ? 21.984 -1.595 11.57 1 86.81 411 LEU B O 1
ATOM 6989 N N . ILE B 1 412 ? 20.328 -1.961 13.023 1 85.31 412 ILE B N 1
ATOM 6990 C CA . ILE B 1 412 ? 20.516 -0.718 13.766 1 85.31 412 ILE B CA 1
ATOM 6991 C C . ILE B 1 412 ? 21.891 -0.704 14.422 1 85.31 412 ILE B C 1
ATOM 6993 O O . ILE B 1 412 ? 22.578 0.321 14.414 1 85.31 412 ILE B O 1
ATOM 6997 N N . ARG B 1 413 ? 22.281 -1.81 14.961 1 86 413 ARG B N 1
ATOM 6998 C CA . ARG B 1 413 ? 23.594 -1.908 15.602 1 86 413 ARG B CA 1
ATOM 6999 C C . ARG B 1 413 ? 24.719 -1.65 14.609 1 86 413 ARG B C 1
ATOM 7001 O O . ARG B 1 413 ? 25.672 -0.949 14.922 1 86 413 ARG B O 1
ATOM 7008 N N . VAL B 1 414 ? 24.594 -2.266 13.484 1 89.06 414 VAL B N 1
ATOM 7009 C CA . VAL B 1 414 ? 25.609 -2.08 12.453 1 89.06 414 VAL B CA 1
ATOM 7010 C C . VAL B 1 414 ? 25.641 -0.619 12.016 1 89.06 414 VAL B C 1
ATOM 7012 O O . VAL B 1 414 ? 26.703 -0.04 11.836 1 89.06 414 VAL B O 1
ATOM 7015 N N . LEU B 1 415 ? 24.516 -0.023 11.883 1 86.38 415 LEU B N 1
ATOM 7016 C CA . LEU B 1 415 ? 24.438 1.381 11.492 1 86.38 415 LEU B CA 1
ATOM 7017 C C . LEU B 1 415 ? 25.062 2.275 12.555 1 86.38 415 LEU B C 1
ATOM 7019 O O . LEU B 1 415 ? 25.812 3.205 12.234 1 86.38 415 LEU B O 1
ATOM 7023 N N . ARG B 1 416 ? 24.797 2.004 13.773 1 84.25 416 ARG B N 1
ATOM 7024 C CA . ARG B 1 416 ? 25.312 2.789 14.883 1 84.25 416 ARG B CA 1
ATOM 7025 C C . ARG B 1 416 ? 26.828 2.684 14.969 1 84.25 416 ARG B C 1
ATOM 7027 O O . ARG B 1 416 ? 27.5 3.639 15.359 1 84.25 416 ARG B O 1
ATOM 7034 N N . SER B 1 417 ? 27.297 1.545 14.633 1 87.75 417 SER B N 1
ATOM 7035 C CA . SER B 1 417 ? 28.734 1.304 14.742 1 87.75 417 SER B CA 1
ATOM 7036 C C . SER B 1 417 ? 29.516 2.148 13.742 1 87.75 417 SER B C 1
ATOM 7038 O O . SER B 1 417 ? 30.719 2.377 13.914 1 87.75 417 SER B O 1
ATOM 7040 N N . GLN B 1 418 ? 28.875 2.559 12.68 1 84.25 418 GLN B N 1
ATOM 7041 C CA . GLN B 1 418 ? 29.562 3.377 11.68 1 84.25 418 GLN B CA 1
ATOM 7042 C C . GLN B 1 418 ? 29.781 4.797 12.195 1 84.25 418 GLN B C 1
ATOM 7044 O O . GLN B 1 418 ? 30.688 5.492 11.727 1 84.25 418 GLN B O 1
ATOM 7049 N N . ASP B 1 419 ? 29.047 5.352 13.125 1 77.56 419 ASP B N 1
ATOM 7050 C CA . ASP B 1 419 ? 29.125 6.613 13.859 1 77.56 419 ASP B CA 1
ATOM 7051 C C . ASP B 1 419 ? 29.297 7.793 12.906 1 77.56 419 ASP B C 1
ATOM 7053 O O . ASP B 1 419 ? 30.219 8.602 13.07 1 77.56 419 ASP B O 1
ATOM 7057 N N . ASP B 1 420 ? 28.688 7.836 11.797 1 82 420 ASP B N 1
ATOM 7058 C CA . ASP B 1 420 ? 28.688 8.984 10.891 1 82 420 ASP B CA 1
ATOM 7059 C C . ASP B 1 420 ? 27.266 9.508 10.672 1 82 420 ASP B C 1
ATOM 7061 O O . ASP B 1 420 ? 26.297 8.891 11.125 1 82 420 ASP B O 1
ATOM 7065 N N . LEU B 1 421 ? 27.172 10.648 10.055 1 76.06 421 LEU B N 1
ATOM 7066 C CA . LEU B 1 421 ? 25.891 11.328 9.898 1 76.06 421 LEU B CA 1
ATOM 7067 C C . LEU B 1 421 ? 24.938 10.516 9.039 1 76.06 421 LEU B C 1
ATOM 7069 O O . LEU B 1 421 ? 23.734 10.414 9.344 1 76.06 421 LEU B O 1
ATOM 7073 N N . ALA B 1 422 ? 25.438 9.992 7.992 1 76.88 422 ALA B N 1
ATOM 7074 C CA . ALA B 1 422 ? 24.609 9.188 7.098 1 76.88 422 ALA B CA 1
ATOM 7075 C C . ALA B 1 422 ? 23.984 8.008 7.84 1 76.88 422 ALA B C 1
ATOM 7077 O O . ALA B 1 422 ? 22.797 7.742 7.711 1 76.88 422 ALA B O 1
ATOM 7078 N N . SER B 1 423 ? 24.766 7.383 8.664 1 82.12 423 SER B N 1
ATOM 7079 C CA . SER B 1 423 ? 24.297 6.223 9.414 1 82.12 423 SER B CA 1
ATOM 7080 C C . SER B 1 423 ? 23.266 6.617 10.469 1 82.12 423 SER B C 1
ATOM 7082 O O . SER B 1 423 ? 22.328 5.863 10.742 1 82.12 423 SER B O 1
ATOM 7084 N N . ARG B 1 424 ? 23.453 7.73 11.008 1 76.75 424 ARG B N 1
ATOM 7085 C CA . ARG B 1 424 ? 22.484 8.219 11.992 1 76.75 424 ARG B CA 1
ATOM 7086 C C . ARG B 1 424 ? 21.141 8.477 11.344 1 76.75 424 ARG B C 1
ATOM 7088 O O . ARG B 1 424 ? 20.094 8.156 11.922 1 76.75 424 ARG B O 1
ATOM 7095 N N . ILE B 1 425 ? 21.266 9.031 10.203 1 73.69 425 ILE B N 1
ATOM 7096 C CA . ILE B 1 425 ? 20.031 9.297 9.461 1 73.69 425 ILE B CA 1
ATOM 7097 C C . ILE B 1 425 ? 19.359 7.98 9.094 1 73.69 425 ILE B C 1
ATOM 7099 O O . ILE B 1 425 ? 18.141 7.82 9.289 1 73.69 425 ILE B O 1
ATOM 7103 N N . LEU B 1 426 ? 20.094 7.043 8.641 1 77.75 426 LEU B N 1
ATOM 7104 C CA . LEU B 1 426 ? 19.562 5.746 8.227 1 77.75 426 LEU B CA 1
ATOM 7105 C C . LEU B 1 426 ? 19.031 4.98 9.43 1 77.75 426 LEU B C 1
ATOM 7107 O O . LEU B 1 426 ? 18.031 4.25 9.312 1 77.75 426 LEU B O 1
ATOM 7111 N N . GLU B 1 427 ? 19.672 5.172 10.547 1 77.12 427 GLU B N 1
ATOM 7112 C CA . GLU B 1 427 ? 19.172 4.547 11.773 1 77.12 427 GLU B CA 1
ATOM 7113 C C . GLU B 1 427 ? 17.75 4.996 12.078 1 77.12 427 GLU B C 1
ATOM 7115 O O . GLU B 1 427 ? 16.906 4.18 12.461 1 77.12 427 GLU B O 1
ATOM 7120 N N . GLN B 1 428 ? 17.484 6.203 11.945 1 72.75 428 GLN B N 1
ATOM 7121 C CA . GLN B 1 428 ? 16.141 6.715 12.203 1 72.75 428 GLN B CA 1
ATOM 7122 C C . GLN B 1 428 ? 15.125 6.105 11.242 1 72.75 428 GLN B C 1
ATOM 7124 O O . GLN B 1 428 ? 14 5.797 11.641 1 72.75 428 GLN B O 1
ATOM 7129 N N . VAL B 1 429 ? 15.57 5.902 10.094 1 70.69 429 VAL B N 1
ATOM 7130 C CA . VAL B 1 429 ? 14.672 5.387 9.062 1 70.69 429 VAL B CA 1
ATOM 7131 C C . VAL B 1 429 ? 14.305 3.939 9.375 1 70.69 429 VAL B C 1
ATOM 7133 O O . VAL B 1 429 ? 13.156 3.527 9.172 1 70.69 429 VAL B O 1
ATOM 7136 N N . PHE B 1 430 ? 15.219 3.18 9.898 1 72.75 430 PHE B N 1
ATOM 7137 C CA . PHE B 1 430 ? 15 1.754 10.109 1 72.75 430 PHE B CA 1
ATOM 7138 C C . PHE B 1 430 ? 14.508 1.481 11.523 1 72.75 430 PHE B C 1
ATOM 7140 O O . PHE B 1 430 ? 14.125 0.356 11.844 1 72.75 430 PHE B O 1
ATOM 7147 N N . SER B 1 431 ? 14.602 2.48 12.32 1 64.25 431 SER B N 1
ATOM 7148 C CA . SER B 1 431 ? 14.117 2.273 13.688 1 64.25 431 SER B CA 1
ATOM 7149 C C . SER B 1 431 ? 12.602 2.109 13.711 1 64.25 431 SER B C 1
ATOM 7151 O O . SER B 1 431 ? 11.883 2.842 13.031 1 64.25 431 SER B O 1
ATOM 7153 N N . PRO B 1 432 ? 12.18 0.918 14.133 1 54.78 432 PRO B N 1
ATOM 7154 C CA . PRO B 1 432 ? 10.742 0.643 14.172 1 54.78 432 PRO B CA 1
ATOM 7155 C C . PRO B 1 432 ? 9.922 1.85 14.625 1 54.78 432 PRO B C 1
ATOM 7157 O O . PRO B 1 432 ? 8.758 1.986 14.242 1 54.78 432 PRO B O 1
ATOM 7160 N N . THR B 1 433 ? 10.602 2.652 15.477 1 45.31 433 THR B N 1
ATOM 7161 C CA . THR B 1 433 ? 9.906 3.799 16.047 1 45.31 433 THR B CA 1
ATOM 7162 C C . THR B 1 433 ? 9.461 4.762 14.953 1 45.31 433 THR B C 1
ATOM 7164 O O . THR B 1 433 ? 8.438 5.434 15.086 1 45.31 433 THR B O 1
ATOM 7167 N N . THR B 1 434 ? 10.352 4.777 13.977 1 42.47 434 THR B N 1
ATOM 7168 C CA . THR B 1 434 ? 10.047 5.785 12.969 1 42.47 434 THR B CA 1
ATOM 7169 C C . THR B 1 434 ? 8.828 5.379 12.141 1 42.47 434 THR B C 1
ATOM 7171 O O . THR B 1 434 ? 8.148 6.23 11.562 1 42.47 434 THR B O 1
ATOM 7174 N N . ARG B 1 435 ? 8.656 4.16 12.008 1 42.31 435 ARG B N 1
ATOM 7175 C CA . ARG B 1 435 ? 7.473 3.717 11.281 1 42.31 435 ARG B CA 1
ATOM 7176 C C . ARG B 1 435 ? 6.242 3.73 12.18 1 42.31 435 ARG B C 1
ATOM 7178 O O . ARG B 1 435 ? 5.113 3.576 11.703 1 42.31 435 ARG B O 1
ATOM 7185 N N . MET B 1 436 ? 6.555 3.588 13.477 1 38.47 436 MET B N 1
ATOM 7186 C CA . MET B 1 436 ? 5.441 3.52 14.422 1 38.47 436 MET B CA 1
ATOM 7187 C C . MET B 1 436 ? 4.785 4.887 14.586 1 38.47 436 MET B C 1
ATOM 7189 O O . MET B 1 436 ? 5.473 5.895 14.742 1 38.47 436 MET B O 1
ATOM 7193 N N . ARG B 1 437 ? 3.771 5.078 13.859 1 34.25 437 ARG B N 1
ATOM 7194 C CA . ARG B 1 437 ? 3.002 6.176 14.43 1 34.25 437 ARG B CA 1
ATOM 7195 C C . ARG B 1 437 ? 3.143 6.211 15.953 1 34.25 437 ARG B C 1
ATOM 7197 O O . ARG B 1 437 ? 3.27 5.168 16.594 1 34.25 437 ARG B O 1
ATOM 7204 N N . TYR B 1 438 ? 3.568 7.066 16.594 1 29.67 438 TYR B N 1
ATOM 7205 C CA . TYR B 1 438 ? 3.531 7.238 18.031 1 29.67 438 TYR B CA 1
ATOM 7206 C C . TYR B 1 438 ? 2.221 6.715 18.609 1 29.67 438 TYR B C 1
ATOM 7208 O O . TYR B 1 438 ? 1.152 6.922 18.031 1 29.67 438 TYR B O 1
ATOM 7216 N N . GLY B 1 439 ? 2.236 5.668 19.641 1 31.95 439 GLY B N 1
ATOM 7217 C CA . GLY B 1 439 ? 1.174 5.039 20.422 1 31.95 439 GLY B CA 1
ATOM 7218 C C . GLY B 1 439 ? 0.952 3.584 20.047 1 31.95 439 GLY B C 1
ATOM 7219 O O . GLY B 1 439 ? 0.197 2.879 20.719 1 31.95 439 GLY B O 1
ATOM 7220 N N . TYR B 1 440 ? 1.104 3.246 18.844 1 30.8 440 TYR B N 1
ATOM 7221 C CA . TYR B 1 440 ? 0.664 1.896 18.516 1 30.8 440 TYR B CA 1
ATOM 7222 C C . TYR B 1 440 ? 1.654 0.856 19.031 1 30.8 440 TYR B C 1
ATOM 7224 O O . TYR B 1 440 ? 1.579 -0.317 18.656 1 30.8 440 TYR B O 1
ATOM 7232 N N . ARG B 1 441 ? 2.512 0.897 19.859 1 29.66 441 ARG B N 1
ATOM 7233 C CA . ARG B 1 441 ? 3.189 -0.284 20.375 1 29.66 441 ARG B CA 1
ATOM 7234 C C . ARG B 1 441 ? 2.199 -1.23 21.047 1 29.66 441 ARG B C 1
ATOM 7236 O O . ARG B 1 441 ? 1.358 -0.799 21.844 1 29.66 441 ARG B O 1
#

Secondary structure (DSSP, 8-state):
----HHHHHHHHHHHHHHHHHHHHHHHTSHHHHHHHHHHHHHEEEEEPPSS-----EEEEEEEE--EE-SSEEEEEEEEEEEEE-TTS-EEEHHHHHS--SEEEEEEEEEEEEETTEEEEEEEEEESSTT-SS-SSHHHHHHHHHHHHHHHHHHTTSGGGGSHHHHHHHHHHHHHHHHHHHHHHHHHHHHHH-SS--SEEEEES-S--S---SS--TT--HHHHHHHHHTS-HHHHHHHHTTEEEEEE---HHHHHHHHHHHHHH--S---SS-EEEEE-TTHHHHHHHHHHHHHHTT--HHHHHHHHHHHEEEEEGGGTEEEEEEEEETTSSS-EEEEEEESS-SEEE-SSSEEE-HHHHHHHHHHHHHHHHHHTTSB-SSTT-PBTTHHHHHHHH---HHHHHHHHHHHHHHHHHH-SHHHHHHHHHH-HHHHS-TT--/----HHHHHHHHHHHHHHHHHHHHHHHTSHHHHHHHHHHHHHEEEEEPPSS-----EEEEEEEE--EE-SSEEEEEEEEEEEEE-TTS-EEEHHHHHSS-SEEEEEEEEEEEEETTEEEEEEEEEESSSS-SS-SSHHHHHHHHHHHHHHHHHHTTSGGGGSHHHHHHHHHHHHHHHHHHHHHHHHHHHHHH-SS--SEEEEES-S--S---SS--TT--HHHHHHHHHTS-HHHHHHHHTTEEEEEE---HHHHHHHHHHHHHS--S---SS-EEEEE-TTHHHHHHHHHHHHHHTT--HHHHHHHHHHHEEEEEGGGTEEEEEEEEESSSSS-EEEEEEESS-SEEE-SSSEEE-HHHHHHHHHHHHHHHHHHTTSB-SSTT-PBTTHHHHHHHH---HHHHHHHHHHHHHHHHHH-SHHHHHHHHHHSHHHHS-TT--

Nearest PDB structures (foldseek):
  3tai-assembly1_B  TM=3.445E-01  e=1.376E-03  Pyrococcus furiosus DSM 3638
  3tal-assembly1_B  TM=3.173E-01  e=1.301E-03  Pyrococcus furiosus DSM 3638
  3agr-assembly1_A  TM=1.694E-01  e=1.803E-01  Neospora caninum
  4v1a-assembly1_i  TM=2.563E-01  e=1.953E+00  Sus scrofa
  4da4-assembly2_B  TM=1.480E-01  e=8.720E+00  Mus musculus

Solvent-accessible surface area (backbone atoms only — not comparable to full-atom values): 46020 Å² total; per-residue (Å²): 131,76,75,54,68,64,51,53,51,54,54,46,44,54,50,49,49,49,51,49,50,51,50,55,55,45,54,64,31,65,68,50,38,49,50,48,51,32,51,51,22,33,38,35,53,44,65,31,50,78,79,51,67,67,54,27,36,26,26,32,37,67,20,69,58,76,48,75,52,88,45,35,36,42,27,50,33,25,35,35,47,33,35,28,37,54,85,67,50,78,41,51,38,34,81,75,68,75,25,57,60,52,36,47,35,38,39,36,37,38,54,37,70,57,90,94,38,47,44,69,42,53,41,40,41,44,71,42,68,49,26,77,74,34,54,37,40,65,51,29,45,50,35,20,53,53,49,32,56,54,44,57,71,48,41,84,39,76,54,51,72,39,56,66,45,46,52,50,50,51,53,31,50,55,53,43,50,49,53,42,37,48,51,49,50,53,52,50,30,55,72,66,60,67,78,56,48,75,34,35,37,35,70,30,65,76,77,70,67,63,77,45,85,76,60,51,85,86,59,42,61,51,57,52,38,18,52,64,66,72,43,56,49,75,62,50,58,73,48,40,70,34,40,32,16,42,25,77,54,57,51,55,69,60,48,50,51,46,51,53,41,51,66,72,45,49,58,90,70,81,82,40,64,22,39,34,47,37,62,18,82,73,33,35,56,55,22,40,46,54,50,33,50,44,40,72,75,67,40,59,63,66,57,48,50,53,56,41,46,67,46,27,37,74,64,24,70,78,72,46,32,20,35,37,53,34,49,31,17,46,59,76,70,41,50,33,37,37,25,38,51,30,75,62,61,44,52,46,80,54,98,83,43,52,43,73,32,63,68,53,40,63,59,45,37,60,50,50,52,50,49,54,21,36,54,53,55,44,54,35,97,51,94,47,36,49,36,54,52,58,50,60,34,42,62,70,18,47,70,44,69,66,55,46,50,48,51,50,50,51,50,42,49,52,29,57,71,64,73,43,69,67,32,55,53,50,35,48,58,64,34,64,69,37,66,38,63,82,68,73,125,131,78,77,55,67,65,51,53,49,54,55,44,45,54,51,49,50,51,50,49,50,52,50,55,53,45,55,65,31,66,68,52,38,50,51,48,51,32,51,51,22,34,37,34,55,45,65,31,50,78,79,52,67,64,53,29,36,26,26,32,38,66,20,68,57,76,50,75,53,87,47,37,35,42,28,50,32,24,33,34,47,32,35,26,37,54,86,67,48,80,41,53,38,36,82,74,67,74,26,57,63,53,37,46,34,36,40,35,37,37,53,38,69,57,89,94,40,45,44,69,44,52,43,39,41,45,71,42,70,48,25,79,75,35,54,39,40,64,51,30,45,51,35,20,52,53,48,31,57,55,42,58,71,47,41,85,39,74,55,51,72,38,57,67,45,46,54,49,49,53,53,40,50,55,51,42,50,49,54,42,37,47,52,49,51,52,52,50,29,54,71,66,60,67,80,56,48,73,34,36,38,32,69,30,69,70,80,56,69,65,72,44,88,77,55,50,83,88,61,41,62,51,56,52,38,18,54,65,68,72,41,57,50,73,61,50,58,73,50,39,70,34,40,32,17,40,24,76,56,56,50,57,70,59,49,48,51,46,50,52,40,52,67,73,46,50,59,90,71,79,80,42,64,21,39,34,46,37,65,18,84,73,33,34,58,54,23,39,47,52,51,34,49,43,40,73,73,67,41,60,62,66,56,48,50,55,55,40,46,64,45,29,37,72,50,24,71,77,74,47,31,20,35,36,54,33,49,30,17,46,60,78,71,40,49,32,38,39,26,37,52,31,75,61,62,44,52,45,79,53,100,80,44,53,43,75,32,63,66,53,40,62,59,45,37,61,51,49,52,50,50,54,22,38,52,52,55,45,55,35,97,50,93,48,38,47,35,53,52,57,49,58,36,42,62,68,17,48,71,46,70,67,56,47,51,48,51,50,49,49,50,43,49,52,30,57,70,65,73,43,70,69,31,54,51,50,35,45,60,65,33,66,65,35,69,40,61,82,64,75,123

pLDDT: mean 86.35, std 13.15, range [29.42, 98.38]

Foldseek 3Di:
DPPPPVVVVVVVVVVVVVVVVVVVVVCVDPLNVLLLLLLLLFKAKDFQDLDDQQAKEKEKEKAWDWQDDLFKIKIKIKIAMWMQGSVRDIDACCVQQVADSIWIKIKMWGWDDDDHFIAIFIAIATPDACHQLHNGRVLRRQLRVVVSVVVVVQRVDCQVVDSVSNVQVSVLVVVLSRVLSQLSSQVSNVVSVDRHGQAYEYEDDPQRHDPVVPDRPPDASLVSSCSSNVHDSVVSVVRQQRYKYKYFDPDPSVLVSLLVSCVVNPDPDNPHLWMKMATNLVSNVVSQVSLLVCVVVPHDPVSSQVSLVQAKDQRGVNQQKMKGWMWMFSHSRTIMIMIGIDSHGQWHDDPRGIDGDSVRRVVVRVVVSNCSNNQLNAFDPDVRGGGPRHVVNCVVNHCDPVNVVVVLVVLLVVLVVVVDPVSVVVSLSSPPVNVDPPPPD/DPPPPVVVVVVVVVVVVVVVVVVVVVCPDPLNVLLLLLLLLFKAKDFQDQDDQQAKEKEKEKAWDWQDDLFKIKIKIKIAMWMQGSVRDIDACCVQQVADSIWIKIKMWGWDDDDPFIAIFIAIATPDACHQLHNGRVLRRVLRVVVSVVVVVLRVDCQVVDSVSNVLVSVLVVVLSRVLSQLSSQVSNVVSVDRHGQAYEYEDAPQRPCVVVPRRPPDASLVSSCSSNVHDSVVSVVRQQRYKYKYFDPDPSVLVSLLVSCVVNPDPDNPHLWMKMATNLVSNVVSQVSLLVCVVVPHDPVSSQVSLVQAKDQRGVNQQKMKGWMWMFRHSRTIMIMIGIDSHGQWHDDPRGIDGDSVRRVVVRVVVSNCSNNQLNAFDPDVRGGGNRHVVNCVVNHCDPVNVVVVLVVLLVVLVVVVDPVSVVVSCSSPVVNVDPPPPD